Protein AF-A0A3B0MQV6-F1 (afdb_monomer)

Solvent-accessible surface area (backbone atoms only — not comparable to full-atom values): 54539 Å² total; per-residue (Å²): 127,80,71,62,59,54,56,52,50,51,53,52,49,53,49,51,52,50,50,49,52,52,48,51,51,50,50,60,63,58,70,77,66,82,88,82,73,84,72,83,76,45,59,38,36,37,29,37,80,76,65,96,81,65,88,57,98,69,94,64,55,55,48,78,39,54,69,80,58,82,58,65,47,70,61,90,93,44,44,31,48,44,45,81,45,76,50,79,53,101,88,50,56,44,36,35,42,36,38,36,35,83,57,57,47,50,31,41,30,39,38,18,95,92,34,74,47,74,50,99,52,76,41,68,30,33,26,37,33,36,37,40,31,92,88,79,49,60,35,34,39,36,40,53,97,93,39,41,37,31,21,37,84,60,52,49,80,69,35,68,53,44,45,78,83,32,85,83,42,81,89,42,38,62,87,82,48,104,63,52,48,80,86,66,78,89,74,79,88,84,86,88,89,86,83,88,83,88,80,89,82,84,90,83,91,86,90,80,88,86,89,81,90,83,88,84,88,82,90,81,90,83,88,86,90,81,89,86,80,87,86,83,90,86,88,85,90,86,86,90,84,89,84,89,82,88,74,79,76,72,74,77,76,80,77,69,48,75,68,82,74,73,100,63,99,72,56,94,53,51,44,77,47,44,53,72,64,60,68,70,40,42,78,90,47,74,33,47,39,48,53,94,95,44,42,38,42,33,38,42,42,79,72,58,100,50,36,35,35,35,44,37,37,53,73,69,87,58,64,28,30,58,36,40,29,51,93,91,42,77,48,76,60,102,58,68,52,30,56,40,39,36,41,34,20,41,76,84,65,45,78,41,36,40,34,40,30,37,94,92,44,71,47,34,33,37,40,63,48,96,91,38,74,45,82,49,97,58,96,74,92,48,70,71,59,52,49,57,46,47,27,65,48,37,86,68,41,33,63,49,58,70,63,58,67,57,58,69,52,74,35,58,65,33,33,36,38,27,38,62,78,62,97,73,70,65,88,83,42,89,68,53,82,71,64,67,72,52,91,68,42,43,57,32,34,41,39,36,24,40,60,49,104,85,51,83,45,83,39,67,37,20,44,74,48,44,26,48,74,93,43,77,44,45,61,71,83,69,72,49,39,38,34,38,33,39,40,28,17,44,51,95,59,69,83,50,60,33,37,36,42,37,31,38,82,95,49,74,46,41,32,36,27,61,66,55,28,45,78,54,85,60,69,92,48,42,70,57,49,54,48,49,24,39,25,78,68,62,38,36,27,32,44,33,68,58,59,74,57,61,30,40,53,69,38,61,72,66,93,68,90,62,95,52,36,36,40,39,49,72,38,76,48,37,94,39,72,58,20,28,32,38,38,39,32,42,36,52,96,91,38,81,41,60,30,21,56,73,46,36,59,93,38,81,82,53,79,66,82,65,58,58,23,55,35,38,40,35,31,24,43,74,93,43,64,64,57,43,46,35,38,38,39,36,38,91,89,52,73,45,38,31,34,50,52,94,96,39,66,43,81,44,94,68,70,50,88,37,70,66,53,32,52,46,51,40,43,27,75,77,68,38,30,34,34,47,50,70,64,56,84,54,64,31,30,39,75,60,41,82,78,36,89,81,48,99,62,54,81,52,34,30,42,42,48,81,44,80,55,87,82,30,39,35,40,37,39,29,40,47,60,97,86,40,81,38,75,35,30,64,56,44,60,42,57,49,84,70,90,77,92,69,57,63,27,48,34,38,39,31,29,25,72,47,96,87,54,74,60,46,48,33,40,33,46,32,43,95,66,73,48,35,30,36,48,52,95,95,40,58,42,82,49,96,70,64,77,92,64,45,63,68,60,49,51,52,38,37,34,74,75,62,40,29,46,78,41,63,61,76,57,85,53,60,46,69,56,49,89,84,62,48,40,26,36,47,41,44,79,45,94,61,84,40,65,64,36,50,36,35,33,38,33,54,45,38,89,86,48,90,74,57,52,32,57,37,45,32,44,30,45,91,94,46,76,43,85,49,94,58,76,71,36,40,64,39,36,32,46,37,31,23,34,83,84,75,39,65,41,35,40,31,42,23,29,83,84,71,53,72,51,35,30,38,58,55,95,94,40,74,40,83,49,56,69,70,59,52,54,47,58,54,62,57,54,75,70,82,89,82,136

Nearest PDB structures (foldseek):
  6fhm-assembly1_B  TM=2.762E-01  e=2.152E-01  Escherichia coli K-12
  3df6-assembly2_D  TM=5.401E-01  e=6.095E+00  Captovirus AFV1
  4d94-assembly1_A  TM=1.093E-01  e=1.102E-01  Anopheles gambiae

Secondary structure (DSSP, 8-state):
-TTHHHHHHHHHHHHHHHHHHHHHHHHHHHTTS---------EEEEEEP--TT---SS--SEEEEETT--S-EEETTEEEEEEEEEEEETTEEEEEEEEEEEEEEEEEEEEETTEEEEEEEEEEEEEEEEEEETTTEEEEEEEETTEEEEE-TTS-EEEESS-TTSTT-TTS-GGGS----S--------------------------------------------------------------------------EE----S----TTEEEEEHHHHTT--SSS-EEEEETTEEEEEEEEE-SSS-EEEEEEESS---BEEEEEETTEEEE-S--SB-EEEEEE-TT--EEEEEEEETTEEEEEEE-STT-EEEE--SS--HHHHHHHHHHH-TTEEEEETT--SEEEEETTEEEEEEPPPS---TTSGGGGS----TTEEEEEEEEEEEETTEEEE--EEEEEEEETTEEEB-PPSS-EEEEEEEEEETTSTTSEEEEEEEETTEEEEEEESSBEEEE--GGGHHHHHHHHHHHHH-EEEE-TT--S-B-TTSS--SS--S-EEEEEEEET-SSTTEEEEEEEEEETTEEE-BEEEEETT-TT-------EEEEEEEEETTB-SS-SEEEEEESS-EEEEEEETTEEEEESS-SSSHHHHHHHHHHHHH-EEEEETT--S-EETTS-S--TTSTTTT-EEEEEEEEETTEEEEEEEEEETTEEE-EEEEEEESS-------EEEEEEEEESSTT-SS-SEEEEEESS-EEEEEETTEEEE----TTS-HHHHHHHHHHHH-EEEEETT-SS-BS-HHHHS-EEEEEE-S--BTTEEEEEEEEE-TT-TT--BSEEEEEETTEEEEE----B-EEEEEEEEETTS-EEEEEEEETT--EEEEEEETTEEEEE-HHHHHHHHHTT------

Radius of gyration: 52.47 Å; Cα contacts (8 Å, |Δi|>4): 1753; chains: 1; bounding box: 138×86×180 Å

Structure (mmCIF, N/CA/C/O backbone):
data_AF-A0A3B0MQV6-F1
#
_entry.id   AF-A0A3B0MQV6-F1
#
loop_
_atom_site.group_PDB
_atom_site.id
_atom_site.type_symbol
_atom_site.label_atom_id
_atom_site.label_alt_id
_atom_site.label_comp_id
_atom_site.label_asym_id
_atom_site.label_entity_id
_atom_site.label_seq_id
_atom_site.pdbx_PDB_ins_code
_atom_site.Cartn_x
_atom_site.Cartn_y
_atom_site.Cartn_z
_atom_site.occupancy
_atom_site.B_iso_or_equiv
_atom_site.auth_seq_id
_atom_site.auth_comp_id
_atom_site.auth_asym_id
_atom_site.auth_atom_id
_atom_site.pdbx_PDB_model_num
ATOM 1 N N . MET A 1 1 ? 3.958 -42.296 97.755 1.00 51.75 1 MET A N 1
ATOM 2 C CA . MET A 1 1 ? 3.251 -43.292 96.914 1.00 51.75 1 MET A CA 1
ATOM 3 C C . MET A 1 1 ? 1.966 -42.788 96.232 1.00 51.75 1 MET A C 1
ATOM 5 O O . MET A 1 1 ? 1.504 -43.464 95.331 1.00 51.75 1 MET A O 1
ATOM 9 N N . GLY A 1 2 ? 1.414 -41.603 96.545 1.00 43.91 2 GLY A N 1
ATOM 10 C CA . GLY A 1 2 ? 0.140 -41.136 95.953 1.00 43.91 2 GLY A CA 1
ATOM 11 C C . GLY A 1 2 ? 0.189 -40.429 94.584 1.00 43.91 2 GLY A C 1
ATOM 12 O O . GLY A 1 2 ? -0.864 -40.176 94.018 1.00 43.91 2 GLY A O 1
ATOM 13 N N . LYS A 1 3 ? 1.367 -40.102 94.028 1.00 42.28 3 LYS A N 1
ATOM 14 C CA . LYS A 1 3 ? 1.475 -39.341 92.757 1.00 42.28 3 LYS A CA 1
ATOM 15 C C . LYS A 1 3 ? 1.752 -40.192 91.509 1.00 42.28 3 LYS A C 1
ATOM 17 O O . LYS A 1 3 ? 1.505 -39.729 90.405 1.00 42.28 3 LYS A O 1
ATOM 22 N N . VAL A 1 4 ? 2.191 -41.444 91.672 1.00 46.38 4 VAL A N 1
ATOM 23 C CA . VAL A 1 4 ? 2.447 -42.361 90.541 1.00 46.38 4 VAL A CA 1
ATOM 24 C C . VAL A 1 4 ? 1.159 -43.072 90.095 1.00 46.38 4 VAL A C 1
ATOM 26 O O . VAL A 1 4 ? 0.952 -43.261 88.900 1.00 46.38 4 VAL A O 1
ATOM 29 N N . CYS A 1 5 ? 0.223 -43.348 91.013 1.00 45.56 5 CYS A N 1
ATOM 30 C CA . CYS A 1 5 ? -1.076 -43.936 90.657 1.00 45.56 5 CYS A CA 1
ATOM 31 C C . CYS A 1 5 ? -2.001 -42.980 89.887 1.00 45.56 5 CYS A C 1
ATOM 33 O O . CYS A 1 5 ? -2.814 -43.446 89.093 1.00 45.56 5 CYS A O 1
ATOM 35 N N . ILE A 1 6 ? -1.880 -41.660 90.074 1.00 53.50 6 ILE A N 1
ATOM 36 C CA . ILE A 1 6 ? -2.742 -40.682 89.385 1.00 53.50 6 ILE A CA 1
ATOM 37 C C . ILE A 1 6 ? -2.335 -40.544 87.913 1.00 53.50 6 ILE A C 1
ATOM 39 O O . ILE A 1 6 ? -3.195 -40.534 87.038 1.00 53.50 6 ILE A O 1
ATOM 43 N N . ILE A 1 7 ? -1.029 -40.524 87.626 1.00 55.81 7 ILE A N 1
ATOM 44 C CA . ILE A 1 7 ? -0.525 -40.434 86.248 1.00 55.81 7 ILE A CA 1
ATOM 45 C C . ILE A 1 7 ? -0.794 -41.744 85.496 1.00 55.81 7 ILE A C 1
ATOM 47 O O . ILE A 1 7 ? -1.263 -41.705 84.363 1.00 55.81 7 ILE A O 1
ATOM 51 N N . ALA A 1 8 ? -0.607 -42.901 86.143 1.00 53.84 8 ALA A N 1
ATOM 52 C CA . ALA A 1 8 ? -0.970 -44.187 85.548 1.00 53.84 8 ALA A CA 1
ATOM 53 C C . ALA A 1 8 ? -2.483 -44.291 85.265 1.00 53.84 8 ALA A C 1
ATOM 55 O O . ALA A 1 8 ? -2.872 -44.769 84.203 1.00 53.84 8 ALA A O 1
ATOM 56 N N . SER A 1 9 ? -3.338 -43.775 86.157 1.00 56.56 9 SER A N 1
ATOM 57 C CA . SER A 1 9 ? -4.795 -43.773 85.949 1.00 56.56 9 SER A CA 1
ATOM 58 C C . SER A 1 9 ? -5.233 -42.827 84.826 1.00 56.56 9 SER A C 1
ATOM 60 O O . SER A 1 9 ? -6.160 -43.151 84.091 1.00 56.56 9 SER A O 1
ATOM 62 N N . LEU A 1 10 ? -4.552 -41.691 84.644 1.00 54.41 10 LEU A N 1
ATOM 63 C CA . LEU A 1 10 ? -4.823 -40.760 83.543 1.00 54.41 10 LEU A CA 1
ATOM 64 C C . LEU A 1 10 ? -4.406 -41.330 82.186 1.00 54.41 10 LEU A C 1
ATOM 66 O O . LEU A 1 10 ? -5.152 -41.190 81.221 1.00 54.41 10 LEU A O 1
ATOM 70 N N . VAL A 1 11 ? -3.263 -42.016 82.113 1.00 60.72 11 VAL A N 1
ATOM 71 C CA . VAL A 1 11 ? -2.808 -42.662 80.871 1.00 60.72 11 VAL A CA 1
ATOM 72 C C . VAL A 1 11 ? -3.715 -43.839 80.512 1.00 60.72 11 VAL A C 1
ATOM 74 O O . VAL A 1 11 ? -4.128 -43.955 79.362 1.00 60.72 11 VAL A O 1
ATOM 77 N N . VAL A 1 12 ? -4.117 -44.661 81.489 1.00 63.00 12 VAL A N 1
ATOM 78 C CA . VAL A 1 12 ? -5.101 -45.732 81.259 1.00 63.00 12 VAL A CA 1
ATOM 79 C C . VAL A 1 12 ? -6.460 -45.148 80.863 1.00 63.00 12 VAL A C 1
ATOM 81 O O . VAL A 1 12 ? -7.080 -45.649 79.931 1.00 63.00 12 VAL A O 1
ATOM 84 N N . GLY A 1 13 ? -6.895 -44.047 81.483 1.00 60.88 13 GLY A N 1
ATOM 85 C CA . GLY A 1 13 ? -8.117 -43.337 81.100 1.00 60.88 13 GLY A CA 1
ATOM 86 C C . GLY A 1 13 ? -8.081 -42.831 79.657 1.00 60.88 13 GLY A C 1
ATOM 87 O O . GLY A 1 13 ? -9.034 -43.040 78.912 1.00 60.88 13 GLY A O 1
ATOM 88 N N . PHE A 1 14 ? -6.960 -42.248 79.222 1.00 60.69 14 PHE A N 1
ATOM 89 C CA . PHE A 1 14 ? -6.798 -41.766 77.848 1.00 60.69 14 PHE A CA 1
ATOM 90 C C . PHE A 1 14 ? -6.768 -42.907 76.825 1.00 60.69 14 PHE A C 1
ATOM 92 O O . PHE A 1 14 ? -7.348 -42.787 75.745 1.00 60.69 14 PHE A O 1
ATOM 99 N N . VAL A 1 15 ? -6.143 -44.035 77.172 1.00 62.47 15 VAL A N 1
ATOM 100 C CA . VAL A 1 15 ? -6.105 -45.231 76.320 1.00 62.47 15 VAL A CA 1
ATOM 101 C C . VAL A 1 15 ? -7.489 -45.875 76.224 1.00 62.47 15 VAL A C 1
ATOM 103 O O . VAL A 1 15 ? -7.920 -46.216 75.128 1.00 62.47 15 VAL A O 1
ATOM 106 N N . VAL A 1 16 ? -8.236 -45.966 77.327 1.00 61.12 16 VAL A N 1
ATOM 107 C CA . VAL A 1 16 ? -9.607 -46.504 77.330 1.00 61.12 16 VAL A CA 1
ATOM 108 C C . VAL A 1 16 ? -10.560 -45.599 76.546 1.00 61.12 16 VAL A C 1
ATOM 110 O O . VAL A 1 16 ? -11.335 -46.105 75.741 1.00 61.12 16 VAL A O 1
ATOM 113 N N . ILE A 1 17 ? -10.464 -44.272 76.691 1.00 63.22 17 ILE A N 1
ATOM 114 C CA . ILE A 1 17 ? -11.265 -43.321 75.899 1.00 63.22 17 ILE A CA 1
ATOM 115 C C . ILE A 1 17 ? -10.909 -43.421 74.413 1.00 63.22 17 ILE A C 1
ATOM 117 O O . ILE A 1 17 ? -11.804 -43.443 73.575 1.00 63.22 17 ILE A O 1
ATOM 121 N N . SER A 1 18 ? -9.628 -43.567 74.073 1.00 53.31 18 SER A N 1
ATOM 122 C CA . SER A 1 18 ? -9.196 -43.718 72.677 1.00 53.31 18 SER A CA 1
ATOM 123 C C . SER A 1 18 ? -9.671 -45.040 72.066 1.00 53.31 18 SER A C 1
ATOM 125 O O . SER A 1 18 ? -10.110 -45.057 70.918 1.00 53.31 18 SER A O 1
ATOM 127 N N . ILE A 1 19 ? -9.666 -46.135 72.836 1.00 60.38 19 ILE A N 1
ATOM 128 C CA . ILE A 1 19 ? -10.206 -47.434 72.408 1.00 60.38 19 ILE A CA 1
ATOM 129 C C . ILE A 1 19 ? -11.727 -47.360 72.254 1.00 60.38 19 ILE A C 1
ATOM 131 O O . ILE A 1 19 ? -12.248 -47.879 71.271 1.00 60.38 19 ILE A O 1
ATOM 135 N N . ILE A 1 20 ? -12.447 -46.681 73.152 1.00 58.38 20 ILE A N 1
ATOM 136 C CA . ILE A 1 20 ? -13.897 -46.477 73.025 1.00 58.38 20 ILE A CA 1
ATOM 137 C C . ILE A 1 20 ? -14.209 -45.599 71.806 1.00 58.38 20 ILE A C 1
ATOM 139 O O . ILE A 1 20 ? -15.087 -45.961 71.033 1.00 58.38 20 ILE A O 1
ATOM 143 N N . CYS A 1 21 ? -13.463 -44.521 71.551 1.00 51.19 21 CYS A N 1
ATOM 144 C CA . CYS A 1 21 ? -13.646 -43.681 70.362 1.00 51.19 21 CYS A CA 1
ATOM 145 C C . CYS A 1 21 ? -13.337 -44.433 69.057 1.00 51.19 21 CYS A C 1
ATOM 147 O O . CYS A 1 21 ? -14.077 -44.292 68.086 1.00 51.19 21 CYS A O 1
ATOM 149 N N . LEU A 1 22 ? -12.308 -45.288 69.035 1.00 49.59 22 LEU A N 1
ATOM 150 C CA . LEU A 1 22 ? -12.012 -46.161 67.892 1.00 49.59 22 LEU A CA 1
ATOM 151 C C . LEU A 1 22 ? -13.075 -47.252 67.709 1.00 49.59 22 LEU A C 1
ATOM 153 O O . LEU A 1 22 ? -13.447 -47.556 66.580 1.00 49.59 22 LEU A O 1
ATOM 157 N N . SER A 1 23 ? -13.612 -47.797 68.803 1.00 49.19 23 SER A N 1
ATOM 158 C CA . SER A 1 23 ? -14.662 -48.825 68.777 1.00 49.19 23 SER A CA 1
ATOM 159 C C . SER A 1 23 ? -16.008 -48.246 68.345 1.00 49.19 23 SER A C 1
ATOM 161 O O . SER A 1 23 ? -16.697 -48.847 67.529 1.00 49.19 23 SER A O 1
ATOM 163 N N . VAL A 1 24 ? -16.369 -47.053 68.826 1.00 50.81 24 VAL A N 1
ATOM 164 C CA . VAL A 1 24 ? -17.566 -46.319 68.392 1.00 50.81 24 VAL A CA 1
ATOM 165 C C . VAL A 1 24 ? -17.405 -45.869 66.940 1.00 50.81 24 VAL A C 1
ATOM 167 O O . VAL A 1 24 ? -18.343 -46.030 66.169 1.00 50.81 24 VAL A O 1
ATOM 170 N N . GLY A 1 25 ? -16.213 -45.427 66.522 1.00 45.22 25 GLY A N 1
ATOM 171 C CA . GLY A 1 25 ? -15.906 -45.116 65.121 1.00 45.22 25 GLY A CA 1
ATOM 172 C C . GLY A 1 25 ? -16.018 -46.329 64.190 1.00 45.22 25 GLY A C 1
ATOM 173 O O . GLY A 1 25 ? -16.598 -46.222 63.112 1.00 45.22 25 GLY A O 1
ATOM 174 N N . LEU A 1 26 ? -15.548 -47.507 64.617 1.00 40.91 26 LEU A N 1
ATOM 175 C CA . LEU A 1 26 ? -15.674 -48.764 63.864 1.00 40.91 26 LEU A CA 1
ATOM 176 C C . LEU A 1 26 ? -17.108 -49.311 63.852 1.00 40.91 26 LEU A C 1
ATOM 178 O O . LEU A 1 26 ? -17.552 -49.825 62.828 1.00 40.91 26 LEU A O 1
ATOM 182 N N . ILE A 1 27 ? -17.865 -49.160 64.942 1.00 41.22 27 ILE A N 1
ATOM 183 C CA . ILE A 1 27 ? -19.277 -49.571 65.013 1.00 41.22 27 ILE A CA 1
ATOM 184 C C . ILE A 1 27 ? -20.171 -48.614 64.207 1.00 41.22 27 ILE A C 1
ATOM 186 O O . ILE A 1 27 ? -21.123 -49.075 63.578 1.00 41.22 27 ILE A O 1
ATOM 190 N N . TYR A 1 28 ? -19.851 -47.316 64.136 1.00 40.53 28 TYR A N 1
ATOM 191 C CA . TYR A 1 28 ? -20.560 -46.368 63.265 1.00 40.53 28 TYR A CA 1
ATOM 192 C C . TYR A 1 28 ? -20.232 -46.601 61.783 1.00 40.53 28 TYR A C 1
ATOM 194 O O . TYR A 1 28 ? -21.112 -46.483 60.933 1.00 40.53 28 TYR A O 1
ATOM 202 N N . ARG A 1 29 ? -18.996 -47.022 61.472 1.00 38.25 29 ARG A N 1
ATOM 203 C CA . ARG A 1 29 ? -18.587 -47.398 60.109 1.00 38.25 29 ARG A CA 1
ATOM 204 C C . ARG A 1 29 ? -19.194 -48.736 59.657 1.00 38.25 29 ARG A C 1
ATOM 206 O O . ARG A 1 29 ? -19.528 -48.868 58.488 1.00 38.25 29 ARG A O 1
ATOM 213 N N . ASN A 1 30 ? -19.436 -49.676 60.577 1.00 32.72 30 ASN A N 1
ATOM 214 C CA . ASN A 1 30 ? -20.029 -50.987 60.267 1.00 32.72 30 ASN A CA 1
ATOM 215 C C . ASN A 1 30 ? -21.565 -51.058 60.370 1.00 32.72 30 ASN A C 1
ATOM 217 O O . ASN A 1 30 ? -22.140 -52.058 59.951 1.00 32.72 30 ASN A O 1
ATOM 221 N N . LYS A 1 31 ? -22.256 -50.021 60.870 1.00 33.12 31 LYS A N 1
ATOM 222 C CA . LYS A 1 31 ? -23.736 -49.950 60.857 1.00 33.12 31 LYS A CA 1
ATOM 223 C C . LYS A 1 31 ? -24.338 -49.345 59.584 1.00 33.12 31 LYS A C 1
ATOM 225 O O . LYS A 1 31 ? -25.556 -49.343 59.448 1.00 33.12 31 LYS A O 1
ATOM 230 N N . LYS A 1 32 ? -23.508 -48.876 58.647 1.00 33.81 32 LYS A N 1
ATOM 231 C CA . LYS A 1 32 ? -23.934 -48.419 57.311 1.00 33.81 32 LYS A CA 1
ATOM 232 C C . LYS A 1 32 ? -23.668 -49.443 56.198 1.00 33.81 32 LYS A C 1
ATOM 234 O O . LYS A 1 32 ? -23.710 -49.091 55.028 1.00 33.81 32 LYS A O 1
ATOM 239 N N . ALA A 1 33 ? -23.411 -50.702 56.556 1.00 36.84 33 ALA A N 1
ATOM 240 C CA . ALA A 1 33 ? -23.317 -51.806 55.609 1.00 36.84 33 ALA A CA 1
ATOM 241 C C . ALA A 1 33 ? -24.512 -52.754 55.801 1.00 36.84 33 ALA A C 1
ATOM 243 O O . ALA A 1 33 ? -24.660 -53.350 56.868 1.00 36.84 33 ALA A O 1
ATOM 244 N N . LYS A 1 34 ? -25.300 -52.898 54.726 1.00 30.53 34 LYS A N 1
ATOM 245 C CA . LYS A 1 34 ? -26.461 -53.781 54.494 1.00 30.53 34 LYS A CA 1
ATOM 246 C C . LYS A 1 34 ? -27.852 -53.249 54.852 1.00 30.53 34 LYS A C 1
ATOM 248 O O . LYS A 1 34 ? -28.464 -53.671 55.828 1.00 30.53 34 LYS A O 1
ATOM 253 N N . VAL A 1 35 ? -28.402 -52.477 53.916 1.00 30.77 35 VAL A N 1
ATOM 254 C CA . VAL A 1 35 ? -29.599 -52.912 53.174 1.00 30.77 35 VAL A CA 1
ATOM 255 C C . VAL A 1 35 ? -29.263 -52.751 51.690 1.00 30.77 35 VAL A C 1
ATOM 257 O O . VAL A 1 35 ? -29.445 -51.683 51.122 1.00 30.77 35 VAL A O 1
ATOM 260 N N . ASP A 1 36 ? -28.684 -53.795 51.094 1.00 28.06 36 ASP A N 1
ATOM 261 C CA . ASP A 1 36 ? -28.519 -53.885 49.644 1.00 28.06 36 ASP A CA 1
ATOM 262 C C . ASP A 1 36 ? -29.872 -54.256 49.035 1.00 28.06 36 ASP A C 1
ATOM 264 O O . ASP A 1 36 ? -30.351 -55.381 49.184 1.00 28.06 36 ASP A O 1
ATOM 268 N N . THR A 1 37 ? -30.472 -53.312 48.322 1.00 28.19 37 THR A N 1
ATOM 269 C CA . THR A 1 37 ? -31.004 -53.623 46.993 1.00 28.19 37 THR A CA 1
ATOM 270 C C . THR A 1 37 ? -30.102 -52.831 46.050 1.00 28.19 37 THR A C 1
ATOM 272 O O . THR A 1 37 ? -30.018 -51.618 46.232 1.00 28.19 37 THR A O 1
ATOM 275 N N . PRO A 1 38 ? -29.336 -53.464 45.146 1.00 31.80 38 PRO A N 1
ATOM 276 C CA . PRO A 1 38 ? -28.341 -52.753 44.361 1.00 31.80 38 PRO A CA 1
ATOM 277 C C . PRO A 1 38 ? -29.071 -51.899 43.324 1.00 31.80 38 PRO A C 1
ATOM 279 O O . PRO A 1 38 ? -29.447 -52.392 42.264 1.00 31.80 38 PRO A O 1
ATOM 282 N N . SER A 1 39 ? -29.297 -50.621 43.624 1.00 38.66 39 SER A N 1
ATOM 283 C CA . SER A 1 39 ? -29.398 -49.634 42.558 1.00 38.66 39 SER A CA 1
ATOM 284 C C . SER A 1 39 ? -28.019 -49.596 41.916 1.00 38.66 39 SER A C 1
ATOM 286 O O . SER A 1 39 ? -27.042 -49.256 42.579 1.00 38.66 39 SER A O 1
ATOM 288 N N . THR A 1 40 ? -27.913 -50.031 40.666 1.00 54.06 40 THR A N 1
ATOM 289 C CA . THR A 1 40 ? -26.732 -49.802 39.833 1.00 54.06 40 THR A CA 1
ATOM 290 C C . THR A 1 40 ? -26.453 -48.302 39.822 1.00 54.06 40 THR A C 1
ATOM 292 O O . THR A 1 40 ? -27.119 -47.566 39.109 1.00 54.06 40 THR A O 1
ATOM 295 N N . GLU A 1 41 ? -25.544 -47.824 40.668 1.00 69.31 41 GLU A N 1
ATOM 296 C CA . GLU A 1 41 ? -25.088 -46.436 40.625 1.00 69.31 41 GLU A CA 1
ATOM 297 C C . GLU A 1 41 ? -24.128 -46.302 39.444 1.00 69.31 41 GLU A C 1
ATOM 299 O O . GLU A 1 41 ? -23.124 -47.014 39.375 1.00 69.31 41 GLU A O 1
ATOM 304 N N . ILE A 1 42 ? -24.445 -45.412 38.504 1.00 78.69 42 ILE A N 1
ATOM 305 C CA . ILE A 1 42 ? -23.534 -45.047 37.417 1.00 78.69 42 ILE A CA 1
ATOM 306 C C . ILE A 1 42 ? -23.010 -43.657 37.745 1.00 78.69 42 ILE A C 1
ATOM 308 O O . ILE A 1 42 ? -23.738 -42.672 37.630 1.00 78.69 42 ILE A O 1
ATOM 312 N N . ILE A 1 43 ? -21.763 -43.595 38.208 1.00 84.31 43 ILE A N 1
ATOM 313 C CA . ILE A 1 43 ? -21.131 -42.351 38.647 1.00 84.31 43 ILE A CA 1
ATOM 314 C C . ILE A 1 43 ? -20.336 -41.740 37.500 1.00 84.31 43 ILE A C 1
ATOM 316 O O . ILE A 1 43 ? -19.456 -42.386 36.930 1.00 84.31 43 ILE A O 1
ATOM 320 N N . TRP A 1 44 ? -20.645 -40.488 37.185 1.00 89.06 44 TRP A N 1
ATOM 321 C CA . TRP A 1 44 ? -19.853 -39.637 36.309 1.00 89.06 44 TRP A CA 1
ATOM 322 C C . TRP A 1 44 ? -19.134 -38.592 37.156 1.00 89.06 44 TRP A C 1
ATOM 324 O O . TRP A 1 44 ? -19.772 -37.860 37.915 1.00 89.06 44 TRP A O 1
ATOM 334 N N . SER A 1 45 ? -17.813 -38.531 37.023 1.00 86.69 45 SER A N 1
ATOM 335 C CA . SER A 1 45 ? -16.955 -37.593 37.743 1.00 86.69 45 SER A CA 1
ATOM 336 C C . SER A 1 45 ? -16.662 -36.393 36.852 1.00 86.69 45 SER A C 1
ATOM 338 O O . SER A 1 45 ? -15.871 -36.476 35.913 1.00 86.69 45 SER A O 1
ATOM 340 N N . PHE A 1 46 ? -17.303 -35.265 37.129 1.00 84.81 46 PHE A N 1
ATOM 341 C CA . PHE A 1 46 ? -17.114 -34.020 36.394 1.00 84.81 46 PHE A CA 1
ATOM 342 C C . PHE A 1 46 ? -16.004 -33.200 37.044 1.00 84.81 46 PHE A C 1
ATOM 344 O O . PHE A 1 46 ? -16.110 -32.813 38.206 1.00 84.81 46 PHE A O 1
ATOM 351 N N . HIS A 1 47 ? -14.930 -32.939 36.304 1.00 81.12 47 HIS A N 1
ATOM 352 C CA . HIS A 1 47 ? -13.816 -32.127 36.779 1.00 81.12 47 HIS A CA 1
ATOM 353 C C . HIS A 1 47 ? -14.100 -30.655 36.493 1.00 81.12 47 HIS A C 1
ATOM 355 O O . HIS A 1 47 ? -14.257 -30.260 35.331 1.00 81.12 47 HIS A O 1
ATOM 361 N N . LEU A 1 48 ? -14.158 -29.865 37.561 1.00 74.88 48 LEU A N 1
ATOM 362 C CA . LEU A 1 48 ? -14.408 -28.433 37.495 1.00 74.88 48 LEU A CA 1
ATOM 363 C C . LEU A 1 48 ? -13.097 -27.649 37.394 1.00 74.88 48 LEU A C 1
ATOM 365 O O . LEU A 1 48 ? -12.042 -28.110 37.834 1.00 74.88 48 LEU A O 1
ATOM 369 N N . GLU A 1 49 ? -13.163 -26.443 36.837 1.00 63.50 49 GLU A N 1
ATOM 370 C CA . GLU A 1 49 ? -12.033 -25.514 36.856 1.00 63.50 49 GLU A CA 1
ATOM 371 C C . GLU A 1 49 ? -11.725 -25.063 38.295 1.00 63.50 49 GLU A C 1
ATOM 373 O O . GLU A 1 49 ? -12.597 -24.541 38.990 1.00 63.50 49 GLU A O 1
ATOM 378 N N . ASN A 1 50 ? -10.486 -25.284 38.749 1.00 51.06 50 ASN A N 1
ATOM 379 C CA . ASN A 1 50 ? -10.049 -24.944 40.102 1.00 51.06 50 ASN A CA 1
ATOM 380 C C . ASN A 1 50 ? -9.138 -23.708 40.086 1.00 51.06 50 ASN A C 1
ATOM 382 O O . ASN A 1 50 ? -8.048 -23.748 39.515 1.00 51.06 50 ASN A O 1
ATOM 386 N N . ASP A 1 51 ? -9.576 -22.632 40.741 1.00 40.12 51 ASP A N 1
ATOM 387 C CA . ASP A 1 51 ? -8.795 -21.412 40.962 1.00 40.12 51 ASP A CA 1
ATOM 388 C C . ASP A 1 51 ? -8.188 -21.490 42.374 1.00 40.12 51 ASP A C 1
ATOM 390 O O . ASP A 1 51 ? -8.906 -21.530 43.378 1.00 40.12 51 ASP A O 1
ATOM 394 N N . SER A 1 52 ? -6.858 -21.541 42.484 1.00 35.72 52 SER A N 1
ATOM 395 C CA . SER A 1 52 ? -6.136 -21.751 43.754 1.00 35.72 52 SER A CA 1
ATOM 396 C C . SER A 1 52 ? -6.326 -20.643 44.807 1.00 35.72 52 SER A C 1
ATOM 398 O O . SER A 1 52 ? -5.853 -20.787 45.936 1.00 35.72 52 SER A O 1
ATOM 400 N N . ASP A 1 53 ? -7.045 -19.569 44.475 1.00 35.28 53 ASP A N 1
ATOM 401 C CA . ASP A 1 53 ? -7.271 -18.409 45.342 1.00 35.28 53 ASP A CA 1
ATOM 402 C C . ASP A 1 53 ? -8.625 -18.410 46.083 1.00 35.28 53 ASP A C 1
ATOM 404 O O . ASP A 1 53 ? -8.859 -17.571 46.959 1.00 35.28 53 ASP A O 1
ATOM 408 N N . LEU A 1 54 ? -9.510 -19.382 45.837 1.00 33.19 54 LEU A N 1
ATOM 409 C CA . LEU A 1 54 ? -10.777 -19.502 46.565 1.00 33.19 54 LEU A CA 1
ATOM 410 C C . LEU A 1 54 ? -10.636 -20.430 47.781 1.00 33.19 54 LEU A C 1
ATOM 412 O O . LEU A 1 54 ? -10.896 -21.627 47.714 1.00 33.19 54 LEU A O 1
ATOM 416 N N . LYS A 1 55 ? -10.343 -19.871 48.965 1.00 31.19 55 LYS A N 1
ATOM 417 C CA . LYS A 1 55 ? -10.704 -20.528 50.241 1.00 31.19 55 LYS A CA 1
ATOM 418 C C . LYS A 1 55 ? -12.223 -20.482 50.450 1.00 31.19 55 LYS A C 1
ATOM 420 O O . LYS A 1 55 ? -12.714 -19.884 51.407 1.00 31.19 55 LYS A O 1
ATOM 425 N N . LEU A 1 56 ? -12.974 -21.142 49.577 1.00 30.97 56 LEU A N 1
ATOM 426 C CA . LEU A 1 56 ? -14.305 -21.618 49.919 1.00 30.97 56 LEU A CA 1
ATOM 427 C C . LEU A 1 56 ? -14.129 -22.812 50.864 1.00 30.97 56 LEU A C 1
ATOM 429 O O . LEU A 1 56 ? -13.224 -23.633 50.713 1.00 30.97 56 LEU A O 1
ATOM 433 N N . LYS A 1 57 ? -14.958 -22.903 51.905 1.00 30.30 57 LYS A N 1
ATOM 434 C CA . LYS A 1 57 ? -14.984 -24.099 52.754 1.00 30.30 57 LYS A CA 1
ATOM 435 C C . LYS A 1 57 ? -15.501 -25.274 51.915 1.00 30.30 57 LYS A C 1
ATOM 437 O O . LYS A 1 57 ? -16.705 -25.472 51.831 1.00 30.30 57 LYS A O 1
ATOM 442 N N . GLY A 1 58 ? -14.572 -26.046 51.354 1.00 37.53 58 GLY A N 1
ATOM 443 C CA . GLY A 1 58 ? -14.815 -27.295 50.634 1.00 37.53 58 GLY A CA 1
ATOM 444 C C . GLY A 1 58 ? -14.140 -27.300 49.264 1.00 37.53 58 GLY A C 1
ATOM 445 O O . GLY A 1 58 ? -14.699 -26.761 48.320 1.00 37.53 58 GLY A O 1
ATOM 446 N N . ASN A 1 59 ? -12.961 -27.921 49.156 1.00 43.44 59 ASN A N 1
ATOM 447 C CA . ASN A 1 59 ? -12.367 -28.279 47.863 1.00 43.44 59 ASN A CA 1
ATOM 448 C C . ASN A 1 59 ? -13.252 -29.346 47.207 1.00 43.44 59 ASN A C 1
ATOM 450 O O . ASN A 1 59 ? -13.303 -30.472 47.706 1.00 43.44 59 ASN A O 1
ATOM 454 N N . LEU A 1 60 ? -13.926 -29.012 46.112 1.00 52.22 60 LEU A N 1
ATOM 455 C CA . LEU A 1 60 ? -14.547 -29.994 45.225 1.00 52.22 60 LEU A CA 1
ATOM 456 C C . LEU A 1 60 ? -14.109 -29.693 43.790 1.00 52.22 60 LEU A C 1
ATOM 458 O O . LEU A 1 60 ? -14.856 -29.139 42.996 1.00 52.22 60 LEU A O 1
ATOM 462 N N . ASP A 1 61 ? -12.871 -30.074 43.484 1.00 64.56 61 ASP A N 1
ATOM 463 C CA . ASP A 1 61 ? -12.274 -30.045 42.139 1.00 64.56 61 ASP A CA 1
ATOM 464 C C . ASP A 1 61 ? -12.963 -31.052 41.193 1.00 64.56 61 ASP A C 1
ATOM 466 O O . ASP A 1 61 ? -12.804 -31.011 39.974 1.00 64.56 61 ASP A O 1
ATOM 470 N N . VAL A 1 62 ? -13.712 -31.992 41.777 1.00 73.25 62 VAL A N 1
ATOM 471 C CA . VAL A 1 62 ? -14.440 -33.061 41.099 1.00 73.25 62 VAL A CA 1
ATOM 472 C C . VAL A 1 62 ? -15.816 -33.203 41.741 1.00 73.25 62 VAL A C 1
ATOM 474 O O . VAL A 1 62 ? -15.934 -33.277 42.967 1.00 73.25 62 VAL A O 1
ATOM 477 N N . ILE A 1 63 ? -16.849 -33.251 40.906 1.00 79.56 63 ILE A N 1
ATOM 478 C CA . ILE A 1 63 ? -18.231 -33.521 41.290 1.00 79.56 63 ILE A CA 1
ATOM 479 C C . ILE A 1 63 ? -18.611 -34.908 40.770 1.00 79.56 63 ILE A C 1
ATOM 481 O O . ILE A 1 63 ? -18.716 -35.119 39.565 1.00 79.56 63 ILE A O 1
ATOM 485 N N . ASP A 1 64 ? -18.874 -35.831 41.691 1.00 80.69 64 ASP A N 1
ATOM 486 C CA . ASP A 1 64 ? -19.393 -37.162 41.377 1.00 80.69 64 ASP A CA 1
ATOM 487 C C . ASP A 1 64 ? -20.925 -37.135 41.332 1.00 80.69 64 ASP A C 1
ATOM 489 O O . ASP A 1 64 ? -21.589 -36.803 42.320 1.00 80.69 64 ASP A O 1
ATOM 493 N N . ILE A 1 65 ? -21.496 -37.490 40.182 1.00 85.19 65 ILE A N 1
ATOM 494 C CA . ILE A 1 65 ? -22.941 -37.486 39.946 1.00 85.19 65 ILE A CA 1
ATOM 495 C C . ILE A 1 65 ? -23.393 -38.891 39.576 1.00 85.19 65 ILE A C 1
ATOM 497 O O . ILE A 1 65 ? -22.907 -39.475 38.611 1.00 85.19 65 ILE A O 1
ATOM 501 N N . ASN A 1 66 ? -24.368 -39.418 40.318 1.00 84.88 66 ASN A N 1
ATOM 502 C CA . ASN A 1 66 ? -25.116 -40.586 39.870 1.00 84.88 66 ASN A CA 1
ATOM 503 C C . ASN A 1 66 ? -26.105 -40.146 38.785 1.00 84.88 66 ASN A C 1
ATOM 505 O O . ASN A 1 66 ? -27.115 -39.511 39.096 1.00 84.88 66 ASN A O 1
ATOM 509 N N . ILE A 1 67 ? -25.817 -40.480 37.528 1.00 85.62 67 ILE A N 1
ATOM 510 C CA . ILE A 1 67 ? -26.637 -40.059 36.383 1.00 85.62 67 ILE A CA 1
ATOM 511 C C . ILE A 1 67 ? -28.024 -40.717 36.371 1.00 85.62 67 ILE A C 1
ATOM 513 O O . ILE A 1 67 ? -28.923 -40.223 35.712 1.00 85.62 67 ILE A O 1
ATOM 517 N N . LEU A 1 68 ? -28.229 -41.809 37.117 1.00 82.12 68 LEU A N 1
ATOM 518 C CA . LEU A 1 68 ? -29.525 -42.495 37.218 1.00 82.12 68 LEU A CA 1
ATOM 519 C C . LEU A 1 68 ? -30.400 -41.954 38.356 1.00 82.12 68 LEU A C 1
ATOM 521 O O . LEU A 1 68 ? -31.354 -42.606 38.782 1.00 82.12 68 LEU A O 1
ATOM 525 N N . LYS A 1 69 ? -30.048 -40.792 38.911 1.00 82.94 69 LYS A N 1
ATOM 526 C CA . LYS A 1 69 ? -30.795 -40.195 40.011 1.00 82.94 69 LYS A CA 1
ATOM 527 C C . LYS A 1 69 ? -32.106 -39.590 39.514 1.00 82.94 69 LYS A C 1
ATOM 529 O O . LYS A 1 69 ? -32.116 -38.804 38.584 1.00 82.94 69 LYS A O 1
ATOM 534 N N . THR A 1 70 ? -33.199 -39.923 40.188 1.00 81.75 70 THR A N 1
ATOM 535 C CA . THR A 1 70 ? -34.570 -39.590 39.770 1.00 81.75 70 THR A CA 1
ATOM 536 C C . THR A 1 70 ? -35.234 -38.507 40.629 1.00 81.75 70 THR A C 1
ATOM 538 O O . THR A 1 70 ? -36.427 -38.248 40.521 1.00 81.75 70 THR A O 1
ATOM 541 N N . GLU A 1 71 ? -34.478 -37.878 41.523 1.00 81.62 71 GLU A N 1
ATOM 542 C CA . GLU A 1 71 ? -34.958 -36.869 42.471 1.00 81.62 71 GLU A CA 1
ATOM 543 C C . GLU A 1 71 ? -33.976 -35.695 42.531 1.00 81.62 71 GLU A C 1
ATOM 545 O O . GLU A 1 71 ? -32.772 -35.900 42.358 1.00 81.62 71 GLU A O 1
ATOM 550 N N . ASN A 1 72 ? -34.469 -34.482 42.816 1.00 85.31 72 ASN A N 1
ATOM 551 C CA . ASN A 1 72 ? -33.643 -33.276 42.963 1.00 85.31 72 ASN A CA 1
ATOM 552 C C . ASN A 1 72 ? -32.483 -33.500 43.942 1.00 85.31 72 ASN A C 1
ATOM 554 O O . ASN A 1 72 ? -32.626 -34.163 44.975 1.00 85.31 72 ASN A O 1
ATOM 558 N N . TYR A 1 73 ? -31.321 -32.924 43.642 1.00 82.19 73 TYR A N 1
ATOM 559 C CA . TYR A 1 73 ? -30.128 -33.118 44.460 1.00 82.19 73 TYR A CA 1
ATOM 560 C C . TYR A 1 73 ? -29.190 -31.925 44.442 1.00 82.19 73 TYR A C 1
ATOM 562 O O . TYR A 1 73 ? -29.191 -31.124 43.516 1.00 82.19 73 TYR A O 1
ATOM 570 N N . SER A 1 74 ? -28.346 -31.850 45.466 1.00 74.44 74 SER A N 1
ATOM 571 C CA . SER A 1 74 ? -27.273 -30.864 45.554 1.00 74.44 74 SER A CA 1
ATOM 572 C C . SER A 1 74 ? -25.927 -31.576 45.582 1.00 74.44 74 SER A C 1
ATOM 574 O O . SER A 1 74 ? -25.768 -32.565 46.305 1.00 74.44 74 SER A O 1
ATOM 576 N N . VAL A 1 75 ? -24.952 -31.066 44.829 1.00 64.50 75 VAL A N 1
ATOM 577 C CA . VAL A 1 75 ? -23.551 -31.498 44.915 1.00 64.50 75 VAL A CA 1
ATOM 578 C C . VAL A 1 75 ? -22.670 -30.268 45.109 1.00 64.50 75 VAL A C 1
ATOM 580 O O . VAL A 1 75 ? -22.539 -29.427 44.223 1.00 64.50 75 VAL A O 1
ATOM 583 N N . GLY A 1 76 ? -22.090 -30.131 46.302 1.00 64.88 76 GLY A N 1
ATOM 584 C CA . GLY A 1 76 ? -21.386 -28.907 46.686 1.00 64.88 76 GLY A CA 1
ATOM 585 C C . GLY A 1 76 ? -22.340 -27.708 46.766 1.00 64.88 76 GLY A C 1
ATOM 586 O O . GLY A 1 76 ? -23.321 -27.760 47.507 1.00 64.88 76 GLY A O 1
ATOM 587 N N . ALA A 1 77 ? -22.035 -26.639 46.022 1.00 62.69 77 ALA A N 1
ATOM 588 C CA . ALA A 1 77 ? -22.866 -25.434 45.910 1.00 62.69 77 ALA A CA 1
ATOM 589 C C . ALA A 1 77 ? -23.941 -25.519 44.806 1.00 62.69 77 ALA A C 1
ATOM 591 O O . ALA A 1 77 ? -24.810 -24.656 44.740 1.00 62.69 77 ALA A O 1
ATOM 592 N N . TYR A 1 78 ? -23.902 -26.551 43.958 1.00 70.69 78 TYR A N 1
ATOM 593 C CA . TYR A 1 78 ? -24.775 -26.664 42.793 1.00 70.69 78 TYR A CA 1
ATOM 594 C C . TYR A 1 78 ? -26.028 -27.474 43.123 1.00 70.69 78 TYR A C 1
ATOM 596 O O . TYR A 1 78 ? -25.934 -28.600 43.620 1.00 70.69 78 TYR A O 1
ATOM 604 N N . ASN A 1 79 ? -27.198 -26.920 42.807 1.00 79.19 79 ASN A N 1
ATOM 605 C CA . ASN A 1 79 ? -28.490 -27.593 42.932 1.00 79.19 79 ASN A CA 1
ATOM 606 C C . ASN A 1 79 ? -28.984 -28.027 41.549 1.00 79.19 79 ASN A C 1
ATOM 608 O O . ASN A 1 79 ? -29.018 -27.213 40.627 1.00 79.19 79 ASN A O 1
ATOM 612 N N . ALA A 1 80 ? -29.396 -29.286 41.428 1.00 84.38 80 ALA A N 1
ATOM 613 C CA . ALA A 1 80 ? -29.986 -29.865 40.231 1.00 84.38 80 ALA A CA 1
ATOM 614 C C . ALA A 1 80 ? -31.472 -30.172 40.451 1.00 84.38 80 ALA A C 1
ATOM 616 O O . ALA A 1 80 ? -31.842 -30.866 41.406 1.00 84.38 80 ALA A O 1
ATOM 617 N N . ASN A 1 81 ? -32.304 -29.687 39.533 1.00 87.75 81 ASN A N 1
ATOM 618 C CA . ASN A 1 81 ? -33.689 -30.103 39.370 1.00 87.75 81 ASN A CA 1
ATOM 619 C C . ASN A 1 81 ? -33.734 -31.291 38.405 1.00 87.75 81 ASN A C 1
ATOM 621 O O . ASN A 1 81 ? -33.131 -31.234 37.335 1.00 87.75 81 ASN A O 1
ATOM 625 N N . VAL A 1 82 ? -34.436 -32.356 38.781 1.00 86.56 82 VAL A N 1
ATOM 626 C CA . VAL A 1 82 ? -34.579 -33.565 37.973 1.00 86.56 82 VAL A CA 1
ATOM 627 C C . VAL A 1 82 ? -36.041 -33.732 37.578 1.00 86.56 82 VAL A C 1
ATOM 629 O O . VAL A 1 82 ? -36.896 -33.918 38.441 1.00 86.56 82 VAL A O 1
ATOM 632 N N . ASN A 1 83 ? -36.316 -33.691 36.275 1.00 85.38 83 ASN A N 1
ATOM 633 C CA . ASN A 1 83 ? -37.657 -33.844 35.711 1.00 85.38 83 ASN A CA 1
ATOM 634 C C . ASN A 1 83 ? -37.711 -35.071 34.795 1.00 85.38 83 ASN A C 1
ATOM 636 O O . ASN A 1 83 ? -36.765 -35.339 34.058 1.00 85.38 83 ASN A O 1
ATOM 640 N N . SER A 1 84 ? -38.816 -35.815 34.819 1.00 86.31 84 SER A N 1
ATOM 641 C CA . SER A 1 84 ? -39.042 -36.898 33.857 1.00 86.31 84 SER A CA 1
ATOM 642 C C . SER A 1 84 ? -39.369 -36.329 32.478 1.00 86.31 84 SER A C 1
ATOM 644 O O . SER A 1 84 ? -40.170 -35.400 32.385 1.00 86.31 84 SER A O 1
ATOM 646 N N . ILE A 1 85 ? -38.830 -36.934 31.424 1.00 86.44 85 ILE A N 1
ATOM 647 C CA . ILE A 1 85 ? -39.155 -36.606 30.034 1.00 86.44 85 ILE A CA 1
ATOM 648 C C . ILE A 1 85 ? -39.708 -37.844 29.322 1.00 86.44 85 ILE A C 1
ATOM 650 O O . ILE A 1 85 ? -39.177 -38.946 29.467 1.00 86.44 85 ILE A O 1
ATOM 654 N N . GLU A 1 86 ? -40.784 -37.667 28.560 1.00 86.38 86 GLU A N 1
ATOM 655 C CA . GLU A 1 86 ? -41.385 -38.697 27.713 1.00 86.38 86 GLU A CA 1
ATOM 656 C C . GLU A 1 86 ? -41.768 -38.067 26.373 1.00 86.38 86 GLU A C 1
ATOM 658 O O . GLU A 1 86 ? -42.442 -37.039 26.342 1.00 86.38 86 GLU A O 1
ATOM 663 N N . HIS A 1 87 ? -41.320 -38.666 25.270 1.00 84.25 87 HIS A N 1
ATOM 664 C CA . HIS A 1 87 ? -41.605 -38.188 23.919 1.00 84.25 87 HIS A CA 1
ATOM 665 C C . HIS A 1 87 ? -41.750 -39.363 22.946 1.00 84.25 87 HIS A C 1
ATOM 667 O O . HIS A 1 87 ? -40.969 -40.319 22.987 1.00 84.25 87 HIS A O 1
ATOM 673 N N . GLU A 1 88 ? -42.745 -39.298 22.061 1.00 82.00 88 GLU A N 1
ATOM 674 C CA . GLU A 1 88 ? -43.015 -40.317 21.041 1.00 82.00 88 GLU A CA 1
ATOM 675 C C . GLU A 1 88 ? -42.682 -39.776 19.645 1.00 82.00 88 GLU A C 1
ATOM 677 O O . GLU A 1 88 ? -43.384 -38.920 19.114 1.00 82.00 88 GLU A O 1
ATOM 682 N N . PHE A 1 89 ? -41.622 -40.314 19.040 1.00 76.44 89 PHE A N 1
ATOM 683 C CA . PHE A 1 89 ? -41.293 -40.126 17.628 1.00 76.44 89 PHE A CA 1
ATOM 684 C C . PHE A 1 89 ? -42.051 -41.151 16.762 1.00 76.44 89 PHE A C 1
ATOM 686 O O . PHE A 1 89 ? -42.455 -42.203 17.267 1.00 76.44 89 PHE A O 1
ATOM 693 N N . PRO A 1 90 ? -42.183 -40.933 15.436 1.00 69.62 90 PRO A N 1
ATOM 694 C CA . PRO A 1 90 ? -42.913 -41.841 14.543 1.00 69.62 90 PRO A CA 1
ATOM 695 C C . PRO A 1 90 ? -42.461 -43.310 14.592 1.00 69.62 90 PRO A C 1
ATOM 697 O O . PRO A 1 90 ? -43.252 -44.210 14.308 1.00 69.62 90 PRO A O 1
ATOM 700 N N . THR A 1 91 ? -41.195 -43.561 14.938 1.00 67.19 91 THR A N 1
ATOM 701 C CA . THR A 1 91 ? -40.586 -44.899 14.954 1.00 67.19 91 THR A CA 1
ATOM 702 C C . THR A 1 91 ? -39.948 -45.287 16.290 1.00 67.19 91 THR A C 1
ATOM 704 O O . THR A 1 91 ? -39.350 -46.356 16.358 1.00 67.19 91 THR A O 1
ATOM 707 N N . ALA A 1 92 ? -40.026 -44.452 17.334 1.00 70.94 92 ALA A N 1
ATOM 708 C CA . ALA A 1 92 ? -39.375 -44.716 18.621 1.00 70.94 92 ALA A CA 1
ATOM 709 C C . ALA A 1 92 ? -40.055 -43.972 19.778 1.00 70.94 92 ALA A C 1
ATOM 711 O O . ALA A 1 92 ? -40.516 -42.845 19.619 1.00 70.94 92 ALA A O 1
ATOM 712 N N . LYS A 1 93 ? -40.045 -44.572 20.970 1.00 79.25 93 LYS A N 1
ATOM 713 C CA . LYS A 1 93 ? -40.494 -43.927 22.208 1.00 79.25 93 LYS A CA 1
ATOM 714 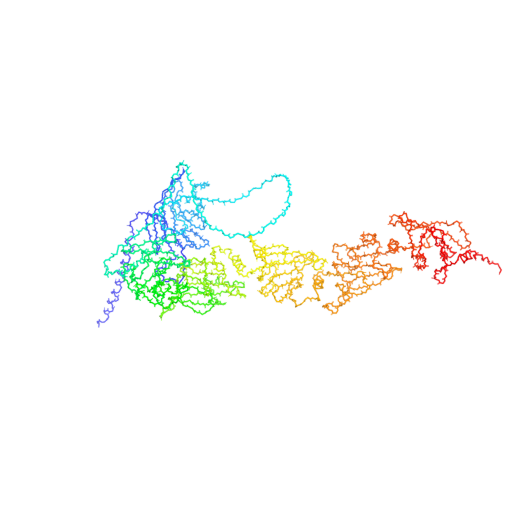C C . LYS A 1 93 ? -39.304 -43.674 23.125 1.00 79.25 93 LYS A C 1
ATOM 716 O O . LYS A 1 93 ? -38.602 -44.615 23.496 1.00 79.25 93 LYS A O 1
ATOM 721 N N . LEU A 1 94 ? -39.103 -42.416 23.507 1.00 84.31 94 LEU A N 1
ATOM 722 C CA . LEU A 1 94 ? -38.099 -42.010 24.482 1.00 84.31 94 LEU A CA 1
ATOM 723 C C . LEU A 1 94 ? -38.741 -41.758 25.839 1.00 84.31 94 LEU A C 1
ATOM 725 O O . LEU A 1 94 ? -39.718 -41.024 25.957 1.00 84.31 94 LEU A O 1
ATOM 729 N N . THR A 1 95 ? -38.133 -42.329 26.871 1.00 84.00 95 THR A N 1
ATOM 730 C CA . THR A 1 95 ? -38.409 -41.990 28.272 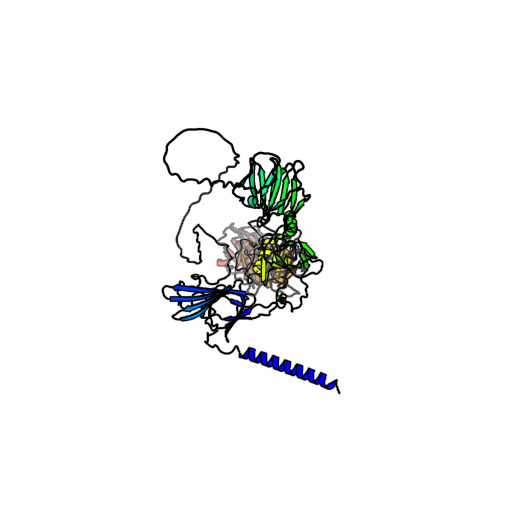1.00 84.00 95 THR A CA 1
ATOM 731 C C . THR A 1 95 ? -37.092 -41.677 28.958 1.00 84.00 95 THR A C 1
ATOM 733 O O . THR A 1 95 ? -36.070 -42.247 28.590 1.00 84.00 95 THR A O 1
ATOM 736 N N . GLY A 1 96 ? -37.065 -40.774 29.927 1.00 88.00 96 GLY A N 1
ATOM 737 C CA . GLY A 1 96 ? -35.808 -40.371 30.540 1.00 88.00 96 GLY A CA 1
ATOM 738 C C . GLY A 1 96 ? -35.961 -39.416 31.707 1.00 88.00 96 GLY A C 1
ATOM 739 O O . GLY A 1 96 ? -37.069 -39.121 32.157 1.00 88.00 96 GLY A O 1
ATOM 740 N N . TRP A 1 97 ? -34.817 -38.931 32.178 1.00 88.62 97 TRP A N 1
ATOM 741 C CA . TRP A 1 97 ? -34.706 -37.968 33.266 1.00 88.62 97 TRP A CA 1
ATOM 742 C C . TRP A 1 97 ? -33.745 -36.859 32.854 1.00 88.62 97 TRP A C 1
ATOM 744 O O . TRP A 1 97 ? -32.605 -37.115 32.457 1.00 88.62 97 TRP A O 1
ATOM 754 N N . THR A 1 98 ? -34.215 -35.623 32.941 1.00 90.88 98 THR A N 1
ATOM 755 C CA . THR A 1 98 ? -33.459 -34.412 32.644 1.00 90.88 98 THR A CA 1
ATOM 756 C C . THR A 1 98 ? -32.966 -33.796 33.941 1.00 90.88 98 THR A C 1
ATOM 758 O O . THR A 1 98 ? -33.763 -33.458 34.811 1.00 90.88 98 THR A O 1
ATOM 761 N N . HIS A 1 99 ? -31.650 -33.643 34.053 1.00 91.44 99 HIS A N 1
ATOM 762 C CA . HIS A 1 99 ? -30.951 -33.050 35.183 1.00 91.44 99 HIS A CA 1
ATOM 763 C C . HIS A 1 99 ? -30.542 -31.630 34.804 1.00 91.44 99 HIS A C 1
ATOM 765 O O . HIS A 1 99 ? -29.588 -31.456 34.050 1.00 91.44 99 HIS A O 1
ATOM 771 N N . THR A 1 100 ? -31.235 -30.622 35.326 1.00 88.88 100 THR A N 1
ATOM 772 C CA . THR A 1 100 ? -30.970 -29.205 35.039 1.00 88.88 100 THR A CA 1
ATOM 773 C C . THR A 1 100 ? -30.388 -28.525 36.267 1.00 88.88 100 THR A C 1
ATOM 775 O O . THR A 1 100 ? -31.006 -28.522 37.333 1.00 88.88 100 THR A O 1
ATOM 778 N N . TYR A 1 101 ? -29.212 -27.923 36.135 1.00 82.56 101 TYR A N 1
ATOM 779 C CA . TYR A 1 101 ? -28.578 -27.180 37.217 1.00 82.56 101 TYR A CA 1
ATOM 780 C C . TYR A 1 101 ? -29.106 -25.745 37.282 1.00 82.56 101 TYR A C 1
ATOM 782 O O . TYR A 1 101 ? -29.287 -25.095 36.257 1.00 82.56 101 TYR A O 1
ATOM 790 N N . GLN A 1 102 ? -29.333 -25.239 38.498 1.00 73.56 102 GLN A N 1
ATOM 791 C CA . GLN A 1 102 ? -29.721 -23.837 38.723 1.00 73.56 102 GLN A CA 1
ATOM 792 C C . GLN A 1 102 ? -28.631 -22.854 38.261 1.00 73.56 102 GLN A C 1
ATOM 794 O O . GLN A 1 102 ? -28.941 -21.764 37.793 1.00 73.56 102 GLN A O 1
ATOM 799 N N . GLU A 1 103 ? -27.365 -23.261 38.370 1.00 66.88 103 GLU A N 1
ATOM 800 C CA . GLU A 1 103 ? -26.200 -22.574 37.813 1.00 66.88 103 GLU A CA 1
ATOM 801 C C . GLU A 1 103 ? -25.404 -23.585 36.966 1.00 66.88 103 GLU A C 1
ATOM 803 O O . GLU A 1 103 ? -25.193 -24.704 37.443 1.00 66.88 103 GLU A O 1
ATOM 808 N N . PRO A 1 104 ? -24.960 -23.245 35.739 1.00 72.12 104 PRO A N 1
ATOM 809 C CA . PRO A 1 104 ? -24.198 -24.162 34.890 1.00 72.12 104 PRO A CA 1
ATOM 810 C C . PRO A 1 104 ? -22.948 -24.723 35.563 1.00 72.12 104 PRO A C 1
ATOM 812 O O . PRO A 1 104 ? -22.216 -24.007 36.248 1.00 72.12 104 PRO A O 1
ATOM 815 N N . LEU A 1 105 ? -22.648 -25.990 35.285 1.00 76.12 105 LEU A N 1
ATOM 816 C CA . LEU A 1 105 ? -21.391 -26.610 35.686 1.00 76.12 105 LEU A CA 1
ATOM 817 C C . LEU A 1 105 ? -20.288 -26.254 34.683 1.00 76.12 105 LEU A C 1
ATOM 819 O O . LEU A 1 105 ? -20.391 -26.595 33.509 1.00 76.12 105 LEU A O 1
ATOM 823 N N . MET A 1 106 ? -19.220 -25.603 35.149 1.00 74.75 106 MET A N 1
ATOM 824 C CA . MET A 1 106 ? -18.045 -25.267 34.333 1.00 74.75 106 MET A CA 1
ATOM 825 C C . MET A 1 106 ? -17.082 -26.456 34.279 1.00 74.75 106 MET A C 1
ATOM 827 O O . MET A 1 106 ? -16.294 -26.665 35.204 1.00 74.75 106 MET A O 1
ATOM 831 N N . ILE A 1 107 ? -17.162 -27.259 33.220 1.00 75.38 107 ILE A N 1
ATOM 832 C CA . ILE A 1 107 ? -16.504 -28.569 33.161 1.00 75.38 107 ILE A CA 1
ATOM 833 C C . ILE A 1 107 ? -15.339 -28.539 32.167 1.00 75.38 107 ILE A C 1
ATOM 835 O O . ILE A 1 107 ? -15.473 -28.082 31.036 1.00 75.38 107 ILE A O 1
ATOM 839 N N . GLN A 1 108 ? -14.182 -29.050 32.595 1.00 76.75 108 GLN A N 1
ATOM 840 C CA . GLN A 1 108 ? -12.995 -29.242 31.743 1.00 76.75 108 GLN A CA 1
ATOM 841 C C . GLN A 1 108 ? -12.966 -30.616 31.079 1.00 76.75 108 GLN A C 1
ATOM 843 O O . GLN A 1 108 ? -12.474 -30.785 29.962 1.00 76.75 108 GLN A O 1
ATOM 848 N N . LYS A 1 109 ? -13.452 -31.616 31.812 1.00 82.38 109 LYS A N 1
ATOM 849 C CA . LYS A 1 109 ? -13.555 -33.012 31.399 1.00 82.38 109 LYS A CA 1
ATOM 850 C C . LYS A 1 109 ? -14.527 -33.740 32.304 1.00 82.38 109 LYS A C 1
ATOM 852 O O . LYS A 1 109 ? -14.730 -33.343 33.453 1.00 82.38 109 LYS A O 1
ATOM 857 N N . PHE A 1 110 ? -15.063 -34.847 31.820 1.00 87.44 110 PHE A N 1
ATOM 858 C CA . PHE A 1 110 ? -15.699 -35.819 32.695 1.00 87.44 110 PHE A CA 1
ATOM 859 C C . PHE A 1 110 ? -15.046 -37.186 32.531 1.00 87.44 110 PHE A C 1
ATOM 861 O O . PHE A 1 110 ? -14.553 -37.551 31.461 1.00 87.44 110 PHE A O 1
ATOM 868 N N . VAL A 1 111 ? -15.004 -37.919 33.636 1.00 83.06 111 VAL A N 1
ATOM 869 C CA . VAL A 1 111 ? -14.416 -39.249 33.725 1.00 83.06 111 VAL A CA 1
ATOM 870 C C . VAL A 1 111 ? -15.515 -40.224 34.110 1.00 83.06 111 VAL A C 1
ATOM 872 O O . VAL A 1 111 ? -16.242 -40.013 35.081 1.00 83.06 111 VAL A O 1
ATOM 875 N N . VAL A 1 112 ? -15.626 -41.300 33.338 1.00 83.56 112 VAL A N 1
ATOM 876 C CA . VAL A 1 112 ? -16.550 -42.405 33.595 1.00 83.56 112 VAL A CA 1
ATOM 877 C C . VAL A 1 112 ? -15.753 -43.697 33.532 1.00 83.56 112 VAL A C 1
ATOM 879 O O . VAL A 1 112 ? -15.254 -44.074 32.473 1.00 83.56 112 VAL A O 1
ATOM 882 N N . GLU A 1 113 ? -15.612 -44.379 34.666 1.00 77.75 113 GLU A N 1
ATOM 883 C CA . GLU A 1 113 ? -14.737 -45.551 34.797 1.00 77.75 113 GLU A CA 1
ATOM 884 C C . GLU A 1 113 ? -13.307 -45.265 34.276 1.00 77.75 113 GLU A C 1
ATOM 886 O O . GLU A 1 113 ? -12.558 -44.523 34.908 1.00 77.75 113 GLU A O 1
ATOM 891 N N . SER A 1 114 ? -12.912 -45.853 33.139 1.00 72.94 114 SER A N 1
ATOM 892 C CA . SER A 1 114 ? -11.614 -45.641 32.481 1.00 72.94 114 SER A CA 1
ATOM 893 C C . SER A 1 114 ? -11.666 -44.697 31.273 1.00 72.94 114 SER A C 1
ATOM 895 O O . SER A 1 114 ? -10.635 -44.487 30.637 1.00 72.94 114 SER A O 1
ATOM 897 N N . ASN A 1 115 ? -12.844 -44.182 30.914 1.00 76.19 115 ASN A N 1
ATOM 898 C CA . ASN A 1 115 ? -13.025 -43.290 29.775 1.00 76.19 115 ASN A CA 1
ATOM 899 C C . ASN A 1 115 ? -12.977 -41.837 30.242 1.00 76.19 115 ASN A C 1
ATOM 901 O O . ASN A 1 115 ? -13.754 -41.412 31.097 1.00 76.19 115 ASN A O 1
ATOM 905 N N . GLU A 1 116 ? -12.057 -41.084 29.656 1.00 83.75 116 GLU A N 1
ATOM 906 C CA . GLU A 1 116 ? -11.884 -39.657 29.891 1.00 83.75 116 GLU A CA 1
ATOM 907 C C . GLU A 1 116 ? -12.341 -38.902 28.646 1.00 83.75 116 GLU A C 1
ATOM 909 O O . GLU A 1 116 ? -11.794 -39.093 27.556 1.00 83.75 116 GLU A O 1
ATOM 914 N N . VAL A 1 117 ? -13.354 -38.052 28.810 1.00 81.88 117 VAL A N 1
ATOM 915 C CA . VAL A 1 117 ? -13.852 -37.174 27.752 1.00 81.88 117 VAL A CA 1
ATOM 916 C C . VAL A 1 117 ? -13.382 -35.762 28.063 1.00 81.88 117 VAL A C 1
ATOM 918 O O . VAL A 1 117 ? -13.832 -35.142 29.026 1.00 81.88 117 VAL A O 1
ATOM 921 N N . ASN A 1 118 ? -12.435 -35.281 27.259 1.00 76.31 118 ASN A N 1
ATOM 922 C CA . ASN A 1 118 ? -11.875 -33.938 27.372 1.00 76.31 118 ASN A CA 1
ATOM 923 C C . ASN A 1 118 ? -12.662 -32.966 26.495 1.00 76.31 118 ASN A C 1
ATOM 925 O O . ASN A 1 118 ? -12.879 -33.251 25.317 1.00 76.31 118 ASN A O 1
ATOM 929 N N . PHE A 1 119 ? -13.021 -31.810 27.048 1.00 72.75 119 PHE A N 1
ATOM 930 C CA . PHE A 1 119 ? -13.580 -30.704 26.274 1.00 72.75 119 PHE A CA 1
ATOM 931 C C . PHE A 1 119 ? -12.438 -29.848 25.709 1.00 72.75 119 PHE A C 1
ATOM 933 O O . PHE A 1 119 ? -11.345 -29.792 26.278 1.00 72.75 119 PHE A O 1
ATOM 940 N N . LEU A 1 120 ? -12.667 -29.180 24.574 1.00 58.28 120 LEU A N 1
ATOM 941 C CA . LEU A 1 120 ? -11.647 -28.344 23.918 1.00 58.28 120 LEU A CA 1
ATOM 942 C C . LEU A 1 120 ? -11.280 -27.093 24.739 1.00 58.28 120 LEU A C 1
ATOM 944 O O . LEU A 1 120 ? -10.193 -26.534 24.577 1.00 58.28 120 LEU A O 1
ATOM 948 N N . LYS A 1 121 ? -12.193 -26.658 25.610 1.00 60.69 121 LYS A N 1
ATOM 949 C CA . LYS A 1 121 ? -12.089 -25.550 26.568 1.00 60.69 121 LYS A CA 1
ATOM 950 C C . LYS A 1 121 ? -13.030 -25.840 27.746 1.00 60.69 121 LYS A C 1
ATOM 952 O O . LYS A 1 121 ? -13.781 -26.808 27.699 1.00 60.69 121 LYS A O 1
ATOM 957 N N . VAL A 1 122 ? -13.002 -25.017 28.793 1.00 68.38 122 VAL A N 1
ATOM 958 C CA . VAL A 1 122 ? -14.000 -25.107 29.874 1.00 68.38 122 VAL A CA 1
ATOM 959 C C . VAL A 1 122 ? -15.379 -24.795 29.287 1.00 68.38 122 VAL A C 1
ATOM 961 O O . VAL A 1 122 ? -15.584 -23.700 28.761 1.00 68.38 122 VAL A O 1
ATOM 964 N N . GLU A 1 123 ? -16.310 -25.743 29.367 1.00 67.56 123 GLU A N 1
ATOM 965 C CA . GLU A 1 123 ? -17.659 -25.612 28.808 1.00 67.56 123 GLU A CA 1
ATOM 966 C C . GLU A 1 123 ? -18.700 -25.478 29.934 1.00 67.56 123 GLU A C 1
ATOM 968 O O . GLU A 1 123 ? -18.685 -26.281 30.874 1.00 67.56 123 GLU A O 1
ATOM 973 N N . PRO A 1 124 ? -19.604 -24.478 29.877 1.00 74.50 124 PRO A N 1
ATOM 974 C CA . PRO A 1 124 ? -20.749 -24.409 30.772 1.00 74.50 124 PRO A CA 1
ATOM 975 C C . PRO A 1 124 ? -21.799 -25.439 30.350 1.00 74.50 124 PRO A C 1
ATOM 977 O O . PRO A 1 124 ? -22.374 -25.348 29.266 1.00 74.50 124 PRO A O 1
ATOM 980 N N . ILE A 1 125 ? -22.104 -26.385 31.231 1.00 79.56 125 ILE A N 1
ATOM 981 C CA . ILE A 1 125 ? -23.165 -27.369 31.018 1.00 79.56 125 ILE A CA 1
ATOM 982 C C . ILE A 1 125 ? -24.341 -27.023 31.930 1.00 79.56 125 ILE A C 1
ATOM 984 O O . ILE A 1 125 ? -24.256 -27.129 33.154 1.00 79.56 125 ILE A O 1
ATOM 988 N N . SER A 1 126 ? -25.458 -26.619 31.321 1.00 82.25 126 SER A N 1
ATOM 989 C CA . SER A 1 126 ? -26.727 -26.316 32.005 1.00 82.25 126 SER A CA 1
ATOM 990 C C . SER A 1 126 ? -27.371 -27.559 32.627 1.00 82.25 126 SER A C 1
ATOM 992 O O . SER A 1 126 ? -28.224 -27.464 33.505 1.00 82.25 126 SER A O 1
ATOM 994 N N . GLY A 1 127 ? -26.981 -28.741 32.156 1.00 88.44 127 GLY A N 1
ATOM 995 C CA . GLY A 1 127 ? -27.566 -30.005 32.551 1.00 88.44 127 GLY A CA 1
ATOM 996 C C . GLY A 1 127 ? -27.259 -31.124 31.569 1.00 88.44 127 GLY A C 1
ATOM 997 O O . GLY A 1 127 ? -26.555 -30.938 30.581 1.00 88.44 127 GLY A O 1
ATOM 998 N N . PHE A 1 128 ? -27.811 -32.295 31.841 1.00 92.00 128 PHE A N 1
ATOM 999 C CA . PHE A 1 128 ? -27.754 -33.444 30.947 1.00 92.00 128 PHE A CA 1
ATOM 1000 C C . PHE A 1 128 ? -29.068 -34.213 31.013 1.00 92.00 128 PHE A C 1
ATOM 1002 O O . PHE A 1 128 ? -29.810 -34.110 31.988 1.00 92.00 128 PHE A O 1
ATOM 1009 N N . THR A 1 129 ? -29.360 -34.999 29.982 1.00 91.50 129 THR A N 1
ATOM 1010 C CA . THR A 1 129 ? -30.549 -35.860 29.972 1.00 91.50 129 THR A CA 1
ATOM 1011 C C . THR A 1 129 ? -30.153 -37.305 29.757 1.00 91.50 129 THR A C 1
ATOM 1013 O O . THR A 1 129 ? -29.421 -37.616 28.818 1.00 91.50 129 THR A O 1
ATOM 1016 N N . VAL A 1 130 ? -30.636 -38.190 30.626 1.00 90.62 130 VAL A N 1
ATOM 1017 C CA . VAL A 1 130 ? -30.472 -39.637 30.484 1.00 90.62 130 VAL A CA 1
ATOM 1018 C C . VAL A 1 130 ? -31.734 -40.205 29.864 1.00 90.62 130 VAL A C 1
ATOM 1020 O O . VAL A 1 130 ? -32.810 -40.122 30.454 1.00 90.62 130 VAL A O 1
ATOM 1023 N N . PHE A 1 131 ? -31.599 -40.780 28.676 1.00 88.44 131 PHE A N 1
ATOM 1024 C CA . PHE A 1 131 ? -32.685 -41.412 27.944 1.00 88.44 131 PHE A CA 1
ATOM 1025 C C . PHE A 1 131 ? -32.576 -42.927 28.017 1.00 88.44 131 PHE A C 1
ATOM 1027 O O . PHE A 1 131 ? -31.485 -43.478 27.916 1.00 88.44 131 PHE A O 1
ATOM 1034 N N . ASN A 1 132 ? -33.729 -43.575 28.109 1.00 81.56 132 ASN A N 1
ATOM 1035 C CA . ASN A 1 132 ? -33.949 -44.990 27.891 1.00 81.56 132 ASN A CA 1
ATOM 1036 C C . ASN A 1 132 ? -34.797 -45.149 26.622 1.00 81.56 132 ASN A C 1
ATOM 1038 O O . ASN A 1 132 ? -35.959 -44.725 26.576 1.00 81.56 132 ASN A O 1
ATOM 1042 N N . ASN A 1 133 ? -34.193 -45.745 25.594 1.00 72.81 133 ASN A N 1
ATOM 1043 C CA . ASN A 1 133 ? -34.902 -46.211 24.411 1.00 72.81 133 ASN A CA 1
ATOM 1044 C C . ASN A 1 133 ? -35.078 -47.733 24.506 1.00 72.81 133 ASN A C 1
ATOM 1046 O O . ASN A 1 133 ? -34.089 -48.468 24.596 1.00 72.81 133 ASN A O 1
ATOM 1050 N N . GLN A 1 134 ? -36.328 -48.195 24.418 1.00 58.09 134 GLN A N 1
ATOM 1051 C CA . GLN A 1 134 ? -36.696 -49.612 24.509 1.00 58.09 134 GLN A CA 1
ATOM 1052 C C . GLN A 1 134 ? -35.971 -50.497 23.473 1.00 58.09 134 GLN A C 1
ATOM 1054 O O . GLN A 1 134 ? -35.771 -51.682 23.741 1.00 58.09 134 GLN A O 1
ATOM 1059 N N . ASP A 1 135 ? -35.516 -49.924 22.350 1.00 52.03 135 ASP A N 1
ATOM 1060 C CA . ASP A 1 135 ? -34.873 -50.656 21.250 1.00 52.03 135 ASP A CA 1
ATOM 1061 C C . ASP A 1 135 ? -33.330 -50.591 21.235 1.00 52.03 135 ASP A C 1
ATOM 1063 O O . ASP A 1 135 ? -32.689 -51.471 20.656 1.00 52.03 135 ASP A O 1
ATOM 1067 N N . THR A 1 136 ? -32.699 -49.587 21.864 1.00 57.59 136 THR A N 1
ATOM 1068 C CA . THR A 1 136 ? -31.232 -49.361 21.773 1.00 57.59 136 THR A CA 1
ATOM 1069 C C . THR A 1 136 ? -30.501 -49.204 23.110 1.00 57.59 136 THR A C 1
ATOM 1071 O O . THR A 1 136 ? -29.271 -49.153 23.117 1.00 57.59 136 THR A O 1
ATOM 1074 N N . GLY A 1 137 ? -31.218 -49.176 24.237 1.00 61.75 137 GLY A N 1
ATOM 1075 C CA . GLY A 1 137 ? -30.644 -49.032 25.580 1.00 61.75 137 GLY A CA 1
ATOM 1076 C C . GLY A 1 137 ? -30.441 -47.580 26.028 1.00 61.75 137 GLY A C 1
ATOM 1077 O O . GLY A 1 137 ? -30.819 -46.639 25.326 1.00 61.75 137 GLY A O 1
ATOM 1078 N N . ASP A 1 138 ? -29.866 -47.415 27.224 1.00 81.19 138 ASP A N 1
ATOM 1079 C CA . ASP A 1 138 ? -29.700 -46.112 27.879 1.00 81.19 138 ASP A CA 1
ATOM 1080 C C . ASP A 1 138 ? -28.551 -45.293 27.262 1.00 81.19 138 ASP A C 1
ATOM 1082 O O . ASP A 1 138 ? -27.486 -45.841 26.967 1.00 81.19 138 ASP A O 1
ATOM 1086 N N . PHE A 1 139 ? -28.720 -43.977 27.115 1.00 90.00 139 PHE A N 1
ATOM 1087 C CA . PHE A 1 139 ? -27.659 -43.041 26.718 1.00 90.00 139 PHE A CA 1
ATOM 1088 C C . PHE A 1 139 ? -27.844 -41.662 27.369 1.00 90.00 139 PHE A C 1
ATOM 1090 O O . PHE A 1 139 ? -28.946 -41.273 27.750 1.00 90.00 139 PHE A O 1
ATOM 1097 N N . VAL A 1 140 ? -26.751 -40.914 27.504 1.00 91.38 140 VAL A N 1
ATOM 1098 C CA . VAL A 1 140 ? -26.704 -39.582 28.119 1.00 91.38 140 VAL A CA 1
ATOM 1099 C C . VAL A 1 140 ? -26.459 -38.538 27.041 1.00 91.38 140 VAL A C 1
ATOM 1101 O O . VAL A 1 140 ? -25.514 -38.652 26.267 1.00 91.38 140 VAL A O 1
ATOM 1104 N N . THR A 1 141 ? -27.301 -37.515 26.997 1.00 91.69 141 THR A N 1
ATOM 1105 C CA . THR A 1 141 ? -27.194 -36.393 26.062 1.00 91.69 141 THR A CA 1
ATOM 1106 C C . THR A 1 141 ? -26.730 -35.150 26.804 1.00 91.69 141 THR A C 1
ATOM 1108 O O . THR A 1 141 ? -27.337 -34.770 27.809 1.00 91.69 141 THR A O 1
ATOM 1111 N N . ILE A 1 142 ? -25.661 -34.528 26.305 1.00 91.38 142 ILE A N 1
ATOM 1112 C CA . ILE A 1 142 ? -25.070 -33.306 26.857 1.00 91.38 142 ILE A CA 1
ATOM 1113 C C . ILE A 1 142 ? -24.843 -32.317 25.719 1.00 91.38 142 ILE A C 1
ATOM 1115 O O . ILE A 1 142 ? -24.275 -32.676 24.689 1.00 91.38 142 ILE A O 1
ATOM 1119 N N . TRP A 1 143 ? -25.266 -31.070 25.909 1.00 88.31 143 TRP A N 1
ATOM 1120 C CA . TRP A 1 143 ? -24.942 -29.978 24.996 1.00 88.31 143 TRP A CA 1
ATOM 1121 C C . TRP A 1 143 ? -23.566 -29.390 25.333 1.00 88.31 143 TRP A C 1
ATOM 1123 O O . TRP A 1 143 ? -23.370 -28.879 26.436 1.00 88.31 143 TRP A O 1
ATOM 1133 N N . HIS A 1 144 ? -22.621 -29.452 24.394 1.00 84.31 144 HIS A N 1
ATOM 1134 C CA . HIS A 1 144 ? -21.298 -28.818 24.487 1.00 84.31 144 HIS A CA 1
ATOM 1135 C C . HIS A 1 144 ? -20.658 -28.699 23.095 1.00 84.31 144 HIS A C 1
ATOM 1137 O O . HIS A 1 144 ? -21.127 -29.332 22.155 1.00 84.31 144 HIS A O 1
ATOM 1143 N N . ASP A 1 145 ? -19.601 -27.892 22.933 1.00 78.50 145 ASP A N 1
ATOM 1144 C CA . ASP A 1 145 ? -18.943 -27.666 21.628 1.00 78.50 145 ASP A CA 1
ATOM 1145 C C . ASP A 1 145 ? -19.945 -27.319 20.497 1.00 78.50 145 ASP A C 1
ATOM 1147 O O . ASP A 1 145 ? -19.837 -27.806 19.367 1.00 78.50 145 ASP A O 1
ATOM 1151 N N . GLU A 1 146 ? -20.938 -26.490 20.852 1.00 80.06 146 GLU A N 1
ATOM 1152 C CA . GLU A 1 146 ? -22.010 -25.963 19.988 1.00 80.06 146 GLU A CA 1
ATOM 1153 C C . GLU A 1 146 ? -22.948 -27.016 19.366 1.00 80.06 146 GLU A C 1
ATOM 1155 O O . GLU A 1 146 ? -23.610 -26.728 18.373 1.00 80.06 146 GLU A O 1
ATOM 1160 N N . ASP A 1 147 ? -23.040 -28.216 19.949 1.00 85.75 147 ASP A N 1
ATOM 1161 C CA . ASP A 1 147 ? -23.939 -29.271 19.466 1.00 85.75 147 ASP A CA 1
ATOM 1162 C C . ASP A 1 147 ? -24.333 -30.267 20.578 1.00 85.75 147 ASP A C 1
ATOM 1164 O O . ASP A 1 147 ? -23.710 -30.335 21.647 1.00 85.75 147 ASP A O 1
ATOM 1168 N N . PHE A 1 148 ? -25.327 -31.114 20.314 1.00 89.44 148 PHE A N 1
ATOM 1169 C CA . PHE A 1 148 ? -25.653 -32.240 21.186 1.00 89.44 148 PHE A CA 1
ATOM 1170 C C . PHE A 1 148 ? -24.673 -33.395 20.990 1.00 89.44 148 PHE A C 1
ATOM 1172 O O . PHE A 1 148 ? -24.432 -33.860 19.877 1.00 89.44 148 PHE A O 1
ATOM 1179 N N . HIS A 1 149 ? -24.134 -33.898 22.095 1.00 91.50 149 HIS A N 1
ATOM 1180 C CA . HIS A 1 149 ? -23.284 -35.079 22.119 1.00 91.50 149 HIS A CA 1
ATOM 1181 C C . HIS A 1 149 ? -23.965 -36.183 22.922 1.00 91.50 149 HIS A C 1
ATOM 1183 O O . HIS A 1 149 ? -24.433 -35.969 24.045 1.00 91.50 149 HIS A O 1
ATOM 1189 N N . HIS A 1 150 ? -24.010 -37.379 22.339 1.00 91.12 150 HIS A N 1
ATOM 1190 C CA . HIS A 1 150 ? -24.665 -38.542 22.924 1.00 91.12 150 HIS A CA 1
ATOM 1191 C C . HIS A 1 150 ? -23.621 -39.554 23.360 1.00 91.12 150 HIS A C 1
ATOM 1193 O O . HIS A 1 150 ? -22.862 -40.065 22.540 1.00 91.12 150 HIS A O 1
ATOM 1199 N N . TYR A 1 151 ? -23.602 -39.882 24.641 1.00 91.00 151 TYR A N 1
ATOM 1200 C CA . TYR A 1 151 ? -22.649 -40.797 25.244 1.00 91.00 151 TYR A CA 1
ATOM 1201 C C . TYR A 1 151 ? -23.365 -42.032 25.777 1.00 91.00 151 TYR A C 1
ATOM 1203 O O . TYR A 1 151 ? -24.467 -41.955 26.313 1.00 91.00 151 TYR A O 1
ATOM 1211 N N . SER A 1 152 ? -22.720 -43.190 25.700 1.00 87.81 152 SER A N 1
ATOM 1212 C CA . SER A 1 152 ? -23.155 -44.350 26.480 1.00 87.81 152 SER A CA 1
ATOM 1213 C C . SER A 1 152 ? -23.020 -44.064 27.985 1.00 87.81 152 SER A C 1
ATOM 1215 O O . SER A 1 152 ? -22.209 -43.220 28.374 1.00 87.81 152 SER A O 1
ATOM 1217 N N . PRO A 1 153 ? -23.694 -44.823 28.868 1.00 84.00 153 PRO A N 1
ATOM 1218 C CA . PRO A 1 153 ? -23.538 -44.686 30.317 1.00 84.00 153 PRO A CA 1
ATOM 1219 C C . PRO A 1 153 ? -22.097 -44.900 30.809 1.00 84.00 153 PRO A C 1
ATOM 1221 O O . PRO A 1 153 ? -21.778 -44.518 31.929 1.00 84.00 153 PRO A O 1
ATOM 1224 N N . LYS A 1 154 ? -21.225 -45.477 29.965 1.00 83.38 154 LYS A N 1
ATOM 1225 C CA . LYS A 1 154 ? -19.786 -45.674 30.198 1.00 83.38 154 LYS A CA 1
ATOM 1226 C C . LYS A 1 154 ? -18.898 -44.556 29.629 1.00 83.38 154 LYS A C 1
ATOM 1228 O O . LYS A 1 154 ? -17.683 -44.718 29.594 1.00 83.38 154 LYS A O 1
ATOM 1233 N N . GLY A 1 155 ? -19.468 -43.464 29.118 1.00 82.00 155 GLY A N 1
ATOM 1234 C CA . GLY A 1 155 ? -18.720 -42.311 28.601 1.00 82.00 155 GLY A CA 1
ATOM 1235 C C . GLY A 1 155 ? -18.165 -42.454 27.175 1.00 82.00 155 GLY A C 1
ATOM 1236 O O . GLY A 1 155 ? -17.374 -41.622 26.748 1.00 82.00 155 GLY A O 1
ATOM 1237 N N . GLN A 1 156 ? -18.553 -43.482 26.409 1.00 84.81 156 GLN A N 1
ATOM 1238 C CA . GLN A 1 156 ? -18.188 -43.586 24.984 1.00 84.81 156 GLN A CA 1
ATOM 1239 C C . GLN A 1 156 ? -19.136 -42.745 24.117 1.00 84.81 156 GLN A C 1
ATOM 1241 O O . GLN A 1 156 ? -20.345 -42.950 24.207 1.00 84.81 156 GLN A O 1
ATOM 1246 N N . LEU A 1 157 ? -18.601 -41.868 23.258 1.00 88.75 157 LEU A N 1
ATOM 1247 C CA . LEU A 1 157 ? -19.384 -41.092 22.286 1.00 88.75 157 LEU A CA 1
ATOM 1248 C C . LEU A 1 157 ? -20.067 -42.023 21.264 1.00 88.75 157 LEU A C 1
ATOM 1250 O O . LEU A 1 157 ? -19.406 -42.853 20.638 1.00 88.75 157 LEU A O 1
ATOM 1254 N N . LEU A 1 158 ? -21.382 -41.875 21.110 1.00 84.19 158 LEU A N 1
ATOM 1255 C CA . LEU A 1 158 ? -22.248 -42.651 20.218 1.00 84.19 158 LEU A CA 1
ATOM 1256 C C . LEU A 1 158 ? -22.585 -41.875 18.938 1.00 84.19 158 LEU A C 1
ATOM 1258 O O . LEU A 1 158 ? -22.445 -42.418 17.845 1.00 84.19 158 LEU A O 1
ATOM 1262 N N . SER A 1 159 ? -23.001 -40.611 19.064 1.00 86.31 159 SER A N 1
ATOM 1263 C CA . SER A 1 159 ? -23.296 -39.706 17.943 1.00 86.31 159 SER A CA 1
ATOM 1264 C C . SER A 1 159 ? -23.179 -38.232 18.363 1.00 86.31 159 SER A C 1
ATOM 1266 O O . SER A 1 159 ? -23.123 -37.921 19.556 1.00 86.31 159 SER A O 1
ATOM 1268 N N . LYS A 1 160 ? -23.129 -37.335 17.369 1.00 88.25 160 LYS A N 1
ATOM 1269 C CA . LYS A 1 160 ? -23.185 -35.872 17.509 1.00 88.25 160 LYS A CA 1
ATOM 1270 C C . LYS A 1 160 ? -24.360 -35.346 16.666 1.00 88.25 160 LYS A C 1
ATOM 1272 O O . LYS A 1 160 ? -24.533 -35.827 15.544 1.00 88.25 160 LYS A O 1
ATOM 1277 N N . GLY A 1 161 ? -25.148 -34.412 17.195 1.00 86.00 161 GLY A N 1
ATOM 1278 C CA . GLY A 1 161 ? -26.340 -33.852 16.552 1.00 86.00 161 GLY A CA 1
ATOM 1279 C C . GLY A 1 161 ? -27.589 -34.732 16.738 1.00 86.00 161 GLY A C 1
ATOM 1280 O O . GLY A 1 161 ? -28.158 -34.724 17.825 1.00 86.00 161 GLY A O 1
ATOM 1281 N N . PRO A 1 162 ? -28.068 -35.469 15.712 1.00 84.12 162 PRO A N 1
ATOM 1282 C CA . PRO A 1 162 ? -29.219 -36.365 15.854 1.00 84.12 162 PRO A CA 1
ATOM 1283 C C . PRO A 1 162 ? -28.992 -37.516 16.849 1.00 84.12 162 PRO A C 1
ATOM 1285 O O . PRO A 1 162 ? -27.863 -37.986 17.057 1.00 84.12 162 PRO A O 1
ATOM 1288 N N . PHE A 1 163 ? -30.096 -38.041 17.396 1.00 86.81 163 PHE A N 1
ATOM 1289 C CA . PHE A 1 163 ? -30.060 -39.166 18.330 1.00 86.81 163 PHE A CA 1
ATOM 1290 C C . PHE A 1 163 ? -29.368 -40.404 17.728 1.00 86.81 163 PHE A C 1
ATOM 1292 O O . PHE A 1 163 ? -29.476 -40.660 16.527 1.00 86.81 163 PHE A O 1
ATOM 1299 N N . PRO A 1 164 ? -28.710 -41.248 18.545 1.00 82.88 164 PRO A N 1
ATOM 1300 C CA . PRO A 1 164 ? -27.928 -42.383 18.045 1.00 82.88 164 PRO A CA 1
ATOM 1301 C C . PRO A 1 164 ? -28.759 -43.444 17.299 1.00 82.88 164 PRO A C 1
ATOM 1303 O O . PRO A 1 164 ? -28.206 -44.205 16.510 1.00 82.88 164 PRO A O 1
ATOM 1306 N N . PHE A 1 165 ? -30.078 -43.490 17.510 1.00 81.31 165 PHE A N 1
ATOM 1307 C CA . PHE A 1 165 ? -31.006 -44.396 16.818 1.00 81.31 165 PHE A CA 1
ATOM 1308 C C . PHE A 1 165 ? -31.714 -43.753 15.612 1.00 81.31 165 PHE A C 1
ATOM 1310 O O . PHE A 1 165 ? -32.497 -44.425 14.943 1.00 81.31 165 PHE A O 1
ATOM 1317 N N . ALA A 1 166 ? -31.437 -42.480 15.307 1.00 76.94 166 ALA A N 1
ATOM 1318 C CA . ALA A 1 166 ? -32.067 -41.763 14.199 1.00 76.94 166 ALA A CA 1
ATOM 1319 C C . ALA A 1 166 ? -31.664 -42.311 12.816 1.00 76.94 166 ALA A C 1
ATOM 1321 O O . ALA A 1 166 ? -32.348 -42.053 11.834 1.00 76.94 166 ALA A O 1
ATOM 1322 N N . ASN A 1 167 ? -30.559 -43.067 12.704 1.00 68.25 167 ASN A N 1
ATOM 1323 C CA . ASN A 1 167 ? -30.075 -43.661 11.445 1.00 68.25 167 ASN A CA 1
ATOM 1324 C C . ASN A 1 167 ? -29.987 -42.668 10.258 1.00 68.25 167 ASN A C 1
ATOM 1326 O O . ASN A 1 167 ? -30.159 -43.058 9.104 1.00 68.25 167 ASN A O 1
ATOM 1330 N N . GLY A 1 168 ? -29.695 -41.390 10.532 1.00 63.81 168 GLY A N 1
ATOM 1331 C CA . GLY A 1 168 ? -29.602 -40.328 9.521 1.00 63.81 168 GLY A CA 1
ATOM 1332 C C . GLY A 1 168 ? -30.910 -39.581 9.236 1.00 63.81 168 GLY A C 1
ATOM 1333 O O . GLY A 1 168 ? -30.919 -38.709 8.372 1.00 63.81 168 GLY A O 1
ATOM 1334 N N . ASP A 1 169 ? -31.996 -39.885 9.951 1.00 71.81 169 ASP A N 1
ATOM 1335 C CA . ASP A 1 169 ? -33.226 -39.097 9.915 1.00 71.81 169 ASP A CA 1
ATOM 1336 C C . ASP A 1 169 ? -33.063 -37.807 10.737 1.00 71.81 169 ASP A C 1
ATOM 1338 O O . ASP A 1 169 ? -32.999 -37.828 11.967 1.00 71.81 169 ASP A O 1
ATOM 1342 N N . HIS A 1 170 ? -32.979 -36.668 10.048 1.00 68.44 170 HIS A N 1
ATOM 1343 C CA . HIS A 1 170 ? -32.816 -35.355 10.673 1.00 68.44 170 HIS A CA 1
ATOM 1344 C C . HIS A 1 170 ? -34.057 -34.880 11.448 1.00 68.44 170 HIS A C 1
ATOM 1346 O O . HIS A 1 170 ? -33.934 -33.924 12.206 1.00 68.44 170 HIS A O 1
ATOM 1352 N N . SER A 1 171 ? -35.211 -35.547 11.294 1.00 69.56 171 SER A N 1
ATOM 1353 C CA . SER A 1 171 ? -36.437 -35.257 12.055 1.00 69.56 171 SER A CA 1
ATOM 1354 C C . SER A 1 171 ? -36.484 -35.908 13.446 1.00 69.56 171 SER A C 1
ATOM 1356 O O . SER A 1 171 ? -37.428 -35.686 14.194 1.00 69.56 171 SER A O 1
ATOM 1358 N N . ILE A 1 172 ? -35.483 -36.725 13.801 1.00 75.81 172 ILE A N 1
ATOM 1359 C CA . ILE A 1 172 ? -35.350 -37.354 15.123 1.00 75.81 172 ILE A CA 1
ATOM 1360 C C . ILE A 1 172 ? -34.149 -36.708 15.828 1.00 75.81 172 ILE A C 1
ATOM 1362 O O . ILE A 1 172 ? -33.046 -37.269 15.884 1.00 75.81 172 ILE A O 1
ATOM 1366 N N . ASN A 1 173 ? -34.346 -35.481 16.319 1.00 81.56 173 ASN A N 1
ATOM 1367 C CA . ASN A 1 173 ? -33.287 -34.628 16.857 1.00 81.56 173 ASN A CA 1
ATOM 1368 C C . ASN A 1 173 ? -33.589 -34.176 18.303 1.00 81.56 173 ASN A C 1
ATOM 1370 O O . ASN A 1 173 ? -34.751 -33.997 18.662 1.00 81.56 173 ASN A O 1
ATOM 1374 N N . PRO A 1 174 ? -32.571 -33.964 19.160 1.00 83.12 174 PRO A N 1
ATOM 1375 C CA . PRO A 1 174 ? -32.807 -33.457 20.511 1.00 83.12 174 PRO A CA 1
ATOM 1376 C C . PRO A 1 174 ? -33.354 -32.020 20.566 1.00 83.12 174 PRO A C 1
ATOM 1378 O O . PRO A 1 174 ? -33.891 -31.639 21.601 1.00 83.12 174 PRO A O 1
ATOM 1381 N N . ASN A 1 175 ? -33.265 -31.251 19.473 1.00 81.75 175 ASN A N 1
ATOM 1382 C CA . ASN A 1 175 ? -33.891 -29.930 19.330 1.00 81.75 175 ASN A CA 1
ATOM 1383 C C . ASN A 1 175 ? -35.420 -29.960 19.507 1.00 81.75 175 ASN A C 1
ATOM 1385 O O . ASN A 1 175 ? -35.999 -28.945 19.879 1.00 81.75 175 ASN A O 1
ATOM 1389 N N . ASP A 1 176 ? -36.064 -31.108 19.278 1.00 76.25 176 ASP A N 1
ATOM 1390 C CA . ASP A 1 176 ? -37.516 -31.278 19.423 1.00 76.25 176 ASP A CA 1
ATOM 1391 C C . ASP A 1 176 ? -37.945 -31.545 20.884 1.00 76.25 176 ASP A C 1
ATOM 1393 O O . ASP A 1 176 ? -39.120 -31.798 21.161 1.00 76.25 176 ASP A O 1
ATOM 1397 N N . LEU A 1 177 ? -36.997 -31.519 21.832 1.00 81.19 177 LEU A N 1
ATOM 1398 C CA . LEU A 1 177 ? -37.213 -31.790 23.252 1.00 81.19 177 LEU A CA 1
ATOM 1399 C C . LEU A 1 177 ? -36.812 -30.598 24.132 1.00 81.19 177 LEU A C 1
ATOM 1401 O O . LEU A 1 177 ? -35.783 -29.961 23.917 1.00 81.19 177 LEU A O 1
ATOM 1405 N N . GLU A 1 178 ? -37.558 -30.374 25.217 1.00 80.38 178 GLU A N 1
ATOM 1406 C CA . GLU A 1 178 ? -37.194 -29.422 26.277 1.00 80.38 178 GLU A CA 1
ATOM 1407 C C . GLU A 1 178 ? -36.090 -29.998 27.184 1.00 80.38 178 GLU A C 1
ATOM 1409 O O . GLU A 1 178 ? -36.318 -30.377 28.335 1.00 80.38 178 GLU A O 1
ATOM 1414 N N . ILE A 1 179 ? -34.871 -30.102 26.650 1.00 85.81 179 ILE A N 1
ATOM 1415 C CA . ILE A 1 179 ? -33.683 -30.559 27.382 1.00 85.81 179 ILE A CA 1
ATOM 1416 C C . ILE A 1 179 ? -32.633 -29.445 27.520 1.00 85.81 179 ILE A C 1
ATOM 1418 O O . ILE A 1 179 ? -32.654 -28.479 26.758 1.00 85.81 179 ILE A O 1
ATOM 1422 N N . PRO A 1 180 ? -31.694 -29.541 28.483 1.00 83.62 180 PRO A N 1
ATOM 1423 C CA . PRO A 1 180 ? -30.776 -28.455 28.791 1.00 83.62 180 PRO A CA 1
ATOM 1424 C C . PRO A 1 180 ? -29.826 -28.201 27.619 1.00 83.62 180 PRO A C 1
ATOM 1426 O O . PRO A 1 180 ? -28.986 -29.037 27.285 1.00 83.62 180 PRO A O 1
ATOM 1429 N N . THR A 1 181 ? -29.954 -27.024 27.018 1.00 78.62 181 THR A N 1
ATOM 1430 C CA . THR A 1 181 ? -29.059 -26.482 25.992 1.00 78.62 181 THR A CA 1
ATOM 1431 C C . THR A 1 181 ? -28.273 -25.304 26.565 1.00 78.62 181 THR A C 1
ATOM 1433 O O . THR A 1 181 ? -28.310 -25.028 27.772 1.00 78.62 181 THR A O 1
ATOM 1436 N N . LYS A 1 182 ? -27.506 -24.605 25.724 1.00 65.12 182 LYS A N 1
ATOM 1437 C CA . LYS A 1 182 ? -26.879 -23.331 26.093 1.00 65.12 182 LYS A CA 1
ATOM 1438 C C . LYS A 1 182 ? -27.923 -22.400 26.723 1.00 65.12 182 LYS A C 1
ATOM 1440 O O . LYS A 1 182 ? -29.001 -22.230 26.166 1.00 65.12 182 LYS A O 1
ATOM 1445 N N . ILE A 1 183 ? -27.589 -21.766 27.849 1.00 46.97 183 ILE A N 1
ATOM 1446 C CA . ILE A 1 183 ? -28.424 -20.701 28.418 1.00 46.97 183 ILE A CA 1
ATOM 1447 C C . ILE A 1 183 ? -28.484 -19.542 27.411 1.00 46.97 183 ILE A C 1
ATOM 1449 O O . ILE A 1 183 ? -27.562 -18.730 27.319 1.00 46.97 183 ILE A O 1
ATOM 1453 N N . SER A 1 184 ? -29.571 -19.480 26.649 1.00 36.19 184 SER A N 1
ATOM 1454 C CA . SER A 1 184 ? -30.191 -18.223 26.236 1.00 36.19 184 SER A CA 1
ATOM 1455 C C . SER A 1 184 ? -30.718 -17.551 27.506 1.00 36.19 184 SER A C 1
ATOM 1457 O O . SER A 1 184 ? -31.126 -18.259 28.424 1.00 36.19 184 SER A O 1
ATOM 1459 N N . ASN A 1 185 ? -30.639 -16.220 27.591 1.00 26.20 185 ASN A N 1
ATOM 1460 C CA . ASN A 1 185 ? -31.110 -15.402 28.720 1.00 26.20 185 ASN A CA 1
ATOM 1461 C C . ASN A 1 185 ? -32.303 -16.016 29.483 1.00 26.20 185 ASN A C 1
ATOM 1463 O O . ASN A 1 185 ? -33.221 -16.515 28.836 1.00 26.20 185 ASN A O 1
ATOM 1467 N N . PRO A 1 186 ? -32.383 -15.895 30.820 1.00 25.17 186 PRO A N 1
ATOM 1468 C CA . PRO A 1 186 ? -33.660 -16.100 31.485 1.00 25.17 186 PRO A CA 1
ATOM 1469 C C . PRO A 1 186 ? -34.632 -15.013 31.000 1.00 25.17 186 PRO A C 1
ATOM 1471 O O . PRO A 1 186 ? -34.518 -13.849 31.389 1.00 25.17 186 PRO A O 1
ATOM 1474 N N . GLU A 1 187 ? -35.557 -15.379 30.116 1.00 25.31 187 GLU A N 1
ATOM 1475 C CA . GLU A 1 187 ? -36.782 -14.615 29.897 1.00 25.31 187 GLU A CA 1
ATOM 1476 C C . GLU A 1 187 ? -37.634 -14.699 31.175 1.00 25.31 187 GLU A C 1
ATOM 1478 O O . GLU A 1 187 ? -37.863 -15.799 31.687 1.00 25.31 187 GLU A O 1
ATOM 1483 N N . PRO A 1 188 ? -38.100 -13.572 31.739 1.00 26.45 188 PRO A N 1
ATOM 1484 C CA . PRO A 1 188 ? -39.248 -13.594 32.629 1.00 26.45 188 PRO A CA 1
ATOM 1485 C C . PRO A 1 188 ? -40.512 -13.880 31.801 1.00 26.45 188 PRO A C 1
ATOM 1487 O O . PRO A 1 188 ? -40.688 -13.317 30.725 1.00 26.45 188 PRO A O 1
ATOM 1490 N N . GLU A 1 189 ? -41.352 -14.770 32.329 1.00 25.48 189 GLU A N 1
ATOM 1491 C CA . GLU A 1 189 ? -42.629 -15.265 31.796 1.00 25.48 189 GLU A CA 1
ATOM 1492 C C . GLU A 1 189 ? -43.392 -14.293 30.870 1.00 25.48 189 GLU A C 1
ATOM 1494 O O . GLU A 1 189 ? -43.711 -13.162 31.243 1.00 25.48 189 GLU A O 1
ATOM 1499 N N . VAL A 1 190 ? -43.753 -14.788 29.682 1.00 29.73 190 VAL A N 1
ATOM 1500 C CA . VAL A 1 190 ? -44.744 -14.191 28.776 1.00 29.73 190 VAL A CA 1
ATOM 1501 C C . VAL A 1 190 ? -46.087 -14.898 28.963 1.00 29.73 190 VAL A C 1
ATOM 1503 O O . VAL A 1 190 ? -46.141 -16.123 28.980 1.00 29.73 190 VAL A O 1
ATOM 1506 N N . ASP A 1 191 ? -47.177 -14.132 28.964 1.00 24.45 191 ASP A N 1
ATOM 1507 C CA . ASP A 1 191 ? -48.464 -14.562 28.404 1.00 24.45 191 ASP A CA 1
ATOM 1508 C C . ASP A 1 191 ? -49.166 -13.318 27.826 1.00 24.45 191 ASP A C 1
ATOM 1510 O O . ASP A 1 191 ? -49.292 -12.314 28.519 1.00 24.45 191 ASP A O 1
ATOM 1514 N N . SER A 1 192 ? -49.670 -13.244 26.597 1.00 25.52 192 SER A N 1
ATOM 1515 C CA . SER A 1 192 ? -49.264 -13.775 25.295 1.00 25.52 192 SER A CA 1
ATOM 1516 C C . SER A 1 192 ? -49.974 -12.925 24.227 1.00 25.52 192 SER A C 1
ATOM 1518 O O . SER A 1 192 ? -51.027 -12.335 24.476 1.00 25.52 192 SER A O 1
ATOM 1520 N N . THR A 1 193 ? -49.361 -12.860 23.042 1.00 25.44 193 THR A N 1
ATOM 1521 C CA . THR A 1 193 ? -49.915 -12.779 21.669 1.00 25.44 193 THR A CA 1
ATOM 1522 C C . THR A 1 193 ? -49.086 -11.832 20.801 1.00 25.44 193 THR A C 1
ATOM 1524 O O . THR A 1 193 ? -49.177 -10.615 20.911 1.00 25.44 193 THR A O 1
ATOM 1527 N N . THR A 1 194 ? -48.297 -12.386 19.880 1.00 24.38 194 THR A N 1
ATOM 1528 C CA . THR A 1 194 ? -48.539 -12.258 18.428 1.00 24.38 194 THR A CA 1
ATOM 1529 C C . THR A 1 194 ? -47.496 -13.036 17.614 1.00 24.38 194 THR A C 1
ATOM 1531 O O . THR A 1 194 ? -46.346 -13.194 18.005 1.00 24.38 194 THR A O 1
ATOM 1534 N N . THR A 1 195 ? -47.980 -13.578 16.502 1.00 25.78 195 THR A N 1
ATOM 1535 C CA . THR A 1 195 ? -47.352 -14.445 15.498 1.00 25.78 195 THR A CA 1
ATOM 1536 C C . THR A 1 195 ? -46.353 -13.744 14.564 1.00 25.78 195 THR A C 1
ATOM 1538 O O . THR A 1 195 ? -46.633 -12.651 14.084 1.00 25.78 195 THR A O 1
ATOM 1541 N N . GLU A 1 196 ? -45.291 -14.499 14.249 1.00 26.12 196 GLU A N 1
ATOM 1542 C CA . GLU A 1 196 ? -44.576 -14.683 12.964 1.00 26.12 196 GLU A CA 1
ATOM 1543 C C . GLU A 1 196 ? -43.857 -13.517 12.258 1.00 26.12 196 GLU A C 1
ATOM 1545 O O . GLU A 1 196 ? -44.471 -12.590 11.733 1.00 26.12 196 GLU A O 1
ATOM 1550 N N . LEU A 1 197 ? -42.542 -13.708 12.063 1.00 24.20 197 LEU A N 1
ATOM 1551 C CA . LEU A 1 197 ? -41.904 -13.649 10.739 1.00 24.20 197 LEU A CA 1
ATOM 1552 C C . LEU A 1 197 ? -40.544 -14.375 10.766 1.00 24.20 197 LEU A C 1
ATOM 1554 O O . LEU A 1 197 ? -39.548 -13.841 11.251 1.00 24.20 197 LEU A O 1
ATOM 1558 N N . ASP A 1 198 ? -40.534 -15.596 10.226 1.00 23.89 198 ASP A N 1
ATOM 1559 C CA . ASP A 1 198 ? -39.333 -16.347 9.854 1.00 23.89 198 ASP A CA 1
ATOM 1560 C C . ASP A 1 198 ? -38.582 -15.663 8.704 1.00 23.89 198 ASP A C 1
ATOM 1562 O O . ASP A 1 198 ? -39.180 -15.125 7.768 1.00 23.89 198 ASP A O 1
ATOM 1566 N N . SER A 1 199 ? -37.255 -15.785 8.713 1.00 23.52 199 SER A N 1
ATOM 1567 C CA . SER A 1 199 ? -36.487 -15.856 7.467 1.00 23.52 199 SER A CA 1
ATOM 1568 C C . SER A 1 199 ? -35.223 -16.686 7.668 1.00 23.52 199 SER A C 1
ATOM 1570 O O . SER A 1 199 ? -34.179 -16.187 8.084 1.00 23.52 199 SER A O 1
ATOM 1572 N N . ASP A 1 200 ? -35.341 -17.965 7.323 1.00 23.44 200 ASP A N 1
ATOM 1573 C CA . ASP A 1 200 ? -34.224 -18.782 6.870 1.00 23.44 200 ASP A CA 1
ATOM 1574 C C . ASP A 1 200 ? -33.641 -18.187 5.584 1.00 23.44 200 ASP A C 1
ATOM 1576 O O . ASP A 1 200 ? -34.372 -17.860 4.642 1.00 23.44 200 ASP A O 1
ATOM 1580 N N . LEU A 1 201 ? -32.314 -18.122 5.495 1.00 23.84 201 LEU A N 1
ATOM 1581 C CA . LEU A 1 201 ? -31.644 -18.137 4.199 1.00 23.84 201 LEU A CA 1
ATOM 1582 C C . LEU A 1 201 ? -30.252 -18.754 4.318 1.00 23.84 201 LEU A C 1
ATOM 1584 O O . LEU A 1 201 ? -29.273 -18.108 4.689 1.00 23.84 201 LEU A O 1
ATOM 1588 N N . ASP A 1 202 ? -30.215 -20.034 3.965 1.00 22.53 202 ASP A N 1
ATOM 1589 C CA . ASP A 1 202 ? -29.021 -20.825 3.720 1.00 22.53 202 ASP A CA 1
ATOM 1590 C C . ASP A 1 202 ? -28.505 -20.591 2.285 1.00 22.53 202 ASP A C 1
ATOM 1592 O O . ASP A 1 202 ? -29.251 -20.256 1.359 1.00 22.53 202 ASP A O 1
ATOM 1596 N N . ALA A 1 203 ? -27.197 -20.737 2.097 1.00 23.34 203 ALA A N 1
ATOM 1597 C CA . ALA A 1 203 ? -26.489 -20.439 0.854 1.00 23.34 203 ALA A CA 1
ATOM 1598 C C . ALA A 1 203 ? -26.567 -21.573 -0.195 1.00 23.34 203 ALA A C 1
ATOM 1600 O O . ALA A 1 203 ? -26.690 -22.741 0.162 1.00 23.34 203 ALA A O 1
ATOM 1601 N N . THR A 1 204 ? -26.335 -21.245 -1.484 1.00 22.23 204 THR A N 1
ATOM 1602 C CA . THR A 1 204 ? -25.349 -21.876 -2.418 1.00 22.23 204 THR A CA 1
ATOM 1603 C C . THR A 1 204 ? -25.811 -21.928 -3.899 1.00 22.23 204 THR A C 1
ATOM 1605 O O . THR A 1 204 ? -26.871 -22.441 -4.231 1.00 22.23 204 THR A O 1
ATOM 1608 N N . TYR A 1 205 ? -24.937 -21.403 -4.776 1.00 22.06 205 TYR A N 1
ATOM 1609 C CA . TYR A 1 205 ? -24.731 -21.558 -6.236 1.00 22.06 205 TYR A CA 1
ATOM 1610 C C . TYR A 1 205 ? -25.627 -22.477 -7.099 1.00 22.06 205 TYR A C 1
ATOM 1612 O O . TYR A 1 205 ? -25.725 -23.667 -6.831 1.00 22.06 205 TYR A O 1
ATOM 1620 N N . MET A 1 206 ? -25.991 -21.985 -8.299 1.00 20.34 206 MET A N 1
ATOM 1621 C CA . MET A 1 206 ? -25.810 -22.680 -9.596 1.00 20.34 206 MET A CA 1
ATOM 1622 C C . MET A 1 206 ? -25.788 -21.671 -10.767 1.00 20.34 206 MET A C 1
ATOM 1624 O O . MET A 1 206 ? -26.661 -20.818 -10.889 1.00 20.34 206 MET A O 1
ATOM 1628 N N . ILE A 1 207 ? -24.788 -21.808 -11.644 1.00 25.28 207 ILE A N 1
ATOM 1629 C CA . ILE A 1 207 ? -24.640 -21.124 -12.942 1.00 25.28 207 ILE A CA 1
ATOM 1630 C C . ILE A 1 207 ? -25.483 -21.846 -14.007 1.00 25.28 207 ILE A C 1
ATOM 1632 O O . ILE A 1 207 ? -25.430 -23.076 -14.071 1.00 25.28 207 ILE A O 1
ATOM 1636 N N . LYS A 1 208 ? -26.145 -21.091 -14.900 1.00 21.08 208 LYS A N 1
ATOM 1637 C CA . LYS A 1 208 ? -26.359 -21.439 -16.325 1.00 21.08 208 LYS A CA 1
ATOM 1638 C C . LYS A 1 208 ? -26.816 -20.210 -17.145 1.00 21.08 208 LYS A C 1
ATOM 1640 O O . LYS A 1 208 ? -27.926 -19.730 -16.952 1.00 21.08 208 LYS A O 1
ATOM 1645 N N . ASP A 1 209 ? -25.947 -19.751 -18.051 1.00 21.91 209 ASP A N 1
ATOM 1646 C CA . ASP A 1 209 ? -26.212 -18.875 -19.224 1.00 21.91 209 ASP A CA 1
ATOM 1647 C C . ASP A 1 209 ? -27.137 -19.582 -20.264 1.00 21.91 209 ASP A C 1
ATOM 1649 O O . ASP A 1 209 ? -27.333 -20.794 -20.083 1.00 21.91 209 ASP A O 1
ATOM 1653 N N . PRO A 1 210 ? -27.642 -18.972 -21.384 1.00 33.50 210 PRO A N 1
ATOM 1654 C CA . PRO A 1 210 ? -27.217 -17.732 -22.085 1.00 33.50 210 PRO A CA 1
ATOM 1655 C C . PRO A 1 210 ? -28.345 -16.852 -22.727 1.00 33.50 210 PRO A C 1
ATOM 1657 O O . PRO A 1 210 ? -29.527 -17.122 -22.552 1.00 33.50 210 PRO A O 1
ATOM 1660 N N . GLU A 1 211 ? -27.917 -15.865 -23.546 1.00 21.03 211 GLU A N 1
ATOM 1661 C CA . GLU A 1 211 ? -28.630 -15.139 -24.640 1.00 21.03 211 GLU A CA 1
ATOM 1662 C C . GLU A 1 211 ? -29.485 -13.901 -24.283 1.00 21.03 211 GLU A C 1
ATOM 1664 O O . GLU A 1 211 ? -30.236 -13.925 -23.321 1.00 21.03 211 GLU A O 1
ATOM 1669 N N . VAL A 1 212 ? -29.546 -12.787 -25.033 1.00 22.73 212 VAL A N 1
ATOM 1670 C CA . VAL A 1 212 ? -28.742 -12.104 -26.074 1.00 22.73 212 VAL A CA 1
ATOM 1671 C C . VAL A 1 212 ? -29.475 -10.764 -26.351 1.00 22.73 212 VAL A C 1
ATOM 1673 O O . VAL A 1 212 ? -30.700 -10.723 -26.343 1.00 22.73 212 VAL A O 1
ATOM 1676 N N . ASP A 1 213 ? -28.703 -9.701 -26.600 1.00 22.38 213 ASP A N 1
ATOM 1677 C CA . ASP A 1 213 ? -28.984 -8.495 -27.406 1.00 22.38 213 ASP A CA 1
ATOM 1678 C C . ASP A 1 213 ? -30.165 -7.531 -27.132 1.00 22.38 213 ASP A C 1
ATOM 1680 O O . ASP A 1 213 ? -31.322 -7.769 -27.464 1.00 22.38 213 ASP A O 1
ATOM 1684 N N . SER A 1 214 ? -29.782 -6.289 -26.799 1.00 22.31 214 SER A N 1
ATOM 1685 C CA . SER A 1 214 ? -29.714 -5.127 -27.724 1.00 22.31 214 SER A CA 1
ATOM 1686 C C . SER A 1 214 ? -30.451 -3.837 -27.323 1.00 22.31 214 SER A C 1
ATOM 1688 O O . SER A 1 214 ? -31.664 -3.790 -27.177 1.00 22.31 214 SER A O 1
ATOM 1690 N N . ALA A 1 215 ? -29.630 -2.777 -27.273 1.00 22.69 215 ALA A N 1
ATOM 1691 C CA . ALA A 1 215 ? -29.835 -1.401 -27.743 1.00 22.69 215 ALA A CA 1
ATOM 1692 C C . ALA A 1 215 ? -31.065 -0.602 -27.274 1.00 22.69 215 ALA A C 1
ATOM 1694 O O . ALA A 1 215 ? -32.179 -0.849 -27.716 1.00 22.69 215 ALA A O 1
ATOM 1695 N N . THR A 1 216 ? -30.837 0.527 -26.590 1.00 24.11 216 THR A N 1
ATOM 1696 C CA . THR A 1 216 ? -30.866 1.866 -27.229 1.00 24.11 216 THR A CA 1
ATOM 1697 C C . THR A 1 216 ? -30.440 2.986 -26.270 1.00 24.11 216 THR A C 1
ATOM 1699 O O . THR A 1 216 ? -30.664 2.926 -25.066 1.00 24.11 216 THR A O 1
ATOM 1702 N N . GLU A 1 217 ? -29.772 3.980 -26.853 1.00 22.67 217 GLU A N 1
ATOM 1703 C CA . GLU A 1 217 ? -29.296 5.244 -26.283 1.00 22.67 217 GLU A CA 1
ATOM 1704 C C . GLU A 1 217 ? -30.444 6.158 -25.823 1.00 22.67 217 GLU A C 1
ATOM 1706 O O . GLU A 1 217 ? -31.487 6.171 -26.473 1.00 22.67 217 GLU A O 1
ATOM 1711 N N . LEU A 1 218 ? -30.212 7.002 -24.807 1.00 24.59 218 LEU A N 1
ATOM 1712 C CA . LEU A 1 218 ? -30.723 8.382 -24.783 1.00 24.59 218 LEU A CA 1
ATOM 1713 C C . LEU A 1 218 ? -30.026 9.217 -23.690 1.00 24.59 218 LEU A C 1
ATOM 1715 O O . LEU A 1 218 ? -30.347 9.125 -22.506 1.00 24.59 218 LEU A O 1
ATOM 1719 N N . ASP A 1 219 ? -29.074 10.042 -24.128 1.00 22.08 219 ASP A N 1
ATOM 1720 C CA . ASP A 1 219 ? -28.695 11.298 -23.474 1.00 22.08 219 ASP A CA 1
ATOM 1721 C C . ASP A 1 219 ? -29.837 12.316 -23.639 1.00 22.08 219 ASP A C 1
ATOM 1723 O O . ASP A 1 219 ? -30.370 12.440 -24.742 1.00 22.08 219 ASP A O 1
ATOM 1727 N N . SER A 1 220 ? -30.146 13.099 -22.597 1.00 24.34 220 SER A N 1
ATOM 1728 C CA . SER A 1 220 ? -30.242 14.570 -22.695 1.00 24.34 220 SER A CA 1
ATOM 1729 C C . SER A 1 220 ? -30.693 15.224 -21.384 1.00 24.34 220 SER A C 1
ATOM 1731 O O . SER A 1 220 ? -31.717 14.859 -20.808 1.00 24.34 220 SER A O 1
ATOM 1733 N N . ASP A 1 221 ? -29.926 16.242 -21.006 1.00 22.39 221 ASP A N 1
ATOM 1734 C CA . ASP A 1 221 ? -30.151 17.315 -20.034 1.00 22.39 221 ASP A CA 1
ATOM 1735 C C . ASP A 1 221 ? -31.597 17.848 -19.922 1.00 22.39 221 ASP A C 1
ATOM 1737 O O . ASP A 1 221 ? -32.266 18.021 -20.939 1.00 22.39 221 ASP A O 1
ATOM 1741 N N . LEU A 1 222 ? -32.019 18.264 -18.713 1.00 24.38 222 LEU A N 1
ATOM 1742 C CA . LEU A 1 222 ? -32.396 19.667 -18.448 1.00 24.38 222 LEU A CA 1
ATOM 1743 C C . LEU A 1 222 ? -32.645 19.974 -16.952 1.00 24.38 222 LEU A C 1
ATOM 1745 O O . LEU A 1 222 ? -33.298 19.222 -16.233 1.00 24.38 222 LEU A O 1
ATOM 1749 N N . ASP A 1 223 ? -32.140 21.145 -16.557 1.00 23.06 223 ASP A N 1
ATOM 1750 C CA . ASP A 1 223 ? -32.305 21.901 -15.308 1.00 23.06 223 ASP A CA 1
ATOM 1751 C C . ASP A 1 223 ? -33.739 22.011 -14.749 1.00 23.06 223 ASP A C 1
ATOM 1753 O O . ASP A 1 223 ? -34.686 22.200 -15.508 1.00 23.06 223 ASP A O 1
ATOM 1757 N N . ALA A 1 224 ? -33.863 22.112 -13.414 1.00 25.20 224 ALA A N 1
ATOM 1758 C CA . ALA A 1 224 ? -34.472 23.287 -12.764 1.00 25.20 224 ALA A CA 1
ATOM 1759 C C . ALA A 1 224 ? -34.389 23.246 -11.223 1.00 25.20 224 ALA A C 1
ATOM 1761 O O . ALA A 1 224 ? -34.804 22.308 -10.549 1.00 25.20 224 ALA A O 1
ATOM 1762 N N . THR A 1 225 ? -33.873 24.348 -10.694 1.00 22.97 225 THR A N 1
ATOM 1763 C CA . THR A 1 225 ? -33.712 24.760 -9.298 1.00 22.97 225 THR A CA 1
ATOM 1764 C C . THR A 1 225 ? -35.041 25.134 -8.609 1.00 22.97 225 THR A C 1
ATOM 1766 O O . THR A 1 225 ? -35.951 25.622 -9.271 1.00 22.97 225 THR A O 1
ATOM 1769 N N . TYR A 1 226 ? -35.042 25.058 -7.266 1.00 22.33 226 TYR A N 1
ATOM 1770 C CA . TYR A 1 226 ? -35.732 25.907 -6.259 1.00 22.33 226 TYR A CA 1
ATOM 1771 C C . TYR A 1 226 ? -36.751 25.251 -5.303 1.00 22.33 226 TYR A C 1
ATOM 1773 O O . TYR A 1 226 ? -37.859 24.887 -5.672 1.00 22.33 226 TYR A O 1
ATOM 1781 N N . MET A 1 227 ? -36.339 25.229 -4.024 1.00 23.61 227 MET A N 1
ATOM 1782 C CA . MET A 1 227 ? -37.026 25.737 -2.818 1.00 23.61 227 MET A CA 1
ATOM 1783 C C . MET A 1 227 ? -38.547 25.926 -2.885 1.00 23.61 227 MET A C 1
ATOM 1785 O O . MET A 1 227 ? -39.009 26.834 -3.572 1.00 23.61 227 MET A O 1
ATOM 1789 N N . ILE A 1 228 ? -39.290 25.249 -2.000 1.00 25.31 228 ILE A N 1
ATOM 1790 C CA . ILE A 1 228 ? -40.616 25.708 -1.561 1.00 25.31 228 ILE A CA 1
ATOM 1791 C C . ILE A 1 228 ? -40.745 25.557 -0.035 1.00 25.31 228 ILE A C 1
ATOM 1793 O O . ILE A 1 228 ? -40.559 24.477 0.519 1.00 25.31 228 ILE A O 1
ATOM 1797 N N . LYS A 1 229 ? -41.019 26.703 0.604 1.00 21.75 229 LYS A N 1
ATOM 1798 C CA . LYS A 1 229 ? -41.580 26.897 1.950 1.00 21.75 229 LYS A CA 1
ATOM 1799 C C . LYS A 1 229 ? -43.114 26.827 1.873 1.00 21.75 229 LYS A C 1
ATOM 1801 O O . LYS A 1 229 ? -43.665 27.157 0.826 1.00 21.75 229 LYS A O 1
ATOM 1806 N N . ASP A 1 230 ? -43.736 26.483 3.000 1.00 25.98 230 ASP A N 1
ATOM 1807 C CA . ASP A 1 230 ? -45.184 26.375 3.275 1.00 25.98 230 ASP A CA 1
ATOM 1808 C C . ASP A 1 230 ? -46.082 27.485 2.694 1.00 25.98 230 ASP A C 1
ATOM 1810 O O . ASP A 1 230 ? -45.621 28.603 2.430 1.00 25.98 230 ASP A O 1
ATOM 1814 N N . PRO A 1 231 ? -47.403 27.219 2.601 1.00 28.20 231 PRO A N 1
ATOM 1815 C CA . PRO A 1 231 ? -48.300 27.951 3.506 1.00 28.20 231 PRO A CA 1
ATOM 1816 C C . PRO A 1 231 ? -49.533 27.185 4.045 1.00 28.20 231 PRO A C 1
ATOM 1818 O O . PRO A 1 231 ? -49.960 26.154 3.529 1.00 28.20 231 PRO A O 1
ATOM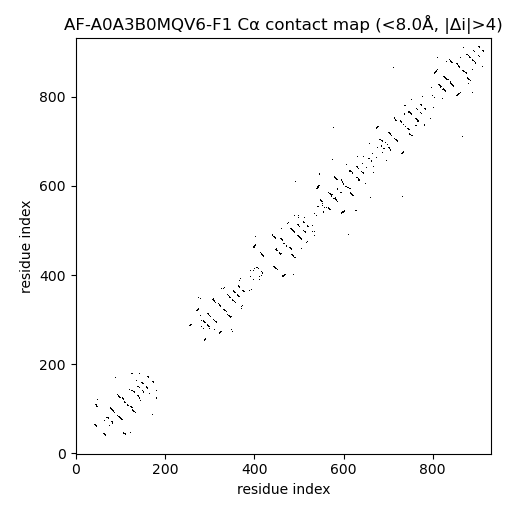 1821 N N . GLU A 1 232 ? -50.098 27.789 5.093 1.00 21.12 232 GLU A N 1
ATOM 1822 C CA . GLU A 1 232 ? -51.310 27.491 5.869 1.00 21.12 232 GLU A CA 1
ATOM 1823 C C . GLU A 1 232 ? -52.665 27.715 5.138 1.00 21.12 232 GLU A C 1
ATOM 1825 O O . GLU A 1 232 ? -52.795 28.649 4.353 1.00 21.12 232 GLU A O 1
ATOM 1830 N N . VAL A 1 233 ? -53.662 26.885 5.519 1.00 23.56 233 VAL A N 1
ATOM 1831 C CA . VAL A 1 233 ? -55.070 27.186 5.932 1.00 23.56 233 VAL A CA 1
ATOM 1832 C C . VAL A 1 233 ? -56.031 27.902 4.941 1.00 23.56 233 VAL A C 1
ATOM 1834 O O . VAL A 1 233 ? -55.793 29.040 4.564 1.00 23.56 233 VAL A O 1
ATOM 1837 N N . ASP A 1 234 ? -57.180 27.291 4.571 1.00 21.62 234 ASP A N 1
ATOM 1838 C CA . ASP A 1 234 ? -58.498 27.490 5.238 1.00 21.62 234 ASP A CA 1
ATOM 1839 C C . ASP A 1 234 ? -59.729 26.837 4.534 1.00 21.62 234 ASP A C 1
ATOM 1841 O O . ASP A 1 234 ? -59.872 26.868 3.317 1.00 21.62 234 ASP A O 1
ATOM 1845 N N . SER A 1 235 ? -60.625 26.317 5.386 1.00 21.62 235 SER A N 1
ATOM 1846 C CA . SER A 1 235 ? -62.106 26.186 5.381 1.00 21.62 235 SER A CA 1
ATOM 1847 C C . SER A 1 235 ? -63.013 25.765 4.174 1.00 21.62 235 SER A C 1
ATOM 1849 O O . SER A 1 235 ? -63.127 26.437 3.156 1.00 21.62 235 SER A O 1
ATOM 1851 N N . ALA A 1 236 ? -63.843 24.738 4.480 1.00 23.69 236 ALA A N 1
ATOM 1852 C CA . ALA A 1 236 ? -65.325 24.636 4.366 1.00 23.69 236 ALA A CA 1
ATOM 1853 C C . ALA A 1 236 ? -66.059 23.991 3.144 1.00 23.69 236 ALA A C 1
ATOM 1855 O O . ALA A 1 236 ? -66.236 24.623 2.109 1.00 23.69 236 ALA A O 1
ATOM 1856 N N . THR A 1 237 ? -66.675 22.812 3.430 1.00 23.08 237 THR A N 1
ATOM 1857 C CA . THR A 1 237 ? -68.077 22.339 3.135 1.00 23.08 237 THR A CA 1
ATOM 1858 C C . THR A 1 237 ? -68.518 22.110 1.660 1.00 23.08 237 THR A C 1
ATOM 1860 O O . THR A 1 237 ? -68.171 22.907 0.807 1.00 23.08 237 THR A O 1
ATOM 1863 N N . GLU A 1 238 ? -69.270 21.081 1.211 1.00 23.59 238 GLU A N 1
ATOM 1864 C CA . GLU A 1 238 ? -70.376 20.257 1.756 1.00 23.59 238 GLU A CA 1
ATOM 1865 C C . GLU A 1 238 ? -70.542 18.872 1.044 1.00 23.59 238 GLU A C 1
ATOM 1867 O O . GLU A 1 238 ? -70.258 18.746 -0.144 1.00 23.59 238 GLU A O 1
ATOM 1872 N N . LEU A 1 239 ? -71.119 17.921 1.804 1.00 21.91 239 LEU A N 1
ATOM 1873 C CA . LEU A 1 239 ? -72.125 16.862 1.517 1.00 21.91 239 LEU A CA 1
ATOM 1874 C C . LEU A 1 239 ? -71.893 15.614 0.613 1.00 21.91 239 LEU A C 1
ATOM 1876 O O . LEU A 1 239 ? -71.856 15.683 -0.612 1.00 21.91 239 LEU A O 1
ATOM 1880 N N . ASP A 1 240 ? -71.978 14.470 1.316 1.00 21.77 240 ASP A N 1
ATOM 1881 C CA . ASP A 1 240 ? -72.812 13.261 1.126 1.00 21.77 240 ASP A CA 1
ATOM 1882 C C . ASP A 1 240 ? -72.659 12.315 -0.080 1.00 21.77 240 ASP A C 1
ATOM 1884 O O . ASP A 1 240 ? -73.140 12.577 -1.180 1.00 21.77 240 ASP A O 1
ATOM 1888 N N . SER A 1 241 ? -72.204 11.087 0.225 1.00 23.42 241 SER A N 1
ATOM 1889 C CA . SER A 1 241 ? -73.053 9.883 0.114 1.00 23.42 241 SER A CA 1
ATOM 1890 C C . SER A 1 241 ? -72.442 8.673 0.851 1.00 23.42 241 SER A C 1
ATOM 1892 O O . SER A 1 241 ? -71.311 8.279 0.566 1.00 23.42 241 SER A O 1
ATOM 1894 N N . ASP A 1 242 ? -73.230 8.098 1.761 1.00 22.97 242 ASP A N 1
ATOM 1895 C CA . ASP A 1 242 ? -72.992 6.935 2.630 1.00 22.97 242 ASP A CA 1
ATOM 1896 C C . ASP A 1 242 ? -72.589 5.624 1.913 1.00 22.97 242 ASP A C 1
ATOM 1898 O O . ASP A 1 242 ? -73.111 5.336 0.836 1.00 22.97 242 ASP A O 1
ATOM 1902 N N . LEU A 1 243 ? -71.744 4.780 2.541 1.00 23.47 243 LEU A N 1
ATOM 1903 C CA . LEU A 1 243 ? -72.154 3.509 3.192 1.00 23.47 243 LEU A CA 1
ATOM 1904 C C . LEU A 1 243 ? -70.947 2.707 3.760 1.00 23.47 243 LEU A C 1
ATOM 1906 O O . LEU A 1 243 ? -70.115 2.190 3.019 1.00 23.47 243 LEU A O 1
ATOM 1910 N N . ASP A 1 244 ? -70.916 2.608 5.092 1.00 24.67 244 ASP A N 1
ATOM 1911 C CA . ASP A 1 244 ? -70.374 1.579 6.002 1.00 24.67 244 ASP A CA 1
ATOM 1912 C C . ASP A 1 244 ? -69.255 0.597 5.583 1.00 24.67 244 ASP A C 1
ATOM 1914 O O . ASP A 1 244 ? -69.485 -0.430 4.943 1.00 24.67 244 ASP A O 1
ATOM 1918 N N . ALA A 1 245 ? -68.087 0.781 6.211 1.00 25.30 245 ALA A N 1
ATOM 1919 C CA . ALA A 1 245 ? -67.342 -0.308 6.849 1.00 25.30 245 ALA A CA 1
ATOM 1920 C C . ALA A 1 245 ? -66.630 0.235 8.099 1.00 25.30 245 ALA A C 1
ATOM 1922 O O . ALA A 1 245 ? -65.533 0.789 8.043 1.00 25.30 245 ALA A O 1
ATOM 1923 N N . THR A 1 246 ? -67.299 0.109 9.241 1.00 27.17 246 THR A N 1
ATOM 1924 C CA . THR A 1 246 ? -66.805 0.465 10.571 1.00 27.17 246 THR A CA 1
ATOM 1925 C C . THR A 1 246 ? -65.601 -0.413 10.942 1.00 27.17 246 THR A C 1
ATOM 1927 O O . THR A 1 246 ? -65.761 -1.493 11.503 1.00 27.17 246 THR A O 1
ATOM 1930 N N . TYR A 1 247 ? -64.378 0.043 10.664 1.00 25.08 247 TYR A N 1
ATOM 1931 C CA . TYR A 1 247 ? -63.220 -0.359 11.463 1.00 25.08 247 TYR A CA 1
ATOM 1932 C C . TYR A 1 247 ? -63.099 0.641 12.606 1.00 25.08 247 TYR A C 1
ATOM 1934 O O . TYR A 1 247 ? -62.638 1.766 12.437 1.00 25.08 247 TYR A O 1
ATOM 1942 N N . MET A 1 248 ? -63.599 0.217 13.764 1.00 24.70 248 MET A N 1
ATOM 1943 C CA . MET A 1 248 ? -63.408 0.882 15.044 1.00 24.70 248 MET A CA 1
ATOM 1944 C C . MET A 1 248 ? -61.909 1.125 15.257 1.00 24.70 248 MET A C 1
ATOM 1946 O O . MET A 1 248 ? -61.175 0.204 15.617 1.00 24.70 248 MET A O 1
ATOM 1950 N N . ILE A 1 249 ? -61.453 2.363 15.071 1.00 28.11 249 ILE A N 1
ATOM 1951 C CA . ILE A 1 249 ? -60.286 2.842 15.804 1.00 28.11 249 ILE A CA 1
ATOM 1952 C C . ILE A 1 249 ? -60.755 2.859 17.256 1.00 28.11 249 ILE A C 1
ATOM 1954 O O . ILE A 1 249 ? -61.535 3.722 17.654 1.00 28.11 249 ILE A O 1
ATOM 1958 N N . LYS A 1 250 ? -60.357 1.848 18.033 1.00 28.42 250 LYS A N 1
ATOM 1959 C CA . LYS A 1 250 ? -60.361 1.984 19.486 1.00 28.42 250 LYS A CA 1
ATOM 1960 C C . LYS A 1 250 ? -59.413 3.140 19.785 1.00 28.42 250 LYS A C 1
ATOM 1962 O O . LYS A 1 250 ? -58.202 2.971 19.681 1.00 28.42 250 LYS A O 1
ATOM 1967 N N . GLU A 1 251 ? -59.960 4.305 20.119 1.00 29.62 251 GLU A N 1
ATOM 1968 C CA . GLU A 1 251 ? -59.250 5.223 20.999 1.00 29.62 251 GLU A CA 1
ATOM 1969 C C . GLU A 1 251 ? -58.842 4.394 22.217 1.00 29.62 251 GLU A C 1
ATOM 1971 O O . GLU A 1 251 ? -59.689 3.813 22.900 1.00 29.62 251 GLU A O 1
ATOM 1976 N N . THR A 1 252 ? -57.540 4.226 22.416 1.00 33.12 252 THR A N 1
ATOM 1977 C CA . THR A 1 252 ? -57.001 3.626 23.627 1.00 33.12 252 THR A CA 1
ATOM 1978 C C . THR A 1 252 ? -57.471 4.509 24.776 1.00 33.12 252 THR A C 1
ATOM 1980 O O . THR A 1 252 ? -57.048 5.660 24.887 1.00 33.12 252 THR A O 1
ATOM 1983 N N . GLU A 1 253 ? -58.418 4.009 25.569 1.00 33.81 253 GLU A N 1
ATOM 1984 C CA . GLU A 1 253 ? -58.925 4.697 26.751 1.00 33.81 253 GLU A CA 1
ATOM 1985 C C . GLU A 1 253 ? -57.727 5.139 27.606 1.00 33.81 253 GLU A C 1
ATOM 1987 O O . GLU A 1 253 ? -56.893 4.320 27.994 1.00 33.81 253 GLU A O 1
ATOM 1992 N N . GLN A 1 254 ? -57.604 6.446 27.864 1.00 43.97 254 GLN A N 1
ATOM 1993 C CA . GLN A 1 254 ? -56.647 6.965 28.839 1.00 43.97 254 GLN A CA 1
ATOM 1994 C C . GLN A 1 254 ? -56.997 6.367 30.205 1.00 43.97 254 GLN A C 1
ATOM 1996 O O . GLN A 1 254 ? -57.955 6.800 30.851 1.00 43.97 254 GLN A O 1
ATOM 2001 N N . GLU A 1 255 ? -56.230 5.372 30.651 1.00 44.88 255 GLU A N 1
ATOM 2002 C CA . GLU A 1 255 ? -56.374 4.809 31.991 1.00 44.88 255 GLU A CA 1
ATOM 2003 C C . GLU A 1 255 ? -56.111 5.906 33.025 1.00 44.88 255 GLU A C 1
ATOM 2005 O O . GLU A 1 255 ? -54.982 6.338 33.256 1.00 44.88 255 GLU A O 1
ATOM 2010 N N . THR A 1 256 ? -57.189 6.407 33.623 1.00 46.34 256 THR A N 1
ATOM 2011 C CA . THR A 1 256 ? -57.130 7.458 34.634 1.00 46.34 256 THR A CA 1
ATOM 2012 C C . THR A 1 256 ? -57.060 6.787 35.997 1.00 46.34 256 THR A C 1
ATOM 2014 O O . THR A 1 256 ? -58.031 6.174 36.444 1.00 46.34 256 THR A O 1
ATOM 2017 N N . PHE A 1 257 ? -55.915 6.874 36.672 1.00 47.47 257 PHE A N 1
ATOM 2018 C CA . PHE A 1 257 ? -55.760 6.276 37.995 1.00 47.47 257 PHE A CA 1
ATOM 2019 C C . PHE A 1 257 ? -56.221 7.240 39.079 1.00 47.47 257 PHE A C 1
ATOM 2021 O O . PHE A 1 257 ? -55.718 8.359 39.215 1.00 47.47 257 PHE A O 1
ATOM 2028 N N . VAL A 1 258 ? -57.177 6.787 39.886 1.00 49.88 258 VAL A N 1
ATOM 2029 C CA . VAL A 1 258 ? -57.622 7.505 41.079 1.00 49.88 258 VAL A CA 1
ATOM 2030 C C . VAL A 1 258 ? -56.740 7.062 42.240 1.00 49.88 258 VAL A C 1
ATOM 2032 O O . VAL A 1 258 ? -56.886 5.956 42.760 1.00 49.88 258 VAL A O 1
ATOM 2035 N N . ASN A 1 259 ? -55.801 7.918 42.646 1.00 51.09 259 ASN A N 1
ATOM 2036 C CA . ASN A 1 259 ? -54.926 7.628 43.777 1.00 51.09 259 ASN A CA 1
ATOM 2037 C C . ASN A 1 259 ? -55.721 7.737 45.092 1.00 51.09 259 ASN A C 1
ATOM 2039 O O . ASN A 1 259 ? -56.113 8.829 45.506 1.00 51.09 259 ASN A O 1
ATOM 2043 N N . ILE A 1 260 ? -55.976 6.608 45.758 1.00 49.16 260 ILE A N 1
ATOM 2044 C CA . ILE A 1 260 ? -56.650 6.587 47.062 1.00 49.16 260 ILE A CA 1
ATOM 2045 C C . ILE A 1 260 ? -55.614 6.917 48.143 1.00 49.16 260 ILE A C 1
ATOM 2047 O O . ILE A 1 260 ? -54.828 6.068 48.568 1.00 49.16 260 ILE A O 1
ATOM 2051 N N . LEU A 1 261 ? -55.613 8.173 48.589 1.00 52.66 261 LEU A N 1
ATOM 2052 C CA . LEU A 1 261 ? -54.708 8.660 49.629 1.00 52.66 261 LEU A CA 1
ATOM 2053 C C . LEU A 1 261 ? -55.062 8.045 51.002 1.00 52.66 261 LEU A C 1
ATOM 2055 O O . LEU A 1 261 ? -56.234 8.049 51.387 1.00 52.66 261 LEU A O 1
ATOM 2059 N N . PRO A 1 262 ? -54.086 7.561 51.793 1.00 50.31 262 PRO A N 1
ATOM 2060 C CA . PRO A 1 262 ? -54.307 7.276 53.212 1.00 50.31 262 PRO A CA 1
ATOM 2061 C C . PRO A 1 262 ? -54.610 8.569 53.993 1.00 50.31 262 PRO A C 1
ATOM 2063 O O . PRO A 1 262 ? -54.302 9.662 53.523 1.00 50.31 262 PRO A O 1
ATOM 2066 N N . GLN A 1 263 ? -55.187 8.455 55.200 1.00 46.09 263 GLN A N 1
ATOM 2067 C CA . GLN A 1 263 ? -55.493 9.604 56.069 1.00 46.09 263 GLN A CA 1
ATOM 2068 C C . GLN A 1 263 ? -54.226 10.415 56.386 1.00 46.09 263 GLN A C 1
ATOM 2070 O O . GLN A 1 263 ? -53.454 10.081 57.282 1.00 46.09 263 GLN A O 1
ATOM 2075 N N . MET A 1 264 ? -54.034 11.494 55.639 1.00 55.81 264 MET A N 1
ATOM 2076 C CA . MET A 1 264 ? -53.063 12.547 55.891 1.00 55.81 264 MET A CA 1
ATOM 2077 C C . MET A 1 264 ? -53.842 13.810 56.288 1.00 55.81 264 MET A C 1
ATOM 2079 O O . MET A 1 264 ? -54.922 14.059 55.751 1.00 55.81 264 MET A O 1
ATOM 2083 N N . ASN A 1 265 ? -53.319 14.607 57.225 1.00 60.94 265 ASN A N 1
ATOM 2084 C CA . ASN A 1 265 ? -53.880 15.924 57.556 1.00 60.94 265 ASN A CA 1
ATOM 2085 C C . ASN A 1 265 ? -53.521 16.921 56.441 1.00 60.94 265 ASN A C 1
ATOM 2087 O O . ASN A 1 265 ? -52.665 17.778 56.635 1.00 60.94 265 ASN A O 1
ATOM 2091 N N . LEU A 1 266 ? -54.120 16.746 55.262 1.00 69.62 266 LEU A N 1
ATOM 2092 C CA . LEU A 1 266 ? -53.893 17.586 54.087 1.00 69.62 266 LEU A CA 1
ATOM 2093 C C . LEU A 1 266 ? -54.822 18.803 54.115 1.00 69.62 266 LEU A C 1
ATOM 2095 O O . LEU A 1 266 ? -55.986 18.713 54.511 1.00 69.62 266 LEU A O 1
ATOM 2099 N N . THR A 1 267 ? -54.298 19.931 53.663 1.00 73.44 267 THR A N 1
ATOM 2100 C CA . THR A 1 267 ? -55.011 21.176 53.373 1.00 73.44 267 THR A CA 1
ATOM 2101 C C . THR A 1 267 ? -55.219 21.323 51.860 1.00 73.44 267 THR A C 1
ATOM 2103 O O . THR A 1 267 ? -54.634 20.581 51.075 1.00 73.44 267 THR A O 1
ATOM 2106 N N . GLU A 1 268 ? -56.039 22.282 51.416 1.00 72.44 268 GLU A N 1
ATOM 2107 C CA . GLU A 1 268 ? -56.247 22.549 49.976 1.00 72.44 268 GLU A CA 1
ATOM 2108 C C . GLU A 1 268 ? -54.962 23.006 49.252 1.00 72.44 268 GLU A C 1
ATOM 2110 O O . GLU A 1 268 ? -54.856 22.923 48.027 1.00 72.44 268 GLU A O 1
ATOM 2115 N N . GLU A 1 269 ? -53.954 23.461 50.000 1.00 75.81 269 GLU A N 1
ATOM 2116 C CA . GLU A 1 269 ? -52.666 23.888 49.456 1.00 75.81 269 GLU A CA 1
ATOM 2117 C C . GLU A 1 269 ? -51.726 22.706 49.156 1.00 75.81 269 GLU A C 1
ATOM 2119 O O . GLU A 1 269 ? -50.762 22.879 48.410 1.00 75.81 269 GLU A O 1
ATOM 2124 N N . ASP A 1 270 ? -52.020 21.506 49.668 1.00 79.44 270 ASP A N 1
ATOM 2125 C CA . ASP A 1 270 ? -51.158 20.325 49.592 1.00 79.44 270 ASP A CA 1
ATOM 2126 C C . ASP A 1 270 ? -51.413 19.468 48.338 1.00 79.44 270 ASP A C 1
ATOM 2128 O O . ASP A 1 270 ? -52.554 19.267 47.922 1.00 79.44 270 ASP A O 1
ATOM 2132 N N . LEU A 1 271 ? -50.348 18.901 47.759 1.00 81.94 271 LEU A N 1
ATOM 2133 C CA . LEU A 1 271 ? -50.422 17.946 46.644 1.00 81.94 271 LEU A CA 1
ATOM 2134 C C . LEU A 1 271 ? -49.470 16.770 46.887 1.00 81.94 271 LEU A C 1
ATOM 2136 O O . LEU A 1 271 ? -48.320 16.981 47.266 1.00 81.94 271 LEU A O 1
ATOM 2140 N N . VAL A 1 272 ? -49.933 15.532 46.683 1.00 80.31 272 VAL A N 1
ATOM 2141 C CA . VAL A 1 272 ? -49.179 14.315 47.027 1.00 80.31 272 VAL A CA 1
ATOM 2142 C C . VAL A 1 272 ? -48.601 13.679 45.768 1.00 80.31 272 VAL A C 1
ATOM 2144 O O . VAL A 1 272 ? -49.325 13.191 44.906 1.00 80.31 272 VAL A O 1
ATOM 2147 N N . PHE A 1 273 ? -47.277 13.611 45.702 1.00 81.94 273 PHE A N 1
ATOM 2148 C CA . PHE A 1 273 ? -46.536 12.939 44.642 1.00 81.94 273 PHE A CA 1
ATOM 2149 C C . PHE A 1 273 ? -46.122 11.551 45.117 1.00 81.94 273 PHE A C 1
ATOM 2151 O O . PHE A 1 273 ? -45.117 11.390 45.812 1.00 81.94 273 PHE A O 1
ATOM 2158 N N . ASP A 1 274 ? -46.912 10.543 44.751 1.00 79.88 274 ASP A N 1
ATOM 2159 C CA . ASP A 1 274 ? -46.547 9.146 44.971 1.00 79.88 274 ASP A CA 1
ATOM 2160 C C . ASP A 1 274 ? -45.581 8.696 43.873 1.00 79.88 274 ASP A C 1
ATOM 2162 O O . ASP A 1 274 ? -45.985 8.418 42.743 1.00 79.88 274 ASP A O 1
ATOM 2166 N N . LEU A 1 275 ? -44.287 8.657 44.202 1.00 81.69 275 LEU A N 1
ATOM 2167 C CA . LEU A 1 275 ? -43.229 8.327 43.248 1.00 81.69 275 LEU A CA 1
ATOM 2168 C C . LEU A 1 275 ? -43.423 6.929 42.649 1.00 81.69 275 LEU A C 1
ATOM 2170 O O . LEU A 1 275 ? -43.042 6.717 41.505 1.00 81.69 275 LEU A O 1
ATOM 2174 N N . SER A 1 276 ? -44.048 6.001 43.384 1.00 75.75 276 SER A N 1
ATOM 2175 C CA . SER A 1 276 ? -44.347 4.652 42.890 1.00 75.75 276 SER A CA 1
ATOM 2176 C C . SER A 1 276 ? -45.472 4.641 41.849 1.00 75.75 276 SER A C 1
ATOM 2178 O O . SER A 1 276 ? -45.477 3.786 40.968 1.00 75.75 276 SER A O 1
ATOM 2180 N N . ALA A 1 277 ? -46.413 5.587 41.923 1.00 75.06 277 ALA A N 1
ATOM 2181 C CA . ALA A 1 277 ? -47.460 5.750 40.914 1.00 75.06 277 ALA A CA 1
ATOM 2182 C C . ALA A 1 277 ? -46.959 6.549 39.701 1.00 75.06 277 ALA A C 1
ATOM 2184 O O . ALA A 1 277 ? -47.350 6.275 38.570 1.00 75.06 277 ALA A O 1
ATOM 2185 N N . ILE A 1 278 ? -46.062 7.516 39.920 1.00 76.31 278 ILE A N 1
ATOM 2186 C CA . ILE A 1 278 ? -45.501 8.359 38.854 1.00 76.31 278 ILE A CA 1
ATOM 2187 C C . ILE A 1 278 ? -44.699 7.532 37.838 1.00 76.31 278 ILE A C 1
ATOM 2189 O O . ILE A 1 278 ? -44.755 7.814 36.641 1.00 76.31 278 ILE A O 1
ATOM 2193 N N . THR A 1 279 ? -44.008 6.479 38.283 1.00 71.12 279 THR A N 1
ATOM 2194 C CA . THR A 1 279 ? -43.225 5.584 37.412 1.00 71.12 279 THR A CA 1
ATOM 2195 C C . THR A 1 279 ? -44.071 4.676 36.512 1.00 71.12 279 THR A C 1
ATOM 2197 O O . THR A 1 279 ? -43.507 3.997 35.660 1.00 71.12 279 THR A O 1
ATOM 2200 N N . LEU A 1 280 ? -45.404 4.664 36.658 1.00 72.12 280 LEU A N 1
ATOM 2201 C CA . LEU A 1 280 ? -46.310 3.945 35.748 1.00 72.12 280 LEU A CA 1
ATOM 2202 C C . LEU A 1 280 ? -46.450 4.637 34.380 1.00 72.12 280 LEU A C 1
ATOM 2204 O O . LEU A 1 280 ? -46.917 4.018 33.427 1.00 72.12 280 LEU A O 1
ATOM 2208 N N . ALA A 1 281 ? -46.046 5.907 34.258 1.00 73.44 281 ALA A N 1
ATOM 2209 C CA . ALA A 1 281 ? -46.101 6.628 32.991 1.00 73.44 281 ALA A CA 1
ATOM 2210 C C . ALA A 1 281 ? -45.119 6.046 31.953 1.00 73.44 281 ALA A C 1
ATOM 2212 O O . ALA A 1 281 ? -43.966 5.731 32.263 1.00 73.44 281 ALA A O 1
ATOM 2213 N N . THR A 1 282 ? -45.554 5.959 30.695 1.00 71.25 282 THR A N 1
ATOM 2214 C CA . THR A 1 282 ? -44.746 5.480 29.560 1.00 71.25 282 THR A CA 1
ATOM 2215 C C . THR A 1 282 ? -44.247 6.648 28.698 1.00 71.25 282 THR A C 1
ATOM 2217 O O . THR A 1 282 ? -44.673 7.790 28.869 1.00 71.25 282 THR A O 1
ATOM 2220 N N . GLU A 1 283 ? -43.293 6.390 27.794 1.00 70.56 283 GLU A N 1
ATOM 2221 C CA . GLU A 1 283 ? -42.755 7.423 26.885 1.00 70.56 283 GLU A CA 1
ATOM 2222 C C . GLU A 1 283 ? -43.767 7.849 25.806 1.00 70.56 283 GLU A C 1
ATOM 2224 O O . GLU A 1 283 ? -43.716 8.982 25.332 1.00 70.56 283 GLU A O 1
ATOM 2229 N N . GLU A 1 284 ? -44.700 6.966 25.442 1.00 65.56 284 GLU A N 1
ATOM 2230 C CA . GLU A 1 284 ? -45.629 7.170 24.323 1.00 65.56 284 GLU A CA 1
ATOM 2231 C C . GLU A 1 284 ? -46.913 7.913 24.722 1.00 65.56 284 GLU A C 1
ATOM 2233 O O . GLU A 1 284 ? -47.498 8.614 23.896 1.00 65.56 284 GLU A O 1
ATOM 2238 N N . THR A 1 285 ? -47.343 7.820 25.987 1.00 65.81 285 THR A N 1
ATOM 2239 C CA . THR A 1 285 ? -48.602 8.422 26.454 1.00 65.81 285 THR A CA 1
ATOM 2240 C C . THR A 1 285 ? -48.432 9.168 27.781 1.00 65.81 285 THR A C 1
ATOM 2242 O O . THR A 1 285 ? -48.029 8.552 28.771 1.00 65.81 285 THR A O 1
ATOM 2245 N N . PRO A 1 286 ? -48.770 10.475 27.858 1.00 66.50 286 PRO A N 1
ATOM 2246 C CA . PRO A 1 286 ? -48.790 11.197 29.125 1.00 66.50 286 PRO A CA 1
ATOM 2247 C C . PRO A 1 286 ? -49.845 10.598 30.059 1.00 66.50 286 PRO A C 1
ATOM 2249 O O . PRO A 1 286 ? -50.984 10.368 29.651 1.00 66.50 286 PRO A O 1
ATOM 2252 N N . TYR A 1 287 ? -49.464 10.370 31.313 1.00 74.25 287 TYR A N 1
ATOM 2253 C CA . TYR A 1 287 ? -50.327 9.765 32.325 1.00 74.25 287 TYR A CA 1
ATOM 2254 C C . TYR A 1 287 ? -50.966 10.836 33.205 1.00 74.25 287 TYR A C 1
ATOM 2256 O O . TYR A 1 287 ? -50.327 11.846 33.518 1.00 74.25 287 TYR A O 1
ATOM 2264 N N . LYS A 1 288 ? -52.218 10.617 33.613 1.00 76.00 288 LYS A N 1
ATOM 2265 C CA . LYS A 1 288 ? -52.986 11.566 34.423 1.00 76.00 288 LYS A CA 1
ATOM 2266 C C . LYS A 1 288 ? -53.370 10.954 35.758 1.00 76.00 288 LYS A C 1
ATOM 2268 O O . LYS A 1 288 ? -53.946 9.870 35.805 1.00 76.00 288 LYS A O 1
ATOM 2273 N N . ILE A 1 289 ? -53.089 11.679 36.837 1.00 75.31 289 ILE A N 1
ATOM 2274 C CA . ILE A 1 289 ? -53.509 11.307 38.190 1.00 75.31 289 ILE A CA 1
ATOM 2275 C C . ILE A 1 289 ? -54.450 12.385 38.718 1.00 75.31 289 ILE A C 1
ATOM 2277 O O . ILE A 1 289 ? -54.097 13.563 38.746 1.00 75.31 289 ILE A O 1
ATOM 2281 N N . ILE A 1 290 ? -55.641 11.977 39.158 1.00 74.50 290 ILE A N 1
ATOM 2282 C CA . ILE A 1 290 ? -56.603 12.880 39.798 1.00 74.50 290 ILE A CA 1
ATOM 2283 C C . ILE A 1 290 ? -56.392 12.832 41.310 1.00 74.50 290 ILE A C 1
ATOM 2285 O O . ILE A 1 290 ? -56.419 11.759 41.919 1.00 74.50 290 ILE A O 1
ATOM 2289 N N . GLN A 1 291 ? -56.215 14.004 41.918 1.00 73.75 291 GLN A N 1
ATOM 2290 C CA . GLN A 1 291 ? -56.079 14.169 43.357 1.00 73.75 291 GLN A CA 1
ATOM 2291 C C . GLN A 1 291 ? -56.960 15.328 43.843 1.00 73.75 291 GLN A C 1
ATOM 2293 O O . GLN A 1 291 ? -56.635 16.498 43.662 1.00 73.75 291 GLN A O 1
ATOM 2298 N N . GLY A 1 292 ? -58.088 15.013 44.486 1.00 74.50 292 GLY A N 1
ATOM 2299 C CA . GLY A 1 292 ? -59.059 16.039 44.879 1.00 74.50 292 GLY A CA 1
ATOM 2300 C C . GLY A 1 292 ? -59.626 16.764 43.652 1.00 74.50 292 GLY A C 1
ATOM 2301 O O . GLY A 1 292 ? -60.214 16.118 42.788 1.00 74.50 292 GLY A O 1
ATOM 2302 N N . ASN A 1 293 ? -59.438 18.087 43.581 1.00 74.06 293 ASN A N 1
ATOM 2303 C CA . ASN A 1 293 ? -59.834 18.924 42.436 1.00 74.06 293 ASN A CA 1
ATOM 2304 C C . ASN A 1 293 ? -58.698 19.133 41.413 1.00 74.06 293 ASN A C 1
ATOM 2306 O O . ASN A 1 293 ? -58.890 19.839 40.422 1.00 74.06 293 ASN A O 1
ATOM 2310 N N . ASP A 1 294 ? -57.516 18.568 41.664 1.00 76.06 294 ASP A N 1
ATOM 2311 C CA . ASP A 1 294 ? -56.340 18.741 40.820 1.00 76.06 294 ASP A CA 1
ATOM 2312 C C . ASP A 1 294 ? -56.114 17.534 39.906 1.00 76.06 294 ASP A C 1
ATOM 2314 O O . ASP A 1 294 ? -56.313 16.379 40.286 1.00 76.06 294 ASP A O 1
ATOM 2318 N N . GLU A 1 295 ? -55.641 17.822 38.695 1.00 80.75 295 GLU A N 1
ATOM 2319 C CA . GLU A 1 295 ? -55.221 16.832 37.706 1.00 80.75 295 GLU A CA 1
ATOM 2320 C C . GLU A 1 295 ? -53.720 16.998 37.446 1.00 80.75 295 GLU A C 1
ATOM 2322 O O . GLU A 1 295 ? -53.282 18.026 36.918 1.00 80.75 295 GLU A O 1
ATOM 2327 N N . LEU A 1 296 ? -52.936 15.990 37.826 1.00 80.06 296 LEU A N 1
ATOM 2328 C CA . LEU A 1 296 ? -51.495 15.903 37.607 1.00 80.06 296 LEU A CA 1
ATOM 2329 C C . LEU A 1 296 ? -51.211 15.264 36.245 1.00 80.06 296 LEU A C 1
ATOM 2331 O O . LEU A 1 296 ? -51.534 14.097 36.035 1.00 80.06 296 LEU A O 1
ATOM 2335 N N . ASN A 1 297 ? -50.545 15.999 35.356 1.00 81.25 297 ASN A N 1
ATOM 2336 C CA . ASN A 1 297 ? -50.002 15.476 34.104 1.00 81.25 297 ASN A CA 1
ATOM 2337 C C . ASN A 1 297 ? -48.559 15.019 34.306 1.00 81.25 297 ASN A C 1
ATOM 2339 O O . ASN A 1 297 ? -47.721 15.807 34.751 1.00 81.25 297 ASN A O 1
ATOM 2343 N N . ILE A 1 298 ? -48.266 13.782 33.915 1.00 85.19 298 ILE A N 1
ATOM 2344 C CA . ILE A 1 298 ? -46.949 13.158 34.039 1.00 85.19 298 ILE A CA 1
ATOM 2345 C C . ILE A 1 298 ? -46.439 12.795 32.648 1.00 85.19 298 ILE A C 1
ATOM 2347 O O . ILE A 1 298 ? -47.107 12.088 31.892 1.00 85.19 298 ILE A O 1
ATOM 2351 N N . LYS A 1 299 ? -45.236 13.264 32.314 1.00 85.56 299 LYS A N 1
ATOM 2352 C CA . LYS A 1 299 ? -44.545 12.945 31.059 1.00 85.56 299 LYS A CA 1
ATOM 2353 C C . LYS A 1 299 ? -43.209 12.286 31.343 1.00 85.56 299 LYS A C 1
ATOM 2355 O O . LYS A 1 299 ? -42.397 12.857 32.070 1.00 85.56 299 LYS A O 1
ATOM 2360 N N . LYS A 1 300 ? -42.971 11.121 30.743 1.00 88.19 300 LYS A N 1
ATOM 2361 C CA . LYS A 1 300 ? -41.678 10.437 30.784 1.00 88.19 300 LYS A CA 1
ATOM 2362 C C . LYS A 1 300 ? -40.799 10.905 29.627 1.00 88.19 300 LYS A C 1
ATOM 2364 O O . LYS A 1 300 ? -41.244 11.008 28.490 1.00 88.19 300 LYS A O 1
ATOM 2369 N N . HIS A 1 301 ? -39.539 11.175 29.930 1.00 87.81 301 HIS A N 1
ATOM 2370 C CA . HIS A 1 301 ? -38.516 11.606 28.993 1.00 87.81 301 HIS A CA 1
ATOM 2371 C C . HIS A 1 301 ? -37.264 10.755 29.192 1.00 87.81 301 HIS A C 1
ATOM 2373 O O . HIS A 1 301 ? -36.761 10.630 30.311 1.00 87.81 301 HIS A O 1
ATOM 2379 N N . LYS A 1 302 ? -36.716 10.216 28.106 1.00 87.31 302 LYS A N 1
ATOM 2380 C CA . LYS A 1 302 ? -35.401 9.579 28.122 1.00 87.31 302 LYS A CA 1
ATOM 2381 C C . LYS A 1 302 ? -34.312 10.650 28.228 1.00 87.31 302 LYS A C 1
ATOM 2383 O O . LYS A 1 302 ? -34.299 11.582 27.426 1.00 87.31 302 LYS A O 1
ATOM 2388 N N . VAL A 1 303 ? -33.426 10.538 29.219 1.00 85.31 303 VAL A N 1
ATOM 2389 C CA . VAL A 1 303 ? -32.260 11.433 29.351 1.00 85.31 303 VAL A CA 1
ATOM 2390 C C . VAL A 1 303 ? -31.084 10.842 28.581 1.00 85.31 303 VAL A C 1
ATOM 2392 O O . VAL A 1 303 ? -30.494 11.518 27.743 1.00 85.31 303 VAL A O 1
ATOM 2395 N N . ASP A 1 304 ? -30.779 9.569 28.830 1.00 83.62 304 ASP A N 1
ATOM 2396 C CA . ASP A 1 304 ? -29.782 8.790 28.099 1.00 83.62 304 ASP A CA 1
ATOM 2397 C C . ASP A 1 304 ? -30.134 7.287 28.124 1.00 83.62 304 ASP A C 1
ATOM 2399 O O . ASP A 1 304 ? -31.302 6.904 28.189 1.00 83.62 304 ASP A O 1
ATOM 2403 N N . ASP A 1 305 ? -29.139 6.414 27.989 1.00 77.62 305 ASP A N 1
ATOM 2404 C CA . ASP A 1 305 ? -29.297 4.963 28.019 1.00 77.62 305 ASP A CA 1
ATOM 2405 C C . ASP A 1 305 ? -29.535 4.388 29.432 1.00 77.62 305 ASP A C 1
ATOM 2407 O O . ASP A 1 305 ? -29.810 3.193 29.564 1.00 77.62 305 ASP A O 1
ATOM 2411 N N . VAL A 1 306 ? -29.422 5.207 30.477 1.00 81.88 306 VAL A N 1
ATOM 2412 C CA . VAL A 1 306 ? -29.564 4.831 31.889 1.00 81.88 306 VAL A CA 1
ATOM 2413 C C . VAL A 1 306 ? -30.707 5.597 32.547 1.00 81.88 306 VAL A C 1
ATOM 2415 O O . VAL A 1 306 ? -31.587 4.995 33.160 1.00 81.88 306 VAL A O 1
ATOM 2418 N N . PHE A 1 307 ? -30.666 6.923 32.466 1.00 89.19 307 PHE A N 1
ATOM 2419 C CA . PHE A 1 307 ? -31.507 7.808 33.250 1.00 89.19 307 PHE A CA 1
ATOM 2420 C C . PHE A 1 307 ? -32.770 8.195 32.492 1.00 89.19 307 PHE A C 1
ATOM 2422 O O . PHE A 1 307 ? -32.768 8.474 31.287 1.00 89.19 307 PHE A O 1
ATOM 2429 N N . LYS A 1 308 ? -33.859 8.289 33.249 1.00 90.56 308 LYS A N 1
ATOM 2430 C CA . LYS A 1 308 ? -35.152 8.785 32.778 1.00 90.56 308 LYS A CA 1
ATOM 2431 C C . LYS A 1 308 ? -35.567 9.975 33.638 1.00 90.56 308 LYS A C 1
ATOM 2433 O O . LYS A 1 308 ? -35.175 10.089 34.801 1.00 90.56 308 LYS A O 1
ATOM 2438 N N . LYS A 1 309 ? -36.377 10.859 33.065 1.00 91.94 309 LYS A N 1
ATOM 2439 C CA . LYS A 1 309 ? -36.949 12.029 33.729 1.00 91.94 309 LYS A CA 1
ATOM 2440 C C . LYS A 1 309 ? -38.467 12.005 33.605 1.00 91.94 309 LYS A C 1
ATOM 2442 O O . LYS A 1 309 ? -38.985 11.905 32.501 1.00 91.94 309 LYS A O 1
ATOM 2447 N N . TYR A 1 310 ? -39.166 12.181 34.715 1.00 89.56 310 TYR A N 1
ATOM 2448 C CA . TYR A 1 310 ? -40.606 12.393 34.767 1.00 89.56 310 TYR A CA 1
ATOM 2449 C C . TYR A 1 310 ? -40.889 13.856 35.095 1.00 89.56 310 TYR A C 1
ATOM 2451 O O . TYR A 1 310 ? -40.537 14.332 36.172 1.00 89.56 310 TYR A O 1
ATOM 2459 N N . SER A 1 311 ? -41.515 14.574 34.170 1.00 88.62 311 SER A N 1
ATOM 2460 C CA . SER A 1 311 ? -41.991 15.940 34.392 1.00 88.62 311 SER A CA 1
ATOM 2461 C C . SER A 1 311 ? -43.449 15.893 34.837 1.00 88.62 311 SER A C 1
ATOM 2463 O O . SER A 1 311 ? -44.295 15.348 34.129 1.00 88.62 311 SER A O 1
ATOM 2465 N N . CYS A 1 312 ? -43.725 16.451 36.013 1.00 85.44 312 CYS A N 1
ATOM 2466 C CA . CYS A 1 312 ? -45.037 16.475 36.645 1.00 85.44 312 CYS A CA 1
ATOM 2467 C C . CYS A 1 312 ? -45.529 17.924 36.764 1.00 85.44 312 CYS A C 1
ATOM 2469 O O . CYS A 1 312 ? -44.874 18.768 37.382 1.00 85.44 312 CYS A O 1
ATOM 2471 N N . SER A 1 313 ? -46.702 18.203 36.198 1.00 79.81 313 SER A N 1
ATOM 2472 C CA . SER A 1 313 ? -47.330 19.531 36.211 1.00 79.81 313 SER A CA 1
ATOM 2473 C C . SER A 1 313 ? -48.819 19.428 36.515 1.00 79.81 313 SER A C 1
ATOM 2475 O O . SER A 1 313 ? -49.479 18.514 36.024 1.00 79.81 313 SER A O 1
ATOM 2477 N N . VAL A 1 314 ? -49.363 20.384 37.262 1.00 81.75 314 VAL A N 1
ATOM 2478 C CA . VAL A 1 314 ? -50.805 20.464 37.531 1.00 81.75 314 VAL A CA 1
ATOM 2479 C C . VAL A 1 314 ? -51.499 21.170 36.368 1.00 81.75 314 VAL A C 1
ATOM 2481 O O . VAL A 1 314 ? -51.039 22.215 35.919 1.00 81.75 314 VAL A O 1
ATOM 2484 N N . THR A 1 315 ? -52.601 20.603 35.877 1.00 75.50 315 THR A N 1
ATOM 2485 C CA . THR A 1 315 ? -53.366 21.138 34.732 1.00 75.50 315 THR A CA 1
ATOM 2486 C C . THR A 1 315 ? -53.962 22.514 35.027 1.00 75.50 315 THR A C 1
ATOM 2488 O O . THR A 1 315 ? -53.955 23.398 34.176 1.00 75.50 315 THR A O 1
ATOM 2491 N N . ASN A 1 316 ? -54.442 22.710 36.255 1.00 75.81 316 ASN A N 1
ATOM 2492 C CA . ASN A 1 316 ? -54.887 24.005 36.750 1.00 75.81 316 ASN A CA 1
ATOM 2493 C C . ASN A 1 316 ? -53.678 24.711 37.368 1.00 75.81 316 ASN A C 1
ATOM 2495 O O . ASN A 1 316 ? -53.292 24.380 38.487 1.00 75.81 316 ASN A O 1
ATOM 2499 N N . GLU A 1 317 ? -53.056 25.638 36.631 1.00 69.69 317 GLU A N 1
ATOM 2500 C CA . GLU A 1 317 ? -51.846 26.350 37.061 1.00 69.69 317 GLU A CA 1
ATOM 2501 C C . GLU A 1 317 ? -52.043 27.030 38.427 1.00 69.69 317 GLU A C 1
ATOM 2503 O O . GLU A 1 317 ? -52.565 28.142 38.542 1.00 69.69 317 GLU A O 1
ATOM 2508 N N . ARG A 1 318 ? -51.595 26.354 39.486 1.00 81.81 318 ARG A N 1
ATOM 2509 C CA . ARG A 1 318 ? -51.589 26.861 40.854 1.00 81.81 318 ARG A CA 1
ATOM 2510 C C . ARG A 1 318 ? -50.305 26.461 41.559 1.00 81.81 318 ARG A C 1
ATOM 2512 O O . ARG A 1 318 ? -49.645 25.490 41.201 1.00 81.81 318 ARG A O 1
ATOM 2519 N N . LYS A 1 319 ? -49.974 27.219 42.597 1.00 82.19 319 LYS A N 1
ATOM 2520 C CA . LYS A 1 319 ? -48.888 26.882 43.516 1.00 82.19 319 LYS A CA 1
ATOM 2521 C C . LYS A 1 319 ? -49.393 25.871 44.544 1.00 82.19 319 LYS A C 1
ATOM 2523 O O . LYS A 1 319 ? -50.546 25.958 44.970 1.00 82.19 319 LYS A O 1
ATOM 2528 N N . PHE A 1 320 ? -48.536 24.932 44.927 1.00 83.75 320 PHE A N 1
ATOM 2529 C CA . PHE A 1 320 ? -48.862 23.886 45.898 1.00 83.75 320 PHE A CA 1
ATOM 2530 C C . PHE A 1 320 ? -47.692 23.608 46.850 1.00 83.75 320 PHE A C 1
ATOM 2532 O O . PHE A 1 320 ? -46.533 23.929 46.562 1.00 83.75 320 PHE A O 1
ATOM 2539 N N . LYS A 1 321 ? -48.002 22.998 47.994 1.00 84.75 321 LYS A N 1
ATOM 2540 C CA . LYS A 1 321 ? -47.038 22.399 48.915 1.00 84.75 321 LYS A CA 1
ATOM 2541 C C . LYS A 1 321 ? -46.893 20.903 48.571 1.00 84.75 321 LYS A C 1
ATOM 2543 O O . LYS A 1 321 ? -47.871 20.163 48.689 1.00 84.75 321 LYS A O 1
ATOM 2548 N N . PRO A 1 322 ? -45.722 20.437 48.090 1.00 85.81 322 PRO A N 1
ATOM 2549 C CA . PRO A 1 322 ? -45.543 19.041 47.707 1.00 85.81 322 PRO A CA 1
ATOM 2550 C C . PRO A 1 322 ? -45.348 18.140 48.931 1.00 85.81 322 PRO A C 1
ATOM 2552 O O . PRO A 1 322 ? -44.442 18.344 49.736 1.00 85.81 322 PRO A O 1
ATOM 2555 N N . HIS A 1 323 ? -46.140 17.078 49.007 1.00 81.75 323 HIS A N 1
ATOM 2556 C CA . HIS A 1 323 ? -45.930 15.937 49.896 1.00 81.75 323 HIS A CA 1
ATOM 2557 C C . HIS A 1 323 ? -45.441 14.769 49.064 1.00 81.75 323 HIS A C 1
ATOM 2559 O O . HIS A 1 323 ? -46.127 14.348 48.137 1.00 81.75 323 HIS A O 1
ATOM 2565 N N . ILE A 1 324 ? -44.258 14.238 49.357 1.00 83.31 324 ILE A N 1
ATOM 2566 C CA . ILE A 1 324 ? -43.688 13.174 48.533 1.00 83.31 324 ILE A CA 1
ATOM 2567 C C . ILE A 1 324 ? -43.813 11.848 49.261 1.00 83.31 324 ILE A C 1
ATOM 2569 O O . ILE A 1 324 ? -43.532 11.728 50.457 1.00 83.31 324 ILE A O 1
ATOM 2573 N N . ARG A 1 325 ? -44.262 10.839 48.521 1.00 79.44 325 ARG A N 1
ATOM 2574 C CA . ARG A 1 325 ? -44.457 9.489 49.024 1.00 79.44 325 ARG A CA 1
ATOM 2575 C C . ARG A 1 325 ? -43.626 8.511 48.215 1.00 79.44 325 ARG A C 1
ATOM 2577 O O . ARG A 1 325 ? -43.644 8.528 46.989 1.00 79.44 325 ARG A O 1
ATOM 2584 N N . HIS A 1 326 ? -42.903 7.648 48.917 1.00 78.25 326 HIS A N 1
ATOM 2585 C CA . HIS A 1 326 ? -42.106 6.587 48.314 1.00 78.25 326 HIS A CA 1
ATOM 2586 C C . HIS A 1 326 ? -42.152 5.340 49.201 1.00 78.25 326 HIS A C 1
ATOM 2588 O O . HIS A 1 326 ? -41.959 5.438 50.416 1.00 78.25 326 HIS A O 1
ATOM 2594 N N . PHE A 1 327 ? -42.471 4.177 48.620 1.00 68.50 327 PHE A N 1
ATOM 2595 C CA . PHE A 1 327 ? -42.680 2.919 49.357 1.00 68.50 327 PHE A CA 1
ATOM 2596 C C . PHE A 1 327 ? -43.601 3.071 50.579 1.00 68.50 327 PHE A C 1
ATOM 2598 O O . PHE A 1 327 ? -43.310 2.585 51.670 1.00 68.50 327 PHE A O 1
ATOM 2605 N N . LEU A 1 328 ? -44.721 3.781 50.403 1.00 66.00 328 LEU A N 1
ATOM 2606 C CA . LEU A 1 328 ? -45.732 4.039 51.438 1.00 66.00 328 LEU A CA 1
ATOM 2607 C C . LEU A 1 328 ? -45.265 4.910 52.625 1.00 66.00 328 LEU A C 1
ATOM 2609 O O . LEU A 1 328 ? -46.070 5.169 53.518 1.00 66.00 328 LEU A O 1
ATOM 2613 N N . SER A 1 329 ? -44.025 5.408 52.618 1.00 70.94 329 SER A N 1
ATOM 2614 C CA . SER A 1 329 ? -43.513 6.378 53.588 1.00 70.94 329 SER A CA 1
ATOM 2615 C C . SER A 1 329 ? -43.644 7.794 53.040 1.00 70.94 329 SER A C 1
ATOM 2617 O O . SER A 1 329 ? -43.262 8.058 51.899 1.00 70.94 329 SER A O 1
ATOM 2619 N N . ASN A 1 330 ? -44.128 8.712 53.873 1.00 72.81 330 ASN A N 1
ATOM 2620 C CA . ASN A 1 330 ? -44.214 10.129 53.532 1.00 72.81 330 ASN A CA 1
ATOM 2621 C C . ASN A 1 330 ? -42.961 10.860 54.004 1.00 72.81 330 ASN A C 1
ATOM 2623 O O . ASN A 1 330 ? -42.430 10.561 55.078 1.00 72.81 330 ASN A O 1
ATOM 2627 N N . PHE A 1 331 ? -42.528 11.843 53.230 1.00 74.25 331 PHE A N 1
ATOM 2628 C CA . PHE A 1 331 ? -41.527 12.809 53.649 1.00 74.25 331 PHE A CA 1
ATOM 2629 C C . PHE A 1 331 ? -41.863 14.184 53.068 1.00 74.25 331 PHE A C 1
ATOM 2631 O O . PHE A 1 331 ? -42.392 14.304 51.962 1.00 74.25 331 PHE A O 1
ATOM 2638 N N . GLU A 1 332 ? -41.557 15.226 53.835 1.00 71.75 332 GLU A N 1
ATOM 2639 C CA . GLU A 1 332 ? -41.697 16.611 53.396 1.00 71.75 332 GLU A CA 1
ATOM 2640 C C . GLU A 1 332 ? -40.330 17.128 52.949 1.00 71.75 332 GLU A C 1
ATOM 2642 O O . GLU A 1 332 ? -39.323 16.951 53.639 1.00 71.75 332 GLU A O 1
ATOM 2647 N N . LEU A 1 333 ? -40.295 17.758 51.777 1.00 79.00 333 LEU A N 1
ATOM 2648 C CA . LEU A 1 333 ? -39.156 18.557 51.342 1.00 79.00 333 LEU A CA 1
ATOM 2649 C C . LEU A 1 333 ? -39.418 20.011 51.740 1.00 79.00 333 LEU A C 1
ATOM 2651 O O . LEU A 1 333 ? -40.550 20.478 51.654 1.00 79.00 333 LEU A O 1
ATOM 2655 N N . ASP A 1 334 ? -38.377 20.724 52.172 1.00 75.31 334 ASP A N 1
ATOM 2656 C CA . ASP A 1 334 ? -38.468 22.117 52.635 1.00 75.31 334 ASP A CA 1
ATOM 2657 C C . ASP A 1 334 ? -38.682 23.090 51.458 1.00 75.31 334 ASP A C 1
ATOM 2659 O O . ASP A 1 334 ? -37.764 23.767 50.986 1.00 75.31 334 ASP A O 1
ATOM 2663 N N . CYS A 1 335 ? -39.891 23.066 50.901 1.00 75.25 335 CYS A N 1
ATOM 2664 C CA . CYS A 1 335 ? -40.332 23.874 49.774 1.00 75.25 335 CYS A CA 1
ATOM 2665 C C . CYS A 1 335 ? -41.823 24.185 49.893 1.00 75.25 335 CYS A C 1
ATOM 2667 O O . CYS A 1 335 ? -42.660 23.292 49.996 1.00 75.25 335 CYS A O 1
ATOM 2669 N N . GLU A 1 336 ? -42.153 25.464 49.770 1.00 78.38 336 GLU A N 1
ATOM 2670 C CA . GLU A 1 336 ? -43.521 25.957 49.658 1.00 78.38 336 GLU A CA 1
ATOM 2671 C C . GLU A 1 336 ? -43.678 26.665 48.309 1.00 78.38 336 GLU A C 1
ATOM 2673 O O . GLU A 1 336 ? -42.705 27.182 47.756 1.00 78.38 336 GLU A O 1
ATOM 2678 N N . ASN A 1 337 ? -44.905 26.741 47.789 1.00 83.75 337 ASN A N 1
ATOM 2679 C CA . ASN A 1 337 ? -45.225 27.443 46.542 1.00 83.75 337 ASN A CA 1
ATOM 2680 C C . ASN A 1 337 ? -44.599 26.848 45.263 1.00 83.75 337 ASN A C 1
ATOM 2682 O O . ASN A 1 337 ? -44.149 27.593 44.383 1.00 83.75 337 ASN A O 1
ATOM 2686 N N . VAL A 1 338 ? -44.587 25.520 45.144 1.00 85.94 338 VAL A N 1
ATOM 2687 C CA . VAL A 1 338 ? -44.056 24.805 43.974 1.00 85.94 338 VAL A CA 1
ATOM 2688 C C . VAL A 1 338 ? -45.033 24.885 42.801 1.00 85.94 338 VAL A C 1
ATOM 2690 O O . VAL A 1 338 ? -46.245 24.890 42.994 1.00 85.94 338 VAL A O 1
ATOM 2693 N N . SER A 1 339 ? -44.489 24.983 41.587 1.00 82.69 339 SER A N 1
ATOM 2694 C CA . SER A 1 339 ? -45.243 25.048 40.323 1.00 82.69 339 SER A CA 1
ATOM 2695 C C . SER A 1 339 ? -44.989 23.855 39.394 1.00 82.69 339 SER A C 1
ATOM 2697 O O . SER A 1 339 ? -45.850 23.500 38.596 1.00 82.69 339 SER A O 1
ATOM 2699 N N . GLU A 1 340 ? -43.821 23.223 39.504 1.00 86.00 340 GLU A N 1
ATOM 2700 C CA . GLU A 1 340 ? -43.378 22.125 38.641 1.00 86.00 340 GLU A CA 1
ATOM 2701 C C . GLU A 1 340 ? -42.483 21.176 39.446 1.00 86.00 340 GLU A C 1
ATOM 2703 O O . GLU A 1 340 ? -41.685 21.629 40.277 1.00 86.00 340 GLU A O 1
ATOM 2708 N N . LEU A 1 341 ? -42.613 19.872 39.189 1.00 88.81 341 LEU A N 1
ATOM 2709 C CA . LEU A 1 341 ? -41.777 18.827 39.774 1.00 88.81 341 LEU A CA 1
ATOM 2710 C C . LEU A 1 341 ? -41.143 17.989 38.659 1.00 88.81 341 LEU A C 1
ATOM 2712 O O . LEU A 1 341 ? -41.842 17.458 37.802 1.00 88.81 341 LEU A O 1
ATOM 2716 N N . GLU A 1 342 ? -39.823 17.828 38.694 1.00 91.19 342 GLU A N 1
ATOM 2717 C CA . GLU A 1 342 ? -39.109 16.840 37.883 1.00 91.19 342 GLU A CA 1
ATOM 2718 C C . GLU A 1 342 ? -38.579 15.723 38.784 1.00 91.19 342 GLU A C 1
ATOM 2720 O O . GLU A 1 342 ? -37.903 15.993 39.775 1.00 91.19 342 GLU A O 1
ATOM 2725 N N . LEU A 1 343 ? -38.832 14.471 38.421 1.00 91.06 343 LEU A N 1
ATOM 2726 C CA . LEU A 1 343 ? -38.249 13.295 39.057 1.00 91.06 343 LEU A CA 1
ATOM 2727 C C . LEU A 1 343 ? -37.271 12.636 38.083 1.00 91.06 343 LEU A C 1
ATOM 2729 O O . LEU A 1 343 ? -37.663 12.187 37.013 1.00 91.06 343 LEU A O 1
ATOM 2733 N N . TYR A 1 344 ? -36.008 12.540 38.468 1.00 92.25 344 TYR A N 1
ATOM 2734 C CA . TYR A 1 344 ? -34.992 11.770 37.764 1.00 92.25 344 TYR A CA 1
ATOM 2735 C C . TYR A 1 344 ? -34.852 10.412 38.440 1.00 92.25 344 TYR A C 1
ATOM 2737 O O . TYR A 1 344 ? -34.744 10.325 39.669 1.00 92.25 344 TYR A O 1
ATOM 2745 N N . VAL A 1 345 ? -34.833 9.363 37.627 1.00 89.56 345 VAL A N 1
ATOM 2746 C CA . VAL A 1 345 ? -34.722 7.977 38.081 1.00 89.56 345 VAL A CA 1
ATOM 2747 C C . VAL A 1 345 ? -33.606 7.241 37.348 1.00 89.56 345 VAL A C 1
ATOM 2749 O O . VAL A 1 345 ? -33.226 7.622 36.235 1.00 89.56 345 VAL A O 1
ATOM 2752 N N . GLY A 1 346 ? -33.099 6.184 37.981 1.00 86.12 346 GLY A N 1
ATOM 2753 C CA . GLY A 1 346 ? -32.130 5.261 37.391 1.00 86.12 346 GLY A CA 1
ATOM 2754 C C . GLY A 1 346 ? -32.739 4.235 36.430 1.00 86.12 346 GLY A C 1
ATOM 2755 O O . GLY A 1 346 ? -33.901 4.320 36.029 1.00 86.12 346 GLY A O 1
ATOM 2756 N N . GLU A 1 347 ? -31.940 3.219 36.100 1.00 78.50 347 GLU A N 1
ATOM 2757 C CA . GLU A 1 347 ? -32.257 2.185 35.101 1.00 78.50 347 GLU A CA 1
ATOM 2758 C C . GLU A 1 347 ? -33.556 1.425 35.430 1.00 78.50 347 GLU A C 1
ATOM 2760 O O . GLU A 1 347 ? -34.423 1.266 34.566 1.00 78.50 347 GLU A O 1
ATOM 2765 N N . TYR A 1 348 ? -33.737 1.075 36.707 1.00 77.19 348 TYR A N 1
ATOM 2766 C CA . TYR A 1 348 ? -34.897 0.348 37.242 1.00 77.19 348 TYR A CA 1
ATOM 2767 C C . TYR A 1 348 ? -35.994 1.269 37.799 1.00 77.19 348 TYR A C 1
ATOM 2769 O O . TYR A 1 348 ? -36.711 0.894 38.722 1.00 77.19 348 TYR A O 1
ATOM 2777 N N . ASP A 1 349 ? -36.084 2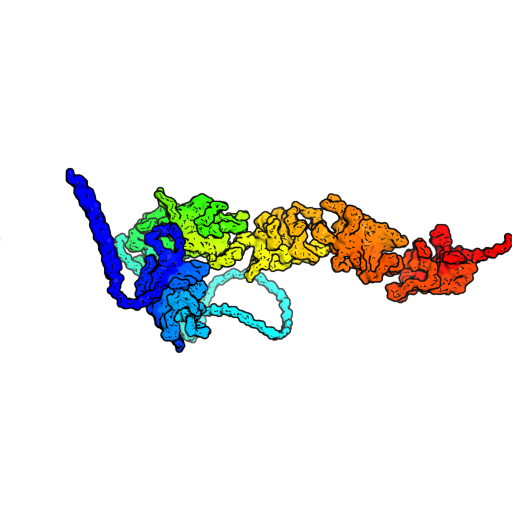.499 37.283 1.00 76.88 349 ASP A N 1
ATOM 2778 C CA . ASP A 1 349 ? -37.033 3.524 37.735 1.00 76.88 349 ASP A CA 1
ATOM 2779 C C . ASP A 1 349 ? -36.916 3.859 39.243 1.00 76.88 349 ASP A C 1
ATOM 2781 O O . ASP A 1 349 ? -37.818 4.418 39.865 1.00 76.88 349 ASP A O 1
ATOM 2785 N N . GLU A 1 350 ? -35.748 3.581 39.829 1.00 83.88 350 GLU A N 1
ATOM 2786 C CA . GLU A 1 350 ? -35.414 3.921 41.210 1.00 83.88 350 GLU A CA 1
ATOM 2787 C C . GLU A 1 350 ? -35.239 5.445 41.379 1.00 83.88 350 GLU A C 1
ATOM 2789 O O . GLU A 1 350 ? -34.418 6.044 40.672 1.00 83.88 350 GLU A O 1
ATOM 2794 N N . PRO A 1 351 ? -35.989 6.102 42.294 1.00 87.19 351 PRO A N 1
ATOM 2795 C CA . PRO A 1 351 ? -35.888 7.542 42.518 1.00 87.19 351 PRO A CA 1
ATOM 2796 C C . PRO A 1 351 ? -34.487 7.979 42.926 1.00 87.19 351 PRO A C 1
ATOM 2798 O O . PRO A 1 351 ? -33.962 7.568 43.962 1.00 87.19 351 PRO A O 1
ATOM 2801 N N . LEU A 1 352 ? -33.905 8.864 42.118 1.00 90.12 352 LEU A N 1
ATOM 2802 C CA . LEU A 1 352 ? -32.552 9.366 42.319 1.00 90.12 352 LEU A CA 1
ATOM 2803 C C . LEU A 1 352 ? -32.554 10.828 42.765 1.00 90.12 352 LEU A C 1
ATOM 2805 O O . LEU A 1 352 ? -31.892 11.189 43.738 1.00 90.12 352 LEU A O 1
ATOM 2809 N N . CYS A 1 353 ? -33.284 11.681 42.051 1.00 91.75 353 CYS A N 1
ATOM 2810 C CA . CYS A 1 353 ? -33.249 13.121 42.266 1.00 91.75 353 CYS A CA 1
ATOM 2811 C C . CYS A 1 353 ? -34.608 13.756 41.965 1.00 91.75 353 CYS A C 1
ATOM 2813 O O . CYS A 1 353 ? -35.255 13.411 40.983 1.00 91.75 353 CYS A O 1
ATOM 2815 N N . ILE A 1 354 ? -35.018 14.722 42.780 1.00 91.00 354 ILE A N 1
ATOM 2816 C CA . ILE A 1 354 ? -36.244 15.502 42.614 1.00 91.00 354 ILE A CA 1
ATOM 2817 C C . ILE A 1 354 ? -35.857 16.967 42.450 1.00 91.00 354 ILE A C 1
ATOM 2819 O O . ILE A 1 354 ? -35.094 17.505 43.251 1.00 91.00 354 ILE A O 1
ATOM 2823 N N . ARG A 1 355 ? -36.385 17.632 41.424 1.00 90.75 355 ARG A N 1
ATOM 2824 C CA . ARG A 1 355 ? -36.246 19.077 41.237 1.00 90.75 355 ARG A CA 1
ATOM 2825 C C . ARG A 1 355 ? -37.604 19.737 41.378 1.00 90.75 355 ARG A C 1
ATOM 2827 O O . ARG A 1 355 ? -38.549 19.365 40.694 1.00 90.75 355 ARG A O 1
ATOM 2834 N N . LEU A 1 356 ? -37.683 20.727 42.254 1.00 89.00 356 LEU A N 1
ATOM 2835 C CA . LEU A 1 356 ? -38.892 21.497 42.520 1.00 89.00 356 LEU A CA 1
ATOM 2836 C C . LEU A 1 356 ? -38.679 22.927 42.048 1.00 89.00 356 LEU A C 1
ATOM 2838 O O . LEU A 1 356 ? -37.668 23.541 42.390 1.00 89.00 356 LEU A O 1
ATOM 2842 N N . LYS A 1 357 ? -39.621 23.463 41.276 1.00 87.56 357 LYS A N 1
ATOM 2843 C CA . LYS A 1 357 ? -39.563 24.842 40.788 1.00 87.56 357 LYS A CA 1
ATOM 2844 C C . LYS A 1 357 ? -40.436 25.756 41.632 1.00 87.56 357 LYS A C 1
ATOM 2846 O O . LYS A 1 357 ? -41.666 25.647 41.600 1.00 87.56 357 LYS A O 1
ATOM 2851 N N . ASP A 1 358 ? -39.799 26.681 42.339 1.00 84.31 358 ASP A N 1
ATOM 2852 C CA . ASP A 1 358 ? -40.459 27.763 43.068 1.00 84.31 358 ASP A CA 1
ATOM 2853 C C . ASP A 1 358 ? -40.138 29.139 42.443 1.00 84.31 358 ASP A C 1
ATOM 2855 O O . ASP A 1 358 ? -39.599 29.241 41.339 1.00 84.31 358 ASP A O 1
ATOM 2859 N N . GLN A 1 359 ? -40.494 30.224 43.136 1.00 80.06 359 GLN A N 1
ATOM 2860 C CA . GLN A 1 359 ? -40.286 31.603 42.662 1.00 80.06 359 GLN A CA 1
ATOM 2861 C C . GLN A 1 359 ? -38.804 32.011 42.559 1.00 80.06 359 GLN A C 1
ATOM 2863 O O . GLN A 1 359 ? -38.487 33.000 41.903 1.00 80.06 359 GLN A O 1
ATOM 2868 N N . THR A 1 360 ? -37.909 31.277 43.223 1.00 81.06 360 THR A N 1
ATOM 2869 C CA . THR A 1 360 ? -36.457 31.503 43.238 1.00 81.06 360 THR A CA 1
ATOM 2870 C C . THR A 1 360 ? -35.714 30.652 42.208 1.00 81.06 360 THR A C 1
ATOM 2872 O O . THR A 1 360 ? -34.551 30.930 41.917 1.00 81.06 360 THR A O 1
ATOM 2875 N N . GLY A 1 361 ? -36.385 29.660 41.613 1.00 83.38 361 GLY A N 1
ATOM 2876 C CA . GLY A 1 361 ? -35.840 28.770 40.593 1.00 83.38 361 GLY A CA 1
ATOM 2877 C C . GLY A 1 361 ? -36.017 27.298 40.956 1.00 83.38 361 GLY A C 1
ATOM 2878 O O . GLY A 1 361 ? -36.901 26.929 41.728 1.00 83.38 361 GLY A O 1
ATOM 2879 N N . PHE A 1 362 ? -35.179 26.440 40.371 1.00 86.75 362 PHE A N 1
ATOM 2880 C CA . PHE A 1 362 ? -35.165 25.017 40.699 1.00 86.75 362 PHE A CA 1
ATOM 2881 C C . PHE A 1 362 ? -34.338 24.746 41.956 1.00 86.75 362 PHE A C 1
ATOM 2883 O O . PHE A 1 362 ? -33.159 25.094 42.020 1.00 86.75 362 PHE A O 1
ATOM 2890 N N . LYS A 1 363 ? -34.940 24.044 42.914 1.00 88.62 363 LYS A N 1
ATOM 2891 C CA . LYS A 1 363 ? -34.264 23.417 44.052 1.00 88.62 363 LYS A CA 1
ATOM 2892 C C . LYS A 1 363 ? -34.153 21.920 43.808 1.00 88.62 363 LYS A C 1
ATOM 2894 O O . LYS A 1 363 ? -35.132 21.281 43.432 1.00 88.62 363 LYS A O 1
ATOM 2899 N N . THR A 1 364 ? -32.965 21.373 44.024 1.00 90.56 364 THR A N 1
ATOM 2900 C CA . THR A 1 364 ? -32.632 19.982 43.705 1.00 90.56 364 THR A CA 1
ATOM 2901 C C . THR A 1 364 ? -32.429 19.193 44.995 1.00 90.56 364 THR A C 1
ATOM 2903 O O . THR A 1 364 ? -31.656 19.606 45.858 1.00 90.56 364 THR A O 1
ATOM 2906 N N . TYR A 1 365 ? -33.101 18.053 45.115 1.00 89.81 365 TYR A N 1
ATOM 2907 C CA . TYR A 1 365 ? -33.020 17.135 46.246 1.00 89.81 365 TYR A CA 1
ATOM 2908 C C . TYR A 1 365 ? -32.597 15.756 45.755 1.00 89.81 365 TYR A C 1
ATOM 2910 O O . TYR A 1 365 ? -33.214 15.211 44.845 1.00 89.81 365 TYR A O 1
ATOM 2918 N N . VAL A 1 366 ? -31.570 15.172 46.363 1.00 90.00 366 VAL A N 1
ATOM 2919 C CA . VAL A 1 366 ? -31.045 13.857 45.974 1.00 90.00 366 VAL A CA 1
ATOM 2920 C C . VAL A 1 366 ? -31.355 12.812 47.032 1.00 90.00 366 VAL A C 1
ATOM 2922 O O . VAL A 1 366 ? -31.258 13.077 48.232 1.00 90.00 366 VAL A O 1
ATOM 2925 N N . HIS A 1 367 ? -31.698 11.613 46.574 1.00 87.62 367 HIS A N 1
ATOM 2926 C CA . HIS A 1 367 ? -31.956 10.460 47.417 1.00 87.62 367 HIS A CA 1
ATOM 2927 C C . HIS A 1 367 ? -30.648 9.856 47.951 1.00 87.62 367 HIS A C 1
ATOM 2929 O O . HIS A 1 367 ? -29.702 9.601 47.208 1.00 87.62 367 HIS A O 1
ATOM 2935 N N . ARG A 1 368 ? -30.593 9.603 49.261 1.00 84.69 368 ARG A N 1
ATOM 2936 C CA . ARG A 1 368 ? -29.433 9.033 49.973 1.00 84.69 368 ARG A CA 1
ATOM 2937 C C . ARG A 1 368 ? -29.700 7.627 50.520 1.00 84.69 368 ARG A C 1
ATOM 2939 O O . ARG A 1 368 ? -28.978 7.161 51.400 1.00 84.69 368 ARG A O 1
ATOM 2946 N N . GLY A 1 369 ? -30.748 6.966 50.028 1.00 79.88 369 GLY A N 1
ATOM 2947 C CA . GLY A 1 369 ? -31.203 5.672 50.532 1.00 79.88 369 GLY A CA 1
ATOM 2948 C C . GLY A 1 369 ? -32.006 5.790 51.830 1.00 79.88 369 GLY A C 1
ATOM 2949 O O . GLY A 1 369 ? -32.003 6.822 52.504 1.00 79.88 369 GLY A O 1
ATOM 2950 N N . ASN A 1 370 ? -32.715 4.715 52.194 1.00 77.25 370 ASN A N 1
ATOM 2951 C CA . ASN A 1 370 ? -33.577 4.657 53.385 1.00 77.25 370 ASN A CA 1
ATOM 2952 C C . ASN A 1 370 ? -34.570 5.839 53.485 1.00 77.25 370 ASN A C 1
ATOM 2954 O O . ASN A 1 370 ? -34.788 6.363 54.578 1.00 77.25 370 ASN A O 1
ATOM 2958 N N . ASN A 1 371 ? -35.126 6.287 52.349 1.00 74.81 371 ASN A N 1
ATOM 2959 C CA . ASN A 1 371 ? -36.022 7.447 52.234 1.00 74.81 371 ASN A CA 1
ATOM 2960 C C . ASN A 1 371 ? -35.440 8.770 52.774 1.00 74.81 371 ASN A C 1
ATOM 2962 O O . ASN A 1 371 ? -36.188 9.669 53.160 1.00 74.81 371 ASN A O 1
ATOM 2966 N N . LYS A 1 372 ? -34.109 8.915 52.810 1.00 81.81 372 LYS A N 1
ATOM 2967 C CA . LYS A 1 372 ? -33.445 10.176 53.167 1.00 81.81 372 LYS A CA 1
ATOM 2968 C C . LYS A 1 372 ? -33.186 11.010 51.919 1.00 81.81 372 LYS A C 1
ATOM 2970 O O . LYS A 1 372 ? -32.662 10.497 50.933 1.00 81.81 372 LYS A O 1
ATOM 2975 N N . TRP A 1 373 ? -33.490 12.301 52.002 1.00 85.94 373 TRP A N 1
ATOM 2976 C CA . TRP A 1 373 ? -33.320 13.263 50.915 1.00 85.94 373 TRP A CA 1
ATOM 2977 C C . TRP A 1 373 ? -32.509 14.463 51.391 1.00 85.94 373 TRP A C 1
ATOM 2979 O O . TRP A 1 373 ? -32.691 14.936 52.511 1.00 85.94 373 TRP A O 1
ATOM 2989 N N . GLU A 1 374 ? -31.606 14.944 50.544 1.00 88.50 374 GLU A N 1
ATOM 2990 C CA . GLU A 1 374 ? -30.699 16.047 50.858 1.00 88.50 374 GLU A CA 1
ATOM 2991 C C . GLU A 1 374 ? -30.772 17.115 49.765 1.00 88.50 374 GLU A C 1
ATOM 2993 O O . GLU A 1 374 ? -30.697 16.792 48.579 1.00 88.50 374 GLU A O 1
ATOM 2998 N N . SER A 1 375 ? -30.905 18.388 50.153 1.00 88.06 375 SER A N 1
ATOM 2999 C CA . SER A 1 375 ? -30.861 19.498 49.200 1.00 88.06 375 SER A CA 1
ATOM 3000 C C . SER A 1 375 ? -29.434 19.732 48.715 1.00 88.06 375 SER A C 1
ATOM 3002 O O . SER A 1 375 ? -28.524 19.883 49.533 1.00 88.06 375 SER A O 1
ATOM 3004 N N . ILE A 1 376 ? -29.249 19.866 47.406 1.00 88.19 376 ILE A N 1
ATOM 3005 C CA . ILE A 1 376 ? -27.960 20.203 46.802 1.00 88.19 376 ILE A CA 1
ATOM 3006 C C . ILE A 1 376 ? -28.066 21.480 45.970 1.00 88.19 376 ILE A C 1
ATOM 3008 O O . ILE A 1 376 ? -29.077 21.748 45.319 1.00 88.19 376 ILE A O 1
ATOM 3012 N N . ASN A 1 377 ? -27.000 22.279 45.980 1.00 82.56 377 ASN A N 1
ATOM 3013 C CA . ASN A 1 377 ? -26.930 23.501 45.187 1.00 82.56 377 ASN A CA 1
ATOM 3014 C C . ASN A 1 377 ? -26.360 23.196 43.796 1.00 82.56 377 ASN A C 1
ATOM 3016 O O . ASN A 1 377 ? -25.145 23.198 43.604 1.00 82.56 377 ASN A O 1
ATOM 3020 N N . VAL A 1 378 ? -27.247 22.919 42.841 1.00 82.06 378 VAL A N 1
ATOM 3021 C CA . VAL A 1 378 ? -26.892 22.615 41.450 1.00 82.06 378 VAL A CA 1
ATOM 3022 C C . VAL A 1 378 ? -27.769 23.442 40.516 1.00 82.06 378 VAL A C 1
ATOM 3024 O O . VAL A 1 378 ? -28.989 23.287 40.516 1.00 82.06 378 VAL A O 1
ATOM 3027 N N . GLN A 1 379 ? -27.144 24.312 39.715 1.00 70.62 379 GLN A N 1
ATOM 3028 C CA . GLN A 1 379 ? -27.851 25.167 38.753 1.00 70.62 379 GLN A CA 1
ATOM 3029 C C . GLN A 1 379 ? -28.382 24.369 37.551 1.00 70.62 379 GLN A C 1
ATOM 3031 O O . GLN A 1 379 ? -29.528 24.561 37.145 1.00 70.62 379 GLN A O 1
ATOM 3036 N N . GLU A 1 380 ? -27.591 23.425 37.034 1.00 77.88 380 GLU A N 1
ATOM 3037 C CA . GLU A 1 380 ? -27.959 22.553 35.913 1.00 77.88 380 GLU A CA 1
ATOM 3038 C C . GLU A 1 380 ? -27.639 21.092 36.231 1.00 77.88 380 GLU A C 1
ATOM 3040 O O . GLU A 1 380 ? -26.524 20.764 36.636 1.00 77.88 380 GLU A O 1
ATOM 3045 N N . LEU A 1 381 ? -28.626 20.212 36.047 1.00 81.88 381 LEU A N 1
ATOM 3046 C CA . LEU A 1 381 ? -28.469 18.774 36.234 1.00 81.88 381 LEU A CA 1
ATOM 3047 C C . LEU A 1 381 ? -27.968 18.156 34.920 1.00 81.88 381 LEU A C 1
ATOM 3049 O O . LEU A 1 381 ? -28.637 18.270 33.896 1.00 81.88 381 LEU A O 1
ATOM 3053 N N . ASN A 1 382 ? -26.807 17.502 34.943 1.00 84.50 382 ASN A N 1
ATOM 3054 C CA . ASN A 1 382 ? -26.271 16.757 33.802 1.00 84.50 382 ASN A CA 1
ATOM 3055 C C . ASN A 1 382 ? -25.998 15.295 34.184 1.00 84.50 382 ASN A C 1
ATOM 3057 O O . ASN A 1 382 ? -26.052 14.925 35.358 1.00 84.50 382 ASN A O 1
ATOM 3061 N N . THR A 1 383 ? -25.689 14.462 33.192 1.00 84.50 383 THR A N 1
ATOM 3062 C CA . THR A 1 383 ? -25.473 13.020 33.376 1.00 84.50 383 THR A CA 1
ATOM 3063 C C . THR A 1 383 ? -24.310 12.691 34.313 1.00 84.50 383 THR A C 1
ATOM 3065 O O . THR A 1 383 ? -24.419 11.740 35.074 1.00 84.50 383 THR A O 1
ATOM 3068 N N . ASN A 1 384 ? -23.247 13.505 34.355 1.00 82.50 384 ASN A N 1
ATOM 3069 C CA . ASN A 1 384 ? -22.139 13.299 35.299 1.00 82.50 384 ASN A CA 1
ATOM 3070 C C . ASN A 1 384 ? -22.579 13.490 36.759 1.00 82.50 384 ASN A C 1
ATOM 3072 O O . ASN A 1 384 ? -22.138 12.749 37.634 1.00 82.50 384 ASN A O 1
ATOM 3076 N N . ILE A 1 385 ? -23.440 14.480 37.020 1.00 85.44 385 ILE A N 1
ATOM 3077 C CA . ILE A 1 385 ? -24.000 14.733 38.356 1.00 85.44 385 ILE A CA 1
ATOM 3078 C C . ILE A 1 385 ? -24.959 13.600 38.742 1.00 85.44 385 ILE A C 1
ATOM 3080 O O . ILE A 1 385 ? -24.927 13.123 39.875 1.00 85.44 385 ILE A O 1
ATOM 3084 N N . LEU A 1 386 ? -25.787 13.138 37.798 1.00 88.44 386 LEU A N 1
ATOM 3085 C CA . LEU A 1 386 ? -26.664 11.983 38.009 1.00 88.44 386 LEU A CA 1
ATOM 3086 C C . LEU A 1 386 ? -25.857 10.722 38.344 1.00 88.44 386 LEU A C 1
ATOM 3088 O O . LEU A 1 386 ? -26.150 10.084 39.350 1.00 88.44 386 LEU A O 1
ATOM 3092 N N . ASP A 1 387 ? -24.805 10.419 37.580 1.00 87.50 387 ASP A N 1
ATOM 3093 C CA . ASP A 1 387 ? -23.896 9.295 37.831 1.00 87.50 387 ASP A CA 1
ATOM 3094 C C . ASP A 1 387 ? -23.269 9.364 39.232 1.00 87.50 387 ASP A C 1
ATOM 3096 O O . ASP A 1 387 ? -23.296 8.381 39.973 1.00 87.50 387 ASP A O 1
ATOM 3100 N N . GLU A 1 388 ? -22.737 10.524 39.635 1.00 86.25 388 GLU A N 1
ATOM 3101 C CA . GLU A 1 388 ? -22.128 10.708 40.960 1.00 86.25 388 GLU A CA 1
ATOM 3102 C C . GLU A 1 388 ? -23.105 10.351 42.085 1.00 86.25 388 GLU A C 1
ATOM 3104 O O . GLU A 1 388 ? -22.763 9.618 43.015 1.00 86.25 388 GLU A O 1
ATOM 3109 N N . HIS A 1 389 ? -24.340 10.838 41.987 1.00 87.44 389 HIS A N 1
ATOM 3110 C CA . HIS A 1 389 ? -25.362 10.568 42.986 1.00 87.44 389 HIS A CA 1
ATOM 3111 C C . HIS A 1 389 ? -25.913 9.143 42.907 1.00 87.44 389 HIS A C 1
ATOM 3113 O O . HIS A 1 389 ? -26.219 8.559 43.947 1.00 87.44 389 HIS A O 1
ATOM 3119 N N . TYR A 1 390 ? -25.981 8.555 41.714 1.00 88.00 390 TYR A N 1
ATOM 3120 C CA . TYR A 1 390 ? -26.427 7.181 41.513 1.00 88.00 390 TYR A CA 1
ATOM 3121 C C . TYR A 1 390 ? -25.459 6.184 42.151 1.00 88.00 390 TYR A C 1
ATOM 3123 O O . TYR A 1 390 ? -25.881 5.291 42.880 1.00 88.00 390 TYR A O 1
ATOM 3131 N N . LEU A 1 391 ? -24.151 6.413 41.997 1.00 86.75 391 LEU A N 1
ATOM 3132 C CA . LEU A 1 391 ? -23.094 5.642 42.659 1.00 86.75 391 LEU A CA 1
ATOM 3133 C C . LEU A 1 391 ? -23.084 5.780 44.190 1.00 86.75 391 LEU A C 1
ATOM 3135 O O . LEU A 1 391 ? -22.543 4.921 44.884 1.00 86.75 391 LEU A O 1
ATOM 3139 N N . LEU A 1 392 ? -23.609 6.884 44.729 1.00 84.38 392 LEU A N 1
ATOM 3140 C CA . LEU A 1 392 ? -23.769 7.065 46.176 1.00 84.38 392 LEU A CA 1
ATOM 3141 C C . LEU A 1 392 ? -25.028 6.369 46.699 1.00 84.38 392 LEU A C 1
ATOM 3143 O O . LEU A 1 392 ? -25.048 5.943 47.853 1.00 84.38 392 LEU A O 1
ATOM 3147 N N . LEU A 1 393 ? -26.069 6.277 45.869 1.00 84.75 393 LEU A N 1
ATOM 3148 C CA . LEU A 1 393 ? -27.316 5.596 46.198 1.00 84.75 393 LEU A CA 1
ATOM 3149 C C . LEU A 1 393 ? -27.176 4.068 46.116 1.00 84.75 393 LEU A C 1
ATOM 3151 O O . LEU A 1 393 ? -27.697 3.358 46.974 1.00 84.75 393 LEU A O 1
ATOM 3155 N N . ARG A 1 394 ? -26.472 3.574 45.094 1.00 82.75 394 ARG A N 1
ATOM 3156 C CA . ARG A 1 394 ? -26.248 2.153 44.818 1.00 82.75 394 ARG A CA 1
ATOM 3157 C C . ARG A 1 394 ? -24.828 1.762 45.195 1.00 82.75 394 ARG A C 1
ATOM 3159 O O . ARG A 1 394 ? -23.861 2.172 44.560 1.00 82.75 394 ARG A O 1
ATOM 3166 N N . ASP A 1 395 ? -24.693 0.924 46.213 1.00 80.25 395 ASP A N 1
ATOM 3167 C CA . ASP A 1 395 ? -23.388 0.496 46.708 1.00 80.25 395 ASP A CA 1
ATOM 3168 C C . ASP A 1 395 ? -22.837 -0.753 45.985 1.00 80.25 395 ASP A C 1
ATOM 3170 O O . ASP A 1 395 ? -21.702 -1.166 46.231 1.00 80.25 395 ASP A O 1
ATOM 3174 N N . ASP A 1 396 ? -23.604 -1.353 45.075 1.00 82.31 396 ASP A N 1
ATOM 3175 C CA . ASP A 1 396 ? -23.237 -2.543 44.300 1.00 82.31 396 ASP A CA 1
ATOM 3176 C C . ASP A 1 396 ? -22.625 -2.230 42.921 1.00 82.31 396 ASP A C 1
ATOM 3178 O O . ASP A 1 396 ? -22.231 -3.157 42.207 1.00 82.31 396 ASP A O 1
ATOM 3182 N N . ILE A 1 397 ? -22.509 -0.946 42.557 1.00 87.12 397 ILE A N 1
ATOM 3183 C CA . ILE A 1 397 ? -22.036 -0.495 41.240 1.00 87.12 397 ILE A CA 1
ATOM 3184 C C . ILE A 1 397 ? -20.830 0.461 41.309 1.00 87.12 397 ILE A C 1
ATOM 3186 O O . ILE A 1 397 ? -20.553 1.088 42.332 1.00 87.12 397 ILE A O 1
ATOM 3190 N N . THR A 1 398 ? -20.102 0.597 40.196 1.00 88.69 398 THR A N 1
ATOM 3191 C CA . THR A 1 398 ? -19.031 1.597 40.016 1.00 88.69 398 THR A CA 1
ATOM 3192 C C . THR A 1 398 ? -18.944 2.114 38.573 1.00 88.69 398 THR A C 1
ATOM 3194 O O . THR A 1 398 ? -19.644 1.630 37.686 1.00 88.69 398 THR A O 1
ATOM 3197 N N . MET A 1 399 ? -18.044 3.066 38.319 1.00 89.00 399 MET A N 1
ATOM 3198 C CA . MET A 1 399 ? -17.673 3.528 36.977 1.00 89.00 399 MET A CA 1
ATOM 3199 C C . MET A 1 399 ? -16.187 3.308 36.705 1.00 89.00 399 MET A C 1
ATOM 3201 O O . MET A 1 399 ? -15.357 3.392 37.611 1.00 89.00 399 MET A O 1
ATOM 3205 N N . ILE A 1 400 ? -15.842 3.108 35.433 1.00 90.69 400 ILE A N 1
ATOM 3206 C CA . ILE A 1 400 ? -14.452 2.991 34.986 1.00 90.69 400 ILE A CA 1
ATOM 3207 C C . ILE A 1 400 ? -14.139 4.078 33.958 1.00 90.69 400 ILE A C 1
ATOM 3209 O O . ILE A 1 400 ? -14.833 4.229 32.956 1.00 90.69 400 ILE A O 1
ATOM 3213 N N . ASP A 1 401 ? -13.057 4.816 34.203 1.00 91.56 401 ASP A N 1
ATOM 3214 C CA . ASP A 1 401 ? -12.532 5.853 33.314 1.00 91.56 401 ASP A CA 1
ATOM 3215 C C . ASP A 1 401 ? -11.216 5.390 32.678 1.00 91.56 401 ASP A C 1
ATOM 3217 O O . ASP A 1 401 ? -10.192 5.294 33.361 1.00 91.56 401 ASP A O 1
ATOM 3221 N N . PHE A 1 402 ? -11.243 5.117 31.373 1.00 92.75 402 PHE A N 1
ATOM 3222 C CA . PHE A 1 402 ? -10.092 4.684 30.577 1.00 92.75 402 PHE A CA 1
ATOM 3223 C C . PHE A 1 402 ? -9.139 5.829 30.207 1.00 92.75 402 PHE A C 1
ATOM 3225 O O . PHE A 1 402 ? -8.054 5.575 29.687 1.00 92.75 402 PHE A O 1
ATOM 3232 N N . SER A 1 403 ? -9.485 7.096 30.477 1.00 90.62 403 SER A N 1
ATOM 3233 C CA . SER A 1 403 ? -8.533 8.206 30.295 1.00 90.62 403 SER A CA 1
ATOM 3234 C C . SER A 1 403 ? -7.394 8.173 31.318 1.00 90.62 403 SER A C 1
ATOM 3236 O O . SER A 1 403 ? -6.331 8.765 31.107 1.00 90.62 403 SER A O 1
ATOM 3238 N N . LYS A 1 404 ? -7.598 7.464 32.434 1.00 90.88 404 LYS A N 1
ATOM 3239 C CA . LYS A 1 404 ? -6.602 7.279 33.487 1.00 90.88 404 LYS A CA 1
ATOM 3240 C C . LYS A 1 404 ? -5.607 6.209 33.059 1.00 90.88 404 LYS A C 1
ATOM 3242 O O . LYS A 1 404 ? -5.984 5.069 32.847 1.00 90.88 404 LYS A O 1
ATOM 3247 N N . LYS A 1 405 ? -4.332 6.588 32.969 1.00 87.62 405 LYS A N 1
ATOM 3248 C CA . LYS A 1 405 ? -3.222 5.726 32.515 1.00 87.62 405 LYS A CA 1
ATOM 3249 C C . LYS A 1 405 ? -2.218 5.386 33.619 1.00 87.62 405 LYS A C 1
ATOM 3251 O O . LYS A 1 405 ? -1.286 4.623 33.406 1.00 87.62 405 LYS A O 1
ATOM 3256 N N . SER A 1 406 ? -2.381 5.972 34.801 1.00 89.12 406 SER A N 1
ATOM 3257 C CA . SER A 1 406 ? -1.553 5.706 35.975 1.00 89.12 406 SER A CA 1
ATOM 3258 C C . SER A 1 406 ? -2.245 6.210 37.242 1.00 89.12 406 SER A C 1
ATOM 3260 O O . SER A 1 406 ? -3.194 6.998 37.182 1.00 89.12 406 SER A O 1
ATOM 3262 N N . GLY A 1 407 ? -1.762 5.763 38.401 1.00 89.38 407 GLY A N 1
ATOM 3263 C CA . GLY A 1 407 ? -2.236 6.227 39.703 1.00 89.38 407 GLY A CA 1
ATOM 3264 C C . GLY A 1 407 ? -3.482 5.482 40.176 1.00 89.38 407 GLY A C 1
ATOM 3265 O O . GLY A 1 407 ? -3.598 4.274 39.996 1.00 89.38 407 GLY A O 1
ATOM 3266 N N . ASN A 1 408 ? -4.393 6.185 40.845 1.00 89.50 408 ASN A N 1
ATOM 3267 C CA . ASN A 1 408 ? -5.663 5.628 41.301 1.00 89.50 408 ASN A CA 1
ATOM 3268 C C . ASN A 1 408 ? -6.769 6.687 41.276 1.00 89.50 408 ASN A C 1
ATOM 3270 O O . ASN A 1 408 ? -6.489 7.887 41.285 1.00 89.50 408 ASN A O 1
ATOM 3274 N N . TYR A 1 409 ? -8.017 6.234 41.235 1.00 89.88 409 TYR A N 1
ATOM 3275 C CA . TYR A 1 409 ? -9.209 7.072 41.332 1.00 89.88 409 TYR A CA 1
ATOM 3276 C C . TYR A 1 409 ? -10.323 6.337 42.080 1.00 89.88 409 TYR A C 1
ATOM 3278 O O . TYR A 1 409 ? -10.259 5.120 42.257 1.00 89.88 409 TYR A O 1
ATOM 3286 N N . LYS A 1 410 ? -11.327 7.083 42.548 1.00 85.38 410 LYS A N 1
ATOM 3287 C CA . LYS A 1 410 ? -12.423 6.562 43.371 1.00 85.38 410 LYS A CA 1
ATOM 3288 C C . LYS A 1 410 ? -13.773 6.890 42.743 1.00 85.38 410 LYS A C 1
ATOM 3290 O O . LYS A 1 410 ? -13.990 8.028 42.335 1.00 85.38 410 LYS A O 1
ATOM 3295 N N . PHE A 1 411 ? -14.659 5.899 42.713 1.00 81.62 411 PHE A N 1
ATOM 3296 C CA . PHE A 1 411 ? -16.065 6.035 42.333 1.00 81.62 411 PHE A CA 1
ATOM 3297 C C . PHE A 1 411 ? -16.919 5.201 43.295 1.00 81.62 411 PHE A C 1
ATOM 3299 O O . PHE A 1 411 ? -16.704 3.994 43.444 1.00 81.62 411 PHE A O 1
ATOM 3306 N N . GLY A 1 412 ? -17.864 5.851 43.980 1.00 78.12 412 GLY A N 1
ATOM 3307 C CA . GLY A 1 412 ? -18.602 5.238 45.086 1.00 78.12 412 GLY A CA 1
ATOM 3308 C C . GLY A 1 412 ? -17.659 4.790 46.212 1.00 78.12 412 GLY A C 1
ATOM 3309 O O . GLY A 1 412 ? -16.747 5.522 46.608 1.00 78.12 412 GLY A O 1
ATOM 3310 N N . LYS A 1 413 ? -17.847 3.563 46.707 1.00 81.12 413 LYS A N 1
ATOM 3311 C CA . LYS A 1 413 ? -16.984 2.935 47.728 1.00 81.12 413 LYS A CA 1
ATOM 3312 C C . LYS A 1 413 ? -15.790 2.156 47.157 1.00 81.12 413 LYS A C 1
ATOM 3314 O O . LYS A 1 413 ? -15.098 1.472 47.903 1.00 81.12 413 LYS A O 1
ATOM 3319 N N . TYR A 1 414 ? -15.548 2.233 45.848 1.00 87.12 414 TYR A N 1
ATOM 3320 C CA . TYR A 1 414 ? -14.510 1.452 45.175 1.00 87.12 414 TYR A CA 1
ATOM 3321 C C . TYR A 1 414 ? -13.352 2.333 44.726 1.00 87.12 414 TYR A C 1
ATOM 3323 O O . TYR A 1 414 ? -13.545 3.445 44.223 1.00 87.12 414 TYR A O 1
ATOM 3331 N N . LYS A 1 415 ? -12.137 1.805 44.867 1.00 89.19 415 LYS A N 1
ATOM 3332 C CA . LYS A 1 415 ? -10.903 2.445 44.421 1.00 89.19 415 LYS A CA 1
ATOM 3333 C C . LYS A 1 415 ? -10.290 1.639 43.287 1.00 89.19 415 LYS A C 1
ATOM 3335 O O . LYS A 1 415 ? -10.038 0.445 43.420 1.00 89.19 415 LYS A O 1
ATOM 3340 N N . VAL A 1 416 ? -10.029 2.304 42.170 1.00 90.00 416 VAL A N 1
ATOM 3341 C CA . VAL A 1 416 ? -9.467 1.695 40.965 1.00 90.00 416 VAL A CA 1
ATOM 3342 C C . VAL A 1 416 ? -8.014 2.124 40.838 1.00 90.00 416 VAL A C 1
ATOM 3344 O O . VAL A 1 416 ? -7.721 3.317 40.754 1.00 90.00 416 VAL A O 1
ATOM 3347 N N . TYR A 1 417 ? -7.100 1.160 40.828 1.00 89.25 417 TYR A N 1
ATOM 3348 C CA . TYR A 1 417 ? -5.674 1.393 40.607 1.00 89.25 417 TYR A CA 1
ATOM 3349 C C . TYR A 1 417 ? -5.329 1.139 39.148 1.00 89.25 417 TYR A C 1
ATOM 3351 O O . TYR A 1 417 ? -5.727 0.119 38.589 1.00 89.25 417 TYR A O 1
ATOM 3359 N N . VAL A 1 418 ? -4.564 2.051 38.550 1.00 90.69 418 VAL A N 1
ATOM 3360 C CA . VAL A 1 418 ? -4.106 1.949 37.166 1.00 90.69 418 VAL A CA 1
ATOM 3361 C C . VAL A 1 418 ? -2.606 1.725 37.133 1.00 90.69 418 VAL A C 1
ATOM 3363 O O . VAL A 1 418 ? -1.828 2.542 37.635 1.00 90.69 418 VAL A O 1
ATOM 3366 N N . THR A 1 419 ? -2.206 0.618 36.519 1.00 86.12 419 THR A N 1
ATOM 3367 C CA . THR A 1 419 ? -0.808 0.194 36.406 1.00 86.12 419 THR A CA 1
ATOM 3368 C C . THR A 1 419 ? -0.460 -0.132 34.960 1.00 86.12 419 THR A C 1
ATOM 3370 O O . THR A 1 419 ? -1.317 -0.549 34.183 1.00 86.12 419 THR A O 1
ATOM 3373 N N . GLU A 1 420 ? 0.799 0.073 34.585 1.00 81.38 420 GLU A N 1
ATOM 3374 C CA . GLU A 1 420 ? 1.323 -0.479 33.335 1.00 81.38 420 GLU A CA 1
ATOM 3375 C C . GLU A 1 420 ? 1.720 -1.949 33.571 1.00 81.38 420 GLU A C 1
ATOM 3377 O O . GLU A 1 420 ? 2.198 -2.269 34.666 1.00 81.38 420 GLU A O 1
ATOM 3382 N N . PRO A 1 421 ? 1.541 -2.852 32.588 1.00 70.38 421 PRO A N 1
ATOM 3383 C CA . PRO A 1 421 ? 2.067 -4.209 32.676 1.00 70.38 421 PRO A CA 1
ATOM 3384 C C . PRO A 1 421 ? 3.583 -4.148 32.905 1.00 70.38 421 PRO A C 1
ATOM 3386 O O . PRO A 1 421 ? 4.297 -3.505 32.134 1.00 70.38 421 PRO A O 1
ATOM 3389 N N . SER A 1 422 ? 4.097 -4.789 33.958 1.00 55.69 422 SER A N 1
ATOM 3390 C CA . SER A 1 422 ? 5.546 -4.875 34.149 1.00 55.69 422 SER A CA 1
ATOM 3391 C C . SER A 1 422 ? 6.156 -5.752 33.054 1.00 55.69 422 SER A C 1
ATOM 3393 O O . SER A 1 422 ? 5.646 -6.827 32.756 1.00 55.69 422 SER A O 1
ATOM 3395 N N . SER A 1 423 ? 7.302 -5.341 32.499 1.00 45.31 423 SER A N 1
ATOM 3396 C CA . SER A 1 423 ? 8.100 -6.142 31.547 1.00 45.31 423 SER A CA 1
ATOM 3397 C C . SER A 1 423 ? 8.616 -7.467 32.135 1.00 45.31 423 SER A C 1
ATOM 3399 O O . SER A 1 423 ? 9.226 -8.269 31.438 1.00 45.31 423 SER A O 1
ATOM 3401 N N . SER A 1 424 ? 8.399 -7.674 33.432 1.00 37.81 424 SER A N 1
ATOM 3402 C CA . SER A 1 424 ? 8.681 -8.877 34.200 1.00 37.81 424 SER A CA 1
ATOM 3403 C C . SER A 1 424 ? 7.447 -9.201 35.048 1.00 37.81 424 SER A C 1
ATOM 3405 O O . SER A 1 424 ? 7.322 -8.717 36.176 1.00 37.81 424 SER A O 1
ATOM 3407 N N . LEU A 1 425 ? 6.495 -9.952 34.504 1.00 36.75 425 LEU A N 1
ATOM 3408 C CA . LEU A 1 425 ? 5.574 -10.739 35.325 1.00 36.75 425 LEU A CA 1
ATOM 3409 C C . LEU A 1 425 ? 6.161 -12.157 35.424 1.00 36.75 425 LEU A C 1
ATOM 3411 O O . LEU A 1 425 ? 6.673 -12.651 34.419 1.00 36.75 425 LEU A O 1
ATOM 3415 N N . PRO A 1 426 ? 6.183 -12.793 36.608 1.00 30.73 426 PRO A N 1
ATOM 3416 C CA . PRO A 1 426 ? 6.707 -14.147 36.745 1.00 30.73 426 PRO A CA 1
ATOM 3417 C C . PRO A 1 426 ? 5.811 -15.135 35.987 1.00 30.73 426 PRO A C 1
ATOM 3419 O O . PRO A 1 426 ? 4.590 -15.049 36.092 1.00 30.73 426 PRO A O 1
ATOM 3422 N N . GLU A 1 427 ? 6.416 -16.118 35.315 1.00 32.22 427 GLU A N 1
ATOM 3423 C CA . GLU A 1 427 ? 5.765 -17.256 34.627 1.00 32.22 427 GLU A CA 1
ATOM 3424 C C . GLU A 1 427 ? 4.816 -18.092 35.521 1.00 32.22 427 GLU A C 1
ATOM 3426 O O . GLU A 1 427 ? 4.207 -19.050 35.055 1.00 32.22 427 GLU A O 1
ATOM 3431 N N . SER A 1 428 ? 4.682 -17.766 36.810 1.00 31.17 428 SER A N 1
ATOM 3432 C CA . SER A 1 428 ? 3.830 -18.472 37.771 1.00 31.17 428 SER A CA 1
ATOM 3433 C C . SER A 1 428 ? 2.416 -17.895 37.918 1.00 31.17 428 SER A C 1
ATOM 3435 O O . SER A 1 428 ? 1.654 -18.414 38.726 1.00 31.17 428 SER A O 1
ATOM 3437 N N . ASP A 1 429 ? 2.061 -16.834 37.189 1.00 34.62 429 ASP A N 1
ATOM 3438 C CA . ASP A 1 429 ? 0.672 -16.373 37.055 1.00 34.62 429 ASP A CA 1
ATOM 3439 C C . ASP A 1 429 ? 0.103 -16.959 35.746 1.00 34.62 429 ASP A C 1
ATOM 3441 O O . ASP A 1 429 ? 0.638 -16.652 34.679 1.00 34.62 429 ASP A O 1
ATOM 3445 N N . PRO A 1 430 ? -0.934 -17.814 35.755 1.00 35.06 430 PRO A N 1
ATOM 3446 C CA . PRO A 1 430 ? -1.484 -18.403 34.531 1.00 35.06 430 PRO A CA 1
ATOM 3447 C C . PRO A 1 430 ? -2.087 -17.356 33.571 1.00 35.06 430 PRO A C 1
ATOM 3449 O O . PRO A 1 430 ? -2.268 -17.653 32.391 1.00 35.06 430 PRO A O 1
ATOM 3452 N N . SER A 1 431 ? -2.285 -16.103 34.013 1.00 37.81 431 SER A N 1
ATOM 3453 C CA . SER A 1 431 ? -2.606 -14.970 33.129 1.00 37.81 431 SER A CA 1
ATOM 3454 C C . SER A 1 431 ? -1.397 -14.398 32.358 1.00 37.81 431 SER A C 1
ATOM 3456 O O . SER A 1 431 ? -1.567 -13.546 31.483 1.00 37.81 431 SER A O 1
ATOM 3458 N N . SER A 1 432 ? -0.174 -14.870 32.636 1.00 37.19 432 SER A N 1
ATOM 3459 C CA . SER A 1 432 ? 1.079 -14.367 32.043 1.00 37.19 432 SER A CA 1
ATOM 3460 C C . SER A 1 432 ? 1.375 -14.875 30.627 1.00 37.19 432 SER A C 1
ATOM 3462 O O . SER A 1 432 ? 2.158 -14.251 29.911 1.00 37.19 432 SER A O 1
ATOM 3464 N N . SER A 1 433 ? 0.706 -15.937 30.159 1.00 38.38 433 SER A N 1
ATOM 3465 C CA . SER A 1 433 ? 0.758 -16.315 28.734 1.00 38.38 433 SER A CA 1
ATOM 3466 C C . SER A 1 433 ? -0.038 -15.346 27.839 1.00 38.38 433 SER A C 1
ATOM 3468 O O . SER A 1 433 ? 0.217 -15.245 26.639 1.00 38.38 433 SER A O 1
ATOM 3470 N N . ASP A 1 434 ? -0.944 -14.570 28.443 1.00 43.44 434 ASP A N 1
ATOM 3471 C CA . ASP A 1 434 ? -1.877 -13.647 27.790 1.00 43.44 434 ASP A CA 1
ATOM 3472 C C . ASP A 1 434 ? -1.434 -12.171 27.847 1.00 43.44 434 ASP A C 1
ATOM 3474 O O . ASP A 1 434 ? -2.055 -11.297 27.236 1.00 43.44 434 ASP A O 1
ATOM 3478 N N . THR A 1 435 ? -0.326 -11.867 28.533 1.00 43.53 435 THR A N 1
ATOM 3479 C CA . THR A 1 435 ? 0.292 -10.528 28.567 1.00 43.53 435 THR A CA 1
ATOM 3480 C C . THR A 1 435 ? 1.178 -10.233 27.356 1.00 43.53 435 THR A C 1
ATOM 3482 O O . THR A 1 435 ? 2.098 -9.421 27.446 1.00 43.53 435 THR A O 1
ATOM 3485 N N . ASN A 1 436 ? 0.912 -10.858 26.205 1.00 46.28 436 ASN A N 1
ATOM 3486 C CA . ASN A 1 436 ? 1.574 -10.489 24.959 1.00 46.28 436 ASN A CA 1
ATOM 3487 C C . ASN A 1 436 ? 1.240 -9.025 24.641 1.00 46.28 436 ASN A C 1
ATOM 3489 O O . ASN A 1 436 ? 0.140 -8.689 24.202 1.00 46.28 436 ASN A O 1
ATOM 3493 N N . LEU A 1 437 ? 2.197 -8.131 24.896 1.00 55.12 437 LEU A N 1
ATOM 3494 C CA . LEU A 1 437 ? 2.181 -6.778 24.359 1.00 55.12 437 LEU A CA 1
ATOM 3495 C C . LEU A 1 437 ? 2.142 -6.909 22.833 1.00 55.12 437 LEU A C 1
ATOM 3497 O O . LEU A 1 437 ? 3.115 -7.341 22.213 1.00 55.12 437 LEU A O 1
ATOM 3501 N N . TYR A 1 438 ? 0.995 -6.597 22.230 1.00 66.31 438 TYR A N 1
ATOM 3502 C CA . TYR A 1 438 ? 0.854 -6.616 20.779 1.00 66.31 438 TYR A CA 1
ATOM 3503 C C . TYR A 1 438 ? 1.777 -5.546 20.180 1.00 66.31 438 TYR A C 1
ATOM 3505 O O . TYR A 1 438 ? 1.747 -4.407 20.651 1.00 66.31 438 TYR A O 1
ATOM 3513 N N . PRO A 1 439 ? 2.593 -5.864 19.157 1.00 65.12 439 PRO A N 1
ATOM 3514 C CA . PRO A 1 439 ? 3.507 -4.892 18.568 1.00 65.12 439 PRO A CA 1
ATOM 3515 C C . PRO A 1 439 ? 2.790 -3.598 18.154 1.00 65.12 439 PRO A C 1
ATOM 3517 O O . PRO A 1 439 ? 1.821 -3.636 17.396 1.00 65.12 439 PRO A O 1
ATOM 3520 N N . GLY A 1 440 ? 3.272 -2.458 18.656 1.00 73.12 440 GLY A N 1
ATOM 3521 C CA . GLY A 1 440 ? 2.684 -1.134 18.420 1.00 73.12 440 GLY A CA 1
ATOM 3522 C C . GLY A 1 440 ? 1.503 -0.770 19.328 1.00 73.12 440 GLY A C 1
ATOM 3523 O O . GLY A 1 440 ? 0.919 0.298 19.156 1.00 73.12 440 GLY A O 1
ATOM 3524 N N . PHE A 1 441 ? 1.141 -1.609 20.302 1.00 79.44 441 PHE A N 1
ATOM 3525 C CA . PHE A 1 441 ? 0.093 -1.312 21.278 1.00 79.44 441 PHE A CA 1
ATOM 3526 C C . PHE A 1 441 ? 0.644 -1.237 22.699 1.00 79.44 441 PHE A C 1
ATOM 3528 O O . PHE A 1 441 ? 1.473 -2.043 23.118 1.00 79.44 441 PHE A O 1
ATOM 3535 N N . LYS A 1 442 ? 0.101 -0.297 23.474 1.00 85.62 442 LYS A N 1
ATOM 3536 C CA . LYS A 1 442 ? 0.388 -0.131 24.898 1.00 85.62 442 LYS A CA 1
ATOM 3537 C C . LYS A 1 442 ? -0.863 -0.417 25.720 1.00 85.62 442 LYS A C 1
ATOM 3539 O O . LYS A 1 442 ? -1.938 0.078 25.390 1.00 85.62 442 LYS A O 1
ATOM 3544 N N . ALA A 1 443 ? -0.724 -1.200 26.787 1.00 86.75 443 ALA A N 1
ATOM 3545 C CA . ALA A 1 443 ? -1.832 -1.564 27.663 1.00 86.75 443 ALA A CA 1
ATOM 3546 C C . ALA A 1 443 ? -1.746 -0.863 29.024 1.00 86.75 443 ALA A C 1
ATOM 3548 O O . ALA A 1 443 ? -0.654 -0.645 29.547 1.00 86.75 443 ALA A O 1
ATOM 3549 N N . TYR A 1 444 ? -2.904 -0.572 29.610 1.00 89.06 444 TYR A N 1
ATOM 3550 C CA . TYR A 1 444 ? -3.057 -0.098 30.983 1.00 89.06 444 TYR A CA 1
ATOM 3551 C C . TYR A 1 444 ? -4.044 -0.994 31.724 1.00 89.06 444 TYR A C 1
ATOM 3553 O O . TYR A 1 444 ? -5.113 -1.323 31.211 1.00 89.06 444 TYR A O 1
ATOM 3561 N N . ILE A 1 445 ? -3.669 -1.411 32.926 1.00 89.12 445 ILE A N 1
ATOM 3562 C CA . ILE A 1 445 ? -4.424 -2.351 33.744 1.00 89.12 445 ILE A CA 1
ATOM 3563 C C . ILE A 1 445 ? -5.162 -1.563 34.813 1.00 89.12 445 ILE A C 1
ATOM 3565 O O . ILE A 1 445 ? -4.521 -0.923 35.646 1.00 89.12 445 ILE A O 1
ATOM 3569 N N . HIS A 1 446 ? -6.489 -1.646 34.813 1.00 91.81 446 HIS A N 1
ATOM 3570 C CA . HIS A 1 446 ? -7.322 -1.108 35.880 1.00 91.81 446 HIS A CA 1
ATOM 3571 C C . HIS A 1 446 ? -7.749 -2.257 36.788 1.00 91.81 446 HIS A C 1
ATOM 3573 O O . HIS A 1 446 ? -8.405 -3.202 36.344 1.00 91.81 446 HIS A O 1
ATOM 3579 N N . THR A 1 447 ? -7.378 -2.164 38.058 1.00 88.62 447 THR A N 1
ATOM 3580 C CA . THR A 1 447 ? -7.665 -3.171 39.079 1.00 88.62 447 THR A CA 1
ATOM 3581 C C . THR A 1 447 ? -8.557 -2.561 40.147 1.00 88.62 447 THR A C 1
ATOM 3583 O O . THR A 1 447 ? -8.255 -1.476 40.652 1.00 88.62 447 THR A O 1
ATOM 3586 N N . ILE A 1 448 ? -9.655 -3.240 40.476 1.00 88.50 448 ILE A N 1
ATOM 3587 C CA . ILE A 1 448 ? -10.684 -2.711 41.370 1.00 88.50 448 ILE A CA 1
ATOM 3588 C C . ILE A 1 448 ? -10.483 -3.262 42.784 1.00 88.50 448 ILE A C 1
ATOM 3590 O O . ILE A 1 448 ? -10.340 -4.466 42.992 1.00 88.50 448 ILE A O 1
ATOM 3594 N N . TYR A 1 449 ? -10.493 -2.361 43.762 1.00 85.44 449 TYR A N 1
ATOM 3595 C CA . TYR A 1 449 ? -10.374 -2.677 45.180 1.00 85.44 449 TYR A CA 1
ATOM 3596 C C . TYR A 1 449 ? -11.534 -2.073 45.964 1.00 85.44 449 TYR A C 1
ATOM 3598 O O . TYR A 1 449 ? -12.072 -1.018 45.608 1.00 85.44 449 TYR A O 1
ATOM 3606 N N . ASN A 1 450 ? -11.903 -2.742 47.051 1.00 82.44 450 ASN A N 1
ATOM 3607 C CA . ASN A 1 450 ? -12.838 -2.196 48.019 1.00 82.44 450 ASN A CA 1
ATOM 3608 C C . ASN A 1 450 ? -12.115 -1.130 48.853 1.00 82.44 450 ASN A C 1
ATOM 3610 O O . ASN A 1 450 ? -11.026 -1.386 49.368 1.00 82.44 450 ASN A O 1
ATOM 3614 N N . ASP A 1 451 ? -12.690 0.065 48.961 1.00 74.00 451 ASP A N 1
ATOM 3615 C CA . ASP A 1 451 ? -12.099 1.175 49.710 1.00 74.00 451 ASP A CA 1
ATOM 3616 C C . ASP A 1 451 ? -12.735 1.233 51.099 1.00 74.00 451 ASP A C 1
ATOM 3618 O O . ASP A 1 451 ? -13.614 2.053 51.372 1.00 74.00 451 ASP A O 1
ATOM 3622 N N . THR A 1 452 ? -12.327 0.303 51.967 1.00 65.06 452 THR A N 1
ATOM 3623 C CA . THR A 1 452 ? -12.663 0.370 53.393 1.00 65.06 452 THR A CA 1
ATOM 3624 C C . THR A 1 452 ? -11.501 1.013 54.140 1.00 65.06 452 THR A C 1
ATOM 3626 O O . THR A 1 452 ? -10.346 0.680 53.882 1.00 65.06 452 THR A O 1
ATOM 3629 N N . ASP A 1 453 ? -11.786 1.901 55.097 1.00 56.19 453 ASP A N 1
ATOM 3630 C CA . ASP A 1 453 ? -10.766 2.610 55.895 1.00 56.19 453 ASP A CA 1
ATOM 3631 C C . ASP A 1 453 ? -9.792 1.665 56.651 1.00 56.19 453 ASP A C 1
ATOM 3633 O O . ASP A 1 453 ? -8.797 2.112 57.222 1.00 56.19 453 ASP A O 1
ATOM 3637 N N . SER A 1 454 ? -10.065 0.353 56.658 1.00 52.00 454 SER A N 1
ATOM 3638 C CA . SER A 1 454 ? -9.332 -0.701 57.364 1.00 52.00 454 SER A CA 1
ATOM 3639 C C . SER A 1 454 ? -8.560 -1.699 56.481 1.00 52.00 454 SER A C 1
ATOM 3641 O O . SER A 1 454 ? -7.611 -2.300 56.987 1.00 52.00 454 SER A O 1
ATOM 3643 N N . SER A 1 455 ? -8.919 -1.905 55.205 1.00 55.69 455 SER A N 1
ATOM 3644 C CA . SER A 1 455 ? -8.233 -2.846 54.293 1.00 55.69 455 SER A CA 1
ATOM 3645 C C . SER A 1 455 ? -8.463 -2.511 52.812 1.00 55.69 455 SER A C 1
ATOM 3647 O O . SER A 1 455 ? -9.533 -2.044 52.420 1.00 55.69 455 SER A O 1
ATOM 3649 N N . VAL A 1 456 ? -7.443 -2.775 51.983 1.00 60.16 456 VAL A N 1
ATOM 3650 C CA . VAL A 1 456 ? -7.520 -2.714 50.513 1.00 60.16 456 VAL A CA 1
ATOM 3651 C C . VAL A 1 456 ? -7.620 -4.145 50.003 1.00 60.16 456 VAL A C 1
ATOM 3653 O O . VAL A 1 456 ? -6.606 -4.796 49.754 1.00 60.16 456 VAL A O 1
ATOM 3656 N N . ASP A 1 457 ? -8.848 -4.636 49.881 1.00 69.44 457 ASP A N 1
ATOM 3657 C CA . ASP A 1 457 ? -9.119 -5.991 49.408 1.00 69.44 457 ASP A CA 1
ATOM 3658 C C . ASP A 1 457 ? -9.507 -5.960 47.928 1.00 69.44 457 ASP A C 1
ATOM 3660 O O . ASP A 1 457 ? -10.307 -5.127 47.487 1.00 69.44 457 ASP A O 1
ATOM 3664 N N . PHE A 1 458 ? -8.905 -6.856 47.146 1.00 73.81 458 PHE A N 1
ATOM 3665 C CA . PHE A 1 458 ? -9.265 -7.064 45.745 1.00 73.81 458 PHE A CA 1
ATOM 3666 C C . PHE A 1 458 ? -10.743 -7.458 45.652 1.00 73.81 458 PHE A C 1
ATOM 3668 O O . PHE A 1 458 ? -11.211 -8.287 46.432 1.00 73.81 458 PHE A O 1
ATOM 3675 N N . THR A 1 459 ? -11.490 -6.855 44.726 1.00 81.31 459 THR A N 1
ATOM 3676 C CA . THR A 1 459 ? -12.945 -7.040 44.663 1.00 81.31 459 THR A CA 1
ATOM 3677 C C . THR A 1 459 ? -13.468 -7.093 43.231 1.00 81.31 459 THR A C 1
ATOM 3679 O O . THR A 1 459 ? -12.788 -6.693 42.288 1.00 81.31 459 THR A O 1
ATOM 3682 N N . SER A 1 460 ? -14.694 -7.591 43.075 1.00 84.19 460 SER A N 1
ATOM 3683 C CA . SER A 1 460 ? -15.452 -7.550 41.822 1.00 84.19 460 SER A CA 1
ATOM 3684 C C . SER A 1 460 ? -16.699 -6.697 42.015 1.00 84.19 460 SER A C 1
ATOM 3686 O O . SER A 1 460 ? -17.353 -6.786 43.052 1.00 84.19 460 SER A O 1
ATOM 3688 N N . VAL A 1 461 ? -17.041 -5.877 41.026 1.00 86.25 461 VAL A N 1
ATOM 3689 C CA . VAL A 1 461 ? -18.166 -4.935 41.114 1.00 86.25 461 VAL A CA 1
ATOM 3690 C C . VAL A 1 461 ? -18.863 -4.801 39.768 1.00 86.25 461 VAL A C 1
ATOM 3692 O O . VAL A 1 461 ? -18.236 -4.951 38.717 1.00 86.25 461 VAL A O 1
ATOM 3695 N N . LYS A 1 462 ? -20.167 -4.514 39.791 1.00 88.56 462 LYS A N 1
ATOM 3696 C CA . LYS A 1 462 ? -20.924 -4.229 38.575 1.00 88.56 462 LYS A CA 1
ATOM 3697 C C . LYS A 1 462 ? -20.493 -2.870 38.036 1.00 88.56 462 LYS A C 1
ATOM 3699 O O . LYS A 1 462 ? -20.643 -1.852 38.710 1.00 88.56 462 LYS A O 1
ATOM 3704 N N . VAL A 1 463 ? -19.947 -2.827 36.826 1.00 87.88 463 VAL A N 1
ATOM 3705 C CA . VAL A 1 463 ? -19.621 -1.537 36.204 1.00 87.88 463 VAL A CA 1
ATOM 3706 C C . VAL A 1 463 ? -20.866 -1.000 35.521 1.00 87.88 463 VAL A C 1
ATOM 3708 O O . VAL A 1 463 ? -21.398 -1.610 34.597 1.00 87.88 463 VAL A O 1
ATOM 3711 N N . HIS A 1 464 ? -21.325 0.143 36.009 1.00 84.88 464 HIS A N 1
ATOM 3712 C CA . HIS A 1 464 ? -22.494 0.837 35.506 1.00 84.88 464 HIS A CA 1
ATOM 3713 C C . HIS A 1 464 ? -22.208 1.532 34.170 1.00 84.88 464 HIS A C 1
ATOM 3715 O O . HIS A 1 464 ? -22.972 1.395 33.218 1.00 84.88 464 HIS A O 1
ATOM 3721 N N . ARG A 1 465 ? -21.077 2.245 34.085 1.00 87.19 465 ARG A N 1
ATOM 3722 C CA . ARG A 1 465 ? -20.691 3.013 32.897 1.00 87.19 465 ARG A CA 1
ATOM 3723 C C . ARG A 1 465 ? -19.179 3.021 32.696 1.00 87.19 465 ARG A C 1
ATOM 3725 O O . ARG A 1 465 ? -18.398 3.100 33.651 1.00 87.19 465 ARG A O 1
ATOM 3732 N N . PHE A 1 466 ? -18.786 2.978 31.427 1.00 89.94 466 PHE A N 1
ATOM 3733 C CA . PHE A 1 466 ? -17.413 3.166 30.972 1.00 89.94 466 PHE A CA 1
ATOM 3734 C C . PHE A 1 466 ? -17.275 4.541 30.330 1.00 89.94 466 PHE A C 1
ATOM 3736 O O . PHE A 1 466 ? -18.166 4.982 29.603 1.00 89.94 466 PHE A O 1
ATOM 3743 N N . LYS A 1 467 ? -16.158 5.222 30.579 1.00 89.06 467 LYS A N 1
ATOM 3744 C CA . LYS A 1 467 ? -15.900 6.546 30.010 1.00 89.06 467 LYS A CA 1
ATOM 3745 C C . LYS A 1 467 ? -14.453 6.748 29.591 1.00 89.06 467 LYS A C 1
ATOM 3747 O O . LYS A 1 467 ? -13.553 6.041 30.045 1.00 89.06 467 LYS A O 1
ATOM 3752 N N . TYR A 1 468 ? -14.233 7.754 28.756 1.00 90.19 468 TYR A N 1
ATOM 3753 C CA . TYR A 1 468 ? -12.923 8.297 28.430 1.00 90.19 468 TYR A CA 1
ATOM 3754 C C . TYR A 1 468 ? -12.936 9.808 28.686 1.00 90.19 468 TYR A C 1
ATOM 3756 O O . TYR A 1 468 ? -13.347 10.605 27.847 1.00 90.19 468 TYR A O 1
ATOM 3764 N N . GLY A 1 469 ? -12.523 10.217 29.888 1.00 85.50 469 GLY A N 1
ATOM 3765 C CA . GLY A 1 469 ? -12.595 11.619 30.298 1.00 85.50 469 GLY A CA 1
ATOM 3766 C C . GLY A 1 469 ? -14.046 12.053 30.520 1.00 85.50 469 GLY A C 1
ATOM 3767 O O . GLY A 1 469 ? -14.694 11.562 31.445 1.00 85.50 469 GLY A O 1
ATOM 3768 N N . SER A 1 470 ? -14.541 12.980 29.698 1.00 80.50 470 SER A N 1
ATOM 3769 C CA . SER A 1 470 ? -15.947 13.415 29.691 1.00 80.50 470 SER A CA 1
ATOM 3770 C C . SER A 1 470 ? -16.860 12.530 28.843 1.00 80.50 470 SER A C 1
ATOM 3772 O O . SER A 1 470 ? -18.077 12.627 28.974 1.00 80.50 470 SER A O 1
ATOM 3774 N N . ASP A 1 471 ? -16.289 11.696 27.974 1.00 83.69 471 ASP A N 1
ATOM 3775 C CA . ASP A 1 471 ? -17.045 10.998 26.939 1.00 83.69 471 ASP A CA 1
ATOM 3776 C C . ASP A 1 471 ? -17.521 9.639 27.455 1.00 83.69 471 ASP A C 1
ATOM 3778 O O . ASP A 1 471 ? -16.721 8.836 27.941 1.00 83.69 471 ASP A O 1
ATOM 3782 N N . SER A 1 472 ? -18.820 9.364 27.337 1.00 84.25 472 SER A N 1
ATOM 3783 C CA . SER A 1 472 ? -19.384 8.051 27.670 1.00 84.25 472 SER A CA 1
ATOM 3784 C C . SER A 1 472 ? -19.124 7.059 26.540 1.00 84.25 472 SER A C 1
ATOM 3786 O O . SER A 1 472 ? -19.274 7.391 25.364 1.00 84.25 472 SER A O 1
ATOM 3788 N N . LEU A 1 473 ? -18.729 5.840 26.900 1.00 90.44 473 LEU A N 1
ATOM 3789 C CA . LEU A 1 473 ? -18.456 4.758 25.960 1.00 90.44 473 LEU A CA 1
ATOM 3790 C C . LEU A 1 473 ? -19.598 3.740 25.993 1.00 90.44 473 LEU A C 1
ATOM 3792 O O . LEU A 1 473 ? -20.152 3.455 27.054 1.00 90.44 473 LEU A O 1
ATOM 3796 N N . THR A 1 474 ? -19.930 3.175 24.836 1.00 89.62 474 THR A N 1
ATOM 3797 C CA . THR A 1 474 ? -21.134 2.349 24.647 1.00 89.62 474 THR A CA 1
ATOM 3798 C C . THR A 1 474 ? -20.799 0.984 24.039 1.00 89.62 474 THR A C 1
ATOM 3800 O O . THR A 1 474 ? -19.677 0.747 23.592 1.00 89.62 474 THR A O 1
ATOM 3803 N N . GLY A 1 475 ? -21.773 0.066 24.035 1.00 87.06 475 GLY A N 1
ATOM 3804 C CA . GLY A 1 475 ? -21.628 -1.283 23.465 1.00 87.06 475 GLY A CA 1
ATOM 3805 C C . GLY A 1 475 ? -21.115 -2.353 24.439 1.00 87.06 475 GLY A C 1
ATOM 3806 O O . GLY A 1 475 ? -20.928 -3.508 24.065 1.00 87.06 475 GLY A O 1
ATOM 3807 N N . PHE A 1 476 ? -20.928 -1.995 25.710 1.00 87.38 476 PHE A N 1
ATOM 3808 C CA . PHE A 1 476 ? -20.597 -2.947 26.768 1.00 87.38 476 PHE A CA 1
ATOM 3809 C C . PHE A 1 476 ? -21.850 -3.610 27.329 1.00 87.38 476 PHE A C 1
ATOM 3811 O O . PHE A 1 476 ? -22.857 -2.945 27.579 1.00 87.38 476 PHE A O 1
ATOM 3818 N N . MET A 1 477 ? -21.760 -4.908 27.606 1.00 78.56 477 MET A N 1
ATOM 3819 C CA . MET A 1 477 ? -22.770 -5.582 28.414 1.00 78.56 477 MET A CA 1
ATOM 3820 C C . MET A 1 477 ? -22.734 -5.047 29.850 1.00 78.56 477 MET A C 1
ATOM 3822 O O . MET A 1 477 ? -21.668 -4.945 30.466 1.00 78.56 477 MET A O 1
ATOM 3826 N N . ARG A 1 478 ? -23.909 -4.695 30.376 1.00 72.06 478 ARG A N 1
ATOM 3827 C CA . ARG A 1 478 ? -24.077 -4.150 31.729 1.00 72.06 478 ARG A CA 1
ATOM 3828 C C . ARG A 1 478 ? -24.143 -5.259 32.779 1.00 72.06 478 ARG A C 1
ATOM 3830 O O . ARG A 1 478 ? -24.373 -6.419 32.461 1.00 72.06 478 ARG A O 1
ATOM 3837 N N . HIS A 1 479 ? -23.979 -4.875 34.044 1.00 70.38 479 HIS A N 1
ATOM 3838 C CA . HIS A 1 479 ? -24.202 -5.716 35.233 1.00 70.38 479 HIS A CA 1
ATOM 3839 C C . HIS A 1 479 ? -23.247 -6.896 35.452 1.00 70.38 479 HIS A C 1
ATOM 3841 O O . HIS A 1 479 ? -23.400 -7.614 36.441 1.00 70.38 479 HIS A O 1
ATOM 3847 N N . PHE A 1 480 ? -22.222 -7.064 34.620 1.00 80.62 480 PHE A N 1
ATOM 3848 C CA . PHE A 1 480 ? -21.165 -8.025 34.901 1.00 80.62 480 PHE A CA 1
ATOM 3849 C C . PHE A 1 480 ? -20.288 -7.587 36.072 1.00 80.62 480 PHE A C 1
ATOM 3851 O O . PHE A 1 480 ? -19.867 -6.431 36.155 1.00 80.62 480 PHE A O 1
ATOM 3858 N N . LEU A 1 481 ? -19.978 -8.541 36.955 1.00 83.88 481 LEU A N 1
ATOM 3859 C CA . LEU A 1 481 ? -19.019 -8.354 38.037 1.00 83.88 481 LEU A CA 1
ATOM 3860 C C . LEU A 1 481 ? -17.603 -8.358 37.461 1.00 83.88 481 LEU A C 1
ATOM 3862 O O . LEU A 1 481 ? -17.044 -9.405 37.131 1.00 83.88 481 LEU A O 1
ATOM 3866 N N . ILE A 1 482 ? -17.033 -7.164 37.334 1.00 87.50 482 ILE A N 1
ATOM 3867 C CA . ILE A 1 482 ? -15.697 -6.949 36.790 1.00 87.50 482 ILE A CA 1
ATOM 3868 C C . ILE A 1 482 ? -14.718 -6.780 37.941 1.00 87.50 482 ILE A C 1
ATOM 3870 O O . ILE A 1 482 ? -14.968 -6.021 38.876 1.00 87.50 482 ILE A O 1
ATOM 3874 N N . ARG A 1 483 ? -13.588 -7.484 37.850 1.00 81.94 483 ARG A N 1
ATOM 3875 C CA . ARG A 1 483 ? -12.502 -7.438 38.846 1.00 81.94 483 ARG A CA 1
ATOM 3876 C C . ARG A 1 483 ? -11.297 -6.623 38.383 1.00 81.94 483 ARG A C 1
ATOM 3878 O O . ARG A 1 483 ? -10.642 -5.906 39.138 1.00 81.94 483 ARG A O 1
ATOM 3885 N N . LYS A 1 484 ? -10.989 -6.761 37.098 1.00 85.75 484 LYS A N 1
ATOM 3886 C CA . LYS A 1 484 ? -9.784 -6.249 36.450 1.00 85.75 484 LYS A CA 1
ATOM 3887 C C . LYS A 1 484 ? -10.088 -6.053 34.978 1.00 85.75 484 LYS A C 1
ATOM 3889 O O . LYS A 1 484 ? -10.898 -6.780 34.405 1.00 85.75 484 LYS A O 1
ATOM 3894 N N . LEU A 1 485 ? -9.422 -5.101 34.351 1.00 90.56 485 LEU A N 1
ATOM 3895 C CA . LEU A 1 485 ? -9.530 -4.894 32.916 1.00 90.56 485 LEU A CA 1
ATOM 3896 C C . LEU A 1 485 ? -8.226 -4.362 32.339 1.00 90.56 485 LEU A C 1
ATOM 3898 O O . LEU A 1 485 ? -7.473 -3.656 33.008 1.00 90.56 485 LEU A O 1
ATOM 3902 N N . PHE A 1 486 ? -7.957 -4.748 31.099 1.00 89.31 486 PHE A N 1
ATOM 3903 C CA . PHE A 1 486 ? -6.797 -4.319 30.335 1.00 89.31 486 PHE A CA 1
ATOM 3904 C C . PHE A 1 486 ? -7.294 -3.463 29.189 1.00 89.31 486 PHE A C 1
ATOM 3906 O O . PHE A 1 486 ? -8.156 -3.886 28.420 1.00 89.31 486 PHE A O 1
ATOM 3913 N N . VAL A 1 487 ? -6.738 -2.268 29.080 1.00 91.94 487 VAL A N 1
ATOM 3914 C CA . VAL A 1 487 ? -7.144 -1.265 28.106 1.00 91.94 487 VAL A CA 1
ATOM 3915 C C . VAL A 1 487 ? -5.974 -1.015 27.174 1.00 91.94 487 VAL A C 1
ATOM 3917 O O . VAL A 1 487 ? -4.938 -0.508 27.603 1.00 91.94 487 VAL A O 1
ATOM 3920 N N . TYR A 1 488 ? -6.132 -1.384 25.910 1.00 89.75 488 TYR A N 1
ATOM 3921 C CA . TYR A 1 488 ? -5.091 -1.306 24.896 1.00 89.75 488 TYR A CA 1
ATOM 3922 C C . TYR A 1 488 ? -5.288 -0.078 24.012 1.00 89.75 488 TYR A C 1
ATOM 3924 O O . TYR A 1 488 ? -6.371 0.184 23.484 1.00 89.75 488 TYR A O 1
ATOM 3932 N N . PHE A 1 489 ? -4.193 0.645 23.825 1.00 90.12 489 PHE A N 1
ATOM 3933 C CA . PHE A 1 489 ? -4.085 1.848 23.022 1.00 90.12 489 PHE A CA 1
ATOM 3934 C C . PHE A 1 489 ? -3.081 1.623 21.904 1.00 90.12 489 PHE A C 1
ATOM 3936 O O . PHE A 1 489 ? -2.088 0.918 22.084 1.00 90.12 489 PHE A O 1
ATOM 3943 N N . TRP A 1 490 ? -3.300 2.286 20.776 1.00 88.44 490 TRP A N 1
ATOM 3944 C CA . TRP A 1 490 ? -2.276 2.414 19.750 1.00 88.44 490 TRP A CA 1
ATOM 3945 C C . TRP A 1 490 ? -1.136 3.288 20.288 1.00 88.44 490 TRP A C 1
ATOM 3947 O O . TRP A 1 490 ? -1.355 4.443 20.644 1.00 88.44 490 TRP A O 1
ATOM 3957 N N . GLU A 1 491 ? 0.070 2.736 20.405 1.00 84.88 491 GLU A N 1
ATOM 3958 C CA . GLU A 1 491 ? 1.188 3.370 21.116 1.00 84.88 491 GLU A CA 1
ATOM 3959 C C . GLU A 1 491 ? 1.617 4.732 20.530 1.00 84.88 491 GLU A C 1
ATOM 3961 O O . GLU A 1 491 ? 1.821 5.660 21.316 1.00 84.88 491 GLU A O 1
ATOM 3966 N N . PRO A 1 492 ? 1.698 4.924 19.197 1.00 82.62 492 PRO A N 1
ATOM 3967 C CA . PRO A 1 492 ? 2.029 6.226 18.610 1.00 82.62 492 PRO A CA 1
ATOM 3968 C C . PRO A 1 492 ? 1.005 7.325 18.882 1.00 82.62 492 PRO A C 1
ATOM 3970 O O . PRO A 1 492 ? 1.352 8.505 18.881 1.00 82.62 492 PRO A O 1
ATOM 3973 N N . GLU A 1 493 ? -0.263 6.957 19.070 1.00 81.44 493 GLU A N 1
ATOM 3974 C CA . GLU A 1 493 ? -1.351 7.897 19.330 1.00 81.44 493 GLU A CA 1
ATOM 3975 C C . GLU A 1 493 ? -2.277 7.311 20.406 1.00 81.44 493 GLU A C 1
ATOM 3977 O O . GLU A 1 493 ? -3.372 6.834 20.098 1.00 81.44 493 GLU A O 1
ATOM 3982 N N . PRO A 1 494 ? -1.865 7.331 21.691 1.00 83.25 494 PRO A N 1
ATOM 3983 C CA . PRO A 1 494 ? -2.576 6.636 22.754 1.00 83.25 494 PRO A CA 1
ATOM 3984 C C . PRO A 1 494 ? -3.770 7.466 23.240 1.00 83.25 494 PRO A C 1
ATOM 3986 O O . PRO A 1 494 ? -3.923 7.718 24.431 1.00 83.25 494 PRO A O 1
ATOM 3989 N N . THR A 1 495 ? -4.588 7.981 22.329 1.00 84.81 495 THR A N 1
ATOM 3990 C CA . THR A 1 495 ? -5.723 8.868 22.622 1.00 84.81 495 THR A CA 1
ATOM 3991 C C . THR A 1 495 ? -7.052 8.134 22.642 1.00 84.81 495 THR A C 1
ATOM 3993 O O . THR A 1 495 ? -8.020 8.677 23.161 1.00 84.81 495 THR A O 1
ATOM 3996 N N . LYS A 1 496 ? -7.105 6.916 22.098 1.00 90.81 496 LYS A N 1
ATOM 3997 C CA . LYS A 1 496 ? -8.322 6.115 22.002 1.00 90.81 496 LYS A CA 1
ATOM 3998 C C . LYS A 1 496 ? -8.033 4.684 22.464 1.00 90.81 496 LYS A C 1
ATOM 4000 O O . LYS A 1 496 ? -7.100 4.073 21.936 1.00 90.81 496 LYS A O 1
ATOM 4005 N N . PRO A 1 497 ? -8.781 4.158 23.444 1.00 92.94 497 PRO A N 1
ATOM 4006 C CA . PRO A 1 497 ? -8.754 2.741 23.764 1.00 92.94 497 PRO A CA 1
ATOM 4007 C C . PRO A 1 497 ? -9.427 1.973 22.626 1.00 92.94 497 PRO A C 1
ATOM 4009 O O . PRO A 1 497 ? -10.549 2.286 22.265 1.00 92.94 497 PRO A O 1
ATOM 4012 N N . ILE A 1 498 ? -8.720 1.033 22.005 1.00 92.69 498 ILE A N 1
ATOM 4013 C CA . ILE A 1 498 ? -9.189 0.329 20.789 1.00 92.69 498 ILE A CA 1
ATOM 4014 C C . ILE A 1 498 ? -9.660 -1.078 21.132 1.00 92.69 498 ILE A C 1
ATOM 4016 O O . ILE A 1 498 ? -10.528 -1.637 20.465 1.00 92.69 498 ILE A O 1
ATOM 4020 N N . TYR A 1 499 ? -9.051 -1.658 22.162 1.00 92.12 499 TYR A N 1
ATOM 4021 C CA . TYR A 1 499 ? -9.331 -3.002 22.621 1.00 92.12 499 TYR A CA 1
ATOM 4022 C C . TYR A 1 499 ? -9.351 -3.027 24.147 1.00 92.12 499 TYR A C 1
ATOM 4024 O O . TYR A 1 499 ? -8.451 -2.500 24.804 1.00 92.12 499 TYR A O 1
ATOM 4032 N N . ILE A 1 500 ? -10.390 -3.632 24.711 1.00 91.81 500 ILE A N 1
ATOM 4033 C CA . ILE A 1 500 ? -10.560 -3.792 26.148 1.00 91.81 500 ILE A CA 1
ATOM 4034 C C . ILE A 1 500 ? -10.793 -5.267 26.443 1.00 91.81 500 ILE A C 1
ATOM 4036 O O . ILE A 1 500 ? -11.747 -5.865 25.945 1.00 91.81 500 ILE A O 1
ATOM 4040 N N . ARG A 1 501 ? -9.952 -5.837 27.305 1.00 88.56 501 ARG A N 1
ATOM 4041 C CA . ARG A 1 501 ? -10.194 -7.149 27.908 1.00 88.56 501 ARG A CA 1
ATOM 4042 C C . ARG A 1 501 ? -10.753 -6.953 29.304 1.00 88.56 501 ARG A C 1
ATOM 4044 O O . ARG A 1 501 ? -10.049 -6.451 30.178 1.00 88.56 501 ARG A O 1
ATOM 4051 N N . MET A 1 502 ? -12.000 -7.346 29.520 1.00 87.50 502 MET A N 1
ATOM 4052 C CA . MET A 1 502 ? -12.652 -7.284 30.830 1.00 87.50 502 MET A CA 1
ATOM 4053 C C . MET A 1 502 ? -12.616 -8.653 31.484 1.00 87.50 502 MET A C 1
ATOM 4055 O O . MET A 1 502 ? -13.056 -9.617 30.873 1.00 87.50 502 MET A O 1
ATOM 4059 N N . PHE A 1 503 ? -12.127 -8.743 32.718 1.00 82.38 503 PHE A N 1
ATOM 4060 C CA . PHE A 1 503 ? -12.138 -9.984 33.487 1.00 82.38 503 PHE A CA 1
ATOM 4061 C C . PHE A 1 503 ? -13.416 -10.025 34.315 1.00 82.38 503 PHE A C 1
ATOM 4063 O O . PHE A 1 503 ? -13.580 -9.233 35.250 1.00 82.38 503 PHE A O 1
ATOM 4070 N N . VAL A 1 504 ? -14.311 -10.930 33.932 1.00 78.12 504 VAL A N 1
ATOM 4071 C CA . VAL A 1 504 ? -15.665 -11.071 34.465 1.00 78.12 504 VAL A CA 1
ATOM 4072 C C . VAL A 1 504 ? -15.794 -12.467 35.057 1.00 78.12 504 VAL A C 1
ATOM 4074 O O . VAL A 1 504 ? -15.608 -13.448 34.340 1.00 78.12 504 VAL A O 1
ATOM 4077 N N . HIS A 1 505 ? -16.110 -12.565 36.351 1.00 66.94 505 HIS A N 1
ATOM 4078 C CA . HIS A 1 505 ? -16.143 -13.843 37.078 1.00 66.94 505 HIS A CA 1
ATOM 4079 C C . HIS A 1 505 ? -14.872 -14.694 36.831 1.00 66.94 505 HIS A C 1
ATOM 4081 O O . HIS A 1 505 ? -13.774 -14.249 37.175 1.00 66.94 505 HIS A O 1
ATOM 4087 N N . LEU A 1 506 ? -15.022 -15.884 36.232 1.00 52.78 506 LEU A N 1
ATOM 4088 C CA . LEU A 1 506 ? -13.948 -16.835 35.910 1.00 52.78 506 LEU A CA 1
ATOM 4089 C C . LEU A 1 506 ? -13.388 -16.673 34.480 1.00 52.78 506 LEU A C 1
ATOM 4091 O O . LEU A 1 506 ? -12.439 -17.353 34.116 1.00 52.78 506 LEU A O 1
ATOM 4095 N N . GLY A 1 507 ? -13.934 -15.762 33.665 1.00 66.94 507 GLY A N 1
ATOM 4096 C CA . GLY A 1 507 ? -13.562 -15.596 32.256 1.00 66.94 507 GLY A CA 1
ATOM 4097 C C . GLY A 1 507 ? -13.119 -14.183 31.878 1.00 66.94 507 GLY A C 1
ATOM 4098 O O . GLY A 1 507 ? -12.865 -13.312 32.720 1.00 66.94 507 GLY A O 1
ATOM 4099 N N . PHE A 1 508 ? -13.039 -13.942 30.568 1.00 78.12 508 PHE A N 1
ATOM 4100 C CA . PHE A 1 508 ? -12.786 -12.617 30.016 1.00 78.12 508 PHE A CA 1
ATOM 4101 C C . PHE A 1 508 ? -13.632 -12.320 28.776 1.00 78.12 508 PHE A C 1
ATOM 4103 O O . PHE A 1 508 ? -13.954 -13.204 27.987 1.00 78.12 508 PHE A O 1
ATOM 4110 N N . LEU A 1 509 ? -13.961 -11.043 28.597 1.00 83.88 509 LEU A N 1
ATOM 4111 C CA . LEU A 1 509 ? -14.684 -10.509 27.447 1.00 83.88 509 LEU A CA 1
ATOM 4112 C C . LEU A 1 509 ? -13.761 -9.580 26.655 1.00 83.88 509 LEU A C 1
ATOM 4114 O O . LEU A 1 509 ? -13.101 -8.720 27.243 1.00 83.88 509 LEU A O 1
ATOM 4118 N N . ASN A 1 510 ? -13.720 -9.747 25.331 1.00 87.56 510 ASN A N 1
ATOM 4119 C CA . ASN A 1 510 ? -12.880 -8.954 24.432 1.00 87.56 510 ASN A CA 1
ATOM 4120 C C . ASN A 1 510 ? -13.748 -7.960 23.660 1.00 87.56 510 ASN A C 1
ATOM 4122 O O . ASN A 1 510 ? -14.555 -8.357 22.825 1.00 87.56 510 ASN A O 1
ATOM 4126 N N . TYR A 1 511 ? -13.568 -6.674 23.930 1.00 92.25 511 TYR A N 1
ATOM 4127 C CA . TYR A 1 511 ? -14.304 -5.590 23.291 1.00 92.25 511 TYR A CA 1
ATOM 4128 C C . TYR A 1 511 ? -13.395 -4.804 22.358 1.00 92.25 511 TYR A C 1
ATOM 4130 O O . TYR A 1 511 ? -12.320 -4.378 22.775 1.00 92.25 511 TYR A O 1
ATOM 4138 N N . PHE A 1 512 ? -13.839 -4.568 21.126 1.00 93.25 512 PHE A N 1
ATOM 4139 C CA . PHE A 1 512 ? -13.085 -3.830 20.111 1.00 93.25 512 PHE A CA 1
ATOM 4140 C C . PHE A 1 512 ? -13.899 -2.657 19.566 1.00 93.25 512 PHE A C 1
ATOM 4142 O O . PHE A 1 512 ? -15.096 -2.809 19.323 1.00 93.25 512 PHE A O 1
ATOM 4149 N N . GLY A 1 513 ? -13.254 -1.511 19.349 1.00 93.06 513 GLY A N 1
ATOM 4150 C CA . GLY A 1 513 ? -13.871 -0.323 18.750 1.00 93.06 513 GLY A CA 1
ATOM 4151 C C . GLY A 1 513 ? -13.583 0.964 19.520 1.00 93.06 513 GLY A C 1
ATOM 4152 O O . GLY A 1 513 ? -12.830 0.959 20.488 1.00 93.06 513 GLY A O 1
ATOM 4153 N N . TYR A 1 514 ? -14.146 2.079 19.049 1.00 92.69 514 TYR A N 1
ATOM 4154 C CA . TYR A 1 514 ? -14.190 3.370 19.749 1.00 92.69 514 TYR A CA 1
ATOM 4155 C C . TYR A 1 514 ? -15.097 4.361 18.988 1.00 92.69 514 TYR A C 1
ATOM 4157 O O . TYR A 1 514 ? -14.931 4.499 17.775 1.00 92.69 514 TYR A O 1
ATOM 4165 N N . PRO A 1 515 ? -15.991 5.129 19.648 1.00 92.19 515 PRO A N 1
ATOM 4166 C CA . PRO A 1 515 ? -16.368 5.056 21.066 1.00 92.19 515 PRO A CA 1
ATOM 4167 C C . PRO A 1 515 ? -17.406 3.956 21.362 1.00 92.19 515 PRO A C 1
ATOM 4169 O O . PRO A 1 515 ? -17.715 3.708 22.526 1.00 92.19 515 PRO A O 1
ATOM 4172 N N . HIS A 1 516 ? -17.920 3.307 20.313 1.00 92.50 516 HIS A N 1
ATOM 4173 C CA . HIS A 1 516 ? -18.836 2.171 20.379 1.00 92.50 516 HIS A CA 1
ATOM 4174 C C . HIS A 1 516 ? -18.024 0.880 20.275 1.00 92.50 516 HIS A C 1
ATOM 4176 O O . HIS A 1 516 ? -17.222 0.736 19.349 1.00 92.50 516 HIS A O 1
ATOM 4182 N N . TYR A 1 517 ? -18.215 -0.037 21.217 1.00 93.19 517 TYR A N 1
ATOM 4183 C CA . TYR A 1 517 ? -17.465 -1.286 21.292 1.00 93.19 517 TYR A CA 1
ATOM 4184 C C . TYR A 1 517 ? -18.337 -2.480 20.938 1.00 93.19 517 TYR A C 1
ATOM 4186 O O . TYR A 1 517 ? -19.498 -2.547 21.321 1.00 93.19 517 TYR A O 1
ATOM 4194 N N . ASN A 1 518 ? -17.741 -3.459 20.267 1.00 91.00 518 ASN A N 1
ATOM 4195 C CA . ASN A 1 518 ? -18.389 -4.720 19.943 1.00 91.00 518 ASN A CA 1
ATOM 4196 C C . ASN A 1 518 ? -17.706 -5.861 20.694 1.00 91.00 518 ASN A C 1
ATOM 4198 O O . ASN A 1 518 ? -16.475 -5.974 20.675 1.00 91.00 518 ASN A O 1
ATOM 4202 N N . LEU A 1 519 ? -18.507 -6.707 21.343 1.00 90.44 519 LEU A N 1
ATOM 4203 C CA . LEU A 1 519 ? -18.029 -7.934 21.972 1.00 90.44 519 LEU A CA 1
ATOM 4204 C C . LEU A 1 519 ? -17.628 -8.941 20.890 1.00 90.44 519 LEU A C 1
ATOM 4206 O O . LEU A 1 519 ? -18.434 -9.283 20.030 1.00 90.44 519 LEU A O 1
ATOM 4210 N N . GLN A 1 520 ? -16.398 -9.444 20.961 1.00 83.94 520 GLN A N 1
ATOM 4211 C CA . GLN A 1 520 ? -15.893 -10.490 20.078 1.00 83.94 520 GLN A CA 1
ATOM 4212 C C . GLN A 1 520 ? -15.632 -11.766 20.875 1.00 83.94 520 GLN A C 1
ATOM 4214 O O . GLN A 1 520 ? -14.751 -11.822 21.738 1.00 83.94 520 GLN A O 1
ATOM 4219 N N . THR A 1 521 ? -16.411 -12.800 20.570 1.00 75.12 521 THR A N 1
ATOM 4220 C CA . THR A 1 521 ? -16.336 -14.119 21.217 1.00 75.12 521 THR A CA 1
ATOM 4221 C C . THR A 1 521 ? -15.418 -15.088 20.471 1.00 75.12 521 THR A C 1
ATOM 4223 O O . THR A 1 521 ? -14.914 -16.035 21.071 1.00 75.12 521 THR A O 1
ATOM 4226 N N . ASN A 1 522 ? -15.144 -14.840 19.185 1.00 71.31 522 ASN A N 1
ATOM 4227 C CA . ASN A 1 522 ? -14.262 -15.677 18.379 1.00 71.31 522 ASN A CA 1
ATOM 4228 C C . ASN A 1 522 ? -12.781 -15.318 18.609 1.00 71.31 522 ASN A C 1
ATOM 4230 O O . ASN A 1 522 ? -12.248 -14.365 18.034 1.00 71.31 522 ASN A O 1
ATOM 4234 N N . THR A 1 523 ? -12.102 -16.116 19.430 1.00 67.56 523 THR A N 1
ATOM 4235 C CA . THR A 1 523 ? -10.688 -15.926 19.777 1.00 67.56 523 THR A CA 1
ATOM 4236 C C . THR A 1 523 ? -9.728 -16.244 18.631 1.00 67.56 523 THR A C 1
ATOM 4238 O O . THR A 1 523 ? -8.664 -15.630 18.562 1.00 67.56 523 THR A O 1
ATOM 4241 N N . SER A 1 524 ? -10.085 -17.124 17.684 1.00 70.19 524 SER A N 1
ATOM 4242 C CA . SER A 1 524 ? -9.218 -17.424 16.531 1.00 70.19 524 SER A CA 1
ATOM 4243 C C . SER A 1 524 ? -9.086 -16.230 15.583 1.00 70.19 524 SER A C 1
ATOM 4245 O O . SER A 1 524 ? -8.105 -16.112 14.854 1.00 70.19 524 SER A O 1
ATOM 4247 N N . MET A 1 525 ? -10.061 -15.320 15.625 1.00 73.12 525 MET A N 1
ATOM 4248 C CA . MET A 1 525 ? -10.134 -14.104 14.816 1.00 73.12 525 MET A CA 1
ATOM 4249 C C . MET A 1 525 ? -9.598 -12.857 15.531 1.00 73.12 525 MET A C 1
ATOM 4251 O O . MET A 1 525 ? -9.709 -11.743 15.019 1.00 73.12 525 MET A O 1
ATOM 4255 N N . PHE A 1 526 ? -8.983 -13.021 16.703 1.00 79.75 526 PHE A N 1
ATOM 4256 C CA . PHE A 1 526 ? -8.523 -11.915 17.538 1.00 79.75 526 PHE A CA 1
ATOM 4257 C C . PHE A 1 526 ? -7.635 -10.907 16.786 1.00 79.75 526 PHE A C 1
ATOM 4259 O O . PHE A 1 526 ? -7.903 -9.706 16.800 1.00 79.75 526 PHE A O 1
ATOM 4266 N N . THR A 1 527 ? -6.589 -11.386 16.103 1.00 79.12 527 THR A N 1
ATOM 4267 C CA . THR A 1 527 ? -5.626 -10.521 15.396 1.00 79.12 527 THR A CA 1
ATOM 4268 C C . THR A 1 527 ? -6.295 -9.709 14.290 1.00 79.12 527 THR A C 1
ATOM 4270 O O . THR A 1 527 ? -5.955 -8.540 14.094 1.00 79.12 527 THR A O 1
ATOM 4273 N N . TYR A 1 528 ? -7.269 -10.311 13.604 1.00 82.19 528 TYR A N 1
ATOM 4274 C CA . TYR A 1 528 ? -8.065 -9.637 12.586 1.00 82.19 528 TYR A CA 1
ATOM 4275 C C . TYR A 1 528 ? -8.878 -8.499 13.209 1.00 82.19 528 TYR A C 1
ATOM 4277 O O . TYR A 1 528 ? -8.744 -7.357 12.778 1.00 82.19 528 TYR A O 1
ATOM 4285 N N . TYR A 1 529 ? -9.638 -8.766 14.277 1.00 85.00 529 TYR A N 1
ATOM 4286 C CA . TYR A 1 529 ? -10.455 -7.740 14.936 1.00 85.00 529 TYR A CA 1
ATOM 4287 C C . TYR A 1 529 ? -9.630 -6.620 15.570 1.00 85.00 529 TYR A C 1
ATOM 4289 O O . TYR A 1 529 ? -10.023 -5.458 15.488 1.00 85.00 529 TYR A O 1
ATOM 4297 N N . LEU A 1 530 ? -8.462 -6.933 16.140 1.00 85.44 530 LEU A N 1
ATOM 4298 C CA . LEU A 1 530 ? -7.545 -5.911 16.647 1.00 85.44 530 LEU A CA 1
ATOM 4299 C C . LEU A 1 530 ? -7.057 -4.989 15.521 1.00 85.44 530 LEU A C 1
ATOM 4301 O O . LEU A 1 530 ? -7.016 -3.768 15.685 1.00 85.44 530 LEU A O 1
ATOM 4305 N N . THR A 1 531 ? -6.695 -5.570 14.375 1.00 84.88 531 THR A N 1
ATOM 4306 C CA . THR A 1 531 ? -6.202 -4.818 13.215 1.00 84.88 531 THR A CA 1
ATOM 4307 C C . THR A 1 531 ? -7.328 -4.005 12.571 1.00 84.88 531 THR A C 1
ATOM 4309 O O . THR A 1 531 ? -7.124 -2.829 12.279 1.00 84.88 531 THR A O 1
ATOM 4312 N N . LEU A 1 532 ? -8.525 -4.585 12.434 1.00 87.44 532 LEU A N 1
ATOM 4313 C CA . LEU A 1 532 ? -9.724 -3.918 11.928 1.00 87.44 532 LEU A CA 1
ATOM 4314 C C . LEU A 1 532 ? -10.111 -2.728 12.810 1.00 87.44 532 LEU A C 1
ATOM 4316 O O . LEU A 1 532 ? -10.263 -1.620 12.307 1.00 87.44 532 LEU A O 1
ATOM 4320 N N . ALA A 1 533 ? -10.193 -2.921 14.127 1.00 89.62 533 ALA A N 1
ATOM 4321 C CA . ALA A 1 533 ? -10.538 -1.846 15.047 1.00 89.62 533 ALA A CA 1
ATOM 4322 C C . ALA A 1 533 ? -9.493 -0.722 15.017 1.00 89.62 533 ALA A C 1
ATOM 4324 O O . ALA A 1 533 ? -9.845 0.454 15.003 1.00 89.62 533 ALA A O 1
ATOM 4325 N N . ASN A 1 534 ? -8.198 -1.047 14.945 1.00 89.06 534 ASN A N 1
ATOM 4326 C CA . ASN A 1 534 ? -7.162 -0.019 14.822 1.00 89.06 534 ASN A CA 1
ATOM 4327 C C . ASN A 1 534 ? -7.234 0.722 13.474 1.00 89.06 534 ASN A C 1
ATOM 4329 O O . ASN A 1 534 ? -6.995 1.931 13.411 1.00 89.06 534 ASN A O 1
ATOM 4333 N N . PHE A 1 535 ? -7.600 0.021 12.402 1.00 89.69 535 PHE A N 1
ATOM 4334 C CA . PHE A 1 535 ? -7.863 0.628 11.105 1.00 89.69 535 PHE A CA 1
ATOM 4335 C C . PHE A 1 535 ? -9.058 1.591 11.162 1.00 89.69 535 PHE A C 1
ATOM 4337 O O . PHE A 1 535 ? -8.907 2.754 10.799 1.00 89.69 535 PHE A O 1
ATOM 4344 N N . GLU A 1 536 ? -10.208 1.162 11.680 1.00 88.62 536 GLU A N 1
ATOM 4345 C CA . GLU A 1 536 ? -11.422 1.987 11.766 1.00 88.62 536 GLU A CA 1
ATOM 4346 C C . GLU A 1 536 ? -11.247 3.200 12.691 1.00 88.62 536 GLU A C 1
ATOM 4348 O O . GLU A 1 536 ? -11.750 4.290 12.417 1.00 88.62 536 GLU A O 1
ATOM 4353 N N . VAL A 1 537 ? -10.495 3.035 13.782 1.00 89.50 537 VAL A N 1
ATOM 4354 C CA . VAL A 1 537 ? -10.333 4.067 14.812 1.00 89.50 537 VAL A CA 1
ATOM 4355 C C . VAL A 1 537 ? -9.204 5.056 14.486 1.00 89.50 537 VAL A C 1
ATOM 4357 O O . VAL A 1 537 ? -9.329 6.253 14.792 1.00 89.50 537 VAL A O 1
ATOM 4360 N N . ASN A 1 538 ? -8.107 4.585 13.875 1.00 88.44 538 ASN A N 1
ATOM 4361 C CA . ASN A 1 538 ? -6.873 5.362 13.675 1.00 88.44 538 ASN A CA 1
ATOM 4362 C C . ASN A 1 538 ? -6.348 5.404 12.229 1.00 88.44 538 ASN A C 1
ATOM 4364 O O . ASN A 1 538 ? -5.323 6.047 11.991 1.00 88.44 538 ASN A O 1
ATOM 4368 N N . ASN A 1 539 ? -7.016 4.771 11.258 1.00 89.88 539 ASN A N 1
ATOM 4369 C CA . ASN A 1 539 ? -6.537 4.608 9.877 1.00 89.88 539 ASN A CA 1
ATOM 4370 C C . ASN A 1 539 ? -5.146 3.951 9.804 1.00 89.88 539 ASN A C 1
ATOM 4372 O O . ASN A 1 539 ? -4.290 4.360 9.015 1.00 89.88 539 ASN A O 1
ATOM 4376 N N . VAL A 1 540 ? -4.881 2.971 10.667 1.00 89.44 540 VAL A N 1
ATOM 4377 C CA . VAL A 1 540 ? -3.618 2.221 10.686 1.00 89.44 540 VAL A CA 1
ATOM 4378 C C . VAL A 1 540 ? -3.763 0.974 9.818 1.00 89.44 540 VAL A C 1
ATOM 4380 O O . VAL A 1 540 ? -4.702 0.209 10.002 1.00 89.44 540 VAL A O 1
ATOM 4383 N N . LEU A 1 541 ? -2.846 0.758 8.874 1.00 89.56 541 LEU A N 1
ATOM 4384 C CA . LEU A 1 541 ? -2.938 -0.349 7.915 1.00 89.56 541 LEU A CA 1
ATOM 4385 C C . LEU A 1 541 ? -1.571 -0.919 7.527 1.00 89.56 541 LEU A C 1
ATOM 4387 O O . LEU A 1 541 ? -0.530 -0.285 7.719 1.00 89.56 541 LEU A O 1
ATOM 4391 N N . ALA A 1 542 ? -1.573 -2.125 6.967 1.00 89.12 542 ALA A N 1
ATOM 4392 C CA . ALA A 1 542 ? -0.396 -2.758 6.394 1.00 89.12 542 ALA A CA 1
ATOM 4393 C C . ALA A 1 542 ? -0.260 -2.421 4.899 1.00 89.12 542 ALA A C 1
ATOM 4395 O O . ALA A 1 542 ? -1.233 -2.401 4.147 1.00 89.12 542 ALA A O 1
ATOM 4396 N N . ILE A 1 543 ? 0.971 -2.169 4.451 1.00 91.75 543 ILE A N 1
ATOM 4397 C CA . ILE A 1 543 ? 1.271 -1.863 3.048 1.00 91.75 543 ILE A CA 1
ATOM 4398 C C . ILE A 1 543 ? 1.897 -3.072 2.372 1.00 91.75 543 ILE A C 1
ATOM 4400 O O . ILE A 1 543 ? 2.851 -3.646 2.884 1.00 91.75 543 ILE A O 1
ATOM 4404 N N . ASN A 1 544 ? 1.424 -3.415 1.178 1.00 91.94 544 ASN A N 1
ATOM 4405 C CA . ASN A 1 544 ? 2.032 -4.446 0.354 1.00 91.94 544 ASN A CA 1
ATOM 4406 C C . ASN A 1 544 ? 2.595 -3.827 -0.930 1.00 91.94 544 ASN A C 1
ATOM 4408 O O . ASN A 1 544 ? 1.859 -3.551 -1.874 1.00 91.94 544 ASN A O 1
ATOM 4412 N N . LEU A 1 545 ? 3.916 -3.635 -0.971 1.00 92.44 545 LEU A N 1
ATOM 4413 C CA . LEU A 1 545 ? 4.610 -3.041 -2.120 1.00 92.44 545 LEU A CA 1
ATOM 4414 C C . LEU A 1 545 ? 4.676 -3.972 -3.340 1.00 92.44 545 LEU A C 1
ATOM 4416 O O . LEU A 1 545 ? 5.111 -3.547 -4.401 1.00 92.44 545 LEU A O 1
ATOM 4420 N N . SER A 1 546 ? 4.265 -5.234 -3.236 1.00 90.12 546 SER A N 1
ATOM 4421 C CA . SER A 1 546 ? 4.190 -6.123 -4.405 1.00 90.12 546 SER A CA 1
ATOM 4422 C C . SER A 1 546 ? 2.840 -6.047 -5.128 1.00 90.12 546 SER A C 1
ATOM 4424 O O . SER A 1 546 ? 2.704 -6.555 -6.242 1.00 90.12 546 SER A O 1
ATOM 4426 N N . ARG A 1 547 ? 1.832 -5.417 -4.507 1.00 89.50 547 ARG A N 1
ATOM 4427 C CA . ARG A 1 547 ? 0.480 -5.288 -5.057 1.00 89.50 547 ARG A CA 1
ATOM 4428 C C . ARG A 1 547 ? 0.376 -4.050 -5.942 1.00 89.50 547 ARG A C 1
ATOM 4430 O O . ARG A 1 547 ? 0.751 -2.950 -5.551 1.00 89.50 547 ARG A O 1
ATOM 4437 N N . HIS A 1 548 ? -0.187 -4.257 -7.129 1.00 91.75 548 HIS A N 1
ATOM 4438 C CA . HIS A 1 548 ? -0.397 -3.225 -8.152 1.00 91.75 548 HIS A CA 1
ATOM 4439 C C . HIS A 1 548 ? -1.879 -2.856 -8.327 1.00 91.75 548 HIS A C 1
ATOM 4441 O O . HIS A 1 548 ? -2.190 -1.948 -9.093 1.00 91.75 548 HIS A O 1
ATOM 4447 N N . ASP A 1 549 ? -2.773 -3.560 -7.634 1.00 90.44 549 ASP A N 1
ATOM 4448 C CA . ASP A 1 549 ? -4.220 -3.331 -7.593 1.00 90.44 549 ASP A CA 1
ATOM 4449 C C . ASP A 1 549 ? -4.631 -2.973 -6.157 1.00 90.44 549 ASP A C 1
ATOM 4451 O O . ASP A 1 549 ? -3.854 -3.196 -5.228 1.00 90.44 549 ASP A O 1
ATOM 4455 N N . SER A 1 550 ? -5.829 -2.413 -5.973 1.00 89.56 550 SER A N 1
ATOM 4456 C CA . SER A 1 550 ? -6.362 -2.060 -4.649 1.00 89.56 550 SER A CA 1
ATOM 4457 C C . SER A 1 550 ? -6.459 -3.276 -3.721 1.00 89.56 550 SER A C 1
ATOM 4459 O O . SER A 1 550 ? -6.700 -4.395 -4.174 1.00 89.56 550 SER A O 1
ATOM 4461 N N . TYR A 1 551 ? -6.265 -3.060 -2.419 1.00 90.50 551 TYR A N 1
ATOM 4462 C CA . TYR A 1 551 ? -6.260 -4.128 -1.416 1.00 90.50 551 TYR A CA 1
ATOM 4463 C C . TYR A 1 551 ? -6.788 -3.649 -0.055 1.00 90.50 551 TYR A C 1
ATOM 4465 O O . TYR A 1 551 ? -6.937 -2.452 0.179 1.00 90.50 551 TYR A O 1
ATOM 4473 N N . ASP A 1 552 ? -7.108 -4.591 0.831 1.00 88.12 552 ASP A N 1
ATOM 4474 C CA . ASP A 1 552 ? -7.639 -4.326 2.176 1.00 88.12 552 ASP A CA 1
ATOM 4475 C C . ASP A 1 552 ? -6.610 -3.683 3.134 1.00 88.12 552 ASP A C 1
ATOM 4477 O O . ASP A 1 552 ? -5.442 -3.467 2.809 1.00 88.12 552 ASP A O 1
ATOM 4481 N N . PHE A 1 553 ? -7.027 -3.378 4.359 1.00 87.12 553 PHE A N 1
ATOM 4482 C CA . PHE A 1 553 ? -6.151 -2.797 5.380 1.00 87.12 553 PHE A CA 1
ATOM 4483 C C . PHE A 1 553 ? -5.054 -3.761 5.894 1.00 87.12 553 PHE A C 1
ATOM 4485 O O . PHE A 1 553 ? -4.111 -3.311 6.547 1.00 87.12 553 PHE A O 1
ATOM 4492 N N . GLU A 1 554 ? -5.130 -5.063 5.594 1.00 87.19 554 GLU A N 1
ATOM 4493 C CA . GLU A 1 554 ? -4.126 -6.077 5.954 1.00 87.19 554 GLU A CA 1
ATOM 4494 C C . GLU A 1 554 ? -3.079 -6.307 4.850 1.00 87.19 554 GLU A C 1
ATOM 4496 O O . GLU A 1 554 ? -2.140 -7.087 5.032 1.00 87.19 554 GLU A O 1
ATOM 4501 N N . GLY A 1 555 ? -3.181 -5.611 3.714 1.00 85.19 555 GLY A N 1
ATOM 4502 C CA . GLY A 1 555 ? -2.250 -5.769 2.595 1.00 85.19 555 GLY A CA 1
ATOM 4503 C C . GLY A 1 555 ? -2.671 -6.828 1.567 1.00 85.19 555 GLY A C 1
ATOM 4504 O O . GLY A 1 555 ? -1.819 -7.324 0.817 1.00 85.19 555 GLY A O 1
ATOM 4505 N N . GLY A 1 556 ? -3.960 -7.183 1.531 1.00 82.31 556 GLY A N 1
ATOM 4506 C CA . GLY A 1 556 ? -4.555 -8.155 0.610 1.00 82.31 556 GLY A CA 1
ATOM 4507 C C . GLY A 1 556 ? -4.268 -9.605 0.990 1.00 82.31 556 GLY A C 1
ATOM 4508 O O . GLY A 1 556 ? -4.026 -10.425 0.097 1.00 82.31 556 GLY A O 1
ATOM 4509 N N . ILE A 1 557 ? -4.200 -9.883 2.294 1.00 73.94 557 ILE A N 1
ATOM 4510 C CA . ILE A 1 557 ? -4.048 -11.229 2.874 1.00 73.94 557 ILE A CA 1
ATOM 4511 C C . ILE A 1 557 ? -5.366 -11.695 3.509 1.00 73.94 557 ILE A C 1
ATOM 4513 O O . ILE A 1 557 ? -5.539 -12.893 3.732 1.00 73.94 557 ILE A O 1
ATOM 4517 N N . SER A 1 558 ? -6.298 -10.778 3.784 1.00 69.25 558 SER A N 1
ATOM 4518 C CA . SER A 1 558 ? -7.544 -11.131 4.446 1.00 69.25 558 SER A CA 1
ATOM 4519 C C . SER A 1 558 ? -8.413 -12.009 3.551 1.00 69.25 558 SER A C 1
ATOM 4521 O O . SER A 1 558 ? -8.535 -11.778 2.346 1.00 69.25 558 SER A O 1
ATOM 4523 N N . SER A 1 559 ? -9.051 -13.015 4.146 1.00 67.00 559 SER A N 1
ATOM 4524 C CA . SER A 1 559 ? -10.117 -13.781 3.492 1.00 67.00 559 SER A CA 1
ATOM 4525 C C . SER A 1 559 ? -11.459 -13.037 3.502 1.00 67.00 559 SER A C 1
ATOM 4527 O O . SER A 1 559 ? -12.401 -13.475 2.843 1.00 67.00 559 SER A O 1
ATOM 4529 N N . TYR A 1 560 ? -11.549 -11.908 4.212 1.00 68.69 560 TYR A N 1
ATOM 4530 C CA . TYR A 1 560 ? -12.774 -11.138 4.408 1.00 68.69 560 TYR A CA 1
ATOM 4531 C C . TYR A 1 560 ? -12.790 -9.894 3.516 1.00 68.69 560 TYR A C 1
ATOM 4533 O O . TYR A 1 560 ? -11.840 -9.115 3.484 1.00 68.69 560 TYR A O 1
ATOM 4541 N N . GLN A 1 561 ? -13.890 -9.686 2.789 1.00 63.34 561 GLN A N 1
ATOM 4542 C CA . GLN A 1 561 ? -14.062 -8.490 1.966 1.00 63.34 561 GLN A CA 1
ATOM 4543 C C . GLN A 1 561 ? -14.455 -7.296 2.837 1.00 63.34 561 GLN A C 1
ATOM 4545 O O . GLN A 1 561 ? -15.478 -7.322 3.520 1.00 63.34 561 GLN A O 1
ATOM 4550 N N . THR A 1 562 ? -13.673 -6.219 2.772 1.00 68.19 562 THR A N 1
ATOM 4551 C CA . THR A 1 562 ? -13.981 -4.959 3.455 1.00 68.19 562 THR A CA 1
ATOM 4552 C C . THR A 1 562 ? -14.420 -3.892 2.461 1.00 68.19 562 THR A C 1
ATOM 4554 O O . THR A 1 562 ? -13.894 -3.795 1.349 1.00 68.19 562 THR A O 1
ATOM 4557 N N . ARG A 1 563 ? -15.379 -3.051 2.874 1.00 68.00 563 ARG A N 1
ATOM 4558 C CA . ARG A 1 563 ? -15.817 -1.885 2.082 1.00 68.00 563 ARG A CA 1
ATOM 4559 C C . ARG A 1 563 ? -14.717 -0.831 1.956 1.00 68.00 563 ARG A C 1
ATOM 4561 O O . ARG A 1 563 ? -14.620 -0.154 0.940 1.00 68.00 563 ARG A O 1
ATOM 4568 N N . ASN A 1 564 ? -13.873 -0.725 2.979 1.00 71.56 564 ASN A N 1
ATOM 4569 C CA . ASN A 1 564 ? -12.745 0.192 3.008 1.00 71.56 564 ASN A CA 1
ATOM 4570 C C . ASN A 1 564 ? -11.498 -0.489 2.443 1.00 71.56 564 ASN A C 1
ATOM 4572 O O . ASN A 1 564 ? -11.105 -1.558 2.917 1.00 71.56 564 ASN A O 1
ATOM 4576 N N . GLN A 1 565 ? -10.888 0.132 1.435 1.00 81.44 565 GLN A N 1
ATOM 4577 C CA . GLN A 1 565 ? -9.730 -0.402 0.725 1.00 81.44 565 GLN A CA 1
ATOM 4578 C C . GLN A 1 565 ? -8.673 0.682 0.526 1.00 81.44 565 GLN A C 1
ATOM 4580 O O . GLN A 1 565 ? -8.966 1.869 0.347 1.00 81.44 565 GLN A O 1
ATOM 4585 N N . LEU A 1 566 ? -7.417 0.257 0.503 1.00 88.69 566 LEU A N 1
ATOM 4586 C CA . LEU A 1 566 ? -6.334 1.065 -0.012 1.00 88.69 566 LEU A CA 1
ATOM 4587 C C . LEU A 1 566 ? -6.395 1.041 -1.541 1.00 88.69 566 LEU A C 1
ATOM 4589 O O . LEU A 1 566 ? -6.214 0.001 -2.174 1.00 88.69 566 LEU A O 1
ATOM 4593 N N . THR A 1 567 ? -6.642 2.202 -2.137 1.00 90.50 567 THR A N 1
ATOM 4594 C CA . THR A 1 567 ? -6.700 2.349 -3.590 1.00 90.50 567 THR A CA 1
ATOM 4595 C C . THR A 1 567 ? -5.293 2.476 -4.155 1.00 90.50 567 THR A C 1
ATOM 4597 O O . THR A 1 567 ? -4.516 3.317 -3.698 1.00 90.50 567 THR A O 1
ATOM 4600 N N . VAL A 1 568 ? -4.981 1.686 -5.185 1.00 93.06 568 VAL A N 1
ATOM 4601 C CA . VAL A 1 568 ? -3.700 1.767 -5.901 1.00 93.06 568 VAL A CA 1
ATOM 4602 C C . VAL A 1 568 ? -3.929 2.312 -7.307 1.00 93.06 568 VAL A C 1
ATOM 4604 O O . VAL A 1 568 ? -4.521 1.656 -8.162 1.00 93.06 568 VAL A O 1
ATOM 4607 N N . LYS A 1 569 ? -3.445 3.531 -7.568 1.00 94.62 569 LYS A N 1
ATOM 4608 C CA . LYS A 1 569 ? -3.462 4.136 -8.907 1.00 94.62 569 LYS A CA 1
ATOM 4609 C C . LYS A 1 569 ? -2.142 3.881 -9.617 1.00 94.62 569 LYS A C 1
ATOM 4611 O O . LYS A 1 569 ? -1.089 4.335 -9.169 1.00 94.62 569 LYS A O 1
ATOM 4616 N N . ARG A 1 570 ? -2.215 3.187 -10.749 1.00 95.31 570 ARG A N 1
ATOM 4617 C CA . ARG A 1 570 ? -1.064 2.899 -11.609 1.00 95.31 570 ARG A CA 1
ATOM 4618 C C . ARG A 1 570 ? -0.882 3.974 -12.665 1.00 95.31 570 ARG A C 1
ATOM 4620 O O . ARG A 1 570 ? -1.844 4.401 -13.297 1.00 95.31 570 ARG A O 1
ATOM 4627 N N . GLN A 1 571 ? 0.367 4.346 -12.896 1.00 95.62 571 GLN A N 1
ATOM 4628 C CA . GLN A 1 571 ? 0.775 5.175 -14.015 1.00 95.62 571 GLN A CA 1
ATOM 4629 C C . GLN A 1 571 ? 1.988 4.540 -14.690 1.00 95.62 571 GLN A C 1
ATOM 4631 O O . GLN A 1 571 ? 3.073 4.472 -14.108 1.00 95.62 571 GLN A O 1
ATOM 4636 N N . GLU A 1 572 ? 1.784 4.066 -15.914 1.00 93.81 572 GLU A N 1
ATOM 4637 C CA . GLU A 1 572 ? 2.853 3.537 -16.757 1.00 93.81 572 GLU A CA 1
ATOM 4638 C C . GLU A 1 572 ? 3.702 4.672 -17.339 1.00 93.81 572 GLU A C 1
ATOM 4640 O O . GLU A 1 572 ? 3.256 5.818 -17.447 1.00 93.81 572 GLU A O 1
ATOM 4645 N N . ASP A 1 573 ? 4.927 4.333 -17.729 1.00 90.56 573 ASP A N 1
ATOM 4646 C CA . ASP A 1 573 ? 5.880 5.212 -18.408 1.00 90.56 573 ASP A CA 1
ATOM 4647 C C . ASP A 1 573 ? 6.205 6.516 -17.648 1.00 90.56 573 ASP A C 1
ATOM 4649 O O . ASP A 1 573 ? 6.507 7.547 -18.257 1.00 90.56 573 ASP A O 1
ATOM 4653 N N . TYR A 1 574 ? 6.187 6.478 -16.309 1.00 92.00 574 TYR A N 1
ATOM 4654 C CA . TYR A 1 574 ? 6.404 7.642 -15.446 1.00 92.00 574 TYR A CA 1
ATOM 4655 C C . TYR A 1 574 ? 7.598 7.465 -14.488 1.00 92.00 574 TYR A C 1
ATOM 4657 O O . TYR A 1 574 ? 7.684 6.450 -13.797 1.00 92.00 574 TYR A O 1
ATOM 4665 N N . PRO A 1 575 ? 8.503 8.461 -14.374 1.00 89.44 575 PRO A N 1
ATOM 4666 C CA . PRO A 1 575 ? 8.533 9.733 -15.112 1.00 89.44 575 PRO A CA 1
ATOM 4667 C C . PRO A 1 575 ? 9.046 9.597 -16.558 1.00 89.44 575 PRO A C 1
ATOM 4669 O O . PRO A 1 575 ? 9.128 10.586 -17.282 1.00 89.44 575 PRO A O 1
ATOM 4672 N N . LEU A 1 576 ? 9.446 8.393 -16.968 1.00 88.06 576 LEU A N 1
ATOM 4673 C CA . LEU A 1 576 ? 9.835 8.045 -18.334 1.00 88.06 576 LEU A CA 1
ATOM 4674 C C . LEU A 1 576 ? 9.591 6.554 -18.587 1.00 88.06 576 LEU A C 1
ATOM 4676 O O . LEU A 1 576 ? 9.612 5.753 -17.652 1.00 88.06 576 LEU A O 1
ATOM 4680 N N . LYS A 1 577 ? 9.474 6.167 -19.861 1.00 82.31 577 LYS A N 1
ATOM 4681 C CA . LYS A 1 577 ? 9.660 4.769 -20.291 1.00 82.31 577 LYS A CA 1
ATOM 4682 C C . LYS A 1 577 ? 11.030 4.287 -19.796 1.00 82.31 577 LYS A C 1
ATOM 4684 O O . LYS A 1 577 ? 11.992 5.009 -20.075 1.00 82.31 577 LYS A O 1
ATOM 4689 N N . PRO A 1 578 ? 11.190 3.144 -19.093 1.00 89.25 578 PRO A N 1
ATOM 4690 C CA . PRO A 1 578 ? 10.277 2.020 -18.830 1.00 89.25 578 PRO A CA 1
ATOM 4691 C C . PRO A 1 578 ? 9.877 1.884 -17.341 1.00 89.25 578 PRO A C 1
ATOM 4693 O O . PRO A 1 578 ? 9.908 0.784 -16.781 1.00 89.25 578 PRO A O 1
ATOM 4696 N N . PHE A 1 579 ? 9.595 2.992 -16.660 1.00 93.88 579 PHE A N 1
ATOM 4697 C CA . PHE A 1 579 ? 9.222 2.964 -15.247 1.00 93.88 579 PHE A CA 1
ATOM 4698 C C . PHE A 1 579 ? 7.709 2.999 -15.055 1.00 93.88 579 PHE A C 1
ATOM 4700 O O . PHE A 1 579 ? 6.981 3.595 -15.847 1.00 93.88 579 PHE A O 1
ATOM 4707 N N . ARG A 1 580 ? 7.263 2.416 -13.946 1.00 95.38 580 ARG A N 1
ATOM 4708 C CA . ARG A 1 580 ? 5.883 2.464 -13.470 1.00 95.38 580 ARG A CA 1
ATOM 4709 C C . ARG A 1 580 ? 5.840 3.128 -12.108 1.00 95.38 580 ARG A C 1
ATOM 4711 O O . ARG A 1 580 ? 6.649 2.809 -11.239 1.00 95.38 580 ARG A O 1
ATOM 4718 N N . ARG A 1 581 ? 4.841 3.978 -11.896 1.00 97.19 581 ARG A N 1
ATOM 4719 C CA . ARG A 1 581 ? 4.489 4.524 -10.586 1.00 97.19 581 ARG A CA 1
ATOM 4720 C C . ARG A 1 581 ? 3.188 3.903 -10.085 1.00 97.19 581 ARG A C 1
ATOM 4722 O O . ARG A 1 581 ? 2.191 3.912 -10.800 1.00 97.19 581 ARG A O 1
ATOM 4729 N N . CYS A 1 582 ? 3.188 3.434 -8.844 1.00 97.06 582 CYS A N 1
ATOM 4730 C CA . CYS A 1 582 ? 1.991 3.038 -8.108 1.00 97.06 582 CYS A CA 1
ATOM 4731 C C . CYS A 1 582 ? 1.785 4.011 -6.950 1.00 97.06 582 CYS A C 1
ATOM 4733 O O . CYS A 1 582 ? 2.684 4.203 -6.133 1.00 97.06 582 CYS A O 1
ATOM 4735 N N . VAL A 1 583 ? 0.620 4.653 -6.897 1.00 95.81 583 VAL A N 1
ATOM 4736 C CA . VAL A 1 583 ? 0.253 5.586 -5.828 1.00 95.81 583 VAL A CA 1
ATOM 4737 C C . VAL A 1 583 ? -0.809 4.933 -4.959 1.00 95.81 583 VAL A C 1
ATOM 4739 O O . VAL A 1 583 ? -1.913 4.662 -5.426 1.00 95.81 583 VAL A O 1
ATOM 4742 N N . HIS A 1 584 ? -0.457 4.687 -3.706 1.00 94.94 584 HIS A N 1
ATOM 4743 C CA . HIS A 1 584 ? -1.301 4.078 -2.694 1.00 94.94 584 HIS A CA 1
ATOM 4744 C C . HIS A 1 584 ? -1.956 5.189 -1.867 1.00 94.94 584 HIS A C 1
ATOM 4746 O O . HIS A 1 584 ? -1.266 6.007 -1.248 1.00 94.94 584 HIS A O 1
ATOM 4752 N N . THR A 1 585 ? -3.285 5.222 -1.858 1.00 93.62 585 THR A N 1
ATOM 4753 C CA . THR A 1 585 ? -4.096 6.194 -1.112 1.00 93.62 585 THR A CA 1
ATOM 4754 C C . THR A 1 585 ? -5.194 5.480 -0.345 1.00 93.62 585 THR A C 1
ATOM 4756 O O . THR A 1 585 ? -5.885 4.634 -0.912 1.00 93.62 585 THR A O 1
ATOM 4759 N N . LEU A 1 586 ? -5.393 5.840 0.923 1.00 92.88 586 LEU A N 1
ATOM 4760 C CA . LEU A 1 586 ? -6.538 5.359 1.684 1.00 92.88 586 LEU A CA 1
ATOM 4761 C C . LEU A 1 586 ? -7.783 6.165 1.310 1.00 92.88 586 LEU A C 1
ATOM 4763 O O . LEU A 1 586 ? -7.800 7.388 1.464 1.00 92.88 586 LEU A O 1
ATOM 4767 N N . THR A 1 587 ? -8.827 5.467 0.870 1.00 84.62 587 THR A N 1
ATOM 4768 C CA . THR A 1 587 ? -10.140 6.048 0.588 1.00 84.62 587 THR A CA 1
ATOM 4769 C C . THR A 1 587 ? -11.166 5.380 1.499 1.00 84.62 587 THR A C 1
ATOM 4771 O O . THR A 1 587 ? -11.329 4.164 1.461 1.00 84.62 587 THR A O 1
ATOM 4774 N N . VAL A 1 588 ? -11.835 6.178 2.330 1.00 82.69 588 VAL A N 1
ATOM 4775 C CA . VAL A 1 588 ? -12.896 5.740 3.249 1.00 82.69 588 VAL A CA 1
ATOM 4776 C C . VAL A 1 588 ? -14.155 6.504 2.865 1.00 82.69 588 VAL A C 1
ATOM 4778 O O . VAL A 1 588 ? -14.114 7.734 2.792 1.00 82.69 588 VAL A O 1
ATOM 4781 N N . ASP A 1 589 ? -15.229 5.783 2.543 1.00 77.44 589 ASP A N 1
ATOM 4782 C CA . ASP A 1 589 ? -16.512 6.347 2.090 1.00 77.44 589 ASP A CA 1
ATOM 4783 C C . ASP A 1 589 ? -16.368 7.370 0.946 1.00 77.44 589 ASP A C 1
ATOM 4785 O O . ASP A 1 589 ? -16.967 8.444 0.940 1.00 77.44 589 ASP A O 1
ATOM 4789 N N . GLY A 1 590 ? -15.497 7.068 -0.022 1.00 76.44 590 GLY A N 1
ATOM 4790 C CA . GLY A 1 590 ? -15.231 7.938 -1.176 1.00 76.44 590 GLY A CA 1
ATOM 4791 C C . GLY A 1 590 ? -14.338 9.153 -0.888 1.00 76.44 590 GLY A C 1
ATOM 4792 O O . GLY A 1 590 ? -14.025 9.909 -1.808 1.00 76.44 590 GLY A O 1
ATOM 4793 N N . VAL A 1 591 ? -13.868 9.335 0.350 1.00 84.56 591 VAL A N 1
ATOM 4794 C CA . VAL A 1 591 ? -13.005 10.456 0.751 1.00 84.56 591 VAL A CA 1
ATOM 4795 C C . VAL A 1 591 ? -11.590 9.968 1.051 1.00 84.56 591 VAL A C 1
ATOM 4797 O O . VAL A 1 591 ? -11.384 9.021 1.808 1.00 84.56 591 VAL A O 1
ATOM 4800 N N . ASN A 1 592 ? -10.581 10.648 0.499 1.00 87.19 592 ASN A N 1
ATOM 4801 C CA . ASN A 1 592 ? -9.185 10.348 0.815 1.00 87.19 592 ASN A CA 1
ATOM 4802 C C . ASN A 1 592 ? -8.854 10.754 2.255 1.00 87.19 592 ASN A C 1
ATOM 4804 O O . ASN A 1 592 ? -9.076 11.900 2.656 1.00 87.19 592 ASN A O 1
ATOM 4808 N N . LYS A 1 593 ? -8.286 9.825 3.024 1.00 90.25 593 LYS A N 1
ATOM 4809 C CA . LYS A 1 593 ? -7.893 10.035 4.421 1.00 90.25 593 LYS A CA 1
ATOM 4810 C C . LYS A 1 593 ? -6.391 9.802 4.595 1.00 90.25 593 LYS A C 1
ATOM 4812 O O . LYS A 1 593 ? -5.833 8.917 3.949 1.00 90.25 593 LYS A O 1
ATOM 4817 N N . PRO A 1 594 ? -5.718 10.564 5.474 1.00 92.06 594 PRO A N 1
ATOM 4818 C CA . PRO A 1 594 ? -4.366 10.221 5.879 1.00 92.06 594 PRO A CA 1
ATOM 4819 C C . PRO A 1 594 ? -4.377 8.932 6.710 1.00 92.06 594 PRO A C 1
ATOM 4821 O O . PRO A 1 594 ? -5.323 8.681 7.463 1.00 92.06 594 PRO A O 1
ATOM 4824 N N . PHE A 1 595 ? -3.312 8.147 6.592 1.00 91.75 595 PHE A N 1
ATOM 4825 C CA . PHE A 1 595 ? -3.176 6.837 7.225 1.00 91.75 595 PHE A CA 1
ATOM 4826 C C . PHE A 1 595 ? -1.789 6.651 7.838 1.00 91.75 595 PHE A C 1
ATOM 4828 O O . PHE A 1 595 ? -0.831 7.309 7.434 1.00 91.75 595 PHE A O 1
ATOM 4835 N N . SER A 1 596 ? -1.675 5.752 8.810 1.00 90.12 596 SER A N 1
ATOM 4836 C CA . SER A 1 596 ? -0.394 5.341 9.392 1.00 90.12 596 SER A CA 1
ATOM 4837 C C . SER A 1 596 ? -0.036 3.934 8.920 1.00 90.12 596 SER A C 1
ATOM 4839 O O . SER A 1 596 ? -0.901 3.072 8.770 1.00 90.12 596 SER A O 1
ATOM 4841 N N . ILE A 1 597 ? 1.253 3.696 8.677 1.00 89.31 597 ILE A N 1
ATOM 4842 C CA . ILE A 1 597 ? 1.749 2.400 8.205 1.00 89.31 597 ILE A CA 1
ATOM 4843 C C . ILE A 1 597 ? 2.142 1.561 9.419 1.00 89.31 597 ILE A C 1
ATOM 4845 O O . ILE A 1 597 ? 3.087 1.904 10.125 1.00 89.31 597 ILE A O 1
ATOM 4849 N N . LEU A 1 598 ? 1.423 0.464 9.653 1.00 84.88 598 LEU A N 1
ATOM 4850 C CA . LEU A 1 598 ? 1.724 -0.495 10.717 1.00 84.88 598 LEU A CA 1
ATOM 4851 C C . LEU A 1 598 ? 2.994 -1.287 10.401 1.00 84.88 598 LEU A C 1
ATOM 4853 O O . LEU A 1 598 ? 3.889 -1.408 11.234 1.00 84.88 598 LEU A O 1
ATOM 4857 N N . LYS A 1 599 ? 3.030 -1.856 9.193 1.00 86.50 599 LYS A N 1
ATOM 4858 C CA . LYS A 1 599 ? 4.089 -2.733 8.688 1.00 86.50 599 LYS A CA 1
ATOM 4859 C C . LYS A 1 599 ? 4.036 -2.828 7.166 1.00 86.50 599 LYS A C 1
ATOM 4861 O O . LYS A 1 599 ? 3.004 -2.532 6.557 1.00 86.50 599 LYS A O 1
ATOM 4866 N N . PHE A 1 600 ? 5.115 -3.329 6.575 1.00 90.19 600 PHE A N 1
ATOM 4867 C CA . PHE A 1 600 ? 5.153 -3.717 5.170 1.00 90.19 600 PHE A CA 1
ATOM 4868 C C . PHE A 1 600 ? 5.079 -5.241 5.019 1.00 90.19 600 PHE A C 1
ATOM 4870 O O . PHE A 1 600 ? 5.909 -5.977 5.553 1.00 90.19 600 PHE A O 1
ATOM 4877 N N . ILE A 1 601 ? 4.080 -5.721 4.279 1.00 86.25 601 ILE A N 1
ATOM 4878 C CA . ILE A 1 601 ? 3.914 -7.129 3.919 1.00 86.25 601 ILE A CA 1
ATOM 4879 C C . ILE A 1 601 ? 5.044 -7.499 2.952 1.00 86.25 601 ILE A C 1
ATOM 4881 O O . ILE A 1 601 ? 5.138 -6.919 1.873 1.00 86.25 601 ILE A O 1
ATOM 4885 N N . ASN A 1 602 ? 5.890 -8.453 3.351 1.00 85.81 602 ASN A N 1
ATOM 4886 C CA . ASN A 1 602 ? 7.114 -8.915 2.669 1.00 85.81 602 ASN A CA 1
ATOM 4887 C C . ASN A 1 602 ? 8.371 -8.047 2.832 1.00 85.81 602 ASN A C 1
ATOM 4889 O O . ASN A 1 602 ? 9.431 -8.459 2.372 1.00 85.81 602 ASN A O 1
ATOM 4893 N N . GLU A 1 603 ? 8.301 -6.916 3.536 1.00 89.19 603 GLU A N 1
ATOM 4894 C CA . GLU A 1 603 ? 9.472 -6.061 3.789 1.00 89.19 603 GLU A CA 1
ATOM 4895 C C . GLU A 1 603 ? 9.629 -5.778 5.295 1.00 89.19 603 GLU A C 1
ATOM 4897 O O . GLU A 1 603 ? 9.546 -4.627 5.726 1.00 89.19 603 GLU A O 1
ATOM 4902 N N . PRO A 1 604 ? 9.849 -6.809 6.139 1.00 79.50 604 PRO A N 1
ATOM 4903 C CA . PRO A 1 604 ? 9.855 -6.658 7.600 1.00 79.50 604 PRO A CA 1
ATOM 4904 C C . PRO A 1 604 ? 10.985 -5.756 8.117 1.00 79.50 604 PRO A C 1
ATOM 4906 O O . PRO A 1 604 ? 10.883 -5.206 9.209 1.00 79.50 604 PRO A O 1
ATOM 4909 N N . ASN A 1 605 ? 12.049 -5.585 7.328 1.00 81.38 605 ASN A N 1
ATOM 4910 C CA . ASN A 1 605 ? 13.188 -4.732 7.667 1.00 81.38 605 ASN A CA 1
ATOM 4911 C C . ASN A 1 605 ? 12.940 -3.249 7.340 1.00 81.38 605 ASN A C 1
ATOM 4913 O O . ASN A 1 605 ? 13.700 -2.391 7.788 1.00 81.38 605 ASN A O 1
ATOM 4917 N N . LEU A 1 606 ? 11.895 -2.929 6.565 1.00 86.19 606 LEU A N 1
ATOM 4918 C CA . LEU A 1 606 ? 11.509 -1.551 6.287 1.00 86.19 606 LEU A CA 1
ATOM 4919 C C . LEU A 1 606 ? 10.680 -1.016 7.459 1.00 86.19 606 LEU A C 1
ATOM 4921 O O . LEU A 1 606 ? 9.456 -1.135 7.493 1.00 86.19 606 LEU A O 1
ATOM 4925 N N . SER A 1 607 ? 11.371 -0.409 8.420 1.00 77.44 607 SER A N 1
ATOM 4926 C CA . SER A 1 607 ? 10.736 0.330 9.508 1.00 77.44 607 SER A CA 1
ATOM 4927 C C . SER A 1 607 ? 10.595 1.803 9.137 1.00 77.44 607 SER A C 1
ATOM 4929 O O . SER A 1 607 ? 11.535 2.442 8.654 1.00 77.44 607 SER A O 1
ATOM 4931 N N . VAL A 1 608 ? 9.402 2.346 9.351 1.00 79.88 608 VAL A N 1
ATOM 4932 C CA . VAL A 1 608 ? 9.076 3.748 9.090 1.00 79.88 608 VAL A CA 1
ATOM 4933 C C . VAL A 1 608 ? 8.467 4.332 10.353 1.00 79.88 608 VAL A C 1
ATOM 4935 O O . VAL A 1 608 ? 7.676 3.662 11.018 1.00 79.88 608 VAL A O 1
ATOM 4938 N N . ASP A 1 609 ? 8.815 5.577 10.694 1.00 71.88 609 ASP A N 1
ATOM 4939 C CA . ASP A 1 609 ? 8.129 6.250 11.800 1.00 71.88 609 ASP A CA 1
ATOM 4940 C C . ASP A 1 609 ? 6.631 6.265 11.481 1.00 71.88 609 ASP A C 1
ATOM 4942 O O . ASP A 1 609 ? 6.242 6.686 10.386 1.00 71.88 609 ASP A O 1
ATOM 4946 N N . GLN A 1 610 ? 5.799 5.832 12.430 1.00 68.75 610 GLN A N 1
ATOM 4947 C CA . GLN A 1 610 ? 4.354 5.616 12.262 1.00 68.75 610 GLN A CA 1
ATOM 4948 C C . GLN A 1 610 ? 3.545 6.933 12.182 1.00 68.75 610 GLN A C 1
ATOM 4950 O O . GLN A 1 610 ? 2.408 7.038 12.644 1.00 68.75 610 GLN A O 1
ATOM 4955 N N . THR A 1 611 ? 4.138 7.961 11.575 1.00 72.25 611 THR A N 1
ATOM 4956 C CA . THR A 1 611 ? 3.533 9.252 11.254 1.00 72.25 611 THR A CA 1
ATOM 4957 C C . THR A 1 611 ? 2.477 9.108 10.162 1.00 72.25 611 THR A C 1
ATOM 4959 O O . THR A 1 611 ? 2.671 8.351 9.212 1.00 72.25 611 THR A O 1
ATOM 4962 N N . LYS A 1 612 ? 1.394 9.888 10.259 1.00 86.94 612 LYS A N 1
ATOM 4963 C CA . LYS A 1 612 ? 0.327 9.910 9.252 1.00 86.94 612 LYS A CA 1
ATOM 4964 C C . LYS A 1 612 ? 0.849 10.411 7.899 1.00 86.94 612 LYS A C 1
ATOM 4966 O O . LYS A 1 612 ? 1.426 11.497 7.809 1.00 86.94 612 LYS A O 1
ATOM 4971 N N . VAL A 1 613 ? 0.603 9.634 6.849 1.00 91.62 613 VAL A N 1
ATOM 4972 C CA . VAL A 1 613 ? 0.913 9.946 5.449 1.00 91.62 613 VAL A CA 1
ATOM 4973 C C . VAL A 1 613 ? -0.377 10.145 4.659 1.00 91.62 613 VAL A C 1
ATOM 4975 O O . VAL A 1 613 ? -1.395 9.523 4.944 1.00 91.62 613 VAL A O 1
ATOM 4978 N N . SER A 1 614 ? -0.356 11.035 3.670 1.00 92.75 614 SER A N 1
ATOM 4979 C CA . SER A 1 614 ? -1.481 11.252 2.752 1.00 92.75 614 SER A CA 1
ATOM 4980 C C . SER A 1 614 ? -1.487 10.243 1.605 1.00 92.75 614 SER A C 1
ATOM 4982 O O . SER A 1 614 ? -2.543 9.893 1.083 1.00 92.75 614 SER A O 1
ATOM 4984 N N . SER A 1 615 ? -0.303 9.787 1.196 1.00 94.12 615 SER A N 1
ATOM 4985 C CA . SER A 1 615 ? -0.111 8.798 0.139 1.00 94.12 615 SER A CA 1
ATOM 4986 C C . SER A 1 615 ? 1.280 8.176 0.214 1.00 94.12 615 SER A C 1
ATOM 4988 O O . SER A 1 615 ? 2.205 8.732 0.816 1.00 94.12 615 SER A O 1
ATOM 4990 N N . LEU A 1 616 ? 1.423 7.027 -0.436 1.00 95.44 616 LEU A N 1
ATOM 4991 C CA . LEU A 1 616 ? 2.699 6.369 -0.681 1.00 95.44 616 LEU A CA 1
ATOM 4992 C C . LEU A 1 616 ? 2.876 6.190 -2.186 1.00 95.44 616 LEU A C 1
ATOM 4994 O O . LEU A 1 616 ? 1.987 5.678 -2.858 1.00 95.44 616 LEU A O 1
ATOM 4998 N N . GLU A 1 617 ? 4.023 6.594 -2.718 1.00 96.38 617 GLU A N 1
ATOM 4999 C CA . GLU A 1 617 ? 4.385 6.374 -4.117 1.00 96.38 617 GLU A CA 1
ATOM 5000 C C . GLU A 1 617 ? 5.487 5.325 -4.204 1.00 96.38 617 GLU A C 1
ATOM 5002 O O . GLU A 1 617 ? 6.532 5.461 -3.574 1.00 96.38 617 GLU A O 1
ATOM 5007 N N . ALA A 1 618 ? 5.274 4.295 -5.011 1.00 96.94 618 ALA A N 1
ATOM 5008 C CA . ALA A 1 618 ? 6.236 3.239 -5.267 1.00 96.94 618 ALA A CA 1
ATOM 5009 C C . ALA A 1 618 ? 6.592 3.224 -6.758 1.00 96.94 618 ALA A C 1
ATOM 5011 O O . ALA A 1 618 ? 5.713 3.202 -7.622 1.00 96.94 618 ALA A O 1
ATOM 5012 N N . TYR A 1 619 ? 7.885 3.267 -7.063 1.00 97.75 619 TYR A N 1
ATOM 5013 C CA . TYR A 1 619 ? 8.404 3.347 -8.426 1.00 97.75 619 TYR A CA 1
ATOM 5014 C C . TYR A 1 619 ? 9.125 2.060 -8.800 1.00 97.75 619 TYR A C 1
ATOM 5016 O O . TYR A 1 619 ? 10.071 1.660 -8.127 1.00 97.75 619 TYR A O 1
ATOM 5024 N N . TYR A 1 620 ? 8.723 1.444 -9.905 1.00 96.44 620 TYR A N 1
ATOM 5025 C CA . TYR A 1 620 ? 9.216 0.154 -10.379 1.00 96.44 620 TYR A CA 1
ATOM 5026 C C . TYR A 1 620 ? 9.845 0.298 -11.754 1.00 96.44 620 TYR A C 1
ATOM 5028 O O . TYR A 1 620 ? 9.488 1.185 -12.529 1.00 96.44 620 TYR A O 1
ATOM 5036 N N . HIS A 1 621 ? 10.732 -0.632 -12.085 1.00 94.06 621 HIS A N 1
ATOM 5037 C CA . HIS A 1 621 ? 11.094 -0.887 -13.472 1.00 94.06 621 HIS A CA 1
ATOM 5038 C C . HIS A 1 621 ? 10.093 -1.887 -14.068 1.00 94.06 621 HIS A C 1
ATOM 5040 O O . HIS A 1 621 ? 9.789 -2.887 -13.424 1.00 94.06 621 HIS A O 1
ATOM 5046 N N . ASN A 1 622 ? 9.614 -1.691 -15.300 1.00 90.25 622 ASN A N 1
ATOM 5047 C CA . ASN A 1 622 ? 8.554 -2.531 -15.889 1.00 90.25 622 ASN A CA 1
ATOM 5048 C C . ASN A 1 622 ? 8.923 -4.021 -16.027 1.00 90.25 622 ASN A C 1
ATOM 5050 O O . ASN A 1 622 ? 8.044 -4.869 -16.149 1.00 90.25 622 ASN A O 1
ATOM 5054 N N . LYS A 1 623 ? 10.220 -4.357 -15.995 1.00 89.75 623 LYS A N 1
ATOM 5055 C CA . LYS A 1 623 ? 10.716 -5.748 -15.972 1.00 89.75 623 LYS A CA 1
ATOM 5056 C C . LYS A 1 623 ? 10.919 -6.321 -14.558 1.00 89.75 623 LYS A C 1
ATOM 5058 O O . LYS A 1 623 ? 11.154 -7.515 -14.424 1.00 89.75 623 LYS A O 1
ATOM 5063 N N . HIS A 1 624 ? 10.824 -5.492 -13.516 1.00 91.12 624 HIS A N 1
ATOM 5064 C CA . HIS A 1 624 ? 11.067 -5.841 -12.112 1.00 91.12 624 HIS A CA 1
ATOM 5065 C C . HIS A 1 624 ? 9.966 -5.234 -11.225 1.00 91.12 624 HIS A C 1
ATOM 5067 O O . HIS A 1 624 ? 10.138 -4.180 -10.617 1.00 91.12 624 HIS A O 1
ATOM 5073 N N . LEU A 1 625 ? 8.803 -5.893 -11.195 1.00 91.19 625 LEU A N 1
ATOM 5074 C CA . LEU A 1 625 ? 7.579 -5.381 -10.559 1.00 91.19 625 LEU A CA 1
ATOM 5075 C C . LEU A 1 625 ? 7.356 -5.869 -9.118 1.00 91.19 625 LEU A C 1
ATOM 5077 O O . LEU A 1 625 ? 6.382 -5.473 -8.485 1.00 91.19 625 LEU A O 1
ATOM 5081 N N . THR A 1 626 ? 8.219 -6.740 -8.598 1.00 90.19 626 THR A N 1
ATOM 5082 C CA . THR A 1 626 ? 8.062 -7.322 -7.256 1.00 90.19 626 THR A CA 1
ATOM 5083 C C . THR A 1 626 ? 8.493 -6.365 -6.152 1.00 90.19 626 THR A C 1
ATOM 5085 O O . THR A 1 626 ? 7.819 -6.282 -5.130 1.00 90.19 626 THR A O 1
ATOM 5088 N N . LYS A 1 627 ? 9.585 -5.625 -6.374 1.00 93.06 627 LYS A N 1
ATOM 5089 C CA . LYS A 1 627 ? 10.129 -4.639 -5.440 1.00 93.06 627 LYS A CA 1
ATOM 5090 C C . LYS A 1 627 ? 10.278 -3.283 -6.127 1.00 93.06 627 LYS A C 1
ATOM 5092 O O . LYS A 1 627 ? 10.936 -3.214 -7.169 1.00 93.06 627 LYS A O 1
ATOM 5097 N N . PRO A 1 628 ? 9.706 -2.197 -5.581 1.00 95.81 628 PRO A N 1
ATOM 5098 C CA . PRO A 1 628 ? 9.977 -0.868 -6.105 1.00 95.81 628 PRO A CA 1
ATOM 5099 C C . PRO A 1 628 ? 11.445 -0.486 -5.900 1.00 95.81 628 PRO A C 1
ATOM 5101 O O . PRO A 1 628 ? 12.036 -0.772 -4.863 1.00 95.81 628 PRO A O 1
ATOM 5104 N N . LEU A 1 629 ? 12.013 0.222 -6.873 1.00 96.69 629 LEU A N 1
ATOM 5105 C CA . LEU A 1 629 ? 13.328 0.851 -6.780 1.00 96.69 629 LEU A CA 1
ATOM 5106 C C . LEU A 1 629 ? 13.333 1.992 -5.756 1.00 96.69 629 LEU A C 1
ATOM 5108 O O . LEU A 1 629 ? 14.322 2.183 -5.054 1.00 96.69 629 LEU A O 1
ATOM 5112 N N . LEU A 1 630 ? 12.243 2.758 -5.689 1.00 97.38 630 LEU A N 1
ATOM 5113 C CA . LEU A 1 630 ? 12.097 3.923 -4.819 1.00 97.38 630 LEU A CA 1
ATOM 5114 C C . LEU A 1 630 ? 10.688 3.952 -4.222 1.00 97.38 630 LEU A C 1
ATOM 5116 O O . LEU A 1 630 ? 9.706 3.824 -4.951 1.00 97.38 630 LEU A O 1
ATOM 5120 N N . VAL A 1 631 ? 10.604 4.174 -2.915 1.00 96.38 631 VAL A N 1
ATOM 5121 C CA . VAL A 1 631 ? 9.366 4.422 -2.174 1.00 96.38 631 VAL A CA 1
ATOM 5122 C C . VAL A 1 631 ? 9.418 5.835 -1.603 1.00 96.38 631 VAL A C 1
ATOM 5124 O O . VAL A 1 631 ? 10.400 6.224 -0.970 1.00 96.38 631 VAL A O 1
ATOM 5127 N N . ILE A 1 632 ? 8.362 6.608 -1.829 1.00 95.69 632 ILE A N 1
ATOM 5128 C CA . ILE A 1 632 ? 8.196 7.968 -1.323 1.00 95.69 632 ILE A CA 1
ATOM 5129 C C . ILE A 1 632 ? 6.970 7.991 -0.419 1.00 95.69 632 ILE A C 1
ATOM 5131 O O . ILE A 1 632 ? 5.863 7.677 -0.851 1.00 95.69 632 ILE A O 1
ATOM 5135 N N . LEU A 1 633 ? 7.164 8.375 0.839 1.00 94.88 633 LEU A N 1
ATOM 5136 C CA . LEU A 1 633 ? 6.081 8.597 1.789 1.00 94.88 633 LEU A CA 1
ATOM 5137 C C . LEU A 1 633 ? 5.751 10.084 1.830 1.00 94.88 633 LEU A C 1
ATOM 5139 O O . LEU A 1 633 ? 6.587 10.896 2.236 1.00 94.88 633 LEU A O 1
ATOM 5143 N N . ASN A 1 634 ? 4.532 10.441 1.434 1.00 93.38 634 ASN A N 1
ATOM 5144 C CA . ASN A 1 634 ? 4.063 11.820 1.435 1.00 93.38 634 ASN A CA 1
ATOM 5145 C C . ASN A 1 634 ? 3.423 12.144 2.793 1.00 93.38 634 ASN A C 1
ATOM 5147 O O . ASN A 1 634 ? 2.251 11.857 3.026 1.00 93.38 634 ASN A O 1
ATOM 5151 N N . GLY A 1 635 ? 4.202 12.720 3.712 1.00 85.69 635 GLY A N 1
ATOM 5152 C CA . GLY A 1 635 ? 3.700 13.243 4.987 1.00 85.69 635 GLY A CA 1
ATOM 5153 C C . GLY A 1 635 ? 3.076 14.638 4.853 1.00 85.69 635 GLY A C 1
ATOM 5154 O O . GLY A 1 635 ? 3.172 15.282 3.812 1.00 85.69 635 GLY A O 1
ATOM 5155 N N . SER A 1 636 ? 2.473 15.140 5.934 1.00 74.19 636 SER A N 1
ATOM 5156 C CA . SER A 1 636 ? 1.860 16.482 5.974 1.00 74.19 636 SER A CA 1
ATOM 5157 C C . SER A 1 636 ? 2.864 17.637 5.862 1.00 74.19 636 SER A C 1
ATOM 5159 O O . SER A 1 636 ? 2.505 18.709 5.385 1.00 74.19 636 SER A O 1
ATOM 5161 N N . VAL A 1 637 ? 4.114 17.433 6.298 1.00 76.25 637 VAL A N 1
ATOM 5162 C CA . VAL A 1 637 ? 5.152 18.485 6.341 1.00 76.25 637 VAL A CA 1
ATOM 5163 C C . VAL A 1 637 ? 6.328 18.188 5.410 1.00 76.25 637 VAL A C 1
ATOM 5165 O O . VAL A 1 637 ? 6.920 19.108 4.851 1.00 76.25 637 VAL A O 1
ATOM 5168 N N . ARG A 1 638 ? 6.715 16.914 5.265 1.00 85.06 638 ARG A N 1
ATOM 5169 C CA . ARG A 1 638 ? 7.884 16.493 4.479 1.00 85.06 638 ARG A CA 1
ATOM 5170 C C . ARG A 1 638 ? 7.656 15.137 3.828 1.00 85.06 638 ARG A C 1
ATOM 5172 O O . ARG A 1 638 ? 6.929 14.299 4.360 1.00 85.06 638 ARG A O 1
ATOM 5179 N N . GLN A 1 639 ? 8.343 14.928 2.711 1.00 91.25 639 GLN A N 1
ATOM 5180 C CA . GLN A 1 639 ? 8.477 13.622 2.079 1.00 91.25 639 GLN A CA 1
ATOM 5181 C C . GLN A 1 639 ? 9.621 12.838 2.729 1.00 91.25 639 GLN A C 1
ATOM 5183 O O . GLN A 1 639 ? 10.639 13.423 3.107 1.00 91.25 639 GLN A O 1
ATOM 5188 N N . LYS A 1 640 ? 9.457 11.518 2.847 1.00 92.88 640 LYS A N 1
ATOM 5189 C CA . LYS A 1 640 ? 10.540 10.585 3.195 1.00 92.88 640 LYS A CA 1
ATOM 5190 C C . LYS A 1 640 ? 10.798 9.659 2.014 1.00 92.88 640 LYS A C 1
ATOM 5192 O O . LYS A 1 640 ? 9.847 9.179 1.401 1.00 92.88 640 LYS A O 1
ATOM 5197 N N . PHE A 1 641 ? 12.066 9.400 1.717 1.00 94.75 641 PHE A N 1
ATOM 5198 C CA . PHE A 1 641 ? 12.485 8.601 0.569 1.00 94.75 641 PHE A CA 1
ATOM 5199 C C . PHE A 1 641 ? 13.189 7.331 1.046 1.00 94.75 641 PHE A C 1
ATOM 5201 O O . PHE A 1 641 ? 14.048 7.393 1.924 1.00 94.75 641 PHE A O 1
ATOM 5208 N N . TYR A 1 642 ? 12.860 6.196 0.440 1.00 94.94 642 TYR A N 1
ATOM 5209 C CA . TYR A 1 642 ? 13.499 4.908 0.693 1.00 94.94 642 TYR A CA 1
ATOM 5210 C C . TYR A 1 642 ? 13.878 4.277 -0.639 1.00 94.94 642 TYR A C 1
ATOM 5212 O O . TYR A 1 642 ? 13.026 4.098 -1.506 1.00 94.94 642 TYR A O 1
ATOM 5220 N N . LYS A 1 643 ? 15.156 3.958 -0.818 1.00 95.38 643 LYS A N 1
ATOM 5221 C CA . LYS A 1 643 ? 15.678 3.351 -2.046 1.00 95.38 643 LYS A CA 1
ATOM 5222 C C . LYS A 1 643 ? 15.975 1.871 -1.837 1.00 95.38 643 LYS A C 1
ATOM 5224 O O . LYS A 1 643 ? 16.363 1.476 -0.740 1.00 95.38 643 LYS A O 1
ATOM 5229 N N . LEU A 1 644 ? 15.831 1.084 -2.895 1.00 95.06 644 LEU A N 1
ATOM 5230 C CA . LEU A 1 644 ? 16.255 -0.310 -2.927 1.00 95.06 644 LEU A CA 1
ATOM 5231 C C . LEU A 1 644 ? 17.778 -0.392 -3.083 1.00 95.06 644 LEU A C 1
ATOM 5233 O O . LEU A 1 644 ? 18.349 0.149 -4.036 1.00 95.06 644 LEU A O 1
ATOM 5237 N N . GLU A 1 645 ? 18.423 -1.087 -2.155 1.00 90.88 645 GLU A N 1
ATOM 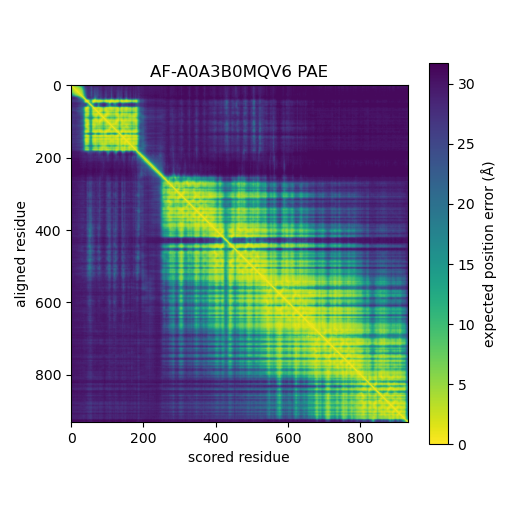5238 C CA . GLU A 1 645 ? 19.859 -1.333 -2.122 1.00 90.88 645 GLU A CA 1
ATOM 5239 C C . GLU A 1 645 ? 20.115 -2.733 -1.547 1.00 90.88 645 GLU A C 1
ATOM 5241 O O . GLU A 1 645 ? 19.716 -3.030 -0.423 1.00 90.88 645 GLU A O 1
ATOM 5246 N N . ASN A 1 646 ? 20.765 -3.608 -2.323 1.00 85.94 646 ASN A N 1
ATOM 5247 C CA . ASN A 1 646 ? 21.063 -4.995 -1.930 1.00 85.94 646 ASN A CA 1
ATOM 5248 C C . ASN A 1 646 ? 19.831 -5.750 -1.396 1.00 85.94 646 ASN A C 1
ATOM 5250 O O . ASN A 1 646 ? 19.859 -6.327 -0.310 1.00 85.94 646 ASN A O 1
ATOM 5254 N N . ASP A 1 647 ? 18.731 -5.706 -2.151 1.00 86.19 647 ASP A N 1
ATOM 5255 C CA . ASP A 1 647 ? 17.456 -6.346 -1.797 1.00 86.19 647 ASP A CA 1
ATOM 5256 C C . ASP A 1 647 ? 16.761 -5.812 -0.528 1.00 86.19 647 ASP A C 1
ATOM 5258 O O . ASP A 1 647 ? 15.742 -6.366 -0.116 1.00 86.19 647 ASP A O 1
ATOM 5262 N N . SER A 1 648 ? 17.258 -4.723 0.064 1.00 90.06 648 SER A N 1
ATOM 5263 C CA . SER A 1 648 ? 16.686 -4.070 1.247 1.00 90.06 648 SER A CA 1
ATOM 5264 C C . SER A 1 648 ? 16.410 -2.586 0.994 1.00 90.06 648 SER A C 1
ATOM 5266 O O . SER A 1 648 ? 16.965 -1.986 0.075 1.00 90.06 648 SER A O 1
ATOM 5268 N N . TYR A 1 649 ? 15.557 -1.970 1.814 1.00 93.56 649 TYR A N 1
ATOM 5269 C CA . TYR A 1 649 ? 15.245 -0.544 1.709 1.00 93.56 649 TYR A CA 1
ATOM 5270 C C . TYR A 1 649 ? 16.086 0.299 2.665 1.00 93.56 649 TYR A C 1
ATOM 5272 O O . TYR A 1 649 ? 16.106 0.055 3.869 1.00 93.56 649 TYR A O 1
ATOM 5280 N N . VAL A 1 650 ? 16.736 1.332 2.129 1.00 92.88 650 VAL A N 1
ATOM 5281 C CA . VAL A 1 650 ? 17.565 2.276 2.891 1.00 92.88 650 VAL A CA 1
ATOM 5282 C C . VAL A 1 650 ? 17.004 3.687 2.750 1.00 92.88 650 VAL A C 1
ATOM 5284 O O . VAL A 1 650 ? 16.642 4.119 1.653 1.00 92.88 650 VAL A O 1
ATOM 5287 N N . SER A 1 651 ? 16.929 4.422 3.862 1.00 92.56 651 SER A N 1
ATOM 5288 C CA . SER A 1 651 ? 16.447 5.805 3.875 1.00 92.56 651 SER A CA 1
ATOM 5289 C C . SER A 1 651 ? 17.375 6.744 3.103 1.00 92.56 651 SER A C 1
ATOM 5291 O O . SER A 1 651 ? 18.599 6.640 3.189 1.00 92.56 651 SER A O 1
ATOM 5293 N N . MET A 1 652 ? 16.790 7.721 2.420 1.00 92.31 652 MET A N 1
ATOM 5294 C CA . MET A 1 652 ? 17.493 8.736 1.649 1.00 92.31 652 MET A CA 1
ATOM 5295 C C . MET A 1 652 ? 16.993 10.137 2.022 1.00 92.31 652 MET A C 1
ATOM 5297 O O . MET A 1 652 ? 15.792 10.366 2.144 1.00 92.31 652 MET A O 1
ATOM 5301 N N . ASN A 1 653 ? 17.918 11.089 2.185 1.00 89.25 653 ASN A N 1
ATOM 5302 C CA . ASN A 1 653 ? 17.577 12.450 2.619 1.00 89.25 653 ASN A CA 1
ATOM 5303 C C . ASN A 1 653 ? 16.868 13.265 1.529 1.00 89.25 653 ASN A C 1
ATOM 5305 O O . ASN A 1 653 ? 15.920 13.979 1.824 1.00 89.25 653 ASN A O 1
ATOM 5309 N N . ASN A 1 654 ? 17.345 13.174 0.287 1.00 91.06 654 ASN A N 1
ATOM 5310 C CA . ASN A 1 654 ? 16.840 13.909 -0.874 1.00 91.06 654 ASN A CA 1
ATOM 5311 C C . ASN A 1 654 ? 17.050 13.074 -2.135 1.00 91.06 654 ASN A C 1
ATOM 5313 O O . ASN A 1 654 ? 17.927 12.218 -2.152 1.00 91.06 654 ASN A O 1
ATOM 5317 N N . LEU A 1 655 ? 16.315 13.374 -3.204 1.00 93.19 655 LEU A N 1
ATOM 5318 C CA . LEU A 1 655 ? 16.531 12.772 -4.521 1.00 93.19 655 LEU A CA 1
ATOM 5319 C C . LEU A 1 655 ? 17.917 13.127 -5.097 1.00 93.19 655 LEU A C 1
ATOM 5321 O O . LEU A 1 655 ? 18.462 14.201 -4.838 1.00 93.19 655 LEU A O 1
ATOM 5325 N N . ILE A 1 656 ? 18.472 12.232 -5.918 1.00 89.75 656 ILE A N 1
ATOM 5326 C CA . ILE A 1 656 ? 19.703 12.464 -6.686 1.00 89.75 656 ILE A CA 1
ATOM 5327 C C . ILE A 1 656 ? 19.363 13.372 -7.864 1.00 89.75 656 ILE A C 1
ATOM 5329 O O . ILE A 1 656 ? 18.881 12.888 -8.888 1.00 89.75 656 ILE A O 1
ATOM 5333 N N . VAL A 1 657 ? 19.640 14.672 -7.728 1.00 89.19 657 VAL A N 1
ATOM 5334 C CA . VAL A 1 657 ? 19.297 15.738 -8.693 1.00 89.19 657 VAL A CA 1
ATOM 5335 C C . VAL A 1 657 ? 17.781 15.920 -8.852 1.00 89.19 657 VAL A C 1
ATOM 5337 O O . VAL A 1 657 ? 17.250 16.973 -8.516 1.00 89.19 657 VAL A O 1
ATOM 5340 N N . ASP A 1 658 ? 17.083 14.892 -9.328 1.00 91.88 658 ASP A N 1
ATOM 5341 C CA . ASP A 1 658 ? 15.638 14.818 -9.510 1.00 91.88 658 ASP A CA 1
ATOM 5342 C C . ASP A 1 658 ? 15.159 13.346 -9.492 1.00 91.88 658 ASP A C 1
ATOM 5344 O O . ASP A 1 658 ? 15.947 12.400 -9.379 1.00 91.88 658 ASP A O 1
ATOM 5348 N N . LEU A 1 659 ? 13.846 13.128 -9.609 1.00 94.44 659 LEU A N 1
ATOM 5349 C CA . LEU A 1 659 ? 13.244 11.790 -9.619 1.00 94.44 659 LEU A CA 1
ATOM 5350 C C . LEU A 1 659 ? 13.750 10.919 -10.782 1.00 94.44 659 LEU A C 1
ATOM 5352 O O . LEU A 1 659 ? 14.068 9.746 -10.592 1.00 94.44 659 LEU A O 1
ATOM 5356 N N . LYS A 1 660 ? 13.851 11.486 -11.988 1.00 92.38 660 LYS A N 1
ATOM 5357 C CA . LYS A 1 660 ? 14.266 10.772 -13.205 1.00 92.38 660 LYS A CA 1
ATOM 5358 C C . LYS A 1 660 ? 15.699 10.261 -13.074 1.00 92.38 660 LYS A C 1
ATOM 5360 O O . LYS A 1 660 ? 15.979 9.109 -13.399 1.00 92.38 660 LYS A O 1
ATOM 5365 N N . ASN A 1 661 ? 16.597 11.103 -12.591 1.00 90.88 661 ASN A N 1
ATOM 5366 C CA . ASN A 1 661 ? 18.001 10.786 -12.392 1.00 90.88 661 ASN A CA 1
ATOM 5367 C C . ASN A 1 661 ? 18.212 9.809 -11.231 1.00 90.88 661 ASN A C 1
ATOM 5369 O O . ASN A 1 661 ? 19.006 8.878 -11.366 1.00 90.88 661 ASN A O 1
ATOM 5373 N N . THR A 1 662 ? 17.421 9.931 -10.161 1.00 93.75 662 THR A N 1
ATOM 5374 C CA . THR A 1 662 ? 17.390 8.945 -9.070 1.00 93.75 662 THR A CA 1
ATOM 5375 C C . THR A 1 662 ? 17.020 7.555 -9.586 1.00 93.75 662 THR A C 1
ATOM 5377 O O . THR A 1 662 ? 17.746 6.597 -9.341 1.00 93.75 662 THR A O 1
ATOM 5380 N N . LEU A 1 663 ? 15.943 7.423 -10.365 1.00 94.75 663 LEU A N 1
ATOM 5381 C CA . LEU A 1 663 ? 15.505 6.120 -10.879 1.00 94.75 663 LEU A CA 1
ATOM 5382 C C . LEU A 1 663 ? 16.512 5.492 -11.854 1.00 94.75 663 LEU A C 1
ATOM 5384 O O . LEU A 1 663 ? 16.763 4.290 -11.771 1.00 94.75 663 LEU A O 1
ATOM 5388 N N . LYS A 1 664 ? 17.141 6.294 -12.727 1.00 92.25 664 LYS A N 1
ATOM 5389 C CA . LYS A 1 664 ? 18.238 5.831 -13.600 1.00 92.25 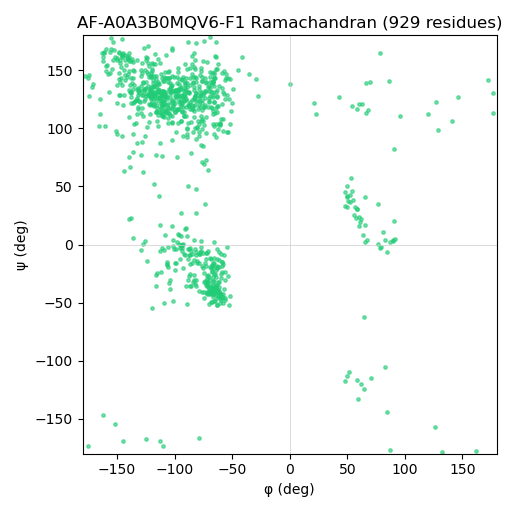664 LYS A CA 1
ATOM 5390 C C . LYS A 1 664 ? 19.448 5.326 -12.800 1.00 92.25 664 LYS A C 1
ATOM 5392 O O . LYS A 1 664 ? 20.056 4.333 -13.184 1.00 92.25 664 LYS A O 1
ATOM 5397 N N . HIS A 1 665 ? 19.803 5.997 -11.705 1.00 92.12 665 HIS A N 1
ATOM 5398 C CA . HIS A 1 665 ? 20.874 5.547 -10.814 1.00 92.12 665 HIS A CA 1
ATOM 5399 C C . HIS A 1 665 ? 20.507 4.217 -10.136 1.00 92.12 665 HIS A C 1
ATOM 5401 O O . HIS A 1 665 ? 21.277 3.260 -10.175 1.00 92.12 665 HIS A O 1
ATOM 5407 N N . LEU A 1 666 ? 19.299 4.117 -9.575 1.00 94.25 666 LEU A N 1
ATOM 5408 C CA . LEU A 1 666 ? 18.864 2.930 -8.834 1.00 94.25 666 LEU A CA 1
ATOM 5409 C C . LEU A 1 666 ? 18.731 1.687 -9.720 1.00 94.25 666 LEU A C 1
ATOM 5411 O O . LEU A 1 666 ? 19.145 0.603 -9.311 1.00 94.25 666 LEU A O 1
ATOM 5415 N N . VAL A 1 667 ? 18.202 1.822 -10.938 1.00 94.00 667 VAL A N 1
ATOM 5416 C CA . VAL A 1 667 ? 18.080 0.687 -11.869 1.00 94.00 667 VAL A CA 1
ATOM 5417 C C . VAL A 1 667 ? 19.443 0.215 -12.394 1.00 94.00 667 VAL A C 1
ATOM 5419 O O . VAL A 1 667 ? 19.632 -0.980 -12.625 1.00 94.00 667 VAL A O 1
ATOM 5422 N N . TYR A 1 668 ? 20.425 1.115 -12.526 1.00 92.50 668 TYR A N 1
ATOM 5423 C CA . TYR A 1 668 ? 21.799 0.736 -12.854 1.00 92.50 668 TYR A CA 1
ATOM 5424 C C . TYR A 1 668 ? 22.438 -0.083 -11.728 1.00 92.50 668 TYR A C 1
ATOM 5426 O O . TYR A 1 668 ? 23.000 -1.147 -11.982 1.00 92.50 668 TYR A O 1
ATOM 5434 N N . HIS A 1 669 ? 22.336 0.374 -10.481 1.00 91.44 669 HIS A N 1
ATOM 5435 C CA . HIS A 1 669 ? 22.977 -0.318 -9.359 1.00 91.44 669 HIS A CA 1
ATOM 5436 C C . HIS A 1 669 ? 22.330 -1.658 -9.027 1.00 91.44 669 HIS A C 1
ATOM 5438 O O . HIS A 1 669 ? 23.049 -2.615 -8.755 1.00 91.44 669 HIS A O 1
ATOM 5444 N N . ASN A 1 670 ? 21.002 -1.756 -9.131 1.00 92.50 670 ASN A N 1
ATOM 5445 C CA . ASN A 1 670 ? 20.291 -3.001 -8.844 1.00 92.50 670 ASN A CA 1
ATOM 5446 C C . ASN A 1 670 ? 20.320 -3.992 -10.021 1.00 92.50 670 ASN A C 1
ATOM 5448 O O . ASN A 1 670 ? 20.415 -5.196 -9.800 1.00 92.50 670 ASN A O 1
ATOM 5452 N N . TYR A 1 671 ? 20.258 -3.513 -11.271 1.00 91.75 671 TYR A N 1
ATOM 5453 C CA . TYR A 1 671 ? 20.005 -4.379 -12.433 1.00 91.75 671 TYR A CA 1
ATOM 5454 C C . TYR A 1 671 ? 20.900 -4.107 -13.659 1.00 91.75 671 TYR A C 1
ATOM 5456 O O . TYR A 1 671 ? 20.700 -4.715 -14.709 1.00 91.75 671 TYR A O 1
ATOM 5464 N N . LYS A 1 672 ? 21.892 -3.211 -13.558 1.00 92.12 672 LYS A N 1
ATOM 5465 C CA . LYS A 1 672 ? 22.843 -2.847 -14.634 1.00 92.12 672 LYS A CA 1
ATOM 5466 C C . LYS A 1 672 ? 22.195 -2.314 -15.917 1.00 92.12 672 LYS A C 1
ATOM 5468 O O . LYS A 1 672 ? 22.755 -2.454 -17.005 1.00 92.12 672 LYS A O 1
ATOM 5473 N N . TYR A 1 673 ? 21.050 -1.645 -15.790 1.00 92.69 673 TYR A N 1
ATOM 5474 C CA . TYR A 1 673 ? 20.456 -0.892 -16.894 1.00 92.69 673 TYR A CA 1
ATOM 5475 C C . TYR A 1 673 ? 21.087 0.492 -17.014 1.00 92.69 673 TYR A C 1
ATOM 5477 O O . TYR A 1 673 ? 21.245 1.197 -16.022 1.00 92.69 673 TYR A O 1
ATOM 5485 N N . LEU A 1 674 ? 21.401 0.911 -18.235 1.00 91.62 674 LEU A N 1
ATOM 5486 C CA . LEU A 1 674 ? 21.921 2.244 -18.520 1.00 91.62 674 LEU A CA 1
ATOM 5487 C C . LEU A 1 674 ? 21.309 2.821 -19.792 1.00 91.62 674 LEU A C 1
ATOM 5489 O O . LEU A 1 674 ? 20.686 2.112 -20.588 1.00 91.62 674 LEU A O 1
ATOM 5493 N N . LYS A 1 675 ? 21.474 4.132 -19.974 1.00 90.25 675 LYS A N 1
ATOM 5494 C CA . LYS A 1 675 ? 20.987 4.850 -21.150 1.00 90.25 675 LYS A CA 1
ATOM 5495 C C . LYS A 1 675 ? 22.123 5.037 -22.149 1.00 90.25 675 LYS A C 1
ATOM 5497 O O . LYS A 1 675 ? 23.162 5.601 -21.807 1.00 90.25 675 LYS A O 1
ATOM 5502 N N . ILE A 1 676 ? 21.903 4.615 -23.392 1.00 92.25 676 ILE A N 1
ATOM 5503 C CA . ILE A 1 676 ? 22.815 4.909 -24.500 1.00 92.25 676 ILE A CA 1
ATOM 5504 C C . ILE A 1 676 ? 22.224 6.028 -25.348 1.00 92.25 676 ILE A C 1
ATOM 5506 O O . ILE A 1 676 ? 21.033 6.034 -25.632 1.00 92.25 676 ILE A O 1
ATOM 5510 N N . ASP A 1 677 ? 23.069 6.970 -25.745 1.00 91.69 677 ASP A N 1
ATOM 5511 C CA . ASP A 1 677 ? 22.728 8.032 -26.678 1.00 91.69 677 ASP A CA 1
ATOM 5512 C C . ASP A 1 677 ? 23.724 7.965 -27.832 1.00 91.69 677 ASP A C 1
ATOM 5514 O O . ASP A 1 677 ? 24.872 8.389 -27.692 1.00 91.69 677 ASP A O 1
ATOM 5518 N N . VAL A 1 678 ? 23.292 7.385 -28.955 1.00 92.69 678 VAL A N 1
ATOM 5519 C CA . VAL A 1 678 ? 24.167 7.174 -30.117 1.00 92.69 678 VAL A CA 1
ATOM 5520 C C . VAL A 1 678 ? 24.481 8.463 -30.869 1.00 92.69 678 VAL A C 1
ATOM 5522 O O . VAL A 1 678 ? 25.320 8.440 -31.764 1.00 92.69 678 VAL A O 1
ATOM 5525 N N . SER A 1 679 ? 23.834 9.581 -30.518 1.00 88.56 679 SER A N 1
ATOM 5526 C CA . SER A 1 679 ? 24.145 10.900 -31.078 1.00 88.56 679 SER A CA 1
ATOM 5527 C C . SER A 1 679 ? 25.364 11.555 -30.417 1.00 88.56 679 SER A C 1
ATOM 5529 O O . SER A 1 679 ? 25.938 12.500 -30.964 1.00 88.56 679 SER A O 1
ATOM 5531 N N . LYS A 1 680 ? 25.793 11.059 -29.247 1.00 89.69 680 LYS A N 1
ATOM 5532 C CA . LYS A 1 680 ? 26.955 11.596 -28.534 1.00 89.69 680 LYS A CA 1
ATOM 5533 C C . LYS A 1 680 ? 28.258 11.042 -29.090 1.00 89.69 680 LYS A C 1
ATOM 5535 O O . LYS A 1 680 ? 28.486 9.841 -29.093 1.00 89.69 680 LYS A O 1
ATOM 5540 N N . MET A 1 681 ? 29.161 11.948 -29.447 1.00 89.44 681 MET A N 1
ATOM 5541 C CA . MET A 1 681 ? 30.462 11.607 -30.038 1.00 89.44 681 MET A CA 1
ATOM 5542 C C . MET A 1 681 ? 31.617 11.599 -29.022 1.00 89.44 681 MET A C 1
ATOM 5544 O O . MET A 1 681 ? 32.769 11.403 -29.392 1.00 89.44 681 MET A O 1
ATOM 5548 N N . THR A 1 682 ? 31.328 11.844 -27.743 1.00 90.62 682 THR A N 1
ATOM 5549 C CA . THR A 1 682 ? 32.306 11.902 -26.644 1.00 90.62 682 THR A CA 1
ATOM 5550 C C . THR A 1 682 ? 31.769 11.172 -25.423 1.00 90.62 682 THR A C 1
ATOM 5552 O O . THR A 1 682 ? 30.556 11.038 -25.292 1.00 90.62 682 THR A O 1
ATOM 5555 N N . ASN A 1 683 ? 32.645 10.769 -24.499 1.00 91.25 683 ASN A N 1
ATOM 5556 C CA . ASN A 1 683 ? 32.256 10.097 -23.254 1.00 91.25 683 ASN A CA 1
ATOM 5557 C C . ASN A 1 683 ? 31.201 10.888 -22.463 1.00 91.25 683 ASN A C 1
ATOM 5559 O O . ASN A 1 683 ? 31.250 12.118 -22.399 1.00 91.25 683 ASN A O 1
ATOM 5563 N N . TYR A 1 684 ? 30.271 10.176 -21.829 1.00 91.50 684 TYR A N 1
ATOM 5564 C CA . TYR A 1 684 ? 29.193 10.759 -21.025 1.00 91.50 684 TYR A CA 1
ATOM 5565 C C . TYR A 1 684 ? 28.808 9.840 -19.860 1.00 91.50 684 TYR A C 1
ATOM 5567 O O . TYR A 1 684 ? 29.178 8.667 -19.834 1.00 91.50 684 TYR A O 1
ATOM 5575 N N . HIS A 1 685 ? 28.075 10.370 -18.883 1.00 90.81 685 HIS A N 1
ATOM 5576 C CA . HIS A 1 685 ? 27.654 9.615 -17.703 1.00 90.81 685 HIS A CA 1
ATOM 5577 C C . HIS A 1 685 ? 26.682 8.487 -18.076 1.00 90.81 685 HIS A C 1
ATOM 5579 O O . HIS A 1 685 ? 25.857 8.665 -18.971 1.00 90.81 685 HIS A O 1
ATOM 5585 N N . TYR A 1 686 ? 26.680 7.357 -17.362 1.00 89.12 686 TYR A N 1
ATOM 5586 C CA . TYR A 1 686 ? 25.792 6.217 -17.677 1.00 89.12 686 TYR A CA 1
ATOM 5587 C C . TYR A 1 686 ? 24.283 6.536 -17.651 1.00 89.12 686 TYR A C 1
ATOM 5589 O O . TYR A 1 686 ? 23.473 5.812 -18.234 1.00 89.12 686 TYR A O 1
ATOM 5597 N N . THR A 1 687 ? 23.885 7.640 -17.014 1.00 87.44 687 THR A N 1
ATOM 5598 C CA . THR A 1 687 ? 22.499 8.141 -17.031 1.00 87.44 687 THR A CA 1
ATOM 5599 C C . THR A 1 687 ? 22.122 8.855 -18.338 1.00 87.44 687 THR A C 1
ATOM 5601 O O . THR A 1 687 ? 20.958 9.229 -18.520 1.00 87.44 687 THR A O 1
ATOM 5604 N N . GLY A 1 688 ? 23.076 9.060 -19.248 1.00 85.56 688 GLY A N 1
ATOM 5605 C CA . GLY A 1 688 ? 22.921 9.838 -20.475 1.00 85.56 688 GLY A CA 1
ATOM 5606 C C . GLY A 1 688 ? 23.190 11.336 -20.305 1.00 85.56 688 GLY A C 1
ATOM 5607 O O . GLY A 1 688 ? 23.055 12.076 -21.275 1.00 85.56 688 GLY A O 1
ATOM 5608 N N . GLU A 1 689 ? 23.582 11.808 -19.120 1.00 84.19 689 GLU A N 1
ATOM 5609 C CA . GLU A 1 689 ? 23.894 13.224 -18.877 1.00 84.19 689 GLU A CA 1
ATOM 5610 C C . GLU A 1 689 ? 25.343 13.563 -19.266 1.00 84.19 689 GLU A C 1
ATOM 5612 O O . GLU A 1 689 ? 26.244 12.728 -19.173 1.00 84.19 689 GLU A O 1
ATOM 5617 N N . SER A 1 690 ? 25.574 14.789 -19.745 1.00 77.62 690 SER A N 1
ATOM 5618 C CA . SER A 1 690 ? 26.922 15.258 -20.117 1.00 77.62 690 SER A CA 1
ATOM 5619 C C . SER A 1 690 ? 27.694 15.851 -18.930 1.00 77.62 690 SER A C 1
ATOM 5621 O O . SER A 1 690 ? 28.920 15.836 -18.930 1.00 77.62 690 SER A O 1
ATOM 5623 N N . THR A 1 691 ? 26.991 16.354 -17.911 1.00 74.88 691 THR A N 1
ATOM 5624 C CA . THR A 1 691 ? 27.565 16.889 -16.667 1.00 74.88 691 THR A CA 1
ATOM 5625 C C . THR A 1 691 ? 27.440 15.873 -15.535 1.00 74.88 691 THR A C 1
ATOM 5627 O O . THR A 1 691 ? 26.337 15.442 -15.210 1.00 74.88 691 THR A O 1
ATOM 5630 N N . THR A 1 692 ? 28.568 15.507 -14.921 1.00 78.44 692 THR A N 1
ATOM 5631 C CA . THR A 1 692 ? 28.651 14.407 -13.939 1.00 78.44 692 THR A CA 1
ATOM 5632 C C . THR A 1 692 ? 28.824 14.875 -12.491 1.00 78.44 692 THR A C 1
ATOM 5634 O O . THR A 1 692 ? 28.588 14.096 -11.575 1.00 78.44 692 THR A O 1
ATOM 5637 N N . SER A 1 693 ? 29.185 16.142 -12.249 1.00 73.88 693 SER A N 1
ATOM 5638 C CA . SER A 1 693 ? 29.619 16.637 -10.927 1.00 73.88 693 SER A CA 1
ATOM 5639 C C . SER A 1 693 ? 28.567 16.565 -9.816 1.00 73.88 693 SER A C 1
ATOM 5641 O O . SER A 1 693 ? 28.912 16.649 -8.643 1.00 73.88 693 SER A O 1
ATOM 5643 N N . SER A 1 694 ? 27.287 16.450 -10.166 1.00 79.06 694 SER A N 1
ATOM 5644 C CA . SER A 1 694 ? 26.169 16.355 -9.222 1.00 79.06 694 SER A CA 1
ATOM 5645 C C . SER A 1 694 ? 25.751 14.915 -8.899 1.00 79.06 694 SER A C 1
ATOM 5647 O O . SER A 1 694 ? 24.793 14.721 -8.153 1.00 79.06 694 SER A O 1
ATOM 5649 N N . PHE A 1 695 ? 26.413 13.911 -9.482 1.00 82.94 695 PHE A N 1
ATOM 5650 C CA . PHE A 1 695 ? 26.078 12.498 -9.312 1.00 82.94 695 PHE A CA 1
ATOM 5651 C C . PHE A 1 695 ? 27.044 11.803 -8.337 1.00 82.94 695 PHE A C 1
ATOM 5653 O O . PHE A 1 695 ? 28.232 12.123 -8.334 1.00 82.94 695 PHE A O 1
ATOM 5660 N N . PRO A 1 696 ? 26.563 10.837 -7.531 1.00 80.69 696 PRO A N 1
ATOM 5661 C CA . PRO A 1 696 ? 27.400 10.112 -6.571 1.00 80.69 696 PRO A CA 1
ATOM 5662 C C . PRO A 1 696 ? 28.486 9.238 -7.226 1.00 80.69 696 PRO A C 1
ATOM 5664 O O . PRO A 1 696 ? 29.529 9.048 -6.611 1.00 80.69 696 PRO A O 1
ATOM 5667 N N . ASP A 1 697 ? 28.288 8.787 -8.473 1.00 85.62 697 ASP A N 1
ATOM 5668 C CA . ASP A 1 697 ? 29.240 7.949 -9.229 1.00 85.62 697 ASP A CA 1
ATOM 5669 C C . ASP A 1 697 ? 29.721 8.659 -10.507 1.00 85.62 697 ASP A C 1
ATOM 5671 O O . ASP A 1 697 ? 29.610 8.149 -11.624 1.00 85.62 697 ASP A O 1
ATOM 5675 N N . ALA A 1 698 ? 30.199 9.895 -10.354 1.00 82.50 698 ALA A N 1
ATOM 5676 C CA . ALA A 1 698 ? 30.588 10.760 -11.469 1.00 82.50 698 ALA A CA 1
ATOM 5677 C C . ALA A 1 698 ? 31.676 10.167 -12.397 1.00 82.50 698 ALA A C 1
ATOM 5679 O O . ALA A 1 698 ? 31.876 10.670 -13.504 1.00 82.50 698 ALA A O 1
ATOM 5680 N N . ASP A 1 699 ? 32.384 9.134 -11.942 1.00 85.31 699 ASP A N 1
ATOM 5681 C CA . ASP A 1 699 ? 33.436 8.396 -12.639 1.00 85.31 699 ASP A CA 1
ATOM 5682 C C . ASP A 1 699 ? 32.913 7.246 -13.518 1.00 85.31 699 ASP A C 1
ATOM 5684 O O . ASP A 1 699 ? 33.623 6.785 -14.417 1.00 85.31 699 ASP A O 1
ATOM 5688 N N . ILE A 1 700 ? 31.668 6.801 -13.322 1.00 88.94 700 ILE A N 1
ATOM 5689 C CA . ILE A 1 700 ? 31.059 5.751 -14.143 1.00 88.94 700 ILE A CA 1
ATOM 5690 C C . ILE A 1 700 ? 30.586 6.351 -15.471 1.00 88.94 700 ILE A C 1
ATOM 5692 O O . ILE A 1 700 ? 29.542 7.002 -15.576 1.00 88.94 700 ILE A O 1
ATOM 5696 N N . MET A 1 701 ? 31.352 6.081 -16.526 1.00 89.75 701 MET A N 1
ATOM 5697 C CA . MET A 1 701 ? 31.150 6.680 -17.843 1.00 89.75 701 MET A CA 1
ATOM 5698 C C . MET A 1 701 ? 30.884 5.630 -18.921 1.00 89.75 701 MET A C 1
ATOM 5700 O O . MET A 1 701 ? 31.481 4.551 -18.951 1.00 89.75 701 MET A O 1
ATOM 5704 N N . VAL A 1 702 ? 30.037 5.997 -19.878 1.00 92.88 702 VAL A N 1
ATOM 5705 C CA . VAL A 1 702 ? 29.989 5.345 -21.184 1.00 92.88 702 VAL A CA 1
ATOM 5706 C C . VAL A 1 702 ? 31.135 5.910 -22.016 1.00 92.88 702 VAL A C 1
ATOM 5708 O O . VAL A 1 702 ? 31.190 7.108 -22.297 1.00 92.88 702 VAL A O 1
ATOM 5711 N N . SER A 1 703 ? 32.069 5.036 -22.379 1.00 93.06 703 SER A N 1
ATOM 5712 C CA . SER A 1 703 ? 33.173 5.338 -23.285 1.00 93.06 703 SER A CA 1
ATOM 5713 C C . SER A 1 703 ? 32.677 5.320 -24.725 1.00 93.06 703 SER A C 1
ATOM 5715 O O . SER A 1 703 ? 31.984 4.380 -25.120 1.00 93.06 703 SER A O 1
ATOM 5717 N N . VAL A 1 704 ? 33.050 6.336 -25.498 1.00 93.88 704 VAL A N 1
ATOM 5718 C CA . VAL A 1 704 ? 32.727 6.464 -26.919 1.00 93.88 704 VAL A CA 1
ATOM 5719 C C . VAL A 1 704 ? 34.026 6.416 -27.713 1.00 93.88 704 VAL A C 1
ATOM 5721 O O . VAL A 1 704 ? 34.796 7.374 -27.717 1.00 93.88 704 VAL A O 1
ATOM 5724 N N . ASP A 1 705 ? 34.267 5.291 -28.384 1.00 94.44 705 ASP A N 1
ATOM 5725 C CA . ASP A 1 705 ? 35.430 5.127 -29.256 1.00 94.44 705 ASP A CA 1
ATOM 5726 C C . ASP A 1 705 ? 35.054 5.482 -30.701 1.00 94.44 705 ASP A C 1
ATOM 5728 O O . ASP A 1 705 ? 34.165 4.859 -31.293 1.00 94.44 705 ASP A O 1
ATOM 5732 N N . GLU A 1 706 ? 35.750 6.461 -31.280 1.00 94.44 706 GLU A N 1
ATOM 5733 C CA . GLU A 1 706 ? 35.614 6.844 -32.687 1.00 94.44 706 GLU A CA 1
ATOM 5734 C C . GLU A 1 706 ? 36.565 6.027 -33.570 1.00 94.44 706 GLU A C 1
ATOM 5736 O O . GLU A 1 706 ? 37.769 5.950 -33.325 1.00 94.44 706 GLU A O 1
ATOM 5741 N N . VAL A 1 707 ? 36.030 5.469 -34.654 1.00 93.12 707 VAL A N 1
ATOM 5742 C CA . VAL A 1 707 ? 36.801 4.830 -35.721 1.00 93.12 707 VAL A CA 1
ATOM 5743 C C . VAL A 1 707 ? 36.365 5.415 -37.058 1.00 93.12 707 VAL A C 1
ATOM 5745 O O . VAL A 1 707 ? 35.219 5.246 -37.478 1.00 93.12 707 VAL A O 1
ATOM 5748 N N . GLN A 1 708 ? 37.289 6.069 -37.762 1.00 89.19 708 GLN A N 1
ATOM 5749 C CA . GLN A 1 708 ? 37.058 6.460 -39.148 1.00 89.19 708 GLN A CA 1
ATOM 5750 C C . GLN A 1 708 ? 37.143 5.220 -40.046 1.00 89.19 708 GLN A C 1
ATOM 5752 O O . GLN A 1 708 ? 38.173 4.547 -40.114 1.00 89.19 708 GLN A O 1
ATOM 5757 N N . LEU A 1 709 ? 36.052 4.919 -40.746 1.00 86.69 709 LEU A N 1
ATOM 5758 C CA . LEU A 1 709 ? 35.939 3.795 -41.662 1.00 86.69 709 LEU A CA 1
ATOM 5759 C C . LEU A 1 709 ? 35.792 4.321 -43.092 1.00 86.69 709 LEU A C 1
ATOM 5761 O O . LEU A 1 709 ? 34.680 4.482 -43.597 1.00 86.69 709 LEU A O 1
ATOM 5765 N N . SER A 1 710 ? 36.928 4.554 -43.756 1.00 86.31 710 SER A N 1
ATOM 5766 C CA . SER A 1 710 ? 36.968 5.199 -45.076 1.00 86.31 710 SER A CA 1
ATOM 5767 C C . SER A 1 710 ? 36.309 6.589 -45.006 1.00 86.31 710 SER A C 1
ATOM 5769 O O . SER A 1 710 ? 36.792 7.449 -44.268 1.00 86.31 710 SER A O 1
ATOM 5771 N N . GLU A 1 711 ? 35.205 6.810 -45.719 1.00 86.12 711 GLU A N 1
ATOM 5772 C CA . GLU A 1 711 ? 34.433 8.055 -45.715 1.00 86.12 711 GLU A CA 1
ATOM 5773 C C . GLU A 1 711 ? 33.366 8.139 -44.606 1.00 86.12 711 GLU A C 1
ATOM 5775 O O . GLU A 1 711 ? 32.702 9.163 -44.490 1.00 86.12 711 GLU A O 1
ATOM 5780 N N . PHE A 1 712 ? 33.186 7.082 -43.808 1.00 90.81 712 PHE A N 1
ATOM 5781 C CA . PHE A 1 712 ? 32.185 7.004 -42.739 1.00 90.81 712 PHE A CA 1
ATOM 5782 C C . PHE A 1 712 ? 32.825 7.097 -41.354 1.00 90.81 712 PHE A C 1
ATOM 5784 O O . PHE A 1 712 ? 34.015 6.829 -41.172 1.00 90.81 712 PHE A O 1
ATOM 5791 N N . PHE A 1 713 ? 32.002 7.383 -40.348 1.00 92.06 713 PHE A N 1
ATOM 5792 C CA . PHE A 1 713 ? 32.401 7.361 -38.943 1.00 92.06 713 PHE A CA 1
ATOM 5793 C C . PHE A 1 713 ? 31.652 6.260 -38.203 1.00 92.06 713 PHE A C 1
ATOM 5795 O O . PHE A 1 713 ? 30.434 6.144 -38.326 1.00 92.06 713 PHE A O 1
ATOM 5802 N N . LYS A 1 714 ? 32.377 5.456 -37.429 1.00 94.25 714 LYS A N 1
ATOM 5803 C CA . LYS A 1 714 ? 31.812 4.506 -36.475 1.00 94.25 714 LYS A CA 1
ATOM 5804 C C . LYS A 1 714 ? 32.070 5.025 -35.065 1.00 94.25 714 LYS A C 1
ATOM 5806 O O . LYS A 1 714 ? 33.221 5.278 -34.722 1.00 94.25 714 LYS A O 1
ATOM 5811 N N . PHE A 1 715 ? 31.033 5.092 -34.244 1.00 95.06 715 PHE A N 1
ATOM 5812 C CA . PHE A 1 715 ? 31.145 5.334 -32.811 1.00 95.06 715 PHE A CA 1
ATOM 5813 C C . PHE A 1 715 ? 30.741 4.068 -32.062 1.00 95.06 715 PHE A C 1
ATOM 5815 O O . PHE A 1 715 ? 29.752 3.420 -32.397 1.00 95.06 715 PHE A O 1
ATOM 5822 N N . THR A 1 716 ? 31.556 3.660 -31.092 1.00 95.81 716 THR A N 1
ATOM 5823 C CA . THR A 1 716 ? 31.299 2.476 -30.264 1.00 95.81 716 THR A CA 1
ATOM 5824 C C . THR A 1 716 ? 31.076 2.920 -28.828 1.00 95.81 716 THR A C 1
ATOM 5826 O O . THR A 1 716 ? 32.008 3.373 -28.170 1.00 95.81 716 THR A O 1
ATOM 5829 N N . HIS A 1 717 ? 29.845 2.774 -28.347 1.00 95.88 717 HIS A N 1
ATOM 5830 C CA . HIS A 1 717 ? 29.440 3.119 -26.990 1.00 95.88 717 HIS A CA 1
ATOM 5831 C C . HIS A 1 717 ? 29.572 1.886 -26.100 1.00 95.88 717 HIS A C 1
ATOM 5833 O O . HIS A 1 717 ? 28.916 0.872 -26.342 1.00 95.88 717 HIS A O 1
ATOM 5839 N N . SER A 1 718 ? 30.416 1.946 -25.072 1.00 95.12 718 SER A N 1
ATOM 5840 C CA . SER A 1 718 ? 30.649 0.821 -24.160 1.00 95.12 718 SER A CA 1
ATOM 5841 C C . SER A 1 718 ? 30.797 1.278 -22.713 1.00 95.12 718 SER A C 1
ATOM 5843 O O . SER A 1 718 ? 31.327 2.353 -22.439 1.00 95.12 718 SER A O 1
ATOM 5845 N N . LEU A 1 719 ? 30.343 0.455 -21.767 1.00 93.88 719 LEU A N 1
ATOM 5846 C CA . LEU A 1 719 ? 30.612 0.671 -20.348 1.00 93.88 719 LEU A CA 1
ATOM 5847 C C . LEU A 1 719 ? 31.988 0.081 -20.018 1.00 93.88 719 LEU A C 1
ATOM 5849 O O . LEU A 1 719 ? 32.183 -1.130 -20.134 1.00 93.88 719 LEU A O 1
ATOM 5853 N N . ARG A 1 720 ? 32.945 0.920 -19.607 1.00 85.81 720 ARG A N 1
ATOM 5854 C CA . ARG A 1 720 ? 34.279 0.478 -19.176 1.00 85.81 720 ARG A CA 1
ATOM 5855 C C . ARG A 1 720 ? 34.474 0.796 -17.701 1.00 85.81 720 ARG A C 1
ATOM 5857 O O . ARG A 1 720 ? 34.526 1.960 -17.326 1.00 85.81 720 ARG A O 1
ATOM 5864 N N . LEU A 1 721 ? 34.614 -0.241 -16.882 1.00 84.81 721 LEU A N 1
ATOM 5865 C CA . LEU A 1 721 ? 34.902 -0.126 -15.453 1.00 84.81 721 LEU A CA 1
ATOM 5866 C C . LEU A 1 721 ? 36.338 -0.596 -15.225 1.00 84.81 721 LEU A C 1
ATOM 5868 O O . LEU A 1 721 ? 36.682 -1.717 -15.592 1.00 84.81 721 LEU A O 1
ATOM 5872 N N . ASN A 1 722 ? 37.196 0.266 -14.672 1.00 78.94 722 ASN A N 1
ATOM 5873 C CA . ASN A 1 722 ? 38.621 -0.028 -14.449 1.00 78.94 722 ASN A CA 1
ATOM 5874 C C . ASN A 1 722 ? 39.356 -0.537 -15.709 1.00 78.94 722 ASN A C 1
ATOM 5876 O O . ASN A 1 722 ? 40.193 -1.433 -15.640 1.00 78.94 722 ASN A O 1
ATOM 5880 N N . GLY A 1 723 ? 39.006 0.002 -16.882 1.00 76.69 723 GLY A N 1
ATOM 5881 C CA . GLY A 1 723 ? 39.571 -0.408 -18.174 1.00 76.69 723 GLY A CA 1
ATOM 5882 C C . GLY A 1 723 ? 38.996 -1.707 -18.757 1.00 76.69 723 GLY A C 1
ATOM 5883 O O . GLY A 1 723 ? 39.333 -2.057 -19.885 1.00 76.69 723 GLY A O 1
ATOM 5884 N N . ILE A 1 724 ? 38.098 -2.395 -18.045 1.00 84.94 724 ILE A N 1
ATOM 5885 C CA . ILE A 1 724 ? 37.458 -3.635 -18.494 1.00 84.94 724 ILE A CA 1
ATOM 5886 C C . ILE A 1 724 ? 36.067 -3.322 -19.049 1.00 84.94 724 ILE A C 1
ATOM 5888 O O . ILE A 1 724 ? 35.237 -2.688 -18.391 1.00 84.94 724 ILE A O 1
ATOM 5892 N N . GLN A 1 725 ? 35.796 -3.790 -20.269 1.00 88.19 725 GLN A N 1
ATOM 5893 C CA . GLN A 1 725 ? 34.470 -3.693 -20.871 1.00 88.19 725 GLN A CA 1
ATOM 5894 C C . GLN A 1 725 ? 33.474 -4.547 -20.080 1.00 88.19 725 GLN A C 1
ATOM 5896 O O . GLN A 1 725 ? 33.659 -5.751 -19.913 1.00 88.19 725 GLN A O 1
ATOM 5901 N N . SER A 1 726 ? 32.421 -3.904 -19.588 1.00 92.12 726 SER A N 1
ATOM 5902 C CA . SER A 1 726 ? 31.387 -4.512 -18.756 1.00 92.12 726 SER A CA 1
ATOM 5903 C C . SER A 1 726 ? 30.102 -4.712 -19.548 1.00 92.12 726 SER A C 1
ATOM 5905 O O . SER A 1 726 ? 29.781 -3.935 -20.449 1.00 92.12 726 SER A O 1
ATOM 5907 N N . LYS A 1 727 ? 29.356 -5.759 -19.196 1.00 94.12 727 LYS A N 1
ATOM 5908 C CA . LYS A 1 727 ? 28.027 -6.004 -19.752 1.00 94.12 727 LYS A CA 1
ATOM 5909 C C . LYS A 1 727 ? 26.984 -5.092 -19.108 1.00 94.12 727 LYS A C 1
ATOM 5911 O O . LYS A 1 727 ? 27.115 -4.739 -17.936 1.00 94.12 727 LYS A O 1
ATOM 5916 N N . PHE A 1 728 ? 25.948 -4.740 -19.859 1.00 94.38 728 PHE A N 1
ATOM 5917 C CA . PHE A 1 728 ? 24.853 -3.887 -19.404 1.00 94.38 728 PHE A CA 1
ATOM 5918 C C . PHE A 1 728 ? 23.551 -4.188 -20.151 1.00 94.38 728 PHE A C 1
ATOM 5920 O O . PHE A 1 728 ? 23.553 -4.858 -21.180 1.00 94.38 728 PHE A O 1
ATOM 5927 N N . ARG A 1 729 ? 22.435 -3.655 -19.653 1.00 93.00 729 ARG A N 1
ATOM 5928 C CA . ARG A 1 729 ? 21.136 -3.654 -20.342 1.00 93.00 729 ARG A CA 1
ATOM 5929 C C . ARG A 1 729 ? 20.733 -2.239 -20.728 1.00 93.00 729 ARG A C 1
ATOM 5931 O O . ARG A 1 729 ? 21.191 -1.267 -20.122 1.00 93.00 729 ARG A O 1
ATOM 5938 N N . LEU A 1 730 ? 19.884 -2.108 -21.742 1.00 89.50 730 LEU A N 1
ATOM 5939 C CA . LEU A 1 730 ? 19.405 -0.806 -22.202 1.00 89.50 730 LEU A CA 1
ATOM 5940 C C . LEU A 1 730 ? 18.104 -0.425 -21.509 1.00 89.50 730 LEU A C 1
ATOM 5942 O O . LEU A 1 730 ? 17.111 -1.137 -21.609 1.00 89.50 730 LEU A O 1
ATOM 5946 N N . ILE A 1 731 ? 18.097 0.742 -20.867 1.00 87.44 731 ILE A N 1
ATOM 5947 C CA . ILE A 1 731 ? 16.853 1.361 -20.396 1.00 87.44 731 ILE A CA 1
ATOM 5948 C C . ILE A 1 731 ? 16.184 2.204 -21.484 1.00 87.44 731 ILE A C 1
ATOM 5950 O O . ILE A 1 731 ? 14.963 2.284 -21.566 1.00 87.44 731 ILE A O 1
ATOM 5954 N N . ALA A 1 732 ? 17.004 2.854 -22.307 1.00 85.88 732 ALA A N 1
ATOM 5955 C CA . ALA A 1 732 ? 16.602 3.725 -23.396 1.00 85.88 732 ALA A CA 1
ATOM 5956 C C . ALA A 1 732 ? 17.770 3.867 -24.379 1.00 85.88 732 ALA A C 1
ATOM 5958 O O . ALA A 1 732 ? 18.940 3.828 -23.973 1.00 85.88 732 ALA A O 1
ATOM 5959 N N . LEU A 1 733 ? 17.426 4.048 -25.652 1.00 89.75 733 LEU A N 1
ATOM 5960 C CA . LEU A 1 733 ? 18.355 4.324 -26.736 1.00 89.75 733 LEU A CA 1
ATOM 5961 C C . LEU A 1 733 ? 17.950 5.643 -27.401 1.00 89.75 733 LEU A C 1
ATOM 5963 O O . LEU A 1 733 ? 16.961 5.701 -28.125 1.00 89.75 733 LEU A O 1
ATOM 5967 N N . ASP A 1 734 ? 18.709 6.700 -27.141 1.00 89.56 734 ASP A N 1
ATOM 5968 C CA . ASP A 1 734 ? 18.510 8.003 -27.771 1.00 89.56 734 ASP A CA 1
ATOM 5969 C C . ASP A 1 734 ? 19.319 8.091 -29.068 1.00 89.56 734 ASP A C 1
ATOM 5971 O O . ASP A 1 734 ? 20.361 7.451 -29.209 1.00 89.56 734 ASP A O 1
ATOM 5975 N N . GLY A 1 735 ? 18.835 8.886 -30.024 1.00 87.75 735 GLY A N 1
ATOM 5976 C CA . GLY A 1 735 ? 19.450 9.035 -31.347 1.00 87.75 735 GLY A CA 1
ATOM 5977 C C . GLY A 1 735 ? 19.037 7.963 -32.363 1.00 87.75 735 GLY A C 1
ATOM 5978 O O . GLY A 1 735 ? 19.367 8.090 -33.539 1.00 87.75 735 GLY A O 1
ATOM 5979 N N . ALA A 1 736 ? 18.281 6.940 -31.948 1.00 89.56 736 ALA A N 1
ATOM 5980 C CA . ALA A 1 736 ? 17.662 5.968 -32.846 1.00 89.56 736 ALA A CA 1
ATOM 5981 C C . ALA A 1 736 ? 16.356 5.412 -32.256 1.00 89.56 736 ALA A C 1
ATOM 5983 O O . ALA A 1 736 ? 16.361 4.811 -31.186 1.00 89.56 736 ALA A O 1
ATOM 5984 N N . ASP A 1 737 ? 15.243 5.578 -32.976 1.00 87.81 737 ASP A N 1
ATOM 5985 C CA . ASP A 1 737 ? 13.938 5.033 -32.580 1.00 87.81 737 ASP A CA 1
ATOM 5986 C C . ASP A 1 737 ? 13.881 3.524 -32.869 1.00 87.81 737 ASP A C 1
ATOM 5988 O O . ASP A 1 737 ? 13.505 3.086 -33.960 1.00 87.81 737 ASP A O 1
ATOM 5992 N N . ILE A 1 738 ? 14.370 2.732 -31.910 1.00 88.69 738 ILE A N 1
ATOM 5993 C CA . ILE A 1 738 ? 14.464 1.271 -31.977 1.00 88.69 738 ILE A CA 1
ATOM 5994 C C . ILE A 1 738 ? 13.797 0.681 -30.737 1.00 88.69 738 ILE A C 1
ATOM 5996 O O . ILE A 1 738 ? 14.140 1.021 -29.607 1.00 88.69 738 ILE A O 1
ATOM 6000 N N . THR A 1 739 ? 12.882 -0.263 -30.953 1.00 82.88 739 THR A N 1
ATOM 6001 C CA . THR A 1 739 ? 12.319 -1.098 -29.884 1.00 82.88 739 THR A CA 1
ATOM 6002 C C . THR A 1 739 ? 13.158 -2.364 -29.723 1.00 82.88 739 THR A C 1
ATOM 6004 O O . THR A 1 739 ? 13.561 -2.967 -30.718 1.00 82.88 739 THR A O 1
ATOM 6007 N N . PHE A 1 740 ? 13.436 -2.768 -28.484 1.00 82.12 740 PHE A N 1
ATOM 6008 C CA . PHE A 1 740 ? 14.288 -3.916 -28.171 1.00 82.12 740 PHE A CA 1
ATOM 6009 C C . PHE A 1 740 ? 13.753 -4.723 -26.979 1.00 82.12 740 PHE A C 1
ATOM 6011 O O . PHE A 1 740 ? 13.241 -4.163 -26.010 1.00 82.12 740 PHE A O 1
ATOM 6018 N N . ASP A 1 741 ? 13.925 -6.045 -27.040 1.00 75.69 741 ASP A N 1
ATOM 6019 C CA . ASP A 1 741 ? 13.410 -7.016 -26.061 1.00 75.69 741 ASP A CA 1
ATOM 6020 C C . ASP A 1 741 ? 14.392 -7.258 -24.898 1.00 75.69 741 ASP A C 1
ATOM 6022 O O . ASP A 1 741 ? 14.733 -8.395 -24.590 1.00 75.69 741 ASP A O 1
ATOM 6026 N N . ASP A 1 742 ? 14.877 -6.185 -24.267 1.00 80.31 742 ASP A N 1
ATOM 6027 C CA . ASP A 1 742 ? 15.800 -6.234 -23.112 1.00 80.31 742 ASP A CA 1
ATOM 6028 C C . ASP A 1 742 ? 17.093 -7.072 -23.317 1.00 80.31 742 ASP A C 1
ATOM 6030 O O . ASP A 1 742 ? 17.362 -8.025 -22.579 1.00 80.31 742 ASP A O 1
ATOM 6034 N N . PRO A 1 743 ? 17.923 -6.764 -24.333 1.00 82.81 743 PRO A N 1
ATOM 6035 C CA . PRO A 1 743 ? 19.142 -7.523 -24.574 1.00 82.81 743 PRO A CA 1
ATOM 6036 C C . PRO A 1 743 ? 20.251 -7.169 -23.566 1.00 82.81 743 PRO A C 1
ATOM 6038 O O . PRO A 1 743 ? 20.485 -6.000 -23.255 1.00 82.81 743 PRO A O 1
ATOM 6041 N N . GLU A 1 744 ? 21.000 -8.182 -23.120 1.00 91.94 744 GLU A N 1
ATOM 6042 C CA . GLU A 1 744 ? 22.286 -7.983 -22.441 1.00 91.94 744 GLU A CA 1
ATOM 6043 C C . GLU A 1 744 ? 23.372 -7.680 -23.484 1.00 91.94 744 GLU A C 1
ATOM 6045 O O . GLU A 1 744 ? 23.666 -8.498 -24.362 1.00 91.94 744 GLU A O 1
ATOM 6050 N N . LEU A 1 745 ? 23.967 -6.494 -23.382 1.00 94.94 745 LEU A N 1
ATOM 6051 C CA . LEU A 1 745 ? 24.900 -5.932 -24.350 1.00 94.94 745 LEU A CA 1
ATOM 6052 C C . LEU A 1 745 ? 26.290 -5.726 -23.758 1.00 94.94 745 LEU A C 1
ATOM 6054 O O . LEU A 1 745 ? 26.470 -5.542 -22.556 1.00 94.94 745 LEU A O 1
ATOM 6058 N N . THR A 1 746 ? 27.285 -5.714 -24.636 1.00 94.75 746 THR A N 1
ATOM 6059 C CA . THR A 1 746 ? 28.663 -5.309 -24.345 1.00 94.75 746 THR A CA 1
ATOM 6060 C C . THR A 1 746 ? 28.964 -3.926 -24.916 1.00 94.75 746 THR A C 1
ATOM 6062 O O . THR A 1 746 ? 29.744 -3.173 -24.326 1.00 94.75 746 THR A O 1
ATOM 6065 N N . SER A 1 747 ? 28.363 -3.568 -26.052 1.00 95.44 747 SER A N 1
ATOM 6066 C CA . SER A 1 747 ? 28.476 -2.242 -26.660 1.00 95.44 747 SER A CA 1
ATOM 6067 C C . SER A 1 747 ? 27.338 -1.957 -27.639 1.00 95.44 747 SER A C 1
ATOM 6069 O O . SER A 1 747 ? 26.583 -2.845 -28.037 1.00 95.44 747 SER A O 1
ATOM 6071 N N . VAL A 1 748 ? 27.230 -0.698 -28.053 1.00 96.12 748 VAL A N 1
ATOM 6072 C CA . VAL A 1 748 ? 26.371 -0.265 -29.155 1.00 96.12 748 VAL A CA 1
ATOM 6073 C C . VAL A 1 748 ? 27.240 0.431 -30.193 1.00 96.12 748 VAL A C 1
ATOM 6075 O O . VAL A 1 748 ? 27.901 1.420 -29.883 1.00 96.12 748 VAL A O 1
ATOM 6078 N N . ASP A 1 749 ? 27.249 -0.089 -31.418 1.00 95.44 749 ASP A N 1
ATOM 6079 C CA . ASP A 1 749 ? 27.933 0.543 -32.544 1.00 95.44 749 ASP A CA 1
ATOM 6080 C C . ASP A 1 749 ? 26.944 1.411 -33.325 1.00 95.44 749 ASP A C 1
ATOM 6082 O O . ASP A 1 749 ? 25.864 0.943 -33.682 1.00 95.44 749 ASP A O 1
ATOM 6086 N N . SER A 1 750 ? 27.328 2.635 -33.668 1.00 95.31 750 SER A N 1
ATOM 6087 C CA . SER A 1 750 ? 26.569 3.533 -34.536 1.00 95.31 750 SER A CA 1
ATOM 6088 C C . SER A 1 750 ? 27.434 4.012 -35.698 1.00 95.31 750 SER A C 1
ATOM 6090 O O . SER A 1 750 ? 28.591 4.391 -35.525 1.00 95.31 750 SER A O 1
ATOM 6092 N N . TYR A 1 751 ? 26.885 3.967 -36.911 1.00 94.62 751 TYR A N 1
ATOM 6093 C CA . TYR A 1 751 ? 27.600 4.333 -38.132 1.00 94.62 751 TYR A CA 1
ATOM 6094 C C . TYR A 1 751 ? 26.966 5.561 -38.774 1.00 94.62 751 TYR A C 1
ATOM 6096 O O . TYR A 1 751 ? 25.775 5.553 -39.072 1.00 94.62 751 TYR A O 1
ATOM 6104 N N . PHE A 1 752 ? 27.762 6.587 -39.050 1.00 92.38 752 PHE A N 1
ATOM 6105 C CA . PHE A 1 752 ? 27.320 7.866 -39.597 1.00 92.38 752 PHE A CA 1
ATOM 6106 C C . PHE A 1 752 ? 27.998 8.168 -40.930 1.00 92.38 752 PHE A C 1
ATOM 6108 O O . PHE A 1 752 ? 29.162 7.822 -41.141 1.00 92.38 752 PHE A O 1
ATOM 6115 N N . LEU A 1 753 ? 27.268 8.856 -41.815 1.00 88.12 753 LEU A N 1
ATOM 6116 C CA . LEU A 1 753 ? 27.828 9.421 -43.045 1.00 88.12 753 LEU A CA 1
ATOM 6117 C C . LEU A 1 753 ? 28.814 10.549 -42.722 1.00 88.12 753 LEU A C 1
ATOM 6119 O O . LEU A 1 753 ? 29.944 10.543 -43.191 1.00 88.12 753 LEU A O 1
ATOM 6123 N N . THR A 1 754 ? 28.397 11.490 -41.880 1.00 83.38 754 THR A N 1
ATOM 6124 C CA . THR A 1 754 ? 29.225 12.593 -41.387 1.00 83.38 754 THR A CA 1
ATOM 6125 C C . THR A 1 754 ? 28.841 12.924 -39.944 1.00 83.38 754 THR A C 1
ATOM 6127 O O . THR A 1 754 ? 27.760 12.552 -39.485 1.00 83.38 754 THR A O 1
ATOM 6130 N N . LYS A 1 755 ? 29.724 13.618 -39.214 1.00 81.62 755 LYS A N 1
ATOM 6131 C CA . LYS A 1 755 ? 29.515 13.947 -37.789 1.00 81.62 755 LYS A CA 1
ATOM 6132 C C . LYS A 1 755 ? 28.387 14.959 -37.545 1.00 81.62 755 LYS A C 1
ATOM 6134 O O . LYS A 1 755 ? 27.880 15.045 -36.437 1.00 81.62 755 LYS A O 1
ATOM 6139 N N . ASP A 1 756 ? 28.015 15.729 -38.563 1.00 78.06 756 ASP A N 1
ATOM 6140 C CA . ASP A 1 756 ? 26.956 16.744 -38.536 1.00 78.06 756 ASP A CA 1
ATOM 6141 C C . ASP A 1 756 ? 25.557 16.180 -38.839 1.00 78.06 756 ASP A C 1
ATOM 6143 O O . ASP A 1 756 ? 24.560 16.887 -38.682 1.00 78.06 756 ASP A O 1
ATOM 6147 N N . LYS A 1 757 ? 25.447 14.912 -39.262 1.00 73.19 757 LYS A N 1
ATOM 6148 C CA . LYS A 1 757 ? 24.150 14.273 -39.518 1.00 73.19 757 LYS A CA 1
ATOM 6149 C C . LYS A 1 757 ? 23.595 13.648 -38.232 1.00 73.19 757 LYS A C 1
ATOM 6151 O O . LYS A 1 757 ? 24.295 12.865 -37.598 1.00 73.19 757 LYS A O 1
ATOM 6156 N N . PRO A 1 758 ? 22.324 13.919 -37.875 1.00 72.44 758 PRO A N 1
ATOM 6157 C CA . PRO A 1 758 ? 21.766 13.503 -36.587 1.00 72.44 758 PRO A CA 1
ATOM 6158 C C . PRO A 1 758 ? 21.452 12.004 -36.501 1.00 72.44 758 PRO A C 1
ATOM 6160 O O . PRO A 1 758 ? 21.425 11.456 -35.404 1.00 72.44 758 PRO A O 1
ATOM 6163 N N . ASN A 1 759 ? 21.223 11.336 -37.638 1.00 86.75 759 ASN A N 1
ATOM 6164 C CA . ASN A 1 759 ? 20.729 9.959 -37.665 1.00 86.75 759 ASN A CA 1
ATOM 6165 C C . ASN A 1 759 ? 21.822 8.988 -38.140 1.00 86.75 759 ASN A C 1
ATOM 6167 O O . ASN A 1 759 ? 22.312 9.148 -39.267 1.00 86.75 759 ASN A O 1
ATOM 6171 N N . PRO A 1 760 ? 22.169 7.953 -37.355 1.00 93.25 760 PRO A N 1
ATOM 6172 C CA . PRO A 1 760 ? 23.059 6.899 -37.821 1.00 93.25 760 PRO A CA 1
ATOM 6173 C C . PRO A 1 760 ? 22.409 6.084 -38.946 1.00 93.25 760 PRO A C 1
ATOM 6175 O O . PRO A 1 760 ? 21.225 5.756 -38.894 1.00 93.25 760 PRO A O 1
ATOM 6178 N N . LEU A 1 761 ? 23.204 5.708 -39.948 1.00 92.69 761 LEU A N 1
ATOM 6179 C CA . LEU A 1 761 ? 22.826 4.794 -41.029 1.00 92.69 761 LEU A CA 1
ATOM 6180 C C . LEU A 1 761 ? 22.565 3.377 -40.506 1.00 92.69 761 LEU A C 1
ATOM 6182 O O . LEU A 1 761 ? 21.658 2.695 -40.980 1.00 92.69 761 LEU A O 1
ATOM 6186 N N . ILE A 1 762 ? 23.380 2.930 -39.548 1.00 94.31 762 ILE A N 1
ATOM 6187 C CA . ILE A 1 762 ? 23.310 1.598 -38.942 1.00 94.31 762 ILE A CA 1
ATOM 6188 C C . ILE A 1 762 ? 23.531 1.734 -37.437 1.00 94.31 762 ILE A C 1
ATOM 6190 O O . ILE A 1 762 ? 24.442 2.445 -37.015 1.00 94.31 762 ILE A O 1
ATOM 6194 N N . VAL A 1 763 ? 22.742 1.008 -36.648 1.00 95.56 763 VAL A N 1
ATOM 6195 C CA . VAL A 1 763 ? 22.959 0.790 -35.215 1.00 95.56 763 VAL A CA 1
ATOM 6196 C C . VAL A 1 763 ? 23.078 -0.709 -34.965 1.00 95.56 763 VAL A C 1
ATOM 6198 O O . VAL A 1 763 ? 22.210 -1.472 -35.378 1.00 95.56 763 VAL A O 1
ATOM 6201 N N . VAL A 1 764 ? 24.142 -1.156 -34.303 1.00 94.88 764 VAL A N 1
ATOM 6202 C CA . VAL A 1 764 ? 24.356 -2.566 -33.954 1.00 94.88 764 VAL A CA 1
ATOM 6203 C C . VAL A 1 764 ? 24.406 -2.703 -32.442 1.00 94.88 764 VAL A C 1
ATOM 6205 O O . VAL A 1 764 ? 25.287 -2.147 -31.791 1.00 94.88 764 VAL A O 1
ATOM 6208 N N . LEU A 1 765 ? 23.476 -3.473 -31.892 1.00 94.75 765 LEU A N 1
ATOM 6209 C CA . LEU A 1 765 ? 23.488 -3.884 -30.496 1.00 94.75 765 LEU A CA 1
ATOM 6210 C C . LEU A 1 765 ? 24.408 -5.105 -30.382 1.00 94.75 765 LEU A C 1
ATOM 6212 O O . LEU A 1 765 ? 24.081 -6.166 -30.921 1.00 94.75 765 LEU A O 1
ATOM 6216 N N . ARG A 1 766 ? 25.574 -4.944 -29.746 1.00 93.81 766 ARG A N 1
ATOM 6217 C CA . ARG A 1 766 ? 26.571 -6.011 -29.581 1.00 93.81 766 ARG A CA 1
ATOM 6218 C C . ARG A 1 766 ? 26.334 -6.750 -28.276 1.00 93.81 766 ARG A C 1
ATOM 6220 O O . ARG A 1 766 ? 26.249 -6.119 -27.225 1.00 93.81 766 ARG A O 1
ATOM 6227 N N . GLY A 1 767 ? 26.268 -8.073 -28.329 1.00 91.25 767 GLY A N 1
ATOM 6228 C CA . GLY A 1 767 ? 25.987 -8.913 -27.164 1.00 91.25 767 GLY A CA 1
ATOM 6229 C C . GLY A 1 767 ? 26.386 -10.364 -27.409 1.00 91.25 767 GLY A C 1
ATOM 6230 O O . GLY A 1 767 ? 27.347 -10.635 -28.122 1.00 91.25 767 GLY A O 1
ATOM 6231 N N . ALA A 1 768 ? 25.645 -11.312 -26.832 1.00 88.12 768 ALA A N 1
ATOM 6232 C CA . ALA A 1 768 ? 25.828 -12.731 -27.164 1.00 88.12 768 ALA A CA 1
ATOM 6233 C C . ALA A 1 768 ? 25.469 -13.027 -28.633 1.00 88.12 768 ALA A C 1
ATOM 6235 O O . ALA A 1 768 ? 26.097 -13.864 -29.277 1.00 88.12 768 ALA A O 1
ATOM 6236 N N . VAL A 1 769 ? 24.465 -12.316 -29.153 1.00 87.50 769 VAL A N 1
ATOM 6237 C CA . VAL A 1 769 ? 24.073 -12.317 -30.562 1.00 87.50 769 VAL A CA 1
ATOM 6238 C C . VAL A 1 769 ? 23.954 -10.869 -31.006 1.00 87.50 769 VAL A C 1
ATOM 6240 O O . VAL A 1 769 ? 23.186 -10.102 -30.425 1.00 87.50 769 VAL A O 1
ATOM 6243 N N . ASP A 1 770 ? 24.702 -10.504 -32.040 1.00 91.00 770 ASP A N 1
ATOM 6244 C CA . ASP A 1 770 ? 24.655 -9.155 -32.586 1.00 91.00 770 ASP A CA 1
ATOM 6245 C C . ASP A 1 770 ? 23.350 -8.925 -33.347 1.00 91.00 770 ASP A C 1
ATOM 6247 O O . ASP A 1 770 ? 22.950 -9.722 -34.202 1.00 91.00 770 ASP A O 1
ATOM 6251 N N . VAL A 1 771 ? 22.701 -7.796 -33.069 1.00 92.19 771 VAL A N 1
ATOM 6252 C CA . VAL A 1 771 ? 21.483 -7.381 -33.769 1.00 92.19 771 VAL A CA 1
ATOM 6253 C C . VAL A 1 771 ? 21.714 -6.026 -34.412 1.00 92.19 771 VAL A C 1
ATOM 6255 O O . VAL A 1 771 ? 21.990 -5.043 -33.729 1.00 92.19 771 VAL A O 1
ATOM 6258 N N . ALA A 1 772 ? 21.587 -5.973 -35.735 1.00 93.06 772 ALA A N 1
ATOM 6259 C CA . ALA A 1 772 ? 21.755 -4.752 -36.501 1.00 93.06 772 ALA A CA 1
ATOM 6260 C C . ALA A 1 772 ? 20.413 -4.172 -36.952 1.00 93.06 772 ALA A C 1
ATOM 6262 O O . ALA A 1 772 ? 19.517 -4.885 -37.412 1.00 93.06 772 ALA A O 1
ATOM 6263 N N . TYR A 1 773 ? 20.329 -2.853 -36.856 1.00 93.88 773 TYR A N 1
ATOM 6264 C CA . TYR A 1 773 ? 19.225 -2.028 -37.299 1.00 93.88 773 TYR A CA 1
ATOM 6265 C C . TYR A 1 773 ? 19.730 -1.028 -38.321 1.00 93.88 773 TYR A C 1
ATOM 6267 O O . TYR A 1 773 ? 20.756 -0.378 -38.131 1.00 93.88 773 TYR A O 1
ATOM 6275 N N . VAL A 1 774 ? 18.995 -0.905 -39.412 1.00 92.06 774 VAL A N 1
ATOM 6276 C CA . VAL A 1 774 ? 19.396 -0.132 -40.575 1.00 92.06 774 VAL A CA 1
ATOM 6277 C C . VAL A 1 774 ? 18.363 0.958 -40.834 1.00 92.06 774 VAL A C 1
ATOM 6279 O O . VAL A 1 774 ? 17.162 0.686 -40.837 1.00 92.06 774 VAL A O 1
ATOM 6282 N N . TYR A 1 775 ? 18.820 2.192 -41.043 1.00 91.31 775 TYR A N 1
ATOM 6283 C CA . TYR A 1 775 ? 17.942 3.327 -41.308 1.00 91.31 775 TYR A CA 1
ATOM 6284 C C . TYR A 1 775 ? 17.450 3.289 -42.757 1.00 91.31 775 TYR A C 1
ATOM 6286 O O . TYR A 1 775 ? 18.202 3.565 -43.692 1.00 91.31 775 TYR A O 1
ATOM 6294 N N . LYS A 1 776 ? 16.183 2.924 -42.955 1.00 84.81 776 LYS A N 1
ATOM 6295 C CA . LYS A 1 776 ? 15.519 2.845 -44.263 1.00 84.81 776 LYS A CA 1
ATOM 6296 C C . LYS A 1 776 ? 14.139 3.477 -44.166 1.00 84.81 776 LYS A C 1
ATOM 6298 O O . LYS A 1 776 ? 13.403 3.237 -43.213 1.00 84.81 776 LYS A O 1
ATOM 6303 N N . ARG A 1 777 ? 13.752 4.266 -45.175 1.00 77.88 777 ARG A N 1
ATOM 6304 C CA . ARG A 1 777 ? 12.400 4.863 -45.267 1.00 77.88 777 ARG A CA 1
ATOM 6305 C C . ARG A 1 777 ? 11.999 5.624 -43.990 1.00 77.88 777 ARG A C 1
ATOM 6307 O O . ARG A 1 777 ? 10.869 5.514 -43.520 1.00 77.88 777 ARG A O 1
ATOM 6314 N N . LYS A 1 778 ? 12.941 6.392 -43.430 1.00 83.69 778 LYS A N 1
ATOM 6315 C CA . LYS A 1 778 ? 12.781 7.192 -42.201 1.00 83.69 778 LYS A CA 1
ATOM 6316 C C . LYS A 1 778 ? 12.545 6.390 -40.908 1.00 83.69 778 LYS A C 1
ATOM 6318 O O . LYS A 1 778 ? 12.096 6.973 -39.924 1.00 83.69 778 LYS A O 1
ATOM 6323 N N . ARG A 1 779 ? 12.835 5.084 -40.879 1.00 89.81 779 ARG A N 1
ATOM 6324 C CA . ARG A 1 779 ? 12.721 4.226 -39.684 1.00 89.81 779 ARG A CA 1
ATOM 6325 C C . ARG A 1 779 ? 13.901 3.259 -39.585 1.00 89.81 779 ARG A C 1
ATOM 6327 O O . ARG A 1 779 ? 14.573 2.995 -40.579 1.00 89.81 779 ARG A O 1
ATOM 6334 N N . TYR A 1 780 ? 14.138 2.713 -38.397 1.00 92.00 780 TYR A N 1
ATOM 6335 C CA . TYR A 1 780 ? 15.127 1.657 -38.189 1.00 92.00 780 TYR A CA 1
ATOM 6336 C C . TYR A 1 780 ? 14.485 0.281 -38.359 1.00 92.00 780 TYR A C 1
ATOM 6338 O O . TYR A 1 780 ? 13.499 -0.037 -37.700 1.00 92.00 780 TYR A O 1
ATOM 6346 N N . LEU A 1 781 ? 15.043 -0.540 -39.249 1.00 91.12 781 LEU A N 1
ATOM 6347 C CA . LEU A 1 781 ? 14.567 -1.896 -39.525 1.00 91.12 781 LEU A CA 1
ATOM 6348 C C . LEU A 1 781 ? 15.648 -2.914 -39.171 1.00 91.12 781 LEU A C 1
ATOM 6350 O O . LEU A 1 781 ? 16.816 -2.720 -39.503 1.00 91.12 781 LEU A O 1
ATOM 6354 N N . ARG A 1 782 ? 15.256 -4.005 -38.507 1.00 91.44 782 ARG A N 1
ATOM 6355 C CA . ARG A 1 782 ? 16.162 -5.115 -38.189 1.00 91.44 782 ARG A CA 1
ATOM 6356 C C . ARG A 1 782 ? 16.590 -5.817 -39.478 1.00 91.44 782 ARG A C 1
ATOM 6358 O O . ARG A 1 782 ? 15.737 -6.240 -40.253 1.00 91.44 782 ARG A O 1
ATOM 6365 N N . GLU A 1 783 ? 17.893 -5.976 -39.691 1.00 87.62 783 GLU A N 1
ATOM 6366 C CA . GLU A 1 783 ? 18.447 -6.590 -40.904 1.00 87.62 783 GLU A CA 1
ATOM 6367 C C . GLU A 1 783 ? 19.673 -7.445 -40.566 1.00 87.62 783 GLU A C 1
ATOM 6369 O O . GLU A 1 783 ? 20.487 -7.085 -39.714 1.00 87.62 783 GLU A O 1
ATOM 6374 N N . GLN A 1 784 ? 19.826 -8.589 -41.237 1.00 83.56 784 GLN A N 1
ATOM 6375 C CA . GLN A 1 784 ? 21.058 -9.368 -41.151 1.00 83.56 784 GLN A CA 1
ATOM 6376 C C . GLN A 1 784 ? 22.110 -8.733 -42.056 1.00 83.56 784 GLN A C 1
ATOM 6378 O O . GLN A 1 784 ? 22.045 -8.843 -43.277 1.00 83.56 784 GLN A O 1
ATOM 6383 N N . ILE A 1 785 ? 23.091 -8.069 -41.449 1.00 82.12 785 ILE A N 1
ATOM 6384 C CA . ILE A 1 785 ? 24.209 -7.460 -42.168 1.00 82.12 785 ILE A CA 1
ATOM 6385 C C . ILE A 1 785 ? 25.524 -8.094 -41.734 1.00 82.12 785 ILE A C 1
ATOM 6387 O O . ILE A 1 785 ? 25.736 -8.405 -40.560 1.00 82.12 785 ILE A O 1
ATOM 6391 N N . ASN A 1 786 ? 26.453 -8.225 -42.677 1.00 79.94 786 ASN A N 1
ATOM 6392 C CA . ASN A 1 786 ? 27.816 -8.602 -42.344 1.00 79.94 786 ASN A CA 1
ATOM 6393 C C . ASN A 1 786 ? 28.578 -7.381 -41.806 1.00 79.94 786 ASN A C 1
ATOM 6395 O O . ASN A 1 786 ? 29.178 -6.612 -42.560 1.00 79.94 786 ASN A O 1
ATOM 6399 N N . THR A 1 787 ? 28.581 -7.219 -40.484 1.00 74.62 787 THR A N 1
ATOM 6400 C CA . THR A 1 787 ? 29.244 -6.091 -39.810 1.00 74.62 787 THR A CA 1
ATOM 6401 C C . THR A 1 787 ? 30.772 -6.090 -39.946 1.00 74.62 787 THR A C 1
ATOM 6403 O O . THR A 1 787 ? 31.393 -5.067 -39.668 1.00 74.62 787 THR A O 1
ATOM 6406 N N . SER A 1 788 ? 31.391 -7.182 -40.425 1.00 76.62 788 SER A N 1
ATOM 6407 C CA . SER A 1 788 ? 32.839 -7.235 -40.704 1.00 76.62 788 SER A CA 1
ATOM 6408 C C . SER A 1 788 ? 33.242 -6.488 -41.985 1.00 76.62 788 SER A C 1
ATOM 6410 O O . SER A 1 788 ? 34.402 -6.109 -42.136 1.00 76.62 788 SER A O 1
ATOM 6412 N N . LYS A 1 789 ? 32.296 -6.245 -42.905 1.00 79.56 789 LYS A N 1
ATOM 6413 C CA . LYS A 1 789 ? 32.514 -5.503 -44.160 1.00 79.56 789 LYS A CA 1
ATOM 6414 C C . LYS A 1 789 ? 31.340 -4.552 -44.446 1.00 79.56 789 LYS A C 1
ATOM 6416 O O . LYS A 1 789 ? 30.615 -4.749 -45.419 1.00 79.56 789 LYS A O 1
ATOM 6421 N N . PRO A 1 790 ? 31.128 -3.506 -43.625 1.00 84.62 790 PRO A N 1
ATOM 6422 C CA . PRO A 1 790 ? 29.898 -2.719 -43.685 1.00 84.62 790 PRO A CA 1
ATOM 6423 C C . PRO A 1 790 ? 29.892 -1.661 -44.803 1.00 84.62 790 PRO A C 1
ATOM 6425 O O . PRO A 1 790 ? 28.850 -1.069 -45.050 1.00 84.62 790 PRO A O 1
ATOM 6428 N N . LEU A 1 791 ? 31.014 -1.409 -45.493 1.00 86.25 791 LEU A N 1
ATOM 6429 C CA . LEU A 1 791 ? 31.151 -0.297 -46.449 1.00 86.25 791 LEU A CA 1
ATOM 6430 C C . LEU A 1 791 ? 30.132 -0.325 -47.593 1.00 86.25 791 LEU A C 1
ATOM 6432 O O . LEU A 1 791 ? 29.546 0.710 -47.899 1.00 86.25 791 LEU A O 1
ATOM 6436 N N . ASP A 1 792 ? 29.898 -1.481 -48.217 1.00 80.81 792 ASP A N 1
ATOM 6437 C CA . ASP A 1 792 ? 28.921 -1.569 -49.310 1.00 80.81 792 ASP A CA 1
ATOM 6438 C C . ASP A 1 792 ? 27.498 -1.282 -48.804 1.00 80.81 792 ASP A C 1
ATOM 6440 O O . ASP A 1 792 ? 26.748 -0.561 -49.459 1.00 80.81 792 ASP A O 1
ATOM 6444 N N . VAL A 1 793 ? 27.165 -1.752 -47.595 1.00 85.31 793 VAL A N 1
ATOM 6445 C CA . VAL A 1 793 ? 25.881 -1.468 -46.936 1.00 85.31 793 VAL A CA 1
ATOM 6446 C C . VAL A 1 793 ? 25.762 0.015 -46.573 1.00 85.31 793 VAL A C 1
ATOM 6448 O O . VAL A 1 793 ? 24.715 0.613 -46.791 1.00 85.31 793 VAL A O 1
ATOM 6451 N N . LEU A 1 794 ? 26.821 0.643 -46.062 1.00 88.88 794 LEU A N 1
ATOM 6452 C CA . LEU A 1 794 ? 26.816 2.061 -45.685 1.00 88.88 794 LEU A CA 1
ATOM 6453 C C . LEU A 1 794 ? 26.657 2.987 -46.896 1.00 88.88 794 LEU A C 1
ATOM 6455 O O . LEU A 1 794 ? 25.826 3.890 -46.862 1.00 88.88 794 LEU A O 1
ATOM 6459 N N . ARG A 1 795 ? 27.394 2.737 -47.984 1.00 86.38 795 ARG A N 1
ATOM 6460 C CA . ARG A 1 795 ? 27.308 3.509 -49.244 1.00 86.38 795 ARG A CA 1
ATOM 6461 C C . ARG A 1 795 ? 25.915 3.452 -49.846 1.00 86.38 795 ARG A C 1
ATOM 6463 O O . ARG A 1 795 ? 25.356 4.467 -50.251 1.00 86.38 795 ARG A O 1
ATOM 6470 N N . ARG A 1 796 ? 25.337 2.260 -49.828 1.00 82.56 796 ARG A N 1
ATOM 6471 C CA . ARG A 1 796 ? 23.965 1.988 -50.234 1.00 82.56 796 ARG A CA 1
ATOM 6472 C C . ARG A 1 796 ? 22.938 2.768 -49.417 1.00 82.56 796 ARG A C 1
ATOM 6474 O O . ARG A 1 796 ? 22.051 3.403 -49.977 1.00 82.56 796 ARG A O 1
ATOM 6481 N N . LEU A 1 797 ? 23.087 2.794 -48.097 1.00 86.00 797 LEU A N 1
ATOM 6482 C CA . LEU A 1 797 ? 22.187 3.554 -47.228 1.00 86.00 797 LEU A CA 1
ATOM 6483 C C . LEU A 1 797 ? 22.388 5.065 -47.348 1.00 86.00 797 LEU A C 1
ATOM 6485 O O . LEU A 1 797 ? 21.426 5.819 -47.220 1.00 86.00 797 LEU A O 1
ATOM 6489 N N . ALA A 1 798 ? 23.612 5.517 -47.613 1.00 86.44 798 ALA A N 1
ATOM 6490 C CA . ALA A 1 798 ? 23.897 6.916 -47.897 1.00 86.44 798 ALA A CA 1
ATOM 6491 C C . ALA A 1 798 ? 23.264 7.368 -49.223 1.00 86.44 798 ALA A C 1
ATOM 6493 O O . ALA A 1 798 ? 22.717 8.466 -49.292 1.00 86.44 798 ALA A O 1
ATOM 6494 N N . HIS A 1 799 ? 23.247 6.504 -50.240 1.00 82.25 799 HIS A N 1
ATOM 6495 C CA . HIS A 1 799 ? 22.500 6.748 -51.474 1.00 82.25 799 HIS A CA 1
ATOM 6496 C C . HIS A 1 799 ? 20.988 6.853 -51.235 1.00 82.25 799 HIS A C 1
ATOM 6498 O O . HIS A 1 799 ? 20.336 7.758 -51.755 1.00 82.25 799 HIS A O 1
ATOM 6504 N N . GLN A 1 800 ? 20.424 5.955 -50.423 1.00 80.62 800 GLN A N 1
ATOM 6505 C CA . GLN A 1 800 ? 18.986 5.937 -50.135 1.00 80.62 800 GLN A CA 1
ATOM 6506 C C . GLN A 1 800 ? 18.520 7.125 -49.286 1.00 80.62 800 GLN A C 1
ATOM 6508 O O . GLN A 1 800 ? 17.439 7.649 -49.531 1.00 80.62 800 GLN A O 1
ATOM 6513 N N . ASN A 1 801 ? 19.303 7.538 -48.284 1.00 82.31 801 ASN A N 1
ATOM 6514 C CA . ASN A 1 801 ? 18.849 8.502 -47.275 1.00 82.31 801 ASN A CA 1
ATOM 6515 C C . ASN A 1 801 ? 19.442 9.914 -47.420 1.00 82.31 801 ASN A C 1
ATOM 6517 O O . ASN A 1 801 ? 18.931 10.840 -46.793 1.00 82.31 801 ASN A O 1
ATOM 6521 N N . PHE A 1 802 ? 20.530 10.083 -48.179 1.00 80.50 802 PHE A N 1
ATOM 6522 C CA . PHE A 1 802 ? 21.297 11.335 -48.247 1.00 80.50 802 PHE A CA 1
ATOM 6523 C C . PHE A 1 802 ? 21.728 11.714 -49.671 1.00 80.50 802 PHE A C 1
ATOM 6525 O O . PHE A 1 802 ? 22.727 12.417 -49.831 1.00 80.50 802 PHE A O 1
ATOM 6532 N N . ASP A 1 803 ? 21.029 11.207 -50.692 1.00 80.56 803 ASP A N 1
ATOM 6533 C CA . ASP A 1 803 ? 21.227 11.553 -52.111 1.00 80.56 803 ASP A CA 1
ATOM 6534 C C . ASP A 1 803 ? 22.696 11.509 -52.566 1.00 80.56 803 ASP A C 1
ATOM 6536 O O . ASP A 1 803 ? 23.156 12.292 -53.399 1.00 80.56 803 ASP A O 1
ATOM 6540 N N . SER A 1 804 ? 23.458 10.585 -51.975 1.00 83.81 804 SER A N 1
ATOM 6541 C CA . SER A 1 804 ? 24.891 10.446 -52.212 1.00 83.81 804 SER A CA 1
ATOM 6542 C C . SER A 1 804 ? 25.154 9.369 -53.262 1.00 83.81 804 SER A C 1
ATOM 6544 O O . SER A 1 804 ? 24.742 8.221 -53.111 1.00 83.81 804 SER A O 1
ATOM 6546 N N . LEU A 1 805 ? 25.853 9.720 -54.337 1.00 85.88 805 LEU A N 1
ATOM 6547 C CA . LEU A 1 805 ? 26.176 8.797 -55.423 1.00 85.88 805 LEU A CA 1
ATOM 6548 C C . LEU A 1 805 ? 27.615 8.296 -55.285 1.00 85.88 805 LEU A C 1
ATOM 6550 O O . LEU A 1 805 ? 28.563 9.070 -55.396 1.00 85.88 805 LEU A O 1
ATOM 6554 N N . TYR A 1 806 ? 27.779 6.992 -55.077 1.00 86.38 806 TYR A N 1
ATOM 6555 C CA . TYR A 1 806 ? 29.086 6.347 -54.968 1.00 86.38 806 TYR A CA 1
ATOM 6556 C C . TYR A 1 806 ? 29.423 5.627 -56.267 1.00 86.38 806 TYR A C 1
ATOM 6558 O O . TYR A 1 806 ? 28.741 4.674 -56.640 1.00 86.38 806 TYR A O 1
ATOM 6566 N N . LEU A 1 807 ? 30.484 6.059 -56.946 1.00 88.31 807 LEU A N 1
ATOM 6567 C CA . LEU A 1 807 ? 30.912 5.473 -58.215 1.00 88.31 807 LEU A CA 1
ATOM 6568 C C . LEU A 1 807 ? 32.229 4.734 -58.038 1.00 88.31 807 LEU A C 1
ATOM 6570 O O . LEU A 1 807 ? 33.259 5.354 -57.786 1.00 88.31 807 LEU A O 1
ATOM 6574 N N . LYS A 1 808 ? 32.198 3.409 -58.190 1.00 89.44 808 LYS A N 1
ATOM 6575 C CA . LYS A 1 808 ? 33.391 2.560 -58.249 1.00 89.44 808 LYS A CA 1
ATOM 6576 C C . LYS A 1 808 ? 33.993 2.671 -59.649 1.00 89.44 808 LYS A C 1
ATOM 6578 O O . LYS A 1 808 ? 33.500 2.050 -60.587 1.00 89.44 808 LYS A O 1
ATOM 6583 N N . LEU A 1 809 ? 34.993 3.535 -59.795 1.00 89.56 809 LEU A N 1
ATOM 6584 C CA . LEU A 1 809 ? 35.592 3.900 -61.084 1.00 89.56 809 LEU A CA 1
ATOM 6585 C C . LEU A 1 809 ? 36.536 2.828 -61.641 1.00 89.56 809 LEU A C 1
ATOM 6587 O O . LEU A 1 809 ? 36.868 2.850 -62.819 1.00 89.56 809 LEU A O 1
ATOM 6591 N N . ASP A 1 810 ? 36.998 1.921 -60.786 1.00 85.00 810 ASP A N 1
ATOM 6592 C CA . ASP A 1 810 ? 37.848 0.778 -61.121 1.00 85.00 810 ASP A CA 1
ATOM 6593 C C . ASP A 1 810 ? 37.046 -0.455 -61.570 1.00 85.00 810 ASP A C 1
ATOM 6595 O O . ASP A 1 810 ? 37.626 -1.465 -61.966 1.00 85.00 810 ASP A O 1
ATOM 6599 N N . GLN A 1 811 ? 35.712 -0.397 -61.505 1.00 86.00 811 GLN A N 1
ATOM 6600 C CA . GLN A 1 811 ? 34.847 -1.503 -61.900 1.00 86.00 811 GLN A CA 1
ATOM 6601 C C . GLN A 1 811 ? 34.619 -1.516 -63.407 1.00 86.00 811 GLN A C 1
ATOM 6603 O O . GLN A 1 811 ? 34.125 -0.552 -63.981 1.00 86.00 811 GLN A O 1
ATOM 6608 N N . THR A 1 812 ? 34.896 -2.663 -64.017 1.00 84.75 812 THR A N 1
ATOM 6609 C CA . THR A 1 812 ? 34.672 -2.930 -65.446 1.00 84.75 812 THR A CA 1
ATOM 6610 C C . THR A 1 812 ? 33.403 -3.750 -65.705 1.00 84.75 812 THR A C 1
ATOM 6612 O O . THR A 1 812 ? 33.118 -4.122 -66.839 1.00 84.75 812 THR A O 1
ATOM 6615 N N . SER A 1 813 ? 32.632 -4.045 -64.655 1.00 86.19 813 SER A N 1
ATOM 6616 C CA . SER A 1 813 ? 31.367 -4.785 -64.712 1.00 86.19 813 SER A CA 1
ATOM 6617 C C . SER A 1 813 ? 30.332 -4.139 -63.795 1.00 86.19 813 SER A C 1
ATOM 6619 O O . SER A 1 813 ? 30.701 -3.397 -62.883 1.00 86.19 813 SER A O 1
ATOM 6621 N N . SER A 1 814 ? 29.046 -4.391 -64.050 1.00 86.56 814 SER A N 1
ATOM 6622 C CA . SER A 1 814 ? 27.940 -3.800 -63.289 1.00 86.56 814 SER A CA 1
ATOM 6623 C C . SER A 1 814 ? 28.038 -4.087 -61.788 1.00 86.56 814 SER A C 1
ATOM 6625 O O . SER A 1 814 ? 28.406 -5.188 -61.378 1.00 86.56 814 SER A O 1
ATOM 6627 N N . TYR A 1 815 ? 27.684 -3.103 -60.962 1.00 84.69 815 TYR A N 1
ATOM 6628 C CA . TYR A 1 815 ? 27.770 -3.196 -59.503 1.00 84.69 815 TYR A CA 1
ATOM 6629 C C . TYR A 1 815 ? 26.570 -2.541 -58.806 1.00 84.69 815 TYR A C 1
ATOM 6631 O O . TYR A 1 815 ? 25.896 -1.682 -59.372 1.00 84.69 815 TYR A O 1
ATOM 6639 N N . TYR A 1 816 ? 26.353 -2.950 -57.548 1.00 75.25 816 TYR A N 1
ATOM 6640 C CA . TYR A 1 816 ? 25.134 -2.742 -56.749 1.00 75.25 816 TYR A CA 1
ATOM 6641 C C . TYR A 1 816 ? 23.925 -3.555 -57.242 1.00 75.25 816 TYR A C 1
ATOM 6643 O O . TYR A 1 816 ? 23.724 -3.741 -58.440 1.00 75.25 816 TYR A O 1
ATOM 6651 N N . ASP A 1 817 ? 23.156 -4.103 -56.296 1.00 68.00 817 ASP A N 1
ATOM 6652 C CA . ASP A 1 817 ? 22.046 -5.015 -56.582 1.00 68.00 817 ASP A CA 1
ATOM 6653 C C . ASP A 1 817 ? 20.720 -4.250 -56.675 1.00 68.00 817 ASP A C 1
ATOM 6655 O O . ASP A 1 817 ? 20.197 -3.721 -55.687 1.00 68.00 817 ASP A O 1
ATOM 6659 N N . LYS A 1 818 ? 20.138 -4.259 -57.878 1.00 63.62 818 LYS A N 1
ATOM 6660 C CA . LYS A 1 818 ? 18.853 -3.627 -58.191 1.00 63.62 818 LYS A CA 1
ATOM 6661 C C . LYS A 1 818 ? 17.710 -4.128 -57.299 1.00 63.62 818 LYS A C 1
ATOM 6663 O O . LYS A 1 818 ? 16.797 -3.354 -57.015 1.00 63.62 818 LYS A O 1
ATOM 6668 N N . GLN A 1 819 ? 17.752 -5.386 -56.841 1.00 59.66 819 GLN A N 1
ATOM 6669 C CA . GLN A 1 819 ? 16.696 -5.991 -56.021 1.00 59.66 819 GLN A CA 1
ATOM 6670 C C . GLN A 1 819 ? 16.674 -5.469 -54.581 1.00 59.66 819 GLN A C 1
ATOM 6672 O O . GLN A 1 819 ? 15.605 -5.397 -53.977 1.00 59.66 819 GLN A O 1
ATOM 6677 N N . GLN A 1 820 ? 17.831 -5.094 -54.028 1.00 58.72 820 GLN A N 1
ATOM 6678 C CA . GLN A 1 820 ? 17.923 -4.616 -52.645 1.00 58.72 820 GLN A CA 1
ATOM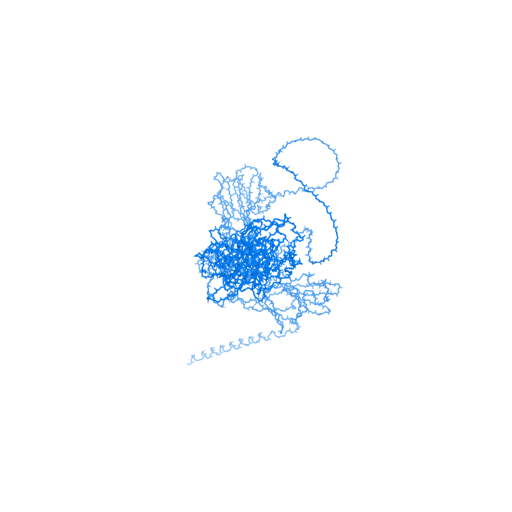 6679 C C . GLN A 1 820 ? 17.708 -3.101 -52.536 1.00 58.72 820 GLN A C 1
ATOM 6681 O O . GLN A 1 820 ? 17.167 -2.640 -51.528 1.00 58.72 820 GLN A O 1
ATOM 6686 N N . ASP A 1 821 ? 18.089 -2.346 -53.576 1.00 54.88 821 ASP A N 1
ATOM 6687 C CA . ASP A 1 821 ? 18.301 -0.900 -53.450 1.00 54.88 821 ASP A CA 1
ATOM 6688 C C . ASP A 1 821 ? 17.512 -0.012 -54.392 1.00 54.88 821 ASP A C 1
ATOM 6690 O O . ASP A 1 821 ? 17.481 1.200 -54.178 1.00 54.88 821 ASP A O 1
ATOM 6694 N N . GLY A 1 822 ? 16.916 -0.576 -55.445 1.00 59.50 822 GLY A N 1
ATOM 6695 C CA . GLY A 1 822 ? 16.377 0.232 -56.539 1.00 59.50 822 GLY A CA 1
ATOM 6696 C C . GLY A 1 822 ? 17.442 1.092 -57.237 1.00 59.50 822 GLY A C 1
ATOM 6697 O O . GLY A 1 822 ? 17.079 2.015 -57.958 1.00 59.50 822 GLY A O 1
ATOM 6698 N N . PHE A 1 823 ? 18.728 0.794 -57.018 1.00 72.06 823 PHE A N 1
ATOM 6699 C CA . PHE A 1 823 ? 19.880 1.459 -57.614 1.00 72.06 823 PHE A CA 1
ATOM 6700 C C . PHE A 1 823 ? 20.883 0.404 -58.077 1.00 72.06 823 PHE A C 1
ATOM 6702 O O . PHE A 1 823 ? 21.360 -0.409 -57.285 1.00 72.06 823 PHE A O 1
ATOM 6709 N N . SER A 1 824 ? 21.210 0.424 -59.363 1.00 81.12 824 SER A N 1
ATOM 6710 C CA . SER A 1 824 ? 22.283 -0.385 -59.938 1.00 81.12 824 SER A CA 1
ATOM 6711 C C . SER A 1 824 ? 23.080 0.456 -60.916 1.00 81.12 824 SER A C 1
ATOM 6713 O O . SER A 1 824 ? 22.518 1.278 -61.641 1.00 81.12 824 SER A O 1
ATOM 6715 N N . VAL A 1 825 ? 24.391 0.240 -60.951 1.00 85.94 825 VAL A N 1
ATOM 6716 C CA . VAL A 1 825 ? 25.255 0.857 -61.952 1.00 85.94 825 VAL A CA 1
ATOM 6717 C C . VAL A 1 825 ? 25.574 -0.184 -63.007 1.00 85.94 825 VAL A C 1
ATOM 6719 O O . VAL A 1 825 ? 26.308 -1.138 -62.742 1.00 85.94 825 VAL A O 1
ATOM 6722 N N . THR A 1 826 ? 25.026 0.006 -64.202 1.00 89.50 826 THR A N 1
ATOM 6723 C CA . THR A 1 826 ? 25.302 -0.846 -65.357 1.00 89.50 826 THR A CA 1
ATOM 6724 C C . THR A 1 826 ? 26.565 -0.346 -66.041 1.00 89.50 826 THR A C 1
ATOM 6726 O O . THR A 1 826 ? 26.622 0.808 -66.465 1.00 89.50 826 THR A O 1
ATOM 6729 N N . VAL A 1 827 ? 27.590 -1.194 -66.130 1.00 90.12 827 VAL A N 1
ATOM 6730 C CA . VAL A 1 827 ? 28.865 -0.841 -66.769 1.00 90.12 827 VAL A CA 1
ATOM 6731 C C . VAL A 1 827 ? 28.932 -1.492 -68.143 1.00 90.12 827 VAL A C 1
ATOM 6733 O O . VAL A 1 827 ? 28.749 -2.700 -68.275 1.00 90.12 827 VAL A O 1
ATOM 6736 N N . SER A 1 828 ? 29.190 -0.682 -69.164 1.00 91.81 828 SER A N 1
ATOM 6737 C CA . SER A 1 828 ? 29.355 -1.121 -70.553 1.00 91.81 828 SER A CA 1
ATOM 6738 C C . SER A 1 828 ? 30.600 -0.490 -71.170 1.00 91.81 828 SER A C 1
ATOM 6740 O O . SER A 1 828 ? 31.088 0.534 -70.685 1.00 91.81 828 SER A O 1
ATOM 6742 N N . ASN A 1 829 ? 31.128 -1.101 -72.228 1.00 88.06 829 ASN A N 1
ATOM 6743 C CA . ASN A 1 829 ? 32.196 -0.486 -73.012 1.00 88.06 829 ASN A CA 1
ATOM 6744 C C . ASN A 1 829 ? 31.618 0.706 -73.776 1.00 88.06 829 ASN A C 1
ATOM 6746 O O . ASN A 1 829 ? 30.561 0.584 -74.390 1.00 88.06 829 ASN A O 1
ATOM 6750 N N . GLY A 1 830 ? 32.300 1.846 -73.723 1.00 80.50 830 GLY A N 1
ATOM 6751 C CA . GLY A 1 830 ? 31.916 3.006 -74.514 1.00 80.50 830 GLY A CA 1
ATOM 6752 C C . GLY A 1 830 ? 32.323 2.865 -75.980 1.00 80.50 830 GLY A C 1
ATOM 6753 O O . GLY A 1 830 ? 33.310 2.203 -76.302 1.00 80.50 830 GLY A O 1
ATOM 6754 N N . ASP A 1 831 ? 31.574 3.521 -76.865 1.00 69.75 831 ASP A N 1
ATOM 6755 C CA . ASP A 1 831 ? 31.758 3.429 -78.322 1.00 69.75 831 ASP A CA 1
ATOM 6756 C C . ASP A 1 831 ? 33.015 4.168 -78.832 1.00 69.75 831 ASP A C 1
ATOM 6758 O O . ASP A 1 831 ? 33.438 3.992 -79.975 1.00 69.75 831 ASP A O 1
ATOM 6762 N N . THR A 1 832 ? 33.639 4.997 -77.989 1.00 68.06 832 THR A N 1
ATOM 6763 C CA . THR A 1 832 ? 34.779 5.859 -78.335 1.00 68.06 832 THR A CA 1
ATOM 6764 C C . THR A 1 832 ? 36.108 5.288 -77.840 1.00 68.06 832 THR A C 1
ATOM 6766 O O . THR A 1 832 ? 36.450 5.387 -76.661 1.00 68.06 832 THR A O 1
ATOM 6769 N N . SER A 1 833 ? 36.915 4.740 -78.756 1.00 61.06 833 SER A N 1
ATOM 6770 C CA . SER A 1 833 ? 38.297 4.343 -78.466 1.00 61.06 833 SER A CA 1
ATOM 6771 C C . SER A 1 833 ? 39.244 5.543 -78.580 1.00 61.06 833 SER A C 1
ATOM 6773 O O . SER A 1 833 ? 39.456 6.064 -79.677 1.00 61.06 833 SER A O 1
ATOM 6775 N N . HIS A 1 834 ? 39.857 5.956 -77.471 1.00 74.19 834 HIS A N 1
ATOM 6776 C CA . HIS A 1 834 ? 40.937 6.947 -77.468 1.00 74.19 834 HIS A CA 1
ATOM 6777 C C . HIS A 1 834 ? 42.283 6.247 -77.269 1.00 74.19 834 HIS A C 1
ATOM 6779 O O . HIS A 1 834 ? 42.419 5.372 -76.416 1.00 74.19 834 HIS A O 1
ATOM 6785 N N . GLN A 1 835 ? 43.299 6.619 -78.050 1.00 71.69 835 GLN A N 1
ATOM 6786 C CA . GLN A 1 835 ? 44.614 5.988 -77.953 1.00 71.69 835 GLN A CA 1
ATOM 6787 C C . GLN A 1 835 ? 45.219 6.235 -76.561 1.00 71.69 835 GLN A C 1
ATOM 6789 O O . GLN A 1 835 ? 45.432 7.377 -76.157 1.00 71.69 835 GLN A O 1
ATOM 6794 N N . GLY A 1 836 ? 45.482 5.153 -75.825 1.00 80.00 836 GLY A N 1
ATOM 6795 C CA . GLY A 1 836 ? 46.002 5.202 -74.456 1.00 80.00 836 GLY A CA 1
ATOM 6796 C C . GLY A 1 836 ? 44.946 5.214 -73.343 1.00 80.00 836 GLY A C 1
ATOM 6797 O O . GLY A 1 836 ? 45.323 5.335 -72.176 1.00 80.00 836 GLY A O 1
ATOM 6798 N N . TYR A 1 837 ? 43.655 5.089 -73.688 1.00 86.56 837 TYR A N 1
ATOM 6799 C CA . TYR A 1 837 ? 42.556 5.019 -72.726 1.00 86.56 837 TYR A CA 1
ATOM 6800 C C . TYR A 1 837 ? 41.524 3.941 -73.085 1.00 86.56 837 TYR A C 1
ATOM 6802 O O . TYR A 1 837 ? 41.107 3.814 -74.234 1.00 86.56 837 TYR A O 1
ATOM 6810 N N . THR A 1 838 ? 41.041 3.221 -72.075 1.00 88.12 838 THR A N 1
ATOM 6811 C CA . THR A 1 838 ? 39.853 2.361 -72.170 1.00 88.12 838 THR A CA 1
ATOM 6812 C C . THR A 1 838 ? 38.640 3.122 -71.640 1.00 88.12 838 THR A C 1
ATOM 6814 O O . THR A 1 838 ? 38.692 3.671 -70.538 1.00 88.12 838 THR A O 1
ATOM 6817 N N . HIS A 1 839 ? 37.557 3.179 -72.417 1.00 91.06 839 HIS A N 1
ATOM 6818 C CA . HIS A 1 839 ? 36.340 3.922 -72.076 1.00 91.06 839 HIS A CA 1
ATOM 6819 C C . HIS A 1 839 ? 35.253 2.983 -71.549 1.00 91.06 839 HIS A C 1
ATOM 6821 O O . HIS A 1 839 ? 34.807 2.079 -72.253 1.00 91.06 839 HIS A O 1
ATOM 6827 N N . TYR A 1 840 ? 34.799 3.243 -70.324 1.00 91.88 840 TYR A N 1
ATOM 6828 C CA . TYR A 1 840 ? 33.636 2.601 -69.721 1.00 91.88 840 TYR A CA 1
ATOM 6829 C C . TYR A 1 840 ? 32.516 3.615 -69.487 1.00 91.88 840 TYR A C 1
ATOM 6831 O O . TYR A 1 840 ? 32.755 4.747 -69.055 1.00 91.88 840 TYR A O 1
ATOM 6839 N N . VAL A 1 841 ? 31.281 3.198 -69.748 1.00 92.00 841 VAL A N 1
ATOM 6840 C CA . VAL A 1 841 ? 30.067 3.967 -69.468 1.00 92.00 841 VAL A CA 1
ATOM 6841 C C . VAL A 1 841 ? 29.359 3.322 -68.288 1.00 92.00 841 VAL A C 1
ATOM 6843 O O . VAL A 1 841 ? 28.871 2.195 -68.378 1.00 92.00 841 VAL A O 1
ATOM 6846 N N . HIS A 1 842 ? 29.308 4.053 -67.180 1.00 92.88 842 HIS A N 1
ATOM 6847 C CA . HIS A 1 842 ? 28.582 3.686 -65.973 1.00 92.88 842 HIS A CA 1
ATOM 6848 C C . HIS A 1 842 ? 27.204 4.340 -66.030 1.00 92.88 842 HIS A C 1
ATOM 6850 O O . HIS A 1 842 ? 27.102 5.549 -65.857 1.00 92.88 842 HIS A O 1
ATOM 6856 N N . THR A 1 843 ? 26.154 3.568 -66.279 1.00 89.56 843 THR A N 1
ATOM 6857 C CA . THR A 1 843 ? 24.774 4.071 -66.340 1.00 89.56 843 THR A CA 1
ATOM 6858 C C . THR A 1 843 ? 24.081 3.839 -65.007 1.00 89.56 843 THR A C 1
ATOM 6860 O O . THR A 1 843 ? 24.148 2.740 -64.459 1.00 89.56 843 THR A O 1
ATOM 6863 N N . PHE A 1 844 ? 23.434 4.870 -64.474 1.00 85.81 844 PHE A N 1
ATOM 6864 C CA . PHE A 1 844 ? 22.777 4.839 -63.172 1.00 85.81 844 PHE A CA 1
ATOM 6865 C C . PHE A 1 844 ? 21.302 4.497 -63.368 1.00 85.81 844 PHE A C 1
ATOM 6867 O O . PHE A 1 844 ? 20.521 5.321 -63.835 1.00 85.81 844 PHE A O 1
ATOM 6874 N N . GLU A 1 845 ? 20.902 3.276 -63.029 1.00 70.56 845 GLU A N 1
ATOM 6875 C CA . GLU A 1 845 ? 19.500 2.877 -63.115 1.00 70.56 845 GLU A CA 1
ATOM 6876 C C . GLU A 1 845 ? 18.799 3.172 -61.785 1.00 70.56 845 GLU A C 1
ATOM 6878 O O . GLU A 1 845 ? 19.054 2.489 -60.792 1.00 70.56 845 GLU A O 1
ATOM 6883 N N . THR A 1 846 ? 17.886 4.152 -61.771 1.00 65.44 846 THR A N 1
ATOM 6884 C CA . THR A 1 846 ? 16.969 4.429 -60.646 1.00 65.44 846 THR A CA 1
ATOM 6885 C C . THR A 1 846 ? 15.505 4.217 -61.062 1.00 65.44 846 THR A C 1
ATOM 6887 O O . THR A 1 846 ? 14.774 5.183 -61.287 1.00 65.44 846 THR A O 1
ATOM 6890 N N . PRO A 1 847 ? 15.017 2.961 -61.163 1.00 53.75 847 PRO A N 1
ATOM 6891 C CA . PRO A 1 847 ? 13.694 2.651 -61.719 1.00 53.75 847 PRO A CA 1
ATOM 6892 C C . PRO A 1 847 ? 12.529 3.304 -60.968 1.00 53.75 847 PRO A C 1
ATOM 6894 O O . PRO A 1 847 ? 11.470 3.515 -61.547 1.00 53.75 847 PRO A O 1
ATOM 6897 N N . ASN A 1 848 ? 12.727 3.618 -59.684 1.00 56.25 848 ASN A N 1
ATOM 6898 C CA . ASN A 1 848 ? 11.694 4.150 -58.796 1.00 56.25 848 ASN A CA 1
ATOM 6899 C C . ASN A 1 848 ? 11.862 5.652 -58.497 1.00 56.25 848 ASN A C 1
ATOM 6901 O O . ASN A 1 848 ? 11.042 6.219 -57.781 1.00 56.25 848 ASN A O 1
ATOM 6905 N N . GLU A 1 849 ? 12.917 6.296 -59.012 1.00 67.88 849 GLU A N 1
ATOM 6906 C CA . GLU A 1 849 ? 13.272 7.690 -58.704 1.00 67.88 849 GLU A CA 1
ATOM 6907 C C . GLU A 1 849 ? 13.843 8.384 -59.957 1.00 67.88 849 GLU A C 1
ATOM 6909 O O . GLU A 1 849 ? 15.007 8.789 -60.004 1.00 67.88 849 GLU A O 1
ATOM 6914 N N . SER A 1 850 ? 13.016 8.517 -61.000 1.00 64.06 850 SER A N 1
ATOM 6915 C CA . SER A 1 850 ? 13.400 9.014 -62.337 1.00 64.06 850 SER A CA 1
ATOM 6916 C C . SER A 1 850 ? 13.836 10.486 -62.402 1.00 64.06 850 SER A C 1
ATOM 6918 O O . SER A 1 850 ? 14.105 10.983 -63.486 1.00 64.06 850 SER A O 1
ATOM 6920 N N . HIS A 1 851 ? 13.879 11.193 -61.268 1.00 71.81 851 HIS A N 1
ATOM 6921 C CA . HIS A 1 851 ? 14.306 12.594 -61.165 1.00 71.81 851 HIS A CA 1
ATOM 6922 C C . HIS A 1 851 ? 15.172 12.859 -59.923 1.00 71.81 851 HIS A C 1
ATOM 6924 O O . HIS A 1 851 ? 15.236 13.992 -59.438 1.00 71.81 851 HIS A O 1
ATOM 6930 N N . LYS A 1 852 ? 15.811 11.822 -59.359 1.00 78.31 852 LYS A N 1
ATOM 6931 C CA . LYS A 1 852 ? 16.653 11.980 -58.166 1.00 78.31 852 LYS A CA 1
ATOM 6932 C C . LYS A 1 852 ? 17.851 12.873 -58.464 1.00 78.31 852 LYS A C 1
ATOM 6934 O O . LYS A 1 852 ? 18.700 12.525 -59.284 1.00 78.31 852 LYS A O 1
ATOM 6939 N N . LYS A 1 853 ? 17.947 14.013 -57.791 1.00 83.75 853 LYS A N 1
ATOM 6940 C CA . LYS A 1 853 ? 19.100 14.898 -57.934 1.00 83.75 853 LYS A CA 1
ATOM 6941 C C . LYS A 1 853 ? 20.180 14.519 -56.937 1.00 83.75 853 LYS A C 1
ATOM 6943 O O . LYS A 1 853 ? 19.889 14.248 -55.779 1.00 83.75 853 LYS A O 1
ATOM 6948 N N . TYR A 1 854 ? 21.423 14.542 -57.394 1.00 82.44 854 TYR A N 1
ATOM 6949 C CA . TYR A 1 854 ? 22.586 14.297 -56.557 1.00 82.44 854 TYR A CA 1
ATOM 6950 C C . TYR A 1 854 ? 23.355 15.597 -56.390 1.00 82.44 854 TYR A C 1
ATOM 6952 O O . TYR A 1 854 ? 23.728 16.241 -57.370 1.00 82.44 854 TYR A O 1
ATOM 6960 N N . ASN A 1 855 ? 23.632 15.955 -55.143 1.00 76.00 855 ASN A N 1
ATOM 6961 C CA . ASN A 1 855 ? 24.508 17.072 -54.783 1.00 76.00 855 ASN A CA 1
ATOM 6962 C C . ASN A 1 855 ? 25.824 16.598 -54.142 1.00 76.00 855 ASN A C 1
ATOM 6964 O O . ASN A 1 855 ? 26.705 17.409 -53.861 1.00 76.00 855 ASN A O 1
ATOM 6968 N N . ASN A 1 856 ? 25.976 15.285 -53.948 1.00 83.19 856 ASN A N 1
ATOM 6969 C CA . ASN A 1 856 ? 27.154 14.662 -53.364 1.00 83.19 856 ASN A CA 1
ATOM 6970 C C . ASN A 1 856 ? 27.545 13.422 -54.182 1.00 83.19 856 ASN A C 1
ATOM 6972 O O . ASN A 1 856 ? 26.907 12.375 -54.076 1.00 83.19 856 ASN A O 1
ATOM 6976 N N . VAL A 1 857 ? 28.591 13.531 -55.007 1.00 87.00 857 VAL A N 1
ATOM 6977 C CA . VAL A 1 857 ? 29.154 12.394 -55.757 1.00 87.00 857 VAL A CA 1
ATOM 6978 C C . VAL A 1 857 ? 30.538 12.072 -55.210 1.00 87.00 857 VAL A C 1
ATOM 6980 O O . VAL A 1 857 ? 31.398 12.948 -55.081 1.00 87.00 857 VAL A O 1
ATOM 6983 N N . ILE A 1 858 ? 30.745 10.796 -54.901 1.00 89.50 858 ILE A N 1
ATOM 6984 C CA . ILE A 1 858 ? 31.986 10.258 -54.366 1.00 89.50 858 ILE A CA 1
ATOM 6985 C C . ILE A 1 858 ? 32.563 9.284 -55.384 1.00 89.50 858 ILE A C 1
ATOM 6987 O O . ILE A 1 858 ? 31.956 8.265 -55.723 1.00 89.50 858 ILE A O 1
ATOM 6991 N N . PHE A 1 859 ? 33.771 9.584 -55.844 1.00 91.12 859 PHE A N 1
ATOM 6992 C CA . PHE A 1 859 ? 34.543 8.665 -56.667 1.00 91.12 859 PHE A CA 1
ATOM 6993 C C . PHE A 1 859 ? 35.313 7.701 -55.779 1.00 91.12 859 PHE A C 1
ATOM 6995 O O . PHE A 1 859 ? 36.088 8.120 -54.921 1.00 91.12 859 PHE A O 1
ATOM 7002 N N . LEU A 1 860 ? 35.107 6.411 -56.005 1.00 89.12 860 LEU A N 1
ATOM 7003 C CA . LEU A 1 860 ? 35.794 5.316 -55.343 1.00 89.12 860 LEU A CA 1
ATOM 7004 C C . LEU A 1 860 ? 36.784 4.701 -56.329 1.00 89.12 860 LEU A C 1
ATOM 7006 O O . LEU A 1 860 ? 36.418 4.355 -57.451 1.00 89.12 860 LEU A O 1
ATOM 7010 N N . ASN A 1 861 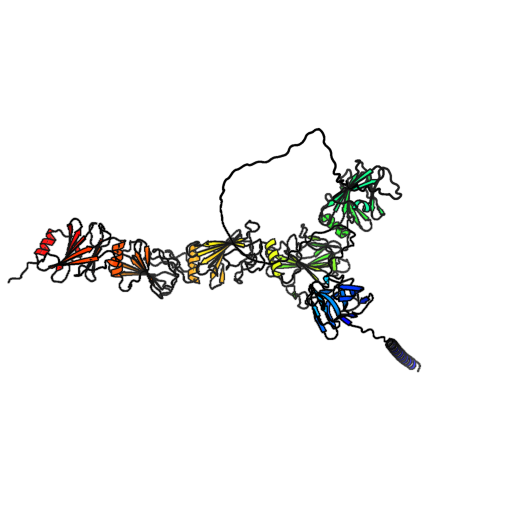? 38.037 4.569 -55.910 1.00 86.69 861 ASN A N 1
ATOM 7011 C CA . ASN A 1 861 ? 39.074 3.907 -56.689 1.00 86.69 861 ASN A CA 1
ATOM 7012 C C . ASN A 1 861 ? 39.937 3.062 -55.749 1.00 86.69 861 ASN A C 1
ATOM 7014 O O . ASN A 1 861 ? 40.676 3.607 -54.919 1.00 86.69 861 ASN A O 1
ATOM 7018 N N . ALA A 1 862 ? 39.821 1.736 -55.849 1.00 77.94 862 ALA A N 1
ATOM 7019 C CA . ALA A 1 862 ? 40.397 0.792 -54.903 1.00 77.94 862 ALA A CA 1
ATOM 7020 C C . ALA A 1 862 ? 40.052 1.152 -53.439 1.00 77.94 862 ALA A C 1
ATOM 7022 O O . ALA A 1 862 ? 38.895 1.077 -53.026 1.00 77.94 862 ALA A O 1
ATOM 7023 N N . LYS A 1 863 ? 41.051 1.538 -52.631 1.00 72.69 863 LYS A N 1
ATOM 7024 C CA . LYS A 1 863 ? 40.875 1.937 -51.219 1.00 72.69 863 LYS A CA 1
ATOM 7025 C C . LYS A 1 863 ? 40.688 3.445 -51.016 1.00 72.69 863 LYS A C 1
ATOM 7027 O O . LYS A 1 863 ? 40.458 3.866 -49.888 1.00 72.69 863 LYS A O 1
ATOM 7032 N N . ASN A 1 864 ? 40.805 4.247 -52.073 1.00 83.06 864 ASN A N 1
ATOM 7033 C CA . ASN A 1 864 ? 40.718 5.701 -51.997 1.00 83.06 864 ASN A CA 1
ATOM 7034 C C . ASN A 1 864 ? 39.308 6.183 -52.348 1.00 83.06 864 ASN A C 1
ATOM 7036 O O . ASN A 1 864 ? 38.627 5.597 -53.193 1.00 83.06 864 ASN A O 1
ATOM 7040 N N . TYR A 1 865 ? 38.904 7.290 -51.733 1.00 87.69 865 TYR A N 1
ATOM 7041 C CA . TYR A 1 865 ? 37.658 7.985 -52.030 1.00 87.69 865 TYR A CA 1
ATOM 7042 C C . TYR A 1 865 ? 37.934 9.473 -52.268 1.00 87.69 865 TYR A C 1
ATOM 7044 O O . TYR A 1 865 ? 38.819 10.061 -51.645 1.00 87.69 865 TYR A O 1
ATOM 7052 N N . PHE A 1 866 ? 37.181 10.085 -53.179 1.00 88.44 866 PHE A N 1
ATOM 7053 C CA . PHE A 1 866 ? 37.329 11.493 -53.540 1.00 88.44 866 PHE A CA 1
ATOM 7054 C C . PHE A 1 866 ? 35.963 12.175 -53.531 1.00 88.44 866 PHE A C 1
ATOM 7056 O O . PHE A 1 866 ? 35.088 11.831 -54.325 1.00 88.44 866 PHE A O 1
ATOM 7063 N N . HIS A 1 867 ? 35.793 13.153 -52.640 1.00 84.81 867 HIS A N 1
ATOM 7064 C CA . HIS A 1 867 ? 34.603 14.000 -52.605 1.00 84.81 867 HIS A CA 1
ATOM 7065 C C . HIS A 1 867 ? 34.670 15.053 -53.706 1.00 84.81 867 HIS A C 1
ATOM 7067 O O . HIS A 1 867 ? 35.656 15.788 -53.811 1.00 84.81 867 HIS A O 1
ATOM 7073 N N . LEU A 1 868 ? 33.608 15.158 -54.496 1.00 83.50 868 LEU A N 1
ATOM 7074 C CA . LEU A 1 868 ? 33.516 16.148 -55.558 1.00 83.50 868 LEU A CA 1
ATOM 7075 C C . LEU A 1 868 ? 32.610 17.296 -55.139 1.00 83.50 868 LEU A C 1
ATOM 7077 O O . LEU A 1 868 ? 31.517 17.089 -54.620 1.00 83.50 868 LEU A O 1
ATOM 7081 N N . LYS A 1 869 ? 33.047 18.521 -55.431 1.00 72.25 869 LYS A N 1
ATOM 7082 C CA . LYS A 1 869 ? 32.167 19.689 -55.400 1.00 72.25 869 LYS A CA 1
ATOM 7083 C C . LYS A 1 869 ? 31.474 19.790 -56.748 1.00 72.25 869 LYS A C 1
ATOM 7085 O O . LYS A 1 869 ? 32.107 20.169 -57.735 1.00 72.25 869 LYS A O 1
ATOM 7090 N N . ILE A 1 870 ? 30.202 19.429 -56.777 1.00 81.25 870 ILE A N 1
ATOM 7091 C CA . ILE A 1 870 ? 29.369 19.472 -57.976 1.00 81.25 870 ILE A CA 1
ATOM 7092 C C . ILE A 1 870 ? 28.120 20.300 -57.711 1.00 81.25 870 ILE A C 1
ATOM 7094 O O . ILE A 1 870 ? 27.724 20.496 -56.564 1.00 81.25 870 ILE A O 1
ATOM 7098 N N . GLU A 1 871 ? 27.512 20.777 -58.786 1.00 81.00 871 GLU A N 1
ATOM 7099 C CA . GLU A 1 871 ? 26.173 21.346 -58.723 1.00 81.00 871 GLU A CA 1
ATOM 7100 C C . GLU A 1 871 ? 25.149 20.211 -58.667 1.00 81.00 871 GLU A C 1
ATOM 7102 O O . GLU A 1 871 ? 25.354 19.138 -59.249 1.00 81.00 871 GLU A O 1
ATOM 7107 N N . GLU A 1 872 ? 24.066 20.453 -57.933 1.00 84.75 872 GLU A N 1
ATOM 7108 C CA . GLU A 1 872 ? 22.962 19.515 -57.801 1.00 84.75 872 GLU A CA 1
ATOM 7109 C C . GLU A 1 872 ? 22.301 19.285 -59.166 1.00 84.75 872 GLU A C 1
ATOM 7111 O O . GLU A 1 872 ? 21.698 20.198 -59.732 1.00 84.75 872 GLU A O 1
ATOM 7116 N N . SER A 1 873 ? 22.404 18.064 -59.696 1.00 85.69 873 SER A N 1
ATOM 7117 C CA . SER A 1 873 ? 21.781 17.690 -60.972 1.00 85.69 873 SER A CA 1
ATOM 7118 C C . SER A 1 873 ? 21.310 16.236 -60.971 1.00 85.69 873 SER A C 1
ATOM 7120 O O . SER A 1 873 ? 21.689 15.437 -60.109 1.00 85.69 873 SER A O 1
ATOM 7122 N N . HIS A 1 874 ? 20.454 15.890 -61.933 1.00 87.50 874 HIS A N 1
ATOM 7123 C CA . HIS A 1 874 ? 19.996 14.523 -62.162 1.00 87.50 874 HIS A CA 1
ATOM 7124 C C . HIS A 1 874 ? 20.990 13.791 -63.072 1.00 87.50 874 HIS A C 1
ATOM 7126 O O . HIS A 1 874 ? 20.796 13.674 -64.278 1.00 87.50 874 HIS A O 1
ATOM 7132 N N . TYR A 1 875 ? 22.100 13.337 -62.490 1.00 87.38 875 TYR A N 1
ATOM 7133 C CA . TYR A 1 875 ? 23.101 12.558 -63.218 1.00 87.38 875 TYR A CA 1
ATOM 7134 C C . TYR A 1 875 ? 22.545 11.180 -63.592 1.00 87.38 875 TYR A C 1
ATOM 7136 O O . TYR A 1 875 ? 22.021 10.478 -62.728 1.00 87.38 875 TYR A O 1
ATOM 7144 N N . VAL A 1 876 ? 22.700 10.787 -64.860 1.00 88.50 876 VAL A N 1
ATOM 7145 C CA . VAL A 1 876 ? 22.178 9.521 -65.417 1.00 88.50 876 VAL A CA 1
ATOM 7146 C C . VAL A 1 876 ? 23.283 8.563 -65.861 1.00 88.50 876 VAL A C 1
ATOM 7148 O O . VAL A 1 876 ? 23.079 7.350 -65.882 1.00 88.50 876 VAL A O 1
ATOM 7151 N N . LYS A 1 877 ? 24.472 9.079 -66.192 1.00 90.94 877 LYS A N 1
ATOM 7152 C CA . LYS A 1 877 ? 25.631 8.256 -66.562 1.00 90.94 877 LYS A CA 1
ATOM 7153 C C . LYS A 1 877 ? 26.957 8.938 -66.226 1.00 90.94 877 LYS A C 1
ATOM 7155 O O . LYS A 1 877 ? 27.027 10.156 -66.070 1.00 90.94 877 LYS A O 1
ATOM 7160 N N . ALA A 1 878 ? 28.026 8.153 -66.151 1.00 93.00 878 ALA A N 1
ATOM 7161 C CA . ALA A 1 878 ? 29.399 8.632 -66.100 1.00 93.00 878 ALA A CA 1
ATOM 7162 C C . ALA A 1 878 ? 30.265 7.948 -67.157 1.00 93.00 878 ALA A C 1
ATOM 7164 O O . ALA A 1 878 ? 30.337 6.722 -67.217 1.00 93.00 878 ALA A O 1
ATOM 7165 N N . ASN A 1 879 ? 30.978 8.756 -67.937 1.00 92.31 879 ASN A N 1
ATOM 7166 C CA . ASN A 1 879 ? 32.044 8.286 -68.813 1.00 92.31 879 ASN A CA 1
ATOM 7167 C C . ASN A 1 879 ? 33.348 8.236 -68.022 1.00 92.31 879 ASN A C 1
ATOM 7169 O O . ASN A 1 879 ? 33.834 9.277 -67.577 1.00 92.31 879 ASN A O 1
ATOM 7173 N N . VAL A 1 880 ? 33.908 7.041 -67.858 1.00 93.00 880 VAL A N 1
ATOM 7174 C CA . VAL A 1 880 ? 35.145 6.786 -67.119 1.00 93.00 880 VAL A CA 1
ATOM 7175 C C . VAL A 1 880 ? 36.218 6.345 -68.107 1.00 93.00 880 VAL A C 1
ATOM 7177 O O . VAL A 1 880 ? 36.085 5.312 -68.760 1.00 93.00 880 VAL A O 1
ATOM 7180 N N . TYR A 1 881 ? 37.285 7.134 -68.223 1.00 91.50 881 TYR A N 1
ATOM 7181 C CA . TYR A 1 881 ? 38.429 6.825 -69.078 1.00 91.50 881 TYR A CA 1
ATOM 7182 C C . TYR A 1 881 ? 39.599 6.349 -68.220 1.00 91.50 881 TYR A C 1
ATOM 7184 O O . TYR A 1 881 ? 40.201 7.116 -67.456 1.00 91.50 881 TYR A O 1
ATOM 7192 N N . ILE A 1 882 ? 39.910 5.065 -68.358 1.00 89.44 882 ILE A N 1
ATOM 7193 C CA . ILE A 1 882 ? 40.998 4.385 -67.663 1.00 89.44 882 ILE A CA 1
ATOM 7194 C C . ILE A 1 882 ? 42.250 4.464 -68.535 1.00 89.44 882 ILE A C 1
ATOM 7196 O O . ILE A 1 882 ? 42.205 4.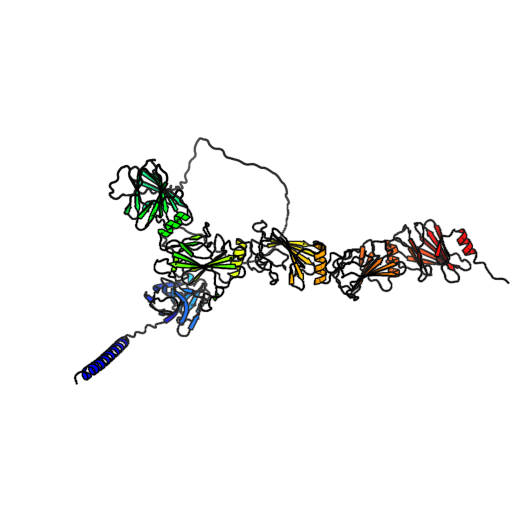064 -69.692 1.00 89.44 882 ILE A O 1
ATOM 7200 N N . ASP A 1 883 ? 43.346 5.010 -68.014 1.00 87.56 883 ASP A N 1
ATOM 7201 C CA . ASP A 1 883 ? 44.610 5.125 -68.749 1.00 87.56 883 ASP A CA 1
ATOM 7202 C C . ASP A 1 883 ? 45.356 3.781 -68.873 1.00 87.56 883 ASP A C 1
ATOM 7204 O O . ASP A 1 883 ? 44.965 2.766 -68.294 1.00 87.56 883 ASP A O 1
ATOM 7208 N N . ASN A 1 884 ? 46.470 3.772 -69.607 1.00 83.75 884 ASN A N 1
ATOM 7209 C CA . ASN A 1 884 ? 47.326 2.588 -69.775 1.00 83.75 884 ASN A CA 1
ATOM 7210 C C . ASN A 1 884 ? 47.890 2.004 -68.463 1.00 83.75 884 ASN A C 1
ATOM 7212 O O . ASN A 1 884 ? 48.375 0.875 -68.468 1.00 83.75 884 ASN A O 1
ATOM 7216 N N . ASN A 1 885 ? 47.844 2.742 -67.348 1.00 84.06 885 ASN A N 1
ATOM 7217 C CA . ASN A 1 885 ? 48.250 2.249 -66.031 1.00 84.06 885 ASN A CA 1
ATOM 7218 C C . ASN A 1 885 ? 47.074 1.623 -65.261 1.00 84.06 885 ASN A C 1
ATOM 7220 O O . ASN A 1 885 ? 47.185 1.397 -64.055 1.00 84.06 885 ASN A O 1
ATOM 7224 N N . ASN A 1 886 ? 45.950 1.353 -65.934 1.00 84.25 886 ASN A N 1
ATOM 7225 C CA . ASN A 1 886 ? 44.696 0.899 -65.339 1.00 84.25 886 ASN A CA 1
ATOM 7226 C C . ASN A 1 886 ? 44.133 1.873 -64.292 1.00 84.25 886 ASN A C 1
ATOM 7228 O O . ASN A 1 886 ? 43.462 1.453 -63.348 1.00 84.25 886 ASN A O 1
ATOM 7232 N N . PHE A 1 887 ? 44.387 3.178 -64.444 1.00 88.06 887 PHE A N 1
ATOM 7233 C CA . PHE A 1 887 ? 43.888 4.189 -63.520 1.00 88.06 887 PHE A CA 1
ATOM 7234 C C . PHE A 1 887 ? 42.779 5.045 -64.160 1.00 88.06 887 PHE A C 1
ATOM 7236 O O . PHE A 1 887 ? 42.987 5.605 -65.240 1.00 88.06 887 PHE A O 1
ATOM 7243 N N . PRO A 1 888 ? 41.610 5.219 -63.511 1.00 90.44 888 PRO A N 1
ATOM 7244 C CA . PRO A 1 888 ? 40.570 6.127 -63.991 1.00 90.44 888 PRO A CA 1
ATOM 7245 C C . PRO A 1 888 ? 41.083 7.568 -63.905 1.00 90.44 888 PRO A C 1
ATOM 7247 O O . PRO A 1 888 ? 41.200 8.145 -62.832 1.00 90.44 888 PRO A O 1
ATOM 7250 N N . SER A 1 889 ? 41.467 8.160 -65.029 1.00 89.69 889 SER A N 1
ATOM 7251 C CA . SER A 1 889 ? 42.206 9.433 -65.036 1.00 89.69 889 SER A CA 1
ATOM 7252 C C . SER A 1 889 ? 41.349 10.624 -65.471 1.00 89.69 889 SER A C 1
ATOM 7254 O O . SER A 1 889 ? 41.701 11.779 -65.194 1.00 89.69 889 SER A O 1
ATOM 7256 N N . ILE A 1 890 ? 40.234 10.348 -66.151 1.00 91.81 890 ILE A N 1
ATOM 7257 C CA . ILE A 1 890 ? 39.239 11.320 -66.601 1.00 91.81 890 ILE A CA 1
ATOM 7258 C C . ILE A 1 890 ? 37.858 10.718 -66.346 1.00 91.81 890 ILE A C 1
ATOM 7260 O O . ILE A 1 890 ? 37.587 9.586 -66.745 1.00 91.81 890 ILE A O 1
ATOM 7264 N N . VAL A 1 891 ? 36.980 11.485 -65.705 1.00 93.44 891 VAL A N 1
ATOM 7265 C CA . VAL A 1 891 ? 35.584 11.104 -65.473 1.00 93.44 891 VAL A CA 1
ATOM 7266 C C . VAL A 1 891 ? 34.681 12.250 -65.896 1.00 93.44 891 VAL A C 1
ATOM 7268 O O . VAL A 1 891 ? 34.928 13.395 -65.530 1.00 93.44 891 VAL A O 1
ATOM 7271 N N . SER A 1 892 ? 33.634 11.957 -66.658 1.00 92.81 892 SER A N 1
ATOM 7272 C CA . SER A 1 892 ? 32.625 12.943 -67.055 1.00 92.81 892 SER A CA 1
ATOM 7273 C C . SER A 1 892 ? 31.264 12.486 -66.560 1.00 92.81 892 SER A C 1
ATOM 7275 O O . SER A 1 892 ? 30.766 11.465 -67.026 1.00 92.81 892 SER A O 1
ATOM 7277 N N . LEU A 1 893 ? 30.689 13.215 -65.606 1.00 92.44 893 LEU A N 1
ATOM 7278 C CA . LEU A 1 893 ? 29.323 12.990 -65.135 1.00 92.44 893 LEU A CA 1
ATOM 7279 C C . LEU A 1 893 ? 28.354 13.651 -66.109 1.00 92.44 893 LEU A C 1
ATOM 7281 O O . LEU A 1 893 ? 28.553 14.817 -66.430 1.00 92.44 893 LEU A O 1
ATOM 7285 N N . ILE A 1 894 ? 27.331 12.938 -66.567 1.00 90.75 894 ILE A N 1
ATOM 7286 C CA . ILE A 1 894 ? 26.371 13.440 -67.554 1.00 90.75 894 ILE A CA 1
ATOM 7287 C C . ILE A 1 894 ? 24.970 13.387 -66.952 1.00 90.75 894 ILE A C 1
ATOM 7289 O O . ILE A 1 894 ? 24.568 12.358 -66.397 1.00 90.75 894 ILE A O 1
ATOM 7293 N N . ASP A 1 895 ? 24.255 14.506 -67.031 1.00 88.94 895 ASP A N 1
ATOM 7294 C CA . ASP A 1 895 ? 22.867 14.609 -66.586 1.00 88.94 895 ASP A CA 1
ATOM 7295 C C . ASP A 1 895 ? 21.844 14.241 -67.668 1.00 88.94 895 ASP A C 1
ATOM 7297 O O . ASP A 1 895 ? 22.186 13.956 -68.815 1.00 88.94 895 ASP A O 1
ATOM 7301 N N . ASP A 1 896 ? 20.574 14.200 -67.277 1.00 86.12 896 ASP A N 1
ATOM 7302 C CA . ASP A 1 896 ? 19.430 13.903 -68.146 1.00 86.12 896 ASP A CA 1
ATOM 7303 C C . ASP A 1 896 ? 19.227 14.903 -69.295 1.00 86.12 896 ASP A C 1
ATOM 7305 O O . ASP A 1 896 ? 18.491 14.618 -70.241 1.00 86.12 896 ASP A O 1
ATOM 7309 N N . LYS A 1 897 ? 19.900 16.056 -69.243 1.00 87.31 897 LYS A N 1
ATOM 7310 C CA . LYS A 1 897 ? 19.938 17.064 -70.308 1.00 87.31 897 LYS A CA 1
ATOM 7311 C C . LYS A 1 897 ? 21.180 16.939 -71.191 1.00 87.31 897 LYS A C 1
ATOM 7313 O O . LYS A 1 897 ? 21.425 17.830 -72.000 1.00 87.31 897 LYS A O 1
ATOM 7318 N N . GLU A 1 898 ? 21.956 15.864 -71.037 1.00 86.88 898 GLU A N 1
ATOM 7319 C CA . GLU A 1 898 ? 23.242 15.636 -71.707 1.00 86.88 898 GLU A CA 1
ATOM 7320 C C . GLU A 1 898 ? 24.301 16.712 -71.385 1.00 86.88 898 GLU A C 1
ATOM 7322 O O . GLU A 1 898 ? 25.269 16.898 -72.124 1.00 86.88 898 GLU A O 1
ATOM 7327 N N . THR A 1 899 ? 24.165 17.408 -70.250 1.00 88.75 899 THR A N 1
ATOM 7328 C CA . THR A 1 899 ? 25.186 18.343 -69.764 1.00 88.75 899 THR A CA 1
ATOM 7329 C C . THR A 1 899 ? 26.282 17.560 -69.055 1.00 88.75 899 THR A C 1
ATOM 7331 O O . THR A 1 899 ? 26.024 16.833 -68.092 1.00 88.75 899 THR A O 1
ATOM 7334 N N . ALA A 1 900 ? 27.525 17.714 -69.514 1.00 88.56 900 ALA A N 1
ATOM 7335 C CA . ALA A 1 900 ? 28.672 17.027 -68.942 1.00 88.56 900 ALA A CA 1
ATOM 7336 C C . ALA A 1 900 ? 29.414 17.899 -67.915 1.00 88.56 900 ALA A C 1
ATOM 7338 O O . ALA A 1 900 ? 29.745 19.058 -68.152 1.00 88.56 900 ALA A O 1
ATOM 7339 N N . CYS A 1 901 ? 29.726 17.314 -66.760 1.00 90.06 901 CYS A N 1
ATOM 7340 C CA . CYS A 1 901 ? 30.628 17.875 -65.765 1.00 90.06 901 CYS A CA 1
ATOM 7341 C C . CYS A 1 901 ? 31.901 17.028 -65.728 1.00 90.06 901 CYS A C 1
ATOM 7343 O O . CYS A 1 901 ? 31.887 15.863 -65.317 1.00 90.06 901 CYS A O 1
ATOM 7345 N N . HIS A 1 902 ? 33.004 17.611 -66.190 1.00 93.00 902 HIS A N 1
ATOM 7346 C CA . HIS A 1 902 ? 34.249 16.888 -66.401 1.00 93.00 902 HIS A CA 1
ATOM 7347 C C . HIS A 1 902 ? 35.223 17.002 -65.234 1.00 93.00 902 HIS A C 1
ATOM 7349 O O . HIS A 1 902 ? 35.419 18.077 -64.665 1.00 93.00 902 HIS A O 1
ATOM 7355 N N . PHE A 1 903 ? 35.923 15.907 -64.952 1.00 93.38 903 PHE A N 1
ATOM 7356 C CA . PHE A 1 903 ? 36.933 15.804 -63.910 1.00 93.38 903 PHE A CA 1
ATOM 7357 C C . PHE A 1 903 ? 38.188 15.126 -64.444 1.00 93.38 903 PHE A C 1
ATOM 7359 O O . PHE A 1 903 ? 38.119 14.073 -65.074 1.00 93.38 903 PHE A O 1
ATOM 7366 N N . ILE A 1 904 ? 39.350 15.705 -64.146 1.00 91.94 904 ILE A N 1
ATOM 7367 C CA . ILE A 1 904 ? 40.654 15.124 -64.475 1.00 91.94 904 ILE A CA 1
ATOM 7368 C C . ILE A 1 904 ? 41.416 14.878 -63.174 1.00 91.94 904 ILE A C 1
ATOM 7370 O O . ILE A 1 904 ? 41.515 15.771 -62.329 1.00 91.94 904 ILE A O 1
ATOM 7374 N N . PHE A 1 905 ? 41.977 13.679 -63.023 1.00 90.56 905 PHE A N 1
ATOM 7375 C CA . PHE A 1 905 ? 42.846 13.354 -61.899 1.00 90.56 905 PHE A CA 1
ATOM 7376 C C . PHE A 1 905 ? 44.220 14.013 -62.071 1.00 90.56 905 PHE A C 1
ATOM 7378 O O . PHE A 1 905 ? 44.925 13.754 -63.053 1.00 90.56 905 PHE A O 1
ATOM 7385 N N . GLN A 1 906 ? 44.585 14.899 -61.141 1.00 87.56 906 GLN A N 1
ATOM 7386 C CA . GLN A 1 906 ? 45.861 15.622 -61.104 1.00 87.56 906 GLN A CA 1
ATOM 7387 C C . GLN A 1 906 ? 46.244 15.938 -59.652 1.00 87.56 906 GLN A C 1
ATOM 7389 O O . GLN A 1 906 ? 45.412 16.406 -58.876 1.00 87.56 906 GLN A O 1
ATOM 7394 N N . ASN A 1 907 ? 47.517 15.758 -59.288 1.00 84.69 907 ASN A N 1
ATOM 7395 C CA . ASN A 1 907 ? 48.040 16.008 -57.934 1.00 84.69 907 ASN A CA 1
ATOM 7396 C C . ASN A 1 907 ? 47.265 15.251 -56.837 1.00 84.69 907 ASN A C 1
ATOM 7398 O O . ASN A 1 907 ? 46.896 15.835 -55.821 1.00 84.69 907 ASN A O 1
ATOM 7402 N N . ASN A 1 908 ? 47.003 13.960 -57.061 1.00 84.31 908 ASN A N 1
ATOM 7403 C CA . ASN A 1 908 ? 46.270 13.079 -56.146 1.00 84.31 908 ASN A CA 1
ATOM 7404 C C . ASN A 1 908 ? 44.815 13.490 -55.846 1.00 84.31 908 ASN A C 1
ATOM 7406 O O . ASN A 1 908 ? 44.246 13.024 -54.864 1.00 84.31 908 ASN A O 1
ATOM 7410 N N . VAL A 1 909 ? 44.191 14.330 -56.679 1.00 88.62 909 VAL A N 1
ATOM 7411 C CA . VAL A 1 909 ? 42.778 14.722 -56.548 1.00 88.62 909 VAL A CA 1
ATOM 7412 C C . VAL A 1 909 ? 42.105 14.840 -57.915 1.00 88.62 909 VAL A C 1
ATOM 7414 O O . VAL A 1 909 ? 42.755 15.126 -58.921 1.00 88.62 909 VAL A O 1
ATOM 7417 N N . TYR A 1 910 ? 40.785 14.670 -57.962 1.00 90.50 910 TYR A N 1
ATOM 7418 C CA . TYR A 1 910 ? 39.991 15.013 -59.141 1.00 90.50 910 TYR A CA 1
ATOM 7419 C C . TYR A 1 910 ? 39.654 16.503 -59.135 1.00 90.50 910 TYR A C 1
ATOM 7421 O O . TYR A 1 910 ? 39.087 17.015 -58.170 1.00 90.50 910 TYR A O 1
ATOM 7429 N N . LYS A 1 911 ? 39.989 17.206 -60.219 1.00 89.81 911 LYS A N 1
ATOM 7430 C CA . LYS A 1 911 ? 39.668 18.628 -60.398 1.00 89.81 911 LYS A CA 1
ATOM 7431 C C . LYS A 1 911 ? 38.676 18.806 -61.538 1.00 89.81 911 LYS A C 1
ATOM 7433 O O . LYS A 1 911 ? 38.841 18.178 -62.584 1.00 89.81 911 LYS A O 1
ATOM 7438 N N . LYS A 1 912 ? 37.685 19.685 -61.342 1.00 89.94 912 LYS A N 1
ATOM 7439 C CA . LYS A 1 912 ? 36.739 20.089 -62.393 1.00 89.94 912 LYS A CA 1
ATOM 7440 C C . LYS A 1 912 ? 37.525 20.682 -63.570 1.00 89.94 912 LYS A C 1
ATOM 7442 O O . LYS A 1 912 ? 38.402 21.522 -63.363 1.00 89.94 912 LYS A O 1
ATOM 7447 N N . ALA A 1 913 ? 37.234 20.229 -64.781 1.00 89.50 913 ALA A N 1
ATOM 7448 C CA . ALA A 1 913 ? 37.906 20.624 -66.012 1.00 89.50 913 ALA A CA 1
ATOM 7449 C C . ALA A 1 913 ? 36.898 21.185 -67.023 1.00 89.50 913 ALA A C 1
ATOM 7451 O O . ALA A 1 913 ? 35.709 20.890 -66.950 1.00 89.50 913 ALA A O 1
ATOM 7452 N N . LYS A 1 914 ? 37.389 22.007 -67.955 1.00 89.62 914 LYS A N 1
ATOM 7453 C CA . LYS A 1 914 ? 36.631 22.431 -69.141 1.00 89.62 914 LYS A CA 1
ATOM 7454 C C . LYS A 1 914 ? 36.738 21.363 -70.230 1.00 89.62 914 LYS A C 1
ATOM 7456 O O . LYS A 1 914 ? 37.766 20.686 -70.299 1.00 89.62 914 LYS A O 1
ATOM 7461 N N . ASP A 1 915 ? 35.743 21.287 -71.101 1.00 87.19 915 ASP A N 1
ATOM 7462 C CA . ASP A 1 915 ? 35.649 20.329 -72.210 1.00 87.19 915 ASP A CA 1
ATOM 7463 C C . ASP A 1 915 ? 36.917 20.334 -73.076 1.00 87.19 915 ASP A C 1
ATOM 7465 O O . ASP A 1 915 ? 37.498 19.281 -73.337 1.00 87.19 915 ASP A O 1
ATOM 7469 N N . ASP A 1 916 ? 37.442 21.519 -73.411 1.00 84.44 916 ASP A N 1
ATOM 7470 C CA . ASP A 1 916 ? 38.678 21.679 -74.193 1.00 84.44 916 ASP A CA 1
ATOM 7471 C C . ASP A 1 916 ? 39.884 20.974 -73.553 1.00 84.44 916 ASP A C 1
ATOM 7473 O O . ASP A 1 916 ? 40.705 20.369 -74.246 1.00 84.44 916 ASP A O 1
ATOM 7477 N N . ASN A 1 917 ? 39.989 21.000 -72.219 1.00 85.44 917 ASN A N 1
ATOM 7478 C CA . ASN A 1 917 ? 41.087 20.357 -71.496 1.00 85.44 917 ASN A CA 1
ATOM 7479 C C . ASN A 1 917 ? 40.949 18.831 -71.504 1.00 85.44 917 ASN A C 1
ATOM 7481 O O . ASN A 1 917 ? 41.957 18.125 -71.555 1.00 85.44 917 ASN A O 1
ATOM 7485 N N . VAL A 1 918 ? 39.717 18.318 -71.454 1.00 85.88 918 VAL A N 1
ATOM 7486 C CA . VAL A 1 918 ? 39.437 16.881 -71.563 1.00 85.88 918 VAL A CA 1
ATOM 7487 C C . VAL A 1 918 ? 39.757 16.390 -72.967 1.00 85.88 918 VAL A C 1
ATOM 7489 O O . VAL A 1 918 ? 40.516 15.434 -73.110 1.00 85.88 918 VAL A O 1
ATOM 7492 N N . ASN A 1 919 ? 39.264 17.093 -73.988 1.00 83.00 919 ASN A N 1
ATOM 7493 C CA . ASN A 1 919 ? 39.509 16.774 -75.392 1.00 83.00 919 ASN A CA 1
ATOM 7494 C C . ASN A 1 919 ? 41.003 16.825 -75.719 1.00 83.00 919 ASN A C 1
ATOM 7496 O O . ASN A 1 919 ? 41.530 15.907 -76.347 1.00 83.00 919 ASN A O 1
ATOM 7500 N N . THR A 1 920 ? 41.718 17.837 -75.216 1.00 81.88 920 THR A N 1
ATOM 7501 C CA . THR A 1 920 ? 43.178 17.927 -75.353 1.00 81.88 920 THR A CA 1
ATOM 7502 C C . THR A 1 920 ? 43.864 16.734 -74.690 1.00 81.88 920 THR A C 1
ATOM 7504 O O . THR A 1 920 ? 44.724 16.114 -75.307 1.00 81.88 920 THR A O 1
ATOM 7507 N N . LYS A 1 921 ? 43.470 16.354 -73.465 1.00 82.44 921 LYS A N 1
ATOM 7508 C CA . LYS A 1 921 ? 44.101 15.240 -72.740 1.00 82.44 921 LYS A CA 1
ATOM 7509 C C . LYS A 1 921 ? 43.847 13.885 -73.414 1.00 82.44 921 LYS A C 1
ATOM 7511 O O . LYS A 1 921 ? 44.792 13.112 -73.562 1.00 82.44 921 LYS A O 1
ATOM 7516 N N . LEU A 1 922 ? 42.620 13.634 -73.873 1.00 82.75 922 LEU A N 1
ATOM 7517 C CA . LEU A 1 922 ? 42.249 12.429 -74.627 1.00 82.75 922 LEU A CA 1
ATOM 7518 C C . LEU A 1 922 ? 42.937 12.361 -76.002 1.00 82.75 922 LEU A C 1
ATOM 7520 O O . LEU A 1 922 ? 43.266 11.272 -76.461 1.00 82.75 922 LEU A O 1
ATOM 7524 N N . SER A 1 923 ? 43.209 13.511 -76.631 1.00 73.50 923 SER A N 1
ATOM 7525 C CA . SER A 1 923 ? 43.917 13.599 -77.922 1.00 73.50 923 SER A CA 1
ATOM 7526 C C . SER A 1 923 ? 45.448 13.559 -77.783 1.00 73.50 923 SER A C 1
ATOM 7528 O O . SER A 1 923 ? 46.149 13.132 -78.694 1.00 73.50 923 SER A O 1
ATOM 7530 N N . SER A 1 924 ? 45.991 13.981 -76.635 1.00 62.06 924 SER A N 1
ATOM 7531 C CA . SER A 1 924 ? 47.437 14.071 -76.363 1.00 62.06 924 SER A CA 1
ATOM 7532 C C . SER A 1 924 ? 48.132 12.735 -76.057 1.00 62.06 924 SER A C 1
ATOM 7534 O O . SER A 1 924 ? 49.340 12.722 -75.832 1.00 62.06 924 SER A O 1
ATOM 7536 N N . GLY A 1 925 ? 47.413 11.603 -76.111 1.00 53.28 925 GLY A N 1
ATOM 7537 C CA . GLY A 1 925 ? 48.006 10.254 -76.114 1.00 53.28 925 GLY A CA 1
ATOM 7538 C C . GLY A 1 925 ? 48.954 9.996 -77.299 1.00 53.28 925 GLY A C 1
ATOM 7539 O O . GLY A 1 925 ? 49.670 8.996 -77.322 1.00 53.28 925 GLY A O 1
ATOM 7540 N N . VAL A 1 926 ? 49.014 10.925 -78.260 1.00 46.00 926 VAL A N 1
ATOM 7541 C CA . VAL A 1 926 ? 50.004 10.960 -79.337 1.00 46.00 926 VAL A CA 1
ATOM 7542 C C . VAL A 1 926 ? 51.358 11.448 -78.804 1.00 46.00 926 VAL A C 1
ATOM 7544 O O . VAL A 1 926 ? 51.720 12.618 -78.920 1.00 46.00 926 VAL A O 1
ATOM 7547 N N . LYS A 1 927 ? 52.144 10.519 -78.257 1.00 39.00 927 LYS A N 1
ATOM 7548 C CA . LYS A 1 927 ? 53.604 10.522 -78.427 1.00 39.00 927 LYS A CA 1
ATOM 7549 C C . LYS A 1 927 ? 54.085 9.102 -78.720 1.00 39.00 927 LYS A C 1
ATOM 7551 O O . LYS A 1 927 ? 54.341 8.325 -77.806 1.00 39.00 927 LYS A O 1
ATOM 7556 N N . GLN A 1 928 ? 54.237 8.789 -80.006 1.00 33.66 928 GLN A N 1
ATOM 7557 C CA . GLN A 1 928 ? 55.276 7.854 -80.440 1.00 33.66 928 GLN A CA 1
ATOM 7558 C C . GLN A 1 928 ? 56.645 8.496 -80.152 1.00 33.66 928 GLN A C 1
ATOM 7560 O O . GLN A 1 928 ? 56.803 9.694 -80.408 1.00 33.66 928 GLN A O 1
ATOM 7565 N N . PRO A 1 929 ? 57.622 7.754 -79.608 1.00 43.41 929 PRO A N 1
ATOM 7566 C CA . PRO A 1 929 ? 59.009 8.177 -79.640 1.00 43.41 929 PRO A CA 1
ATOM 7567 C C . PRO A 1 929 ? 59.560 7.864 -81.033 1.00 43.41 929 PRO A C 1
ATOM 7569 O O . PRO A 1 929 ? 59.475 6.720 -81.461 1.00 43.41 929 PRO A O 1
ATOM 7572 N N . ASP A 1 930 ? 60.148 8.848 -81.706 1.00 39.31 930 ASP A N 1
ATOM 7573 C CA . ASP A 1 930 ? 61.084 8.575 -82.794 1.00 39.31 930 ASP A CA 1
ATOM 7574 C C . ASP A 1 930 ? 62.337 9.440 -82.616 1.00 39.31 930 ASP A C 1
ATOM 7576 O O . ASP A 1 930 ? 62.264 10.670 -82.545 1.00 39.31 930 ASP A O 1
ATOM 7580 N N . THR A 1 931 ? 63.464 8.719 -82.570 1.00 37.12 931 THR A N 1
ATOM 7581 C CA . THR A 1 931 ? 64.894 9.092 -82.482 1.00 37.12 931 THR A CA 1
ATOM 7582 C C . THR A 1 931 ? 65.455 9.617 -81.165 1.00 37.12 931 THR A C 1
ATOM 7584 O O . THR A 1 931 ? 65.119 10.745 -80.745 1.00 37.12 931 THR A O 1
#

Mean predicted aligned error: 20.84 Å

Sequence (931 aa):
MGKVCIIASLVVGFVVISIICLSVGLIYRNKKAKVDTPSTEIIWSFHLENDSDLKLKGNLDVIDINILKTENYSVGAYNANVNSIEHEFPTAKLTGWTHTYQEPLMIQKFVVESNEVNFLKVEPISGFTVFNNQDTGDFVTIWHDEDFHHYSPKGQLLSKGPFPFANGDHSINPNDLEIPTKISNPEPEVDSTTTELDSDLDATYMIKDPEVDSATELDSDLDATYMIKDPEVDSATELDSDLDATYMIKETEQETFVNILPQMNLTEEDLVFDLSAITLATEETPYKIIQGNDELNIKKHKVDDVFKKYSCSVTNERKFKPHIRHFLSNFELDCENVSELELYVGEYDEPLCIRLKDQTGFKTYVHRGNNKWESINVQELNTNILDEHYLLLRDDITMIDFSKKSGNYKFGKYKVYVTEPSSSLPESDPSSSDTNLYPGFKAYIHTIYNDTDSSVDFTSVKVHRFKYGSDSLTGFMRHFLIRKLFVYFWEPEPTKPIYIRMFVHLGFLNYFGYPHYNLQTNTSMFTYYLTLANFEVNNVLAINLSRHDSYDFEGGISSYQTRNQLTVKRQEDYPLKPFRRCVHTLTVDGVNKPFSILKFINEPNLSVDQTKVSSLEAYYHNKHLTKPLLVILNGSVRQKFYKLENDSYVSMNNLIVDLKNTLKHLVYHNYKYLKIDVSKMTNYHYTGESTTSSFPDADIMVSVDEVQLSEFFKFTHSLRLNGIQSKFRLIALDGADITFDDPELTSVDSYFLTKDKPNPLIVVLRGAVDVAYVYKRKRYLREQINTSKPLDVLRRLAHQNFDSLYLKLDQTSSYYDKQQDGFSVTVSNGDTSHQGYTHYVHTFETPNESHKKYNNVIFLNAKNYFHLKIEESHYVKANVYIDNNNFPSIVSLIDDKETACHFIFQNNVYKKAKDDNVNTKLSSGVKQPDT

Foldseek 3Di:
DPPVVVVVVVVVVVVVVVVVVVVVVVVVVVVPPDPDPDPPFFWKKFAADDDPPDPDPDDPRIWIDRQQDQQWDDTDPKTWHKDWDWDDDPVWTKTWIKTFIPFFGQGQWMAGPPDIGGDPHRWTWRTKIWIQTPVPGIWIWTEDPNWIWIARSRGHTQDTFADNPCPPPNVRGCVVDPHTYPDDDPDDDDDDDDDDDDDDDDDDDDDDDDDDDDDDDDDDDDDDDDDDDDDDDDDDDDDDDDDDDDPDPPPPPQPEDEDDDDDDPDDPQEDEAELVVLVVDDQPDWHWYDDPPWIKTWHWDDQDPWKIKIKIAIPPQFFHQYWYHYPNDIDGDPDGRFGIKMFMATRVSHTAKIWTQHPVGTWIWGDQPPRDIDTDDDPDDDPVNSQQSVLNNDVQEFAAAPLDQAAWDDHRQKIKGKDWPDPDDDPPPPCVVVPPQDVQKGKIKIFIFGNDPPDTHQFWGWYAWYYHVPGTAEADDGGFGFGMKMFMARNVCRRFGAWMWTDGDPRIWIWGAPSYTHTDPDPVCVVVRSQVSCCVPAVEAEDEQLDQAKDDRPHNPDPDDDPWIFGWDKDQQPVHPHKIKIKTFTADPNDTDWHFHPYYDVARVDDDDRATFSIKIFMPGNVGRRHGQKIWTHHPPDIWIWGDDPNHTDTDDDAQVDPLLNVQVSCCRVPQEFAAEQLDQAKDARNPHNDQPSGPCSVFIFGWDWDDDAQKIKIKTFGADPNDQDWGWYRYYHLAPDDDDTDTARIKIFMGNDSPDSHGQKIWGHDPDIWIWGCAPNHTDTDDDDPVDCVVVSQLSCCRPPVEAEDALLDQAKDDDCVPRLWIWGKDFDPDDFQFWTKIKTFIGNPPCQFRWHQWYWYDYPSHIATDRDDTAAFGMKIFIQGPVSRRAKIWTAGPVRDTFIWGDDPNHTDTDDPVVVVCVSNVSPDDDDD

pLDDT: mean 75.9, std 20.36, range [20.34, 97.75]

Organism: Theileria annulata (NCBI:txid5874)